Protein AF-A0AAE0VMJ5-F1 (afdb_monomer_lite)

Foldseek 3Di:
DDDDQAEAAALVVLLVVLVVCVVVVWFEEEEEDQDPDDVLSLQQLVVSVVPTDAYEYEHHLQPQLADPPDCSVVQDDDPVVRVVSCVVSVHNYYHYYDPCNQDPPPRDDWDDDDDCLCVDDPSVVRPRNLRSVLSSVVSVCNSNVGQEYEDECFPLSSLLSVVVSCVVVVRNYHYHYGYFDADPLRQTDDSLLVVADPVRNVVSSLQRVLQVVLLVCVLVPDFFQVVSQVVSVVSVVVDPDPFKDKPDWAKAFSNPRDGDPGGDDQQRMKTKTWMAGPVGRIGIGMDRSLLAPCVVVVNDAAAAEEAPPDDVSVCSSHDDDVRYDHDDLLAADDDPAADAEAEEAQDQQLDAPVSLLSNLNNRVNRHQKYKYFHAAPPLDDDNRDRHHFQVVNQVSNVVVQKHKAAQVLVVCVPPPVDDNRCSQTITMIGHHPDDDPDDGDPDPDRGDDRVVSVVVVVLVVLVVVVCVLVVVLVDDDDDQDQQQLVPDDPSNLPQLADPPQADDDPRGHDDSNLSSNLVSVLVVLVVCLVVVPFKDKDAASQKDFDASVVVSLVSPDGNVQCVLFQKEAQDADDDDPQLADDDFDWDDWDQGPSRWIKTFTPFDDDDGRMIMGGNVRSVLCNVPCPSHRDGPRVCLRPVVVSVGRYIYTPDRRMDGDDPPPPPLVVCLRVVVLVSLVVQCVDDLVSLLSSLQSLLRDALVPRDPVLVVQCPPPDPSNVVSNLNSLQSNLQPAADDDPVLVVLLVCLVVDPDLVSVLSSLLSLLSNLDPVSLVSLLPDDPPDVSSLVSSLVSLLSSLVVCPVDPVSVLVSLVSLLVCCVVPVLRQSSLVSLLSDLPLVSVVVVVVSLLVCLPLPGDQNSLLSLLSNLLSVLDPSSVVSLLSQLPHPDLSSVLSSLVSCVVNCPVVVCVLVLLVSLQVQLPDPDPSSVVSSLVSCVSCQQPPSSLVRRLVSLVVSLVPDPDLVSVVSSVVRNCRNPVPDPCVVVVVVVNVVSVVPDLFQDPDDPPQPDPVVLSVLCVVCVVLQWKWFQWPLGIWIKGWPCVQCVFQSSLQVVCQVSQQQAFWWQLDDDAQAKGKIQASVSPVPHFRPAWAAFRADQDFQAQQWKWFDAPFGRGGGGMIIGRNGTDRVCHRPTHGTIGTPDDNVSSNVGDRGIGRNGMGGD

pLDDT: mean 77.68, std 15.16, range [27.81, 98.56]

Radius of gyration: 38.04 Å; chains: 1; bounding box: 79×92×102 Å

Organism: NCBI:txid2493646

Sequence (1158 aa):
MNPFMKVISSPEDMLAWSKEVRSQGRRIGFIPTMGSIHNGHLSLIHVAKQHCDTVALSIFVNPIQFTENEDYTKYPSELSSDILKAELADVDVIFAPSLTDMYKADFQTEIQFFGKFNAFYEAKFRPGHFNGVVTVVIKLFNIVAPAIAVFGQKDAQQLWVIKKMVKDFNFDIRIISAPIIRDTDGLAMSSRNVFLSSKQRTHALLIYKILSCGIQIVTQGERNPTVIIEALQKIKDEVSDNDIYFDYIGIVEEETFSEPASILNPDATLLIIAARFKNDIRLIDNCFLSGRDFHHAGVRDVLGVDGSWIDRSLLRKYLREGEFYEVDLEKEIKMERKFDLVLSLEVAEHLDEQFASVFVKSLVSLGDVIVFSAAIPFQGGQNHINEQWITYWEEKFAAFGYEVHDVLRPLLWDNLKVFWWYKQNMIVVAKKGYEFKIEVTRNTIRNMVHPENYLSKRSVKRREYVLKHLGELGIAFEFFDAIDGRALSEEYVRNACSEDMSLGVLGRKLSLGEIGCALSHTHIYKKIVEEAIPVAVILEDDCEIVERDKFKDMMRMSSEDIHPFNLLLLYHNYFNRKGLSMHVKYFGKLRLSNGLEIAKPIEAFSRTVGYMITQAGVRLMLENVFPLRRTMDSYTAYSEMYGLTLGILSDALVVPNHRFESDIWKAIDQRDLDKTLSYLSKSDEMKAIALRGVGSIQPDSFPASILVHIGSKSEKVRKGVLFAISQCFLTKPLTGAIEDLLVKRLELELNVGVKIQLLHTLGVSASEKAMSKIASFSYGVPEIAVAQGMSLASAFMRNVSNEAMVLKCVELCYFLIDKKPDFYSPFYALSHVRDTKLIEPHIDTLVRFLDPKNPAEPRMYLASVFSNMLSPIGFNAIYQISQDREDRVATAAIQGIRPYSRVPQIKEPILKLIEHLLSSSSYHILKSALELMDLYSGDSLANIIIRPKLEKLIASSKSVDIRYEIAKRLLLLDPSSKPYQQSISELNLVRQVHPRQVKLDTAFLSDDFTTALYTKYKDKKYSVIETTKGKIEIELFFEETPYTVRNFIELAVQKYYDSTIFHRVVSNFVVQGGDPLGTGTGWPGYAIRSEFTPRPFLRGVLGMASSGKDTEGSQFFFMSASQPHLNGRYTPFARVVSGMEIIDKLEIGDKIITIKIK

InterPro domains:
  IPR002130 Cyclophilin-type peptidyl-prolyl cis-trans isomerase domain [PF00160] (1025-1149)
  IPR002130 Cyclophilin-type peptidyl-prolyl cis-trans isomerase domain [PR00153] (1036-1051)
  IPR002130 Cyclophilin-type peptidyl-prolyl cis-trans isomerase domain [PR00153] (1062-1074)
  IPR002130 Cyclophilin-type peptidyl-prolyl cis-trans isomerase domain [PR00153] (1100-1115)
  IPR002130 Cyclophilin-type peptidyl-prolyl cis-trans isomerase domain [PR00153] (1115-1127)
  IPR002130 Cyclophilin-type peptidyl-prolyl cis-trans isomerase domain [PR00153] (1128-1143)
  IPR002130 Cyclophilin-type peptidyl-prolyl cis-trans isomerase domain [PS50072] (1030-1147)
  IPR002654 Glycosyl transferase, family 25 [PF01755] (457-634)
  IPR002654 Glycosyl transferase, family 25 [cd06532] (457-545)
  IPR003721 Pantoate-beta-alanine ligase [MF_00158] (6-289)
  IPR003721 Pantoate-beta-alanine ligase [PF02569] (6-287)
  IPR003721 Pantoate-beta-alanine ligase [TIGR00018] (5-289)
  IPR003721 Pantoate-beta-alanine ligase [cd00560] (5-286)
  IPR004821 Cytidyltransferase-like domain [TIGR00125] (30-92)
  IPR014729 Rossmann-like alpha/beta/alpha sandwich fold [G3DSA:3.40.50.620] (3-182)
  IPR016024 Armadillo-type fold [SSF48371] (680-970)
  IPR020892 Cyclophilin-type peptidyl-prolyl cis-trans isomerase, conserved site [PS00170] (1057-1074)
  IPR029000 Cyclophilin-like domain superfamily [G3DSA:2.40.100.10] (1008-1157)
  IPR029000 Cyclophilin-like domain superfamily [SSF50891] (1013-1150)
  IPR029063 S-adenosyl-L-methionine-dependent methyltransferase superfamily [G3DSA:3.40.50.150] (286-410)

Structure (mmCIF, N/CA/C/O backbone):
data_AF-A0AAE0VMJ5-F1
#
_entry.id   AF-A0AAE0VMJ5-F1
#
loop_
_atom_site.group_PDB
_atom_site.id
_atom_site.type_symbol
_atom_site.label_atom_id
_atom_site.label_alt_id
_atom_site.label_comp_id
_atom_site.label_asym_id
_atom_site.label_entity_id
_atom_site.label_seq_id
_atom_site.pdbx_PDB_ins_code
_atom_site.Cartn_x
_atom_site.Cartn_y
_atom_site.Cartn_z
_atom_site.occupancy
_atom_site.B_iso_or_equiv
_atom_site.auth_seq_id
_atom_site.auth_comp_id
_atom_site.auth_asym_id
_atom_site.auth_atom_id
_atom_site.pdbx_PDB_model_num
ATOM 1 N N . MET A 1 1 ? -25.449 10.647 10.205 1.00 27.81 1 MET A N 1
ATOM 2 C CA . MET A 1 1 ? -24.185 11.239 10.694 1.00 27.81 1 MET A CA 1
ATOM 3 C C . MET A 1 1 ? -24.500 11.999 11.972 1.00 27.81 1 MET A C 1
ATOM 5 O O . MET A 1 1 ? -25.354 12.877 11.928 1.00 27.81 1 MET A O 1
ATOM 9 N N . ASN A 1 2 ? -23.920 11.582 13.101 1.00 28.41 2 ASN A N 1
ATOM 10 C CA . ASN A 1 2 ? -24.166 12.166 14.423 1.00 28.41 2 ASN A CA 1
ATOM 11 C C . ASN A 1 2 ? -23.264 13.411 14.589 1.00 28.41 2 ASN A C 1
ATOM 13 O O . ASN A 1 2 ? -22.051 13.253 14.487 1.00 28.41 2 ASN A O 1
ATOM 17 N N . PRO A 1 3 ? -23.787 14.640 14.761 1.00 34.47 3 PRO A N 1
ATOM 18 C CA . PRO A 1 3 ? -22.973 15.842 14.572 1.00 34.47 3 PRO A CA 1
ATOM 19 C C . PRO A 1 3 ? -21.990 16.203 15.695 1.00 34.47 3 PRO A C 1
ATOM 21 O O . PRO A 1 3 ? -21.292 17.192 15.522 1.00 34.47 3 PRO A O 1
ATOM 24 N N . PHE A 1 4 ? -21.907 15.489 16.825 1.00 56.59 4 PHE A N 1
ATOM 25 C CA . PHE A 1 4 ? -21.010 15.899 17.919 1.00 56.59 4 PHE A CA 1
ATOM 26 C C . PHE A 1 4 ? -20.517 14.710 18.762 1.00 56.59 4 PHE A C 1
ATOM 28 O O . PHE A 1 4 ? -21.132 14.383 19.779 1.00 56.59 4 PHE A O 1
ATOM 35 N N . MET A 1 5 ? -19.390 14.091 18.379 1.00 84.94 5 MET A N 1
ATOM 36 C CA . MET A 1 5 ? -18.603 13.281 19.320 1.00 84.94 5 MET A CA 1
ATOM 37 C C . MET A 1 5 ? -18.147 14.190 20.469 1.00 84.94 5 MET A C 1
ATOM 39 O O . MET A 1 5 ? -17.564 15.251 20.234 1.00 84.94 5 MET A O 1
ATOM 43 N N . LYS A 1 6 ? -18.426 13.803 21.716 1.00 89.31 6 LYS A N 1
ATOM 44 C CA . LYS A 1 6 ? -18.041 14.591 22.899 1.00 89.31 6 LYS A CA 1
ATOM 45 C C . LYS A 1 6 ? -16.678 14.138 23.418 1.00 89.31 6 LYS A C 1
ATOM 47 O O . LYS A 1 6 ? -16.420 12.944 23.497 1.00 89.31 6 LYS A O 1
ATOM 52 N N . VAL A 1 7 ? -15.832 15.077 23.834 1.00 93.12 7 VAL A N 1
ATOM 53 C CA . VAL A 1 7 ? -14.614 14.777 24.602 1.00 93.12 7 VAL A CA 1
ATOM 54 C C . VAL A 1 7 ? -14.833 15.270 26.025 1.00 93.12 7 VAL A C 1
ATOM 56 O O . VAL A 1 7 ? -15.090 16.453 26.235 1.00 93.12 7 VAL A O 1
ATOM 59 N N . ILE A 1 8 ? -14.780 14.355 26.988 1.00 95.75 8 ILE A N 1
ATOM 60 C CA . ILE A 1 8 ? -15.020 14.613 28.407 1.00 95.75 8 ILE A CA 1
ATOM 61 C C . ILE A 1 8 ? -13.748 14.278 29.182 1.00 95.75 8 ILE A C 1
ATOM 63 O O . ILE A 1 8 ? -13.188 13.197 29.011 1.00 95.75 8 ILE A O 1
ATOM 67 N N . SER A 1 9 ? -13.308 15.181 30.056 1.00 93.06 9 SER A N 1
ATOM 68 C CA . SER A 1 9 ? -12.120 14.968 30.897 1.00 93.06 9 SER A CA 1
ATOM 69 C C . SER A 1 9 ? -12.456 14.738 32.372 1.00 93.06 9 SER A C 1
ATOM 71 O O . SER A 1 9 ? -11.754 13.990 33.041 1.00 93.06 9 SER A O 1
ATOM 73 N N . SER A 1 10 ? -13.552 15.301 32.888 1.00 95.38 10 SER A N 1
ATOM 74 C CA . SER A 1 10 ? -13.951 15.110 34.290 1.00 95.38 10 SER A CA 1
ATOM 75 C C . SER A 1 10 ? -14.738 13.798 34.489 1.00 95.38 10 SER A C 1
ATOM 77 O O . SER A 1 10 ? -15.667 13.512 33.725 1.00 95.38 10 SER A O 1
ATOM 79 N N . PRO A 1 11 ? -14.419 12.998 35.527 1.00 96.19 11 PRO A N 1
ATOM 80 C CA . PRO A 1 11 ? -15.230 11.856 35.944 1.00 96.19 11 PRO A CA 1
ATOM 81 C C . PRO A 1 11 ? -16.688 12.218 36.245 1.00 96.19 11 PRO A C 1
ATOM 83 O O . PRO A 1 11 ? -17.587 11.435 35.941 1.00 96.19 11 PRO A O 1
ATOM 86 N N . GLU A 1 12 ? -16.935 13.388 36.835 1.00 96.38 12 GLU A N 1
ATOM 87 C CA . GLU A 1 12 ? -18.270 13.878 37.173 1.00 96.38 12 GLU A CA 1
ATOM 88 C C . GLU A 1 12 ? -19.113 14.123 35.914 1.00 96.38 12 GLU A C 1
ATOM 90 O O . GLU A 1 12 ? -20.253 13.655 35.837 1.00 96.38 12 GLU A O 1
ATOM 95 N N . ASP A 1 13 ? -18.534 14.771 34.900 1.00 96.50 13 ASP A N 1
ATOM 96 C CA . ASP A 1 13 ? -19.193 15.020 33.613 1.00 96.50 13 ASP A CA 1
ATOM 97 C C . ASP A 1 13 ? -19.457 13.718 32.847 1.00 96.50 13 ASP A C 1
ATOM 99 O O . ASP A 1 13 ? -20.518 13.542 32.242 1.00 96.50 13 ASP A O 1
ATOM 103 N N . MET A 1 14 ? -18.521 12.764 32.904 1.00 97.94 14 MET A N 1
ATOM 104 C CA . MET A 1 14 ? -18.683 11.466 32.246 1.00 97.94 14 MET A CA 1
ATOM 105 C C . MET A 1 14 ? -19.784 10.637 32.919 1.00 97.94 14 MET A C 1
ATOM 107 O O . MET A 1 14 ? -20.584 9.982 32.244 1.00 97.94 14 MET A O 1
ATOM 111 N N . LEU A 1 15 ? -19.880 10.714 34.249 1.00 96.62 15 LEU A N 1
ATOM 112 C CA . LEU A 1 15 ? -20.956 10.089 35.010 1.00 96.62 15 LEU A CA 1
ATOM 113 C C . LEU A 1 15 ? -22.313 10.733 34.696 1.00 96.62 15 LEU A C 1
ATOM 115 O O . LEU A 1 15 ? -23.310 10.019 34.559 1.00 96.62 15 LEU A O 1
ATOM 119 N N . ALA A 1 16 ? -22.369 12.063 34.574 1.00 96.88 16 ALA A N 1
ATOM 120 C CA . ALA A 1 16 ? -23.578 12.781 34.178 1.00 96.88 16 ALA A CA 1
ATOM 121 C C . ALA A 1 16 ? -24.039 12.354 32.776 1.00 96.88 16 ALA A C 1
ATOM 123 O O . ALA A 1 16 ? -25.200 11.977 32.603 1.00 96.88 16 ALA A O 1
ATOM 124 N N . TRP A 1 17 ? -23.113 12.298 31.815 1.00 97.12 17 TRP A N 1
ATOM 125 C CA . TRP A 1 17 ? -23.374 11.809 30.461 1.00 97.12 17 TRP A CA 1
ATOM 126 C C . TRP A 1 17 ? -23.880 10.358 30.456 1.00 97.12 17 TRP A C 1
ATOM 128 O O . TRP A 1 17 ? -24.890 10.050 29.827 1.00 97.12 17 TRP A O 1
ATOM 138 N N . SER A 1 18 ? -23.239 9.461 31.212 1.00 96.75 18 SER A N 1
ATOM 139 C CA . SER A 1 18 ? -23.655 8.055 31.313 1.00 96.75 18 SER A CA 1
ATOM 140 C C . SER A 1 18 ? -25.067 7.907 31.890 1.00 96.75 18 SER A C 1
ATOM 142 O O . SER A 1 18 ? -25.856 7.079 31.425 1.00 96.75 18 SER A O 1
ATOM 144 N N . LYS A 1 19 ? -25.409 8.697 32.915 1.00 97.12 19 LYS A N 1
ATOM 145 C CA . LYS A 1 19 ? -26.757 8.709 33.504 1.00 97.12 19 LYS A CA 1
ATOM 146 C C . LYS A 1 19 ? -27.800 9.215 32.511 1.00 97.12 19 LYS A C 1
ATOM 148 O O . LYS A 1 19 ? -28.876 8.630 32.440 1.00 97.12 19 LYS A O 1
ATOM 153 N N . GLU A 1 20 ? -27.478 10.252 31.742 1.00 96.25 20 GLU A N 1
ATOM 154 C CA . GLU A 1 20 ? -28.350 10.794 30.697 1.00 96.25 20 GLU A CA 1
ATOM 155 C C . GLU A 1 20 ? -28.615 9.769 29.585 1.00 96.25 20 GLU A C 1
ATOM 157 O O . GLU A 1 20 ? -29.762 9.522 29.227 1.00 96.25 20 GLU A O 1
ATOM 162 N N . VAL A 1 21 ? -27.577 9.111 29.064 1.00 95.62 21 VAL A N 1
ATOM 163 C CA . VAL A 1 21 ? -27.740 8.109 27.998 1.00 95.62 21 VAL A CA 1
ATOM 164 C C . VAL A 1 21 ? -28.561 6.912 28.483 1.00 95.62 21 VAL A C 1
ATOM 166 O O . VAL A 1 21 ? -29.450 6.435 27.775 1.00 95.62 21 VAL A O 1
ATOM 169 N N . ARG A 1 22 ? -28.315 6.441 29.710 1.00 94.94 22 ARG A N 1
ATOM 170 C CA . ARG A 1 22 ? -29.058 5.308 30.278 1.00 94.94 22 ARG A CA 1
ATOM 171 C C . ARG A 1 22 ? -30.496 5.657 30.645 1.00 94.94 22 ARG A C 1
ATOM 173 O O . ARG A 1 22 ? -31.362 4.800 30.495 1.00 94.94 22 ARG A O 1
ATOM 180 N N . SER A 1 23 ? -30.786 6.888 31.078 1.00 94.88 23 SER A N 1
ATOM 181 C CA . SER A 1 23 ? -32.170 7.309 31.353 1.00 94.88 23 SER A CA 1
ATOM 182 C C . SER A 1 23 ? -33.033 7.348 30.086 1.00 94.88 23 SER A C 1
ATOM 184 O O . SER A 1 23 ? -34.251 7.219 30.173 1.00 94.88 23 SER A O 1
ATOM 186 N N . GLN A 1 24 ? -32.405 7.429 28.908 1.00 94.94 24 GLN A N 1
ATOM 187 C CA . GLN A 1 24 ? -33.047 7.283 27.598 1.00 94.94 24 GLN A CA 1
ATOM 188 C C . GLN A 1 24 ? -33.232 5.813 27.164 1.00 94.94 24 GLN A C 1
ATOM 190 O O . GLN A 1 24 ? -33.677 5.558 26.048 1.00 94.94 24 GLN A O 1
ATOM 195 N N . GLY A 1 25 ? -32.862 4.836 28.000 1.00 92.81 25 GLY A N 1
ATOM 196 C CA . GLY A 1 25 ? -32.952 3.405 27.686 1.00 92.81 25 GLY A CA 1
ATOM 197 C C . GLY A 1 25 ? -31.891 2.892 26.704 1.00 92.81 25 GLY A C 1
ATOM 198 O O . GLY A 1 25 ? -31.987 1.753 26.251 1.00 92.81 25 GLY A O 1
ATOM 199 N N . ARG A 1 26 ? -30.878 3.703 26.366 1.00 94.88 26 ARG A N 1
ATOM 200 C CA . ARG A 1 26 ? -29.801 3.330 25.436 1.00 94.88 26 ARG A CA 1
ATOM 201 C C . ARG A 1 26 ? -28.698 2.550 26.150 1.00 94.88 26 ARG A C 1
ATOM 203 O O . ARG A 1 26 ? -28.308 2.879 27.272 1.00 94.88 26 ARG A O 1
ATOM 210 N N . ARG A 1 27 ? -28.145 1.541 25.476 1.00 95.38 27 ARG A N 1
ATOM 211 C CA . ARG A 1 27 ? -27.031 0.724 25.974 1.00 95.38 27 ARG A CA 1
ATOM 212 C C . ARG A 1 27 ? -25.693 1.316 25.555 1.00 95.38 27 ARG A C 1
ATOM 214 O O . ARG A 1 27 ? -25.457 1.559 24.373 1.00 95.38 27 ARG A O 1
ATOM 221 N N . ILE A 1 28 ? -24.805 1.480 26.532 1.00 98.06 28 ILE A N 1
ATOM 222 C CA . ILE A 1 28 ? -23.441 1.976 26.329 1.00 98.06 28 ILE A CA 1
ATOM 223 C C . ILE A 1 28 ? -22.493 0.787 26.138 1.00 98.06 28 ILE A C 1
ATOM 225 O O . ILE A 1 28 ? -22.404 -0.079 27.015 1.00 98.06 28 ILE A O 1
ATOM 229 N N . GLY A 1 29 ? -21.782 0.770 25.013 1.00 97.94 29 GLY A N 1
ATOM 230 C CA . GLY A 1 29 ? -20.638 -0.100 24.752 1.00 97.94 29 GLY A CA 1
ATOM 231 C C . GLY A 1 29 ? -19.346 0.639 25.072 1.00 97.94 29 GLY A C 1
ATOM 232 O O . GLY A 1 29 ? -19.160 1.764 24.616 1.00 97.94 29 GLY A O 1
ATOM 233 N N . PHE A 1 30 ? -18.465 0.041 25.869 1.00 98.56 30 PHE A N 1
ATOM 234 C CA . PHE A 1 30 ? -17.268 0.708 26.376 1.00 98.56 30 PHE A CA 1
ATOM 235 C C . PHE A 1 30 ? -15.974 0.010 25.961 1.00 98.56 30 PHE A C 1
ATOM 237 O O . PHE A 1 30 ? -15.843 -1.209 26.077 1.00 98.56 30 PHE A O 1
ATOM 244 N N . ILE A 1 31 ? -15.005 0.803 25.505 1.00 98.25 31 ILE A N 1
ATOM 245 C CA . ILE A 1 31 ? -13.662 0.349 25.154 1.00 98.25 31 ILE A CA 1
ATOM 246 C C . ILE A 1 31 ? -12.655 1.115 26.024 1.00 98.25 31 ILE A C 1
ATOM 248 O O . ILE A 1 31 ? -12.390 2.293 25.765 1.00 98.25 31 ILE A O 1
ATOM 252 N N . PRO A 1 32 ? -12.085 0.490 27.067 1.00 97.12 32 PRO A N 1
ATOM 253 C CA . PRO A 1 32 ? -11.022 1.113 27.839 1.00 97.12 32 PRO A CA 1
ATOM 254 C C . PRO A 1 32 ? -9.679 1.001 27.109 1.00 97.12 32 PRO A C 1
ATOM 256 O O . PRO A 1 32 ? -9.237 -0.100 26.782 1.00 97.12 32 PRO A O 1
ATOM 259 N N . THR A 1 33 ? -9.004 2.130 26.867 1.00 94.38 33 THR A N 1
ATOM 260 C CA . THR A 1 33 ? -7.676 2.157 26.226 1.00 94.38 33 THR A CA 1
ATOM 261 C C . THR A 1 33 ? -6.710 3.114 26.922 1.00 94.38 33 THR A C 1
ATOM 263 O O . THR A 1 33 ? -7.108 4.010 27.670 1.00 94.38 33 THR A O 1
ATOM 266 N N . MET A 1 34 ? -5.421 2.948 26.622 1.00 91.31 34 MET A N 1
ATOM 267 C CA . MET A 1 34 ? -4.365 3.896 26.993 1.00 91.31 34 MET A CA 1
ATOM 268 C C . MET A 1 34 ? -4.036 4.898 25.869 1.00 91.31 34 MET A C 1
ATOM 270 O O . MET A 1 34 ? -3.015 5.572 25.946 1.00 91.31 34 MET A O 1
ATOM 274 N N . GLY A 1 35 ? -4.853 4.986 24.813 1.00 88.44 35 GLY A N 1
ATOM 275 C CA . GLY A 1 35 ? -4.533 5.764 23.610 1.00 88.44 35 GLY A CA 1
ATOM 276 C C . GLY A 1 35 ? -3.552 5.062 22.667 1.00 88.44 35 GLY A C 1
ATOM 277 O O . GLY A 1 35 ? -3.362 3.844 22.743 1.00 88.44 35 GLY A O 1
ATOM 278 N N . SER A 1 36 ? -2.944 5.829 21.758 1.00 84.62 36 SER A N 1
ATOM 279 C CA . SER A 1 36 ? -2.197 5.320 20.599 1.00 84.62 36 SER A CA 1
ATOM 280 C C . SER A 1 36 ? -3.035 4.346 19.764 1.00 84.62 36 SER A C 1
ATOM 282 O O . SER A 1 36 ? -2.689 3.180 19.550 1.00 84.62 36 SER A O 1
ATOM 284 N N . ILE A 1 37 ? -4.189 4.836 19.311 1.00 84.62 37 ILE A N 1
ATOM 285 C CA . ILE A 1 37 ? -5.212 4.079 18.594 1.00 84.62 37 ILE A CA 1
ATOM 286 C C . ILE A 1 37 ? -4.644 3.538 17.271 1.00 84.62 37 ILE A C 1
ATOM 288 O O . ILE A 1 37 ? -4.014 4.251 16.485 1.00 84.62 37 ILE A O 1
ATOM 292 N N . HIS A 1 38 ? -4.893 2.254 17.018 1.00 79.50 38 HIS A N 1
ATOM 293 C CA . HIS A 1 38 ? -4.444 1.482 15.852 1.00 79.50 38 HIS A CA 1
ATOM 294 C C . HIS A 1 38 ? -5.553 0.502 15.434 1.00 79.50 38 HIS A C 1
ATOM 296 O O . HIS A 1 38 ? -6.559 0.394 16.136 1.00 79.50 38 HIS A O 1
ATOM 302 N N . ASN A 1 39 ? -5.388 -0.252 14.341 1.00 74.69 39 ASN A N 1
ATOM 303 C CA . ASN A 1 39 ? -6.461 -1.109 13.797 1.00 74.69 39 ASN A CA 1
ATOM 304 C C . ASN A 1 39 ? -6.988 -2.152 14.800 1.00 74.69 39 ASN A C 1
ATOM 306 O O . ASN A 1 39 ? -8.186 -2.425 14.823 1.00 74.69 39 ASN A O 1
ATOM 310 N N . GLY A 1 40 ? -6.134 -2.648 15.704 1.00 76.12 40 GLY A N 1
ATOM 311 C CA . GLY A 1 40 ? -6.574 -3.418 16.876 1.00 76.12 40 GLY A CA 1
ATOM 312 C C . GLY A 1 40 ? -7.674 -2.719 17.691 1.00 76.12 40 GLY A C 1
ATOM 313 O O . GLY A 1 40 ? -8.740 -3.291 17.888 1.00 76.12 40 GLY A O 1
ATOM 314 N N . HIS A 1 41 ? -7.475 -1.461 18.093 1.00 88.00 41 HIS A N 1
ATOM 315 C CA . HIS A 1 41 ? -8.473 -0.672 18.827 1.00 88.00 41 HIS A CA 1
ATOM 316 C C . HIS A 1 41 ? -9.725 -0.371 17.991 1.00 88.00 41 HIS A C 1
ATOM 318 O O . HIS A 1 41 ? -10.841 -0.471 18.498 1.00 88.00 41 HIS A O 1
ATOM 324 N N . LEU A 1 42 ? -9.554 -0.052 16.703 1.00 83.12 42 LEU A N 1
ATOM 325 C CA . LEU A 1 42 ? -10.676 0.202 15.792 1.00 83.12 42 LEU A CA 1
ATOM 326 C C . LEU A 1 42 ? -11.584 -1.028 15.646 1.00 83.12 42 LEU A C 1
ATOM 328 O O . LEU A 1 42 ? -12.806 -0.890 15.596 1.00 83.12 42 LEU A O 1
ATOM 332 N N . SER A 1 43 ? -11.008 -2.235 15.662 1.00 80.75 43 SER A N 1
ATOM 333 C CA . SER A 1 43 ? -11.790 -3.476 15.664 1.00 80.75 43 SER A CA 1
ATOM 334 C C . SER A 1 43 ? -12.662 -3.619 16.919 1.00 80.75 43 SER A C 1
ATOM 336 O O . SER A 1 43 ? -13.809 -4.051 16.814 1.00 80.75 43 SER A O 1
ATOM 338 N N . LEU A 1 44 ? -12.185 -3.170 18.091 1.00 90.19 44 LEU A N 1
ATOM 339 C CA . LEU A 1 44 ? -12.969 -3.187 19.335 1.00 90.19 44 LEU A CA 1
ATOM 340 C C . LEU A 1 44 ? -14.171 -2.242 19.243 1.00 90.19 44 LEU A C 1
ATOM 342 O O . LEU A 1 44 ? -15.270 -2.597 19.666 1.00 90.19 44 LEU A O 1
ATOM 346 N N . ILE A 1 45 ? -13.967 -1.055 18.660 1.00 87.69 45 ILE A N 1
ATOM 347 C CA . ILE A 1 45 ? -15.030 -0.068 18.426 1.00 87.69 45 ILE A CA 1
ATOM 348 C C . ILE A 1 45 ? -16.091 -0.651 17.486 1.00 87.69 45 ILE A C 1
ATOM 350 O O . ILE A 1 45 ? -17.285 -0.555 17.769 1.00 87.69 45 ILE A O 1
ATOM 354 N N . HIS A 1 46 ? -15.667 -1.311 16.404 1.00 79.50 46 HIS A N 1
ATOM 355 C CA . HIS A 1 46 ? -16.585 -1.971 15.477 1.00 79.50 46 HIS A CA 1
ATOM 356 C C . HIS A 1 46 ? -17.427 -3.050 16.171 1.00 79.50 46 HIS A C 1
ATOM 358 O O . HIS A 1 46 ? -18.648 -3.061 16.024 1.00 79.50 46 HIS A O 1
ATOM 364 N N . VAL A 1 47 ? -16.799 -3.908 16.982 1.00 80.06 47 VAL A N 1
ATOM 365 C CA . VAL A 1 47 ? -17.507 -4.927 17.774 1.00 80.06 47 VAL A CA 1
ATOM 366 C C . VAL A 1 47 ? -18.490 -4.279 18.755 1.00 80.06 47 VAL A C 1
ATOM 368 O O . VAL A 1 47 ? -19.635 -4.713 18.846 1.00 80.06 47 VAL A O 1
ATOM 371 N N . ALA A 1 48 ? -18.103 -3.206 19.452 1.00 88.75 48 ALA A N 1
ATOM 372 C CA . ALA A 1 48 ? -18.995 -2.514 20.385 1.00 88.75 48 ALA A CA 1
ATOM 373 C C . ALA A 1 48 ? -20.266 -1.981 19.697 1.00 88.75 48 ALA A C 1
ATOM 375 O O . ALA A 1 48 ? -21.366 -2.145 20.229 1.00 88.75 48 ALA A O 1
ATOM 376 N N . LYS A 1 49 ? -20.137 -1.414 18.490 1.00 85.00 49 LYS A N 1
ATOM 377 C CA . LYS A 1 49 ? -21.276 -0.910 17.702 1.00 85.00 49 LYS A CA 1
ATOM 378 C C . LYS A 1 49 ? -22.276 -1.989 17.297 1.00 85.00 49 LYS A C 1
ATOM 380 O O . LYS A 1 49 ? -23.455 -1.694 17.149 1.00 85.00 49 LYS A O 1
ATOM 385 N N . GLN A 1 50 ? -21.839 -3.236 17.127 1.00 83.38 50 GLN A N 1
ATOM 386 C CA . GLN A 1 50 ? -22.744 -4.340 16.786 1.00 83.38 50 GLN A CA 1
ATOM 387 C C . GLN A 1 50 ? -23.673 -4.723 17.949 1.00 83.38 50 GLN A C 1
ATOM 389 O O . GLN A 1 50 ? -24.684 -5.395 17.741 1.00 83.38 50 GLN A O 1
ATOM 394 N N . HIS A 1 51 ? -23.345 -4.313 19.178 1.00 85.94 51 HIS A N 1
ATOM 395 C CA . HIS A 1 51 ? -24.047 -4.756 20.379 1.00 85.94 51 HIS A CA 1
ATOM 396 C C . HIS A 1 51 ? -24.683 -3.629 21.207 1.00 85.94 51 HIS A C 1
ATOM 398 O O . HIS A 1 51 ? -25.471 -3.932 22.109 1.00 85.94 51 HIS A O 1
ATOM 404 N N . CYS A 1 52 ? -24.387 -2.361 20.907 1.00 89.69 52 CYS A N 1
ATOM 405 C CA . CYS A 1 52 ? -24.791 -1.200 21.703 1.00 89.69 52 CYS A CA 1
ATOM 406 C C . CYS A 1 52 ? -25.290 -0.031 20.847 1.00 89.69 52 CYS A C 1
ATOM 408 O O . CYS A 1 52 ? -24.969 0.074 19.669 1.00 89.69 52 CYS A O 1
ATOM 410 N N . ASP A 1 53 ? -26.049 0.867 21.477 1.00 90.44 53 ASP A N 1
ATOM 411 C CA . ASP A 1 53 ? -26.648 2.039 20.826 1.00 90.44 53 ASP A CA 1
ATOM 412 C C . ASP A 1 53 ? -25.720 3.258 20.846 1.00 90.44 53 ASP A C 1
ATOM 414 O O . ASP A 1 53 ? -25.895 4.184 20.055 1.00 90.44 53 ASP A O 1
ATOM 418 N N . THR A 1 54 ? -24.787 3.282 21.800 1.00 93.56 54 THR A N 1
ATOM 419 C CA . THR A 1 54 ? -23.832 4.369 22.027 1.00 93.56 54 THR A CA 1
ATOM 420 C C . THR A 1 54 ? -22.476 3.775 22.390 1.00 93.56 54 THR A C 1
ATOM 422 O O . THR A 1 54 ? -22.416 2.853 23.207 1.00 93.56 54 THR A O 1
ATOM 425 N N . VAL A 1 55 ? -21.388 4.312 21.843 1.00 96.75 55 VAL A N 1
ATOM 426 C CA . VAL A 1 55 ? -20.021 3.851 22.111 1.00 96.75 55 VAL A CA 1
ATOM 427 C C . VAL A 1 55 ? -19.214 4.898 22.876 1.00 96.75 55 VAL A C 1
ATOM 429 O O . VAL A 1 55 ? -19.078 6.042 22.444 1.00 96.75 55 VAL A O 1
ATOM 432 N N . ALA A 1 56 ? -18.639 4.476 24.001 1.00 97.69 56 ALA A N 1
ATOM 433 C CA . ALA A 1 56 ? -17.700 5.245 24.804 1.00 97.69 56 ALA A CA 1
ATOM 434 C C . ALA A 1 56 ? -16.284 4.654 24.696 1.00 97.69 56 ALA A C 1
ATOM 436 O O . ALA A 1 56 ? -16.090 3.445 24.831 1.00 97.69 56 ALA A O 1
ATOM 437 N N . LEU A 1 57 ? -15.285 5.510 24.502 1.00 97.81 57 LEU A N 1
ATOM 438 C CA . LEU A 1 57 ? -13.865 5.148 24.464 1.00 97.81 57 LEU A CA 1
ATOM 439 C C . LEU A 1 57 ? -13.137 5.890 25.587 1.00 97.81 57 LEU A C 1
ATOM 441 O O . LEU A 1 57 ? -13.271 7.107 25.668 1.00 97.81 57 LEU A O 1
ATOM 445 N N . SER A 1 58 ? -12.351 5.217 26.433 1.00 97.62 58 SER A N 1
ATOM 446 C CA . SER A 1 58 ? -11.437 5.938 27.336 1.00 97.62 58 SER A CA 1
ATOM 447 C C . SER A 1 58 ? -10.028 6.003 26.767 1.00 97.62 58 SER A C 1
ATOM 449 O O . SER A 1 58 ? -9.546 5.021 26.202 1.00 97.62 58 SER A O 1
ATOM 451 N N . ILE A 1 59 ? -9.356 7.134 26.973 1.00 94.88 59 ILE A N 1
ATOM 452 C CA . ILE A 1 59 ? -7.932 7.326 26.691 1.00 94.88 59 ILE A CA 1
ATOM 453 C C . ILE A 1 59 ? -7.275 7.777 27.991 1.00 94.88 59 ILE A C 1
ATOM 455 O O . ILE A 1 59 ? -7.383 8.936 28.382 1.00 94.88 59 ILE A O 1
ATOM 459 N N . PHE A 1 60 ? -6.626 6.844 28.687 1.00 93.56 60 PHE A N 1
ATOM 460 C CA . PHE A 1 60 ? -5.949 7.140 29.946 1.00 93.56 60 PHE A CA 1
ATOM 461 C C . PHE A 1 60 ? -4.727 6.239 30.135 1.00 93.56 60 PHE A C 1
ATOM 463 O O . PHE A 1 60 ? -4.859 5.026 30.311 1.00 93.56 60 PHE A O 1
ATOM 470 N N . VAL A 1 61 ? -3.530 6.831 30.115 1.00 91.00 61 VAL A N 1
ATOM 471 C CA . VAL A 1 61 ? -2.289 6.119 30.450 1.00 91.00 61 VAL A CA 1
ATOM 472 C C . VAL A 1 61 ? -2.211 5.995 31.968 1.00 91.00 61 VAL A C 1
ATOM 474 O O . VAL A 1 61 ? -1.831 6.927 32.670 1.00 91.00 61 VAL A O 1
ATOM 477 N N . ASN A 1 62 ? -2.624 4.842 32.480 1.00 91.56 62 ASN A N 1
ATOM 478 C CA . ASN A 1 62 ? -2.704 4.581 33.910 1.00 91.56 62 ASN A CA 1
ATOM 479 C C . ASN A 1 62 ? -1.303 4.339 34.510 1.00 91.56 62 ASN A C 1
ATOM 481 O O . ASN A 1 62 ? -0.725 3.312 34.185 1.00 91.56 62 ASN A O 1
ATOM 485 N N . PRO A 1 63 ? -0.739 5.185 35.392 1.00 87.56 63 PRO A N 1
ATOM 486 C CA . PRO A 1 63 ? 0.621 4.971 35.901 1.00 87.56 63 PRO A CA 1
ATOM 487 C C . PRO A 1 63 ? 0.745 3.774 36.851 1.00 87.56 63 PRO A C 1
ATOM 489 O O . PRO A 1 63 ? 1.763 3.096 36.832 1.00 87.56 63 PRO A O 1
ATOM 492 N N . ILE A 1 64 ? -0.286 3.462 37.647 1.00 87.94 64 ILE A N 1
ATOM 493 C CA . ILE A 1 64 ? -0.199 2.421 38.693 1.00 87.94 64 ILE A CA 1
ATOM 494 C C . ILE A 1 64 ? -0.142 0.985 38.146 1.00 87.94 64 ILE A C 1
ATOM 496 O O . ILE A 1 64 ? 0.057 0.046 38.907 1.00 87.94 64 ILE A O 1
ATOM 500 N N . GLN A 1 65 ? -0.334 0.792 36.838 1.00 85.62 65 GLN A N 1
ATOM 501 C CA . GLN A 1 65 ? -0.120 -0.502 36.178 1.00 85.62 65 GLN A CA 1
ATOM 502 C C . GLN A 1 65 ? 1.275 -0.629 35.547 1.00 85.62 65 GLN A C 1
ATOM 504 O O . GLN A 1 65 ? 1.540 -1.650 34.914 1.00 85.62 65 GLN A O 1
ATOM 509 N N . PHE A 1 66 ? 2.138 0.384 35.654 1.00 83.19 66 PHE A N 1
ATOM 510 C CA . PHE A 1 66 ? 3.532 0.306 35.218 1.00 83.19 66 PHE A CA 1
ATOM 511 C C . PHE A 1 66 ? 4.430 0.007 36.422 1.00 83.19 66 PHE A C 1
ATOM 513 O O . PHE A 1 66 ? 4.221 0.542 37.509 1.00 83.19 66 PHE A O 1
ATOM 520 N N . THR A 1 67 ? 5.429 -0.853 36.236 1.00 74.19 67 THR A N 1
ATOM 521 C CA . THR A 1 67 ? 6.480 -1.085 37.242 1.00 74.19 67 THR A CA 1
ATOM 522 C C . THR A 1 67 ? 7.586 -0.021 37.131 1.00 74.19 67 THR A C 1
ATOM 524 O O . THR A 1 67 ? 7.666 0.675 36.120 1.00 74.19 67 THR A O 1
ATOM 527 N N . GLU A 1 68 ? 8.458 0.122 38.142 1.00 61.09 68 GLU A N 1
ATOM 528 C CA . GLU A 1 68 ? 9.535 1.143 38.156 1.00 61.09 68 GLU A CA 1
ATOM 529 C C . GLU A 1 68 ? 10.482 1.072 36.939 1.00 61.09 68 GLU A C 1
ATOM 531 O O . GLU A 1 68 ? 11.062 2.083 36.551 1.00 61.09 68 GLU A O 1
ATOM 536 N N . ASN A 1 69 ? 10.597 -0.103 36.307 1.00 57.03 69 ASN A N 1
ATOM 537 C CA . ASN A 1 69 ? 11.459 -0.358 35.148 1.00 57.03 69 ASN A CA 1
ATOM 538 C C . ASN A 1 69 ? 10.710 -0.336 33.800 1.00 57.03 69 ASN A C 1
ATOM 540 O O . ASN A 1 69 ? 11.255 -0.787 32.795 1.00 57.03 69 ASN A O 1
ATOM 544 N N . GLU A 1 70 ? 9.457 0.125 33.756 1.00 64.06 70 GLU A N 1
ATOM 545 C CA . GLU A 1 70 ? 8.655 0.151 32.528 1.00 64.06 70 GLU A CA 1
ATOM 546 C C . GLU A 1 70 ? 8.571 1.531 31.861 1.00 64.06 70 GLU A C 1
ATOM 548 O O . GLU A 1 70 ? 8.754 2.585 32.467 1.00 64.06 70 GLU A O 1
ATOM 553 N N . ASP A 1 71 ? 8.222 1.509 30.575 1.00 65.00 71 ASP A N 1
ATOM 554 C CA . ASP A 1 71 ? 8.213 2.643 29.648 1.00 65.00 71 ASP A CA 1
ATOM 555 C C . ASP A 1 71 ? 7.095 3.686 29.883 1.00 65.00 71 ASP A C 1
ATOM 557 O O . ASP A 1 71 ? 6.568 4.243 28.920 1.00 65.00 71 ASP A O 1
ATOM 561 N N . TYR A 1 72 ? 6.708 3.995 31.127 1.00 71.88 72 TYR A N 1
ATOM 562 C CA . TYR A 1 72 ? 5.659 4.993 31.400 1.00 71.88 72 TYR A CA 1
ATOM 563 C C . TYR A 1 72 ? 5.970 6.351 30.746 1.00 71.88 72 TYR A C 1
ATOM 565 O O . TYR A 1 72 ? 5.128 6.922 30.057 1.00 71.88 72 TYR A O 1
ATOM 573 N N . THR A 1 73 ? 7.208 6.839 30.885 1.00 61.22 73 THR A N 1
ATOM 574 C CA . THR A 1 73 ? 7.654 8.128 30.320 1.00 61.22 73 THR A CA 1
ATOM 575 C C . THR A 1 73 ? 7.845 8.107 28.804 1.00 61.22 73 THR A C 1
ATOM 577 O O . THR A 1 73 ? 7.903 9.169 28.187 1.00 61.22 73 THR A O 1
ATOM 580 N N . LYS A 1 74 ? 7.943 6.918 28.199 1.00 64.38 74 LYS A N 1
ATOM 581 C CA . LYS A 1 74 ? 8.126 6.730 26.754 1.00 64.38 74 LYS A CA 1
ATOM 582 C C . LYS A 1 74 ? 6.840 6.299 26.048 1.00 64.38 74 LYS A C 1
ATOM 584 O O . LYS A 1 74 ? 6.866 6.137 24.831 1.00 64.38 74 LYS A O 1
ATOM 589 N N . TYR A 1 75 ? 5.735 6.084 26.771 1.00 66.81 75 TYR A N 1
ATOM 590 C CA . TYR A 1 75 ? 4.495 5.602 26.170 1.00 66.81 75 TYR A CA 1
ATOM 591 C C . TYR A 1 75 ? 3.997 6.612 25.120 1.00 66.81 75 TYR A C 1
ATOM 593 O O . TYR A 1 75 ? 3.921 7.807 25.415 1.00 66.81 75 TYR A O 1
ATOM 601 N N . PRO A 1 76 ? 3.671 6.177 23.891 1.00 60.59 76 PRO A N 1
ATOM 602 C CA . PRO A 1 76 ? 3.308 7.105 22.835 1.00 60.59 76 PRO A CA 1
ATOM 603 C C . PRO A 1 76 ? 1.951 7.734 23.170 1.00 60.59 76 PRO A C 1
ATOM 605 O O . PRO A 1 76 ? 0.965 7.032 23.407 1.00 60.59 76 PRO A O 1
ATOM 608 N N . SER A 1 77 ? 1.898 9.064 23.223 1.00 64.56 77 SER A N 1
ATOM 609 C CA . SER A 1 77 ? 0.677 9.800 23.552 1.00 64.56 77 SER A CA 1
ATOM 610 C C . SER A 1 77 ? 0.512 11.009 22.634 1.00 64.56 77 SER A C 1
ATOM 612 O O . SER A 1 77 ? 1.103 12.065 22.861 1.00 64.56 77 SER A O 1
ATOM 614 N N . GLU A 1 78 ? -0.323 10.867 21.607 1.00 73.62 78 GLU A N 1
ATOM 615 C CA . GLU A 1 78 ? -0.791 11.987 20.791 1.00 73.62 78 GLU A CA 1
ATOM 616 C C . GLU A 1 78 ? -2.324 12.000 20.786 1.00 73.62 78 GLU A C 1
ATOM 618 O O . GLU A 1 78 ? -2.977 11.495 19.873 1.00 73.62 78 GLU A O 1
ATOM 623 N N . LEU A 1 79 ? -2.906 12.601 21.829 1.00 78.06 79 LEU A N 1
ATOM 624 C CA . LEU A 1 79 ? -4.357 12.637 22.046 1.00 78.06 79 LEU A CA 1
ATOM 625 C C . LEU A 1 79 ? -5.124 13.190 20.830 1.00 78.06 79 LEU A C 1
ATOM 627 O O . LEU A 1 79 ? -6.214 12.716 20.527 1.00 78.06 79 LEU A O 1
ATOM 631 N N . SER A 1 80 ? -4.552 14.145 20.088 1.00 72.62 80 SER A N 1
ATOM 632 C CA . SER A 1 80 ? -5.175 14.672 18.867 1.00 72.62 80 SER A CA 1
ATOM 633 C C . SER A 1 80 ? -5.321 13.630 17.753 1.00 72.62 80 SER A C 1
ATOM 635 O O . SER A 1 80 ? -6.326 13.652 17.047 1.00 72.62 80 SER A O 1
ATOM 637 N N . SER A 1 81 ? -4.349 12.724 17.597 1.00 74.62 81 SER A N 1
ATOM 638 C CA . SER A 1 81 ? -4.412 11.628 16.619 1.00 74.62 81 SER A CA 1
ATOM 639 C C . SER A 1 81 ? -5.486 10.611 17.011 1.00 74.62 81 SER A C 1
ATOM 641 O O . SER A 1 81 ? -6.280 10.172 16.178 1.00 74.62 81 SER A O 1
ATOM 643 N N . ASP A 1 82 ? -5.562 10.288 18.301 1.00 82.50 82 ASP A N 1
ATOM 644 C CA . ASP A 1 82 ? -6.528 9.327 18.828 1.00 82.50 82 ASP A CA 1
ATOM 645 C C . ASP A 1 82 ? -7.972 9.832 18.727 1.00 82.50 82 ASP A C 1
ATOM 647 O O . ASP A 1 82 ? -8.851 9.073 18.320 1.00 82.50 82 ASP A O 1
ATOM 651 N N . ILE A 1 83 ? -8.210 11.117 19.028 1.00 81.94 83 ILE A N 1
ATOM 652 C CA . ILE A 1 83 ? -9.524 11.759 18.870 1.00 81.94 83 ILE A CA 1
ATOM 653 C C . ILE A 1 83 ? -10.000 11.653 17.420 1.00 81.94 83 ILE A C 1
ATOM 655 O O . ILE A 1 83 ? -11.130 11.237 17.186 1.00 81.94 83 ILE A O 1
ATOM 659 N N . LEU A 1 84 ? -9.134 11.954 16.447 1.00 72.75 84 LEU A N 1
ATOM 660 C CA . LEU A 1 84 ? -9.493 11.872 15.031 1.00 72.75 84 LEU A CA 1
ATOM 661 C C . LEU A 1 84 ? -9.858 10.439 14.616 1.00 72.75 84 LEU A C 1
ATOM 663 O O . LEU A 1 84 ? -10.863 10.220 13.942 1.00 72.75 84 LEU A O 1
ATOM 667 N N . LYS A 1 85 ? -9.064 9.448 15.036 1.00 73.50 85 LYS A N 1
ATOM 668 C CA . LYS A 1 85 ? -9.327 8.031 14.736 1.00 73.50 85 LYS A CA 1
ATOM 669 C C . LYS A 1 85 ? -10.634 7.544 15.362 1.00 73.50 85 LYS A C 1
ATOM 671 O O . LYS A 1 85 ? -11.365 6.789 14.727 1.00 73.50 85 LYS A O 1
ATOM 676 N N . ALA A 1 86 ? -10.933 7.978 16.583 1.00 79.50 86 ALA A N 1
ATOM 677 C CA . ALA A 1 86 ? -12.183 7.671 17.269 1.00 79.50 86 ALA A CA 1
ATOM 678 C C . ALA A 1 86 ? -13.394 8.347 16.600 1.00 79.50 86 ALA A C 1
ATOM 680 O O . ALA A 1 86 ? -14.425 7.701 16.424 1.00 79.50 86 ALA A O 1
ATOM 681 N N . GLU A 1 87 ? -13.252 9.597 16.150 1.00 76.62 87 GLU A N 1
ATOM 682 C CA . GLU A 1 87 ? -14.291 10.318 15.404 1.00 76.62 87 GLU A CA 1
ATOM 683 C C . GLU A 1 87 ? -14.614 9.614 14.081 1.00 76.62 87 GLU A C 1
ATOM 685 O O . GLU A 1 87 ? -15.774 9.338 13.780 1.00 76.62 87 GLU A O 1
ATOM 690 N N . LEU A 1 88 ? -13.579 9.235 13.322 1.00 65.00 88 LEU A N 1
ATOM 691 C CA . LEU A 1 88 ? -13.719 8.478 12.074 1.00 65.00 88 LEU A CA 1
ATOM 692 C C . LEU A 1 88 ? -14.336 7.090 12.280 1.00 65.00 88 LEU A C 1
ATOM 694 O O . LEU A 1 88 ? -14.914 6.531 11.349 1.00 65.00 88 LEU A O 1
ATOM 698 N N . ALA A 1 89 ? -14.217 6.537 13.484 1.00 72.62 89 ALA A N 1
ATOM 699 C CA . ALA A 1 89 ? -14.809 5.267 13.871 1.00 72.62 89 ALA A CA 1
ATOM 700 C C . ALA A 1 89 ? -16.206 5.425 14.497 1.00 72.62 89 ALA A C 1
ATOM 702 O O . ALA A 1 89 ? -16.663 4.489 15.146 1.00 72.62 89 ALA A O 1
ATOM 703 N N . ASP A 1 90 ? -16.884 6.569 14.316 1.00 81.44 90 ASP A N 1
ATOM 704 C CA . ASP A 1 90 ? -18.100 7.045 15.009 1.00 81.44 90 ASP A CA 1
ATOM 705 C C . ASP A 1 90 ? -18.195 6.612 16.483 1.00 81.44 90 ASP A C 1
ATOM 707 O O . ASP A 1 90 ? -19.141 5.939 16.898 1.00 81.44 90 ASP A O 1
ATOM 711 N N . VAL A 1 91 ? -17.187 6.962 17.277 1.00 89.38 91 VAL A N 1
ATOM 712 C CA . VAL A 1 91 ? -17.310 6.955 18.738 1.00 89.38 91 VAL A CA 1
ATOM 713 C C . VAL A 1 91 ? -18.219 8.117 19.156 1.00 89.38 91 VAL A C 1
ATOM 715 O O . VAL A 1 91 ? -18.084 9.225 18.644 1.00 89.38 91 VAL A O 1
ATOM 718 N N . ASP A 1 92 ? -19.147 7.894 20.089 1.00 93.06 92 ASP A N 1
ATOM 719 C CA . ASP A 1 92 ? -20.065 8.947 20.551 1.00 93.06 92 ASP A CA 1
ATOM 720 C C . ASP A 1 92 ? -19.434 9.828 21.639 1.00 93.06 92 ASP A C 1
ATOM 722 O O . ASP A 1 92 ? -19.700 11.032 21.713 1.00 93.06 92 ASP A O 1
ATOM 726 N N . VAL A 1 93 ? -18.592 9.240 22.495 1.00 96.06 93 VAL A N 1
ATOM 727 C CA . VAL A 1 93 ? -17.878 9.970 23.548 1.00 96.06 93 VAL A CA 1
ATOM 728 C C . VAL A 1 93 ? -16.479 9.417 23.804 1.00 96.06 93 VAL A C 1
ATOM 730 O O . VAL A 1 93 ? -16.270 8.206 23.909 1.00 96.06 93 VAL A O 1
ATOM 733 N N . ILE A 1 94 ? -15.523 10.326 23.966 1.00 97.00 94 ILE A N 1
ATOM 734 C CA . ILE A 1 94 ? -14.177 10.039 24.452 1.00 97.00 94 ILE A CA 1
ATOM 735 C C . ILE A 1 94 ? -14.074 10.523 25.893 1.00 97.00 94 ILE A C 1
ATOM 737 O O . ILE A 1 94 ? -14.287 11.703 26.169 1.00 97.00 94 ILE A O 1
ATOM 741 N N . PHE A 1 95 ? -13.696 9.627 26.799 1.00 97.75 95 PHE A N 1
ATOM 742 C CA . PHE A 1 95 ? -13.318 9.963 28.164 1.00 97.75 95 PHE A CA 1
ATOM 743 C C . PHE A 1 95 ? -11.788 10.039 28.276 1.00 97.75 95 PHE A C 1
ATOM 745 O O . PHE A 1 95 ? -11.110 9.011 28.294 1.00 97.75 95 PHE A O 1
ATOM 752 N N . ALA A 1 96 ? -11.245 11.255 28.329 1.00 95.94 96 ALA A N 1
ATOM 753 C CA . ALA A 1 96 ? -9.809 11.539 28.383 1.00 95.94 96 ALA A CA 1
ATOM 754 C C . ALA A 1 96 ? -9.456 12.344 29.653 1.00 95.94 96 ALA A C 1
ATOM 756 O O . ALA A 1 96 ? -9.240 13.560 29.571 1.00 95.94 96 ALA A O 1
ATOM 757 N N . PRO A 1 97 ? -9.458 11.700 30.836 1.00 94.81 97 PRO A N 1
ATOM 758 C CA . PRO A 1 97 ? -9.157 12.359 32.101 1.00 94.81 97 PRO A CA 1
ATOM 759 C C . PRO A 1 97 ? -7.655 12.586 32.308 1.00 94.81 97 PRO A C 1
ATOM 761 O O . PRO A 1 97 ? -6.819 11.828 31.809 1.00 94.81 97 PRO A O 1
ATOM 764 N N . SER A 1 98 ? -7.301 13.601 33.100 1.00 90.50 98 SER A N 1
ATOM 765 C CA . SER A 1 98 ? -5.932 13.768 33.591 1.00 90.50 98 SER A CA 1
ATOM 766 C C . SER A 1 98 ? -5.632 12.825 34.762 1.00 90.50 98 SER A C 1
ATOM 768 O O . SER A 1 98 ? -6.524 12.208 35.354 1.00 90.50 98 SER A O 1
ATOM 770 N N . LEU A 1 99 ? -4.352 12.730 35.138 1.00 89.88 99 LEU A N 1
ATOM 771 C CA . LEU A 1 99 ? -3.931 11.934 36.289 1.00 89.88 99 LEU A CA 1
ATOM 772 C C . LEU A 1 99 ? -4.624 12.378 37.583 1.00 89.88 99 LEU A C 1
ATOM 774 O O . LEU A 1 99 ? -5.114 11.537 38.331 1.00 89.88 99 LEU A O 1
ATOM 778 N N . THR A 1 100 ? -4.692 13.688 37.821 1.00 90.38 100 THR A N 1
ATOM 779 C CA . THR A 1 100 ? -5.305 14.279 39.018 1.00 90.38 100 THR A CA 1
ATOM 780 C C . THR A 1 100 ? -6.824 14.140 39.037 1.00 90.38 100 THR A C 1
ATOM 782 O O . THR A 1 100 ? -7.413 14.106 40.116 1.00 90.38 100 THR A O 1
ATOM 785 N N . ASP A 1 101 ? -7.455 14.009 37.866 1.00 91.06 101 ASP A N 1
ATOM 786 C CA . ASP A 1 101 ? -8.890 13.723 37.772 1.00 91.06 101 ASP A CA 1
ATOM 787 C C . ASP A 1 101 ? -9.185 12.271 38.187 1.00 91.06 101 ASP A C 1
ATOM 789 O O . ASP A 1 101 ? -10.169 11.984 38.876 1.00 91.06 101 ASP A O 1
ATOM 793 N N . MET A 1 102 ? -8.313 11.332 37.801 1.00 93.75 102 MET A N 1
ATOM 794 C CA . MET A 1 102 ? -8.475 9.914 38.134 1.00 93.75 102 MET A CA 1
ATOM 795 C C . MET A 1 102 ? -8.020 9.578 39.558 1.00 93.75 102 MET A C 1
ATOM 797 O O . MET A 1 102 ? -8.732 8.869 40.275 1.00 93.75 102 MET A O 1
ATOM 801 N N . TYR A 1 103 ? -6.878 10.095 39.999 1.00 92.38 103 TYR A N 1
ATOM 802 C CA . TYR A 1 103 ? -6.304 9.819 41.313 1.00 92.38 103 TYR A CA 1
ATOM 803 C C . TYR A 1 103 ? -6.044 11.133 42.048 1.00 92.38 103 TYR A C 1
ATOM 805 O O . TYR A 1 103 ? -5.076 11.844 41.775 1.00 92.38 103 TYR A O 1
ATOM 813 N N . LYS A 1 104 ? -6.930 11.457 42.995 1.00 89.12 104 LYS A N 1
ATOM 814 C CA . LYS A 1 104 ? -6.730 12.583 43.913 1.00 89.12 104 LYS A CA 1
ATOM 815 C C . LYS A 1 104 ? -5.535 12.300 44.829 1.00 89.12 104 LYS A C 1
ATOM 817 O O . LYS A 1 104 ? -5.181 11.144 45.048 1.00 89.12 104 LYS A O 1
ATOM 822 N N . ALA A 1 105 ? -4.927 13.354 45.374 1.00 83.44 105 ALA A N 1
ATOM 823 C CA . ALA A 1 105 ? -3.727 13.244 46.211 1.00 83.44 105 ALA A CA 1
ATOM 824 C C . ALA A 1 105 ? -3.916 12.355 47.460 1.00 83.44 105 ALA A C 1
ATOM 826 O O . ALA A 1 105 ? -2.945 11.834 47.996 1.00 83.44 105 ALA A O 1
ATOM 827 N N . ASP A 1 106 ? -5.158 12.171 47.907 1.00 89.38 106 ASP A N 1
ATOM 828 C CA . ASP A 1 106 ? -5.580 11.353 49.044 1.00 89.38 106 ASP A CA 1
ATOM 829 C C . ASP A 1 106 ? -6.171 9.986 48.637 1.00 89.38 106 ASP A C 1
ATOM 831 O O . ASP A 1 106 ? -6.825 9.328 49.445 1.00 89.38 106 ASP A O 1
ATOM 835 N N . PHE A 1 107 ? -5.970 9.531 47.394 1.00 89.69 107 PHE A N 1
ATOM 836 C CA . PHE A 1 107 ? -6.444 8.220 46.945 1.00 89.69 107 PHE A CA 1
ATOM 837 C C . PHE A 1 107 ? -5.727 7.080 47.698 1.00 89.69 107 PHE A C 1
ATOM 839 O O . PHE A 1 107 ? -4.518 6.910 47.572 1.00 89.69 107 PHE A O 1
ATOM 846 N N . GLN A 1 108 ? -6.482 6.288 48.473 1.00 88.69 108 GLN A N 1
ATOM 847 C CA . GLN A 1 108 ? -5.954 5.254 49.387 1.00 88.69 108 GLN A CA 1
ATOM 848 C C . GLN A 1 108 ? -6.473 3.829 49.112 1.00 88.69 108 GLN A C 1
ATOM 850 O O . GLN A 1 108 ? -6.204 2.913 49.884 1.00 88.69 108 GLN A O 1
ATOM 855 N N . THR A 1 109 ? -7.264 3.618 48.056 1.00 90.94 109 THR A N 1
ATOM 856 C CA . THR A 1 109 ? -7.882 2.311 47.777 1.00 90.94 109 THR A CA 1
ATOM 857 C C . THR A 1 109 ? -7.013 1.468 46.848 1.00 90.94 109 THR A C 1
ATOM 859 O O . THR A 1 109 ? -6.642 1.927 45.772 1.00 90.94 109 THR A O 1
ATOM 862 N N . GLU A 1 110 ? -6.762 0.213 47.219 1.00 84.25 110 GLU A N 1
ATOM 863 C CA . GLU A 1 110 ? -6.049 -0.762 46.390 1.00 84.25 110 GLU A CA 1
ATOM 864 C C . GLU A 1 110 ? -6.880 -2.044 46.231 1.00 84.25 110 GLU A C 1
ATOM 866 O O . GLU A 1 110 ? -7.535 -2.492 47.173 1.00 84.25 110 GLU A O 1
ATOM 871 N N . ILE A 1 111 ? -6.848 -2.640 45.036 1.00 89.25 111 ILE A N 1
ATOM 872 C CA . ILE A 1 111 ? -7.454 -3.941 44.741 1.00 89.25 111 ILE A CA 1
ATOM 873 C C . ILE A 1 111 ? -6.340 -4.924 44.389 1.00 89.25 111 ILE A C 1
ATOM 875 O O . ILE A 1 111 ? -5.524 -4.649 43.511 1.00 89.25 111 ILE A O 1
ATOM 879 N N . GLN A 1 112 ? -6.325 -6.080 45.052 1.00 85.31 112 GLN A N 1
ATOM 880 C CA . GLN A 1 112 ? -5.283 -7.092 44.886 1.00 85.31 112 GLN A CA 1
ATOM 881 C C . GLN A 1 112 ? -5.869 -8.461 44.540 1.00 85.31 112 GLN A C 1
ATOM 883 O O . GLN A 1 112 ? -6.911 -8.858 45.062 1.00 85.31 112 GLN A O 1
ATOM 888 N N . PHE A 1 113 ? -5.159 -9.206 43.690 1.00 81.94 113 PHE A N 1
ATOM 889 C CA . PHE A 1 113 ? -5.401 -10.633 43.471 1.00 81.94 113 PHE A CA 1
ATOM 890 C C . PHE A 1 113 ? -4.486 -11.462 44.378 1.00 81.94 113 PHE A C 1
ATOM 892 O O . PHE A 1 113 ? -3.277 -11.233 44.435 1.00 81.94 113 PHE A O 1
ATOM 899 N N . PHE A 1 114 ? -5.060 -12.447 45.073 1.00 76.69 114 PHE A N 1
ATOM 900 C CA . PHE A 1 114 ? -4.339 -13.311 46.011 1.00 76.69 114 PHE A CA 1
ATOM 901 C C . PHE A 1 114 ? -4.031 -14.696 45.426 1.00 76.69 114 PHE A C 1
ATOM 903 O O . PHE A 1 114 ? -4.627 -15.144 44.445 1.00 76.69 114 PHE A O 1
ATOM 910 N N . GLY A 1 115 ? -3.120 -15.415 46.085 1.00 73.56 115 GLY A N 1
ATOM 911 C CA . GLY A 1 115 ? -2.814 -16.813 45.789 1.00 73.56 115 GLY A CA 1
ATOM 912 C C . GLY A 1 115 ? -1.821 -17.003 44.642 1.00 73.56 115 GLY A C 1
ATOM 913 O O . GLY A 1 115 ? -0.972 -16.151 44.380 1.00 73.56 115 GLY A O 1
ATOM 914 N N . LYS A 1 116 ? -1.906 -18.157 43.965 1.00 73.44 116 LYS A N 1
ATOM 915 C CA . LYS A 1 116 ? -0.930 -18.561 42.938 1.00 73.44 116 LYS A CA 1
ATOM 916 C C . LYS A 1 116 ? -0.968 -17.700 41.668 1.00 73.44 116 LYS A C 1
ATOM 918 O O . LYS A 1 116 ? -0.033 -17.776 40.885 1.00 73.44 116 LYS A O 1
ATOM 923 N N . PHE A 1 117 ? -1.990 -16.863 41.476 1.00 81.81 117 PHE A N 1
ATOM 924 C CA . PHE A 1 117 ? -2.114 -15.977 40.314 1.00 81.81 117 PHE A CA 1
ATOM 925 C C . PHE A 1 117 ? -0.852 -15.127 40.075 1.00 81.81 117 PHE A C 1
ATOM 927 O O . PHE A 1 117 ? -0.337 -15.093 38.960 1.00 81.81 117 PHE A O 1
ATOM 934 N N . ASN A 1 118 ? -0.294 -14.530 41.136 1.00 80.62 118 ASN A N 1
ATOM 935 C CA . ASN A 1 118 ? 0.900 -13.677 41.047 1.00 80.62 118 ASN A CA 1
ATOM 936 C C . ASN A 1 118 ? 2.191 -14.450 40.712 1.00 80.62 118 ASN A C 1
ATOM 938 O O . ASN A 1 118 ? 3.221 -13.837 40.450 1.00 80.62 118 ASN A O 1
ATOM 942 N N . ALA A 1 119 ? 2.156 -15.786 40.719 1.00 81.06 119 ALA A N 1
ATOM 943 C CA . ALA A 1 119 ? 3.311 -16.629 40.425 1.00 81.06 119 ALA A CA 1
ATOM 944 C C . ALA A 1 119 ? 3.419 -17.033 38.942 1.00 81.06 119 ALA A C 1
ATOM 946 O O . ALA A 1 119 ? 4.409 -17.668 38.574 1.00 81.06 119 ALA A O 1
ATOM 947 N N . PHE A 1 120 ? 2.455 -16.662 38.087 1.00 85.88 120 PHE A N 1
ATOM 948 C CA . PHE A 1 120 ? 2.396 -17.121 36.694 1.00 85.88 120 PHE A CA 1
ATOM 949 C C . PHE A 1 120 ? 2.420 -15.979 35.665 1.00 85.88 120 PHE A C 1
ATOM 951 O O . PHE A 1 120 ? 1.761 -14.949 35.826 1.00 85.88 120 PHE A O 1
ATOM 958 N N . TYR A 1 121 ? 3.164 -16.209 34.577 1.00 93.00 121 TYR A N 1
ATOM 959 C CA . TYR A 1 121 ? 3.183 -15.412 33.340 1.00 93.00 121 TYR A CA 1
ATOM 960 C C . TYR A 1 121 ? 3.272 -13.893 33.569 1.00 93.00 121 TYR A C 1
ATOM 962 O O . TYR A 1 121 ? 4.162 -13.453 34.297 1.00 93.00 121 TYR A O 1
ATOM 970 N N . GLU A 1 122 ? 2.404 -13.069 32.970 1.00 92.69 122 GLU A N 1
ATOM 971 C CA . GLU A 1 122 ? 2.500 -11.604 33.074 1.00 92.69 122 GLU A CA 1
ATOM 972 C C . GLU A 1 122 ? 2.521 -11.117 34.524 1.00 92.69 122 GLU A C 1
ATOM 974 O O . GLU A 1 122 ? 3.277 -10.205 34.841 1.00 92.69 122 GLU A O 1
ATOM 979 N N . ALA A 1 123 ? 1.756 -11.751 35.418 1.00 90.19 123 ALA A N 1
ATOM 980 C CA . ALA A 1 123 ? 1.686 -11.347 36.821 1.00 90.19 123 ALA A CA 1
ATOM 981 C C . ALA A 1 123 ? 3.023 -11.559 37.553 1.00 90.19 123 ALA A C 1
ATOM 983 O O . ALA A 1 123 ? 3.400 -10.745 38.395 1.00 90.19 123 ALA A O 1
ATOM 984 N N . LYS A 1 124 ? 3.767 -12.611 37.185 1.00 90.94 124 LYS A N 1
ATOM 985 C CA . LYS A 1 124 ? 5.115 -12.888 37.702 1.00 90.94 124 LYS A CA 1
ATOM 986 C C . LYS A 1 124 ? 6.140 -11.880 37.184 1.00 90.94 124 LYS A C 1
ATOM 988 O O . LYS A 1 124 ? 6.988 -11.422 37.945 1.00 90.94 124 LYS A O 1
ATOM 993 N N . PHE A 1 125 ? 6.092 -11.568 35.888 1.00 89.38 125 PHE A N 1
ATOM 994 C CA . PHE A 1 125 ? 7.075 -10.691 35.238 1.00 89.38 125 PHE A CA 1
ATOM 995 C C . PHE A 1 125 ? 6.796 -9.200 35.452 1.00 89.38 125 PHE A C 1
ATOM 997 O O . PHE A 1 125 ? 7.703 -8.388 35.275 1.00 89.38 125 PHE A O 1
ATOM 1004 N N . ARG A 1 126 ? 5.568 -8.837 35.841 1.00 89.12 126 ARG A N 1
ATOM 1005 C CA . ARG A 1 126 ? 5.148 -7.458 36.118 1.00 89.12 126 ARG A CA 1
ATOM 1006 C C . ARG A 1 126 ? 4.389 -7.393 37.456 1.00 89.12 126 ARG A C 1
ATOM 1008 O O . ARG A 1 126 ? 3.163 -7.242 37.461 1.00 89.12 126 ARG A O 1
ATOM 1015 N N . PRO A 1 127 ? 5.085 -7.533 38.604 1.00 88.31 127 PRO A N 1
ATOM 1016 C CA . PRO A 1 127 ? 4.446 -7.516 39.918 1.00 88.31 127 PRO A CA 1
ATOM 1017 C C . PRO A 1 127 ? 3.635 -6.234 40.133 1.00 88.31 127 PRO A C 1
ATOM 1019 O O . PRO A 1 127 ? 4.111 -5.138 39.853 1.00 88.31 127 PRO A O 1
ATOM 1022 N N . GLY A 1 128 ? 2.393 -6.365 40.601 1.00 87.25 128 GLY A N 1
ATOM 1023 C CA . GLY A 1 128 ? 1.487 -5.229 40.811 1.00 87.25 128 GLY A CA 1
ATOM 1024 C C . GLY A 1 128 ? 0.790 -4.698 39.548 1.00 87.25 128 GLY A C 1
ATOM 1025 O O . GLY A 1 128 ? -0.197 -3.976 39.680 1.00 87.25 128 GLY A O 1
ATOM 1026 N N . HIS A 1 129 ? 1.193 -5.110 38.335 1.00 91.00 129 HIS A N 1
ATOM 1027 C CA . HIS A 1 129 ? 0.573 -4.660 37.079 1.00 91.00 129 HIS A CA 1
ATOM 1028 C C . HIS A 1 129 ? -0.948 -4.848 37.080 1.00 91.00 129 HIS A C 1
ATOM 1030 O O . HIS A 1 129 ? -1.700 -3.903 36.831 1.00 91.00 129 HIS A O 1
ATOM 1036 N N . PHE A 1 130 ? -1.412 -6.059 37.405 1.00 92.75 130 PHE A N 1
ATOM 1037 C CA . PHE A 1 130 ? -2.840 -6.364 37.399 1.00 92.75 130 PHE A CA 1
ATOM 1038 C C . PHE A 1 130 ? -3.613 -5.670 38.520 1.00 92.75 130 PHE A C 1
ATOM 1040 O O . PHE A 1 130 ? -4.772 -5.346 38.284 1.00 92.75 130 PHE A O 1
ATOM 1047 N N . ASN A 1 131 ? -2.993 -5.358 39.668 1.00 91.56 131 ASN A N 1
ATOM 1048 C CA . ASN A 1 131 ? -3.618 -4.533 40.713 1.00 91.56 131 ASN A CA 1
ATOM 1049 C C . ASN A 1 131 ? -3.949 -3.144 40.151 1.00 91.56 131 ASN A C 1
ATOM 1051 O O . ASN A 1 131 ? -5.070 -2.652 40.296 1.00 91.56 131 ASN A O 1
ATOM 1055 N N . GLY A 1 132 ? -2.997 -2.547 39.425 1.00 91.94 132 GLY A N 1
ATOM 1056 C CA . GLY A 1 132 ? -3.195 -1.281 38.728 1.00 91.94 132 GLY A CA 1
ATOM 1057 C C . GLY A 1 132 ? -4.281 -1.350 37.652 1.00 91.94 132 GLY A C 1
ATOM 1058 O O . GLY A 1 132 ? -5.117 -0.446 37.574 1.00 91.94 132 GLY A O 1
ATOM 1059 N N . VAL A 1 133 ? -4.307 -2.429 36.859 1.00 94.38 133 VAL A N 1
ATOM 1060 C CA . VAL A 1 133 ? -5.325 -2.652 35.816 1.00 94.38 133 VAL A CA 1
ATOM 1061 C C . VAL A 1 133 ? -6.725 -2.771 36.417 1.00 94.38 133 VAL A C 1
ATOM 1063 O O . VAL A 1 133 ? -7.638 -2.070 35.985 1.00 94.38 133 VAL A O 1
ATOM 1066 N N . VAL A 1 134 ? -6.932 -3.623 37.422 1.00 94.56 134 VAL A N 1
ATOM 1067 C CA . VAL A 1 134 ? -8.279 -3.801 37.990 1.00 94.56 134 VAL A CA 1
ATOM 1068 C C . VAL A 1 134 ? -8.740 -2.570 38.756 1.00 94.56 134 VAL A C 1
ATOM 1070 O O . VAL A 1 134 ? -9.906 -2.202 38.649 1.00 94.56 134 VAL A O 1
ATOM 1073 N N . THR A 1 135 ? -7.831 -1.865 39.435 1.00 94.38 135 THR A N 1
ATOM 1074 C CA . THR A 1 135 ? -8.149 -0.600 40.113 1.00 94.38 135 THR A CA 1
ATOM 1075 C C . THR A 1 135 ? -8.674 0.439 39.119 1.00 94.38 135 THR A C 1
ATOM 1077 O O . THR A 1 135 ? -9.745 1.015 39.335 1.00 94.38 135 THR A O 1
ATOM 1080 N N . VAL A 1 136 ? -7.977 0.647 37.993 1.00 95.69 136 VAL A N 1
ATOM 1081 C CA . VAL A 1 136 ? -8.424 1.625 36.991 1.00 95.69 136 VAL A CA 1
ATOM 1082 C C . VAL A 1 136 ? -9.691 1.172 36.270 1.00 95.69 136 VAL A C 1
ATOM 1084 O O . VAL A 1 136 ? -10.590 1.985 36.065 1.00 95.69 136 VAL A O 1
ATOM 1087 N N . VAL A 1 137 ? -9.813 -0.114 35.924 1.00 97.06 137 VAL A N 1
ATOM 1088 C CA . VAL A 1 137 ? -10.982 -0.625 35.193 1.00 97.06 137 VAL A CA 1
ATOM 1089 C C . VAL A 1 137 ? -12.237 -0.591 36.062 1.00 97.06 137 VAL A C 1
ATOM 1091 O O . VAL A 1 137 ? -13.275 -0.158 35.572 1.00 97.06 137 VAL A O 1
ATOM 1094 N N . ILE A 1 138 ? -12.158 -0.932 37.354 1.00 96.50 138 ILE A N 1
ATOM 1095 C CA . ILE A 1 138 ? -13.277 -0.771 38.302 1.00 96.50 138 ILE A CA 1
ATOM 1096 C C . ILE A 1 138 ? -13.717 0.690 38.360 1.00 96.50 138 ILE A C 1
ATOM 1098 O O . ILE A 1 138 ? -14.910 0.994 38.298 1.00 96.50 138 ILE A O 1
ATOM 1102 N N . LYS A 1 139 ? -12.759 1.616 38.456 1.00 95.75 139 LYS A N 1
ATOM 1103 C CA . LYS A 1 139 ? -13.064 3.045 38.496 1.00 95.75 139 LYS A CA 1
ATOM 1104 C C . LYS A 1 139 ? -13.736 3.505 37.194 1.00 95.75 139 LYS A C 1
ATOM 1106 O O . LYS A 1 139 ? -14.759 4.184 37.252 1.00 95.75 139 LYS A O 1
ATOM 1111 N N . LEU A 1 140 ? -13.229 3.083 36.035 1.00 97.88 140 LEU A N 1
ATOM 1112 C CA . LEU A 1 140 ? -13.831 3.370 34.728 1.00 97.88 140 LEU A CA 1
ATOM 1113 C C . LEU A 1 140 ? -15.232 2.760 34.586 1.00 97.88 140 LEU A C 1
ATOM 1115 O O . LEU A 1 140 ? -16.138 3.442 34.119 1.00 97.88 140 LEU A O 1
ATOM 1119 N N . PHE A 1 141 ? -15.447 1.520 35.028 1.00 98.31 141 PHE A N 1
ATOM 1120 C CA . PHE A 1 141 ? -16.762 0.874 35.012 1.00 98.31 141 PHE A CA 1
ATOM 1121 C C . PHE A 1 141 ? -17.768 1.602 35.897 1.00 98.31 141 PHE A C 1
ATOM 1123 O O . PHE A 1 141 ? -18.909 1.770 35.486 1.00 98.31 141 PHE A O 1
ATOM 1130 N N . ASN A 1 142 ? -17.357 2.114 37.056 1.00 97.12 142 ASN A N 1
ATOM 1131 C CA . ASN A 1 142 ? -18.239 2.915 37.905 1.00 97.12 142 ASN A CA 1
ATOM 1132 C C . ASN A 1 142 ? -18.558 4.299 37.309 1.00 97.12 142 ASN A C 1
ATOM 1134 O O . ASN A 1 142 ? -19.670 4.795 37.487 1.00 97.12 142 ASN A O 1
ATOM 1138 N N . ILE A 1 143 ? -17.614 4.919 36.591 1.00 97.81 143 ILE A N 1
ATOM 1139 C CA . ILE A 1 143 ? -17.807 6.229 35.943 1.00 97.81 143 ILE A CA 1
ATOM 1140 C C . ILE A 1 143 ? -18.690 6.103 34.693 1.00 97.81 143 ILE A C 1
ATOM 1142 O O . ILE A 1 143 ? -19.671 6.828 34.539 1.00 97.81 143 ILE A O 1
ATOM 1146 N N . VAL A 1 144 ? -18.344 5.182 33.793 1.00 97.88 144 VAL A N 1
ATOM 1147 C CA . VAL A 1 144 ? -19.004 5.016 32.489 1.00 97.88 144 VAL A CA 1
ATOM 1148 C C . VAL A 1 144 ? -20.280 4.187 32.609 1.00 97.88 144 VAL A C 1
ATOM 1150 O O . VAL A 1 144 ? -21.229 4.417 31.862 1.00 97.88 144 VAL A O 1
ATOM 1153 N N . ALA A 1 145 ? -20.319 3.247 33.556 1.00 96.44 145 ALA A N 1
ATOM 1154 C CA . ALA A 1 145 ? -21.410 2.307 33.803 1.00 96.44 145 ALA A CA 1
ATOM 1155 C C . ALA A 1 145 ? -21.985 1.671 32.520 1.00 96.44 145 ALA A C 1
ATOM 1157 O O . ALA A 1 145 ? -23.163 1.869 32.196 1.00 96.44 145 ALA A O 1
ATOM 1158 N N . PRO A 1 146 ? -21.143 0.951 31.756 1.00 97.88 146 PRO A N 1
ATOM 1159 C CA . PRO A 1 146 ? -21.533 0.381 30.475 1.00 97.88 146 PRO A CA 1
ATOM 1160 C C . PRO A 1 146 ? -22.392 -0.875 30.629 1.00 97.88 146 PRO A C 1
ATOM 1162 O O . PRO A 1 146 ? -22.275 -1.587 31.615 1.00 97.88 146 PRO A O 1
ATOM 1165 N N . ALA A 1 147 ? -23.196 -1.197 29.614 1.00 97.12 147 ALA A N 1
ATOM 1166 C CA . ALA A 1 147 ? -23.866 -2.501 29.534 1.00 97.12 147 ALA A CA 1
ATOM 1167 C C . ALA A 1 147 ? -22.914 -3.585 28.998 1.00 97.12 147 ALA A C 1
ATOM 1169 O O . ALA A 1 147 ? -23.024 -4.768 29.325 1.00 97.12 147 ALA A O 1
ATOM 1170 N N . ILE A 1 148 ? -21.980 -3.174 28.136 1.00 97.50 148 ILE A N 1
ATOM 1171 C CA . ILE A 1 148 ? -21.018 -4.051 27.474 1.00 97.50 148 ILE A CA 1
ATOM 1172 C C . ILE A 1 148 ? -19.647 -3.390 27.509 1.00 97.50 148 ILE A C 1
ATOM 1174 O O . ILE A 1 148 ? -19.531 -2.201 27.221 1.00 97.50 148 ILE A O 1
ATOM 1178 N N . ALA A 1 149 ? -18.604 -4.164 27.796 1.00 98.25 149 ALA A N 1
ATOM 1179 C CA . ALA A 1 149 ? -17.227 -3.716 27.632 1.00 98.25 149 ALA A CA 1
ATOM 1180 C C . ALA A 1 149 ? -16.452 -4.673 26.719 1.00 98.25 149 ALA A C 1
ATOM 1182 O O . ALA A 1 149 ? -16.555 -5.895 26.854 1.00 98.25 149 ALA A O 1
ATOM 1183 N N . VAL A 1 150 ? -15.694 -4.117 25.774 1.00 97.06 150 VAL A N 1
ATOM 1184 C CA . VAL A 1 150 ? -14.969 -4.887 24.755 1.00 97.06 150 VAL A CA 1
ATOM 1185 C C . VAL A 1 150 ? -13.473 -4.843 25.040 1.00 97.06 150 VAL A C 1
ATOM 1187 O O . VAL A 1 150 ? -12.893 -3.768 25.181 1.00 97.06 150 VAL A O 1
ATOM 1190 N N . PHE A 1 151 ? -12.846 -6.016 25.100 1.00 97.12 151 PHE A N 1
ATOM 1191 C CA . PHE A 1 151 ? -11.413 -6.179 25.343 1.00 97.12 151 PHE A CA 1
ATOM 1192 C C . PHE A 1 151 ? -10.802 -7.104 24.286 1.00 97.12 151 PHE A C 1
ATOM 1194 O O . PHE A 1 151 ? -11.417 -8.093 23.880 1.00 97.12 151 PHE A O 1
ATOM 1201 N N . GLY A 1 152 ? -9.582 -6.796 23.846 1.00 93.44 152 GLY A N 1
ATOM 1202 C CA . GLY A 1 152 ? -8.857 -7.623 22.881 1.00 93.44 152 GLY A CA 1
ATOM 1203 C C . GLY A 1 152 ? -8.309 -8.911 23.502 1.00 93.44 152 GLY A C 1
ATOM 1204 O O . GLY A 1 152 ? -7.816 -8.904 24.626 1.00 93.44 152 GLY A O 1
ATOM 1205 N N . GLN A 1 153 ? -8.338 -10.010 22.744 1.00 93.56 153 GLN A N 1
ATOM 1206 C CA . GLN A 1 153 ? -7.763 -11.306 23.135 1.00 93.56 153 GLN A CA 1
ATOM 1207 C C . GLN A 1 153 ? -6.231 -11.294 23.232 1.00 93.56 153 GLN A C 1
ATOM 1209 O O . GLN A 1 153 ? -5.650 -12.177 23.856 1.00 93.56 153 GLN A O 1
ATOM 1214 N N . LYS A 1 154 ? -5.562 -10.291 22.648 1.00 94.00 154 LYS A N 1
ATOM 1215 C CA . LYS A 1 154 ? -4.096 -10.173 22.661 1.00 94.00 154 LYS A CA 1
ATOM 1216 C C . LYS A 1 154 ? -3.537 -10.184 24.087 1.00 94.00 154 LYS A C 1
ATOM 1218 O O . LYS A 1 154 ? -2.542 -10.849 24.357 1.00 94.00 154 LYS A O 1
ATOM 1223 N N . ASP A 1 155 ? -4.193 -9.482 25.002 1.00 94.31 155 ASP A N 1
ATOM 1224 C CA . ASP A 1 155 ? -3.833 -9.444 26.417 1.00 94.31 155 ASP A CA 1
ATOM 1225 C C . ASP A 1 155 ? -4.628 -10.530 27.173 1.00 94.31 155 ASP A C 1
ATOM 1227 O O . ASP A 1 155 ? -5.476 -10.234 28.014 1.00 94.31 155 ASP A O 1
ATOM 1231 N N . ALA A 1 156 ? -4.387 -11.808 26.844 1.00 94.31 156 ALA A N 1
ATOM 1232 C CA . ALA A 1 156 ? -5.205 -12.943 27.299 1.00 94.31 156 ALA A CA 1
ATOM 1233 C C . ALA A 1 156 ? -5.351 -13.029 28.830 1.00 94.31 156 ALA A C 1
ATOM 1235 O O . ALA A 1 156 ? -6.466 -13.180 29.335 1.00 94.31 156 ALA A O 1
ATOM 1236 N N . GLN A 1 157 ? -4.254 -12.859 29.582 1.00 94.88 157 GLN A N 1
ATOM 1237 C CA . GLN A 1 157 ? -4.302 -12.871 31.050 1.00 94.88 157 GLN A CA 1
ATOM 1238 C C . GLN A 1 157 ? -5.096 -11.680 31.600 1.00 94.88 157 GLN A C 1
ATOM 1240 O O . GLN A 1 157 ? -5.858 -11.841 32.549 1.00 94.88 157 GLN A O 1
ATOM 1245 N N . GLN A 1 158 ? -4.990 -10.499 30.977 1.00 95.19 158 GLN A N 1
ATOM 1246 C CA . GLN A 1 158 ? -5.801 -9.337 31.346 1.00 95.19 158 GLN A CA 1
ATOM 1247 C C . GLN A 1 158 ? -7.287 -9.617 31.122 1.00 95.19 158 GLN A C 1
ATOM 1249 O O . GLN A 1 158 ? -8.099 -9.363 32.005 1.00 95.19 158 GLN A O 1
ATOM 1254 N N . LEU A 1 159 ? -7.651 -10.162 29.961 1.00 95.56 159 LEU A N 1
ATOM 1255 C CA . LEU A 1 159 ? -9.033 -10.508 29.645 1.00 95.56 159 LEU A CA 1
ATOM 1256 C C . LEU A 1 159 ? -9.613 -11.502 30.663 1.00 95.56 159 LEU A C 1
ATOM 1258 O O . LEU A 1 159 ? -10.746 -11.319 31.112 1.00 95.56 159 LEU A O 1
ATOM 1262 N N . TRP A 1 160 ? -8.836 -12.512 31.060 1.00 94.94 160 TRP A N 1
ATOM 1263 C CA . TRP A 1 160 ? -9.225 -13.445 32.116 1.00 94.94 160 TRP A CA 1
ATOM 1264 C C . TRP A 1 160 ? -9.429 -12.736 33.463 1.00 94.94 160 TRP A C 1
ATOM 1266 O O . TRP A 1 160 ? -10.486 -12.887 34.078 1.00 94.94 160 TRP A O 1
ATOM 1276 N N . VAL A 1 161 ? -8.477 -11.890 33.880 1.00 94.50 161 VAL A N 1
ATOM 1277 C CA . VAL A 1 161 ? -8.568 -11.093 35.118 1.00 94.50 161 VAL A CA 1
ATOM 1278 C C . VAL A 1 161 ? -9.817 -10.216 35.122 1.00 94.50 161 VAL A C 1
ATOM 1280 O O . VAL A 1 161 ? -10.536 -10.186 36.118 1.00 94.50 161 VAL A O 1
ATOM 1283 N N . ILE A 1 162 ? -10.124 -9.536 34.014 1.00 96.19 162 ILE A N 1
ATOM 1284 C CA . ILE A 1 162 ? -11.313 -8.685 33.903 1.00 96.19 162 ILE A CA 1
ATOM 1285 C C . ILE A 1 162 ? -12.598 -9.515 33.970 1.00 96.19 162 ILE A C 1
ATOM 1287 O O . ILE A 1 162 ? -13.512 -9.139 34.702 1.00 96.19 162 ILE A O 1
ATOM 1291 N N . LYS A 1 163 ? -12.679 -10.658 33.274 1.00 95.38 163 LYS A N 1
ATOM 1292 C CA . LYS A 1 163 ? -13.835 -11.570 33.374 1.00 95.38 163 LYS A CA 1
ATOM 1293 C C . LYS A 1 163 ? -14.035 -12.057 34.815 1.00 95.38 163 LYS A C 1
ATOM 1295 O O . LYS A 1 163 ? -15.160 -12.052 35.314 1.00 95.38 163 LYS A O 1
ATOM 1300 N N . LYS A 1 164 ? -12.947 -12.435 35.495 1.00 93.75 164 LYS A N 1
ATOM 1301 C CA . LYS A 1 164 ? -12.963 -12.884 36.892 1.00 93.75 164 LYS A CA 1
ATOM 1302 C C . LYS A 1 164 ? -13.400 -11.766 37.840 1.00 93.75 164 LYS A C 1
ATOM 1304 O O . LYS A 1 164 ? -14.301 -11.979 38.641 1.00 93.75 164 LYS A O 1
ATOM 1309 N N . MET A 1 165 ? -12.843 -10.568 37.687 1.00 95.25 165 MET A N 1
ATOM 1310 C CA . MET A 1 165 ? -13.207 -9.374 38.453 1.00 95.25 165 MET A CA 1
ATOM 1311 C C . MET A 1 165 ? -14.682 -8.991 38.257 1.00 95.25 165 MET A C 1
ATOM 1313 O O . MET A 1 165 ? -15.372 -8.731 39.236 1.00 95.25 165 MET A O 1
ATOM 1317 N N . VAL A 1 166 ? -15.196 -8.992 37.021 1.00 96.88 166 VAL A N 1
ATOM 1318 C CA . VAL A 1 166 ? -16.620 -8.721 36.741 1.00 96.88 166 VAL A CA 1
ATOM 1319 C C . VAL A 1 166 ? -17.524 -9.702 37.481 1.00 96.88 166 VAL A C 1
ATOM 1321 O O . VAL A 1 166 ? -18.500 -9.283 38.101 1.00 96.88 166 VAL A O 1
ATOM 1324 N N . LYS A 1 167 ? -17.165 -10.990 37.471 1.00 95.25 167 LYS A N 1
ATOM 1325 C CA . LYS A 1 167 ? -17.889 -12.034 38.200 1.00 95.25 167 LYS A CA 1
ATOM 1326 C C . LYS A 1 167 ? -17.812 -11.836 39.717 1.00 95.25 167 LYS A C 1
ATOM 1328 O O . LYS A 1 167 ? -18.843 -11.868 40.376 1.00 95.25 167 LYS A O 1
ATOM 1333 N N . ASP A 1 168 ? -16.619 -11.616 40.264 1.00 94.69 168 ASP A N 1
ATOM 1334 C CA . ASP A 1 168 ? -16.395 -11.549 41.714 1.00 94.69 168 ASP A CA 1
ATOM 1335 C C . ASP A 1 168 ? -17.035 -10.305 42.352 1.00 94.69 168 ASP A C 1
ATOM 1337 O O . ASP A 1 168 ? -17.564 -10.379 43.460 1.00 94.69 168 ASP A O 1
ATOM 1341 N N . PHE A 1 169 ? -17.051 -9.176 41.636 1.00 95.62 169 PHE A N 1
ATOM 1342 C CA . PHE A 1 169 ? -17.707 -7.941 42.078 1.00 95.62 169 PHE A CA 1
ATOM 1343 C C . PHE A 1 169 ? -19.182 -7.843 41.662 1.00 95.62 169 PHE A C 1
ATOM 1345 O O . PHE A 1 169 ? -19.829 -6.844 41.971 1.00 95.62 169 PHE A O 1
ATOM 1352 N N . ASN A 1 170 ? -19.733 -8.874 41.009 1.00 96.75 170 ASN A N 1
ATOM 1353 C CA . ASN A 1 170 ? -21.116 -8.914 40.519 1.00 96.75 170 ASN A CA 1
ATOM 1354 C C . ASN A 1 170 ? -21.478 -7.703 39.638 1.00 96.75 170 ASN A C 1
ATOM 1356 O O . ASN A 1 170 ? -22.564 -7.135 39.755 1.00 96.75 170 ASN A O 1
ATOM 1360 N N . PHE A 1 171 ? -20.560 -7.286 38.764 1.00 97.00 171 PHE A N 1
ATOM 1361 C CA . PHE A 1 171 ? -20.838 -6.225 37.802 1.00 97.00 171 PHE A CA 1
ATOM 1362 C C . PHE A 1 171 ? -21.876 -6.699 36.779 1.00 97.00 171 PHE A C 1
ATOM 1364 O O . PHE A 1 171 ? -21.685 -7.723 36.124 1.00 97.00 171 PHE A O 1
ATOM 1371 N N . ASP A 1 172 ? -22.927 -5.905 36.577 1.00 95.62 172 ASP A N 1
ATOM 1372 C CA . ASP A 1 172 ? -23.904 -6.101 35.499 1.00 95.62 172 ASP A CA 1
ATOM 1373 C C . ASP A 1 172 ? -23.349 -5.586 34.157 1.00 95.62 172 ASP A C 1
ATOM 1375 O O . ASP A 1 172 ? -23.843 -4.631 33.561 1.00 95.62 172 ASP A O 1
ATOM 1379 N N . ILE A 1 173 ? -22.220 -6.162 33.733 1.00 97.62 173 ILE A N 1
ATOM 1380 C CA . ILE A 1 173 ? -21.486 -5.769 32.527 1.00 97.62 173 ILE A CA 1
ATOM 1381 C C . ILE A 1 173 ? -21.126 -7.029 31.749 1.00 97.62 173 ILE A C 1
ATOM 1383 O O . ILE A 1 173 ? -20.409 -7.903 32.240 1.00 97.62 173 ILE A O 1
ATOM 1387 N N . ARG A 1 174 ? -21.555 -7.113 30.488 1.00 97.19 174 ARG A N 1
ATOM 1388 C CA . ARG A 1 174 ? -21.145 -8.207 29.602 1.00 97.19 174 ARG A CA 1
ATOM 1389 C C . ARG A 1 174 ? -19.781 -7.908 28.980 1.00 97.19 174 ARG A C 1
ATOM 1391 O O . ARG A 1 174 ? -19.634 -6.950 28.224 1.00 97.19 174 ARG A O 1
ATOM 1398 N N . ILE A 1 175 ? -18.798 -8.769 29.233 1.00 97.62 175 ILE A N 1
ATOM 1399 C CA . ILE A 1 175 ? -17.481 -8.686 28.588 1.00 97.62 175 ILE A CA 1
ATOM 1400 C C . ILE A 1 175 ? -17.513 -9.380 27.225 1.00 97.62 175 ILE A C 1
ATOM 1402 O O . ILE A 1 175 ? -17.854 -10.561 27.136 1.00 97.62 175 ILE A O 1
ATOM 1406 N N . ILE A 1 176 ? -17.131 -8.661 26.168 1.00 93.31 176 ILE A N 1
ATOM 1407 C CA . ILE A 1 176 ? -16.942 -9.217 24.823 1.00 93.31 176 ILE A CA 1
ATOM 1408 C C . ILE A 1 176 ? -15.450 -9.301 24.516 1.00 93.31 176 ILE A C 1
ATOM 1410 O O . ILE A 1 176 ? -14.715 -8.319 24.620 1.00 93.31 176 ILE A O 1
ATOM 1414 N N . SER A 1 177 ? -15.014 -10.500 24.139 1.00 90.81 177 SER A N 1
ATOM 1415 C CA . SER A 1 177 ? -13.651 -10.785 23.700 1.00 90.81 177 SER A CA 1
ATOM 1416 C C . SER A 1 177 ? -13.547 -10.560 22.195 1.00 90.81 177 SER A C 1
ATOM 1418 O O . SER A 1 177 ? -14.281 -11.189 21.438 1.00 90.81 177 SER A O 1
ATOM 1420 N N . ALA A 1 178 ? -12.655 -9.672 21.766 1.00 86.12 178 ALA A N 1
ATOM 1421 C CA . ALA A 1 178 ? -12.427 -9.388 20.352 1.00 86.12 178 ALA A CA 1
ATOM 1422 C C . ALA A 1 178 ? -11.142 -10.070 19.839 1.00 86.12 178 ALA A C 1
ATOM 1424 O O . ALA A 1 178 ? -10.147 -10.083 20.575 1.00 86.12 178 ALA A O 1
ATOM 1425 N N . PRO A 1 179 ? -11.129 -10.599 18.600 1.00 82.81 179 PRO A N 1
ATOM 1426 C CA . PRO A 1 179 ? -9.966 -11.273 18.024 1.00 82.81 179 PRO A CA 1
ATOM 1427 C C . PRO A 1 179 ? -8.691 -10.425 17.981 1.00 82.81 179 PRO A C 1
ATOM 1429 O O . PRO A 1 179 ? -8.730 -9.195 17.923 1.00 82.81 179 PRO A O 1
ATOM 1432 N N . ILE A 1 180 ? -7.540 -11.099 17.963 1.00 86.62 180 ILE A N 1
ATOM 1433 C CA . ILE A 1 180 ? -6.236 -10.454 17.770 1.00 86.62 180 ILE A CA 1
ATOM 1434 C C . ILE A 1 180 ? -6.132 -9.957 16.326 1.00 86.62 180 ILE A C 1
ATOM 1436 O O . ILE A 1 180 ? -6.174 -10.750 15.387 1.00 86.62 180 ILE A O 1
ATOM 1440 N N . ILE A 1 181 ? -5.931 -8.651 16.151 1.00 85.62 181 ILE A N 1
ATOM 1441 C CA . ILE A 1 181 ? -5.576 -8.077 14.851 1.00 85.62 181 ILE A CA 1
ATOM 1442 C C . ILE A 1 181 ? -4.060 -8.159 14.672 1.00 85.62 181 ILE A C 1
ATOM 1444 O O . ILE A 1 181 ? -3.294 -7.768 15.558 1.00 85.62 181 ILE A O 1
ATOM 1448 N N . ARG A 1 182 ? -3.635 -8.679 13.521 1.00 83.62 182 ARG A N 1
ATOM 1449 C CA . ARG A 1 182 ? -2.233 -8.903 13.157 1.00 83.62 182 ARG A CA 1
ATOM 1450 C C . ARG A 1 182 ? -1.855 -8.053 11.946 1.00 83.62 182 ARG A C 1
ATOM 1452 O O . ARG A 1 182 ? -2.706 -7.800 11.090 1.00 83.62 182 ARG A O 1
ATOM 1459 N N . ASP A 1 183 ? -0.591 -7.653 11.876 1.00 72.12 183 ASP A N 1
ATOM 1460 C CA . ASP A 1 183 ? 0.024 -7.118 10.659 1.00 72.12 183 ASP A CA 1
ATOM 1461 C C . ASP A 1 183 ? 0.042 -8.192 9.550 1.00 72.12 183 ASP A C 1
ATOM 1463 O O . ASP A 1 183 ? -0.243 -9.373 9.784 1.00 72.12 183 ASP A O 1
ATOM 1467 N N . THR A 1 184 ? 0.351 -7.796 8.313 1.00 61.47 184 THR A N 1
ATOM 1468 C CA . THR A 1 184 ? 0.366 -8.694 7.140 1.00 61.47 184 THR A CA 1
ATOM 1469 C C . THR A 1 184 ? 1.343 -9.864 7.273 1.00 61.47 184 THR A C 1
ATOM 1471 O O . THR A 1 184 ? 1.108 -10.915 6.683 1.00 61.47 184 THR A O 1
ATOM 1474 N N . ASP A 1 185 ? 2.381 -9.709 8.089 1.00 69.19 185 ASP A N 1
ATOM 1475 C CA . ASP A 1 185 ? 3.400 -10.715 8.401 1.00 69.19 185 ASP A CA 1
ATOM 1476 C C . ASP A 1 185 ? 3.078 -11.578 9.638 1.00 69.19 185 ASP A C 1
ATOM 1478 O O . ASP A 1 185 ? 3.867 -12.439 10.024 1.00 69.19 185 ASP A O 1
ATOM 1482 N N . GLY A 1 186 ? 1.909 -11.375 10.252 1.00 75.88 186 GLY A N 1
ATOM 1483 C CA . GLY A 1 186 ? 1.418 -12.171 11.375 1.00 75.88 186 GLY A CA 1
ATOM 1484 C C . GLY A 1 186 ? 1.763 -11.627 12.761 1.00 75.88 186 GLY A C 1
ATOM 1485 O O . GLY A 1 186 ? 1.207 -12.127 13.744 1.00 75.88 186 GLY A O 1
ATOM 1486 N N . LEU A 1 187 ? 2.592 -10.581 12.889 1.00 86.25 187 LEU A N 1
ATOM 1487 C CA . LEU A 1 187 ? 2.860 -9.982 14.201 1.00 86.25 187 LEU A CA 1
ATOM 1488 C C . LEU A 1 187 ? 1.580 -9.367 14.785 1.00 86.25 187 LEU A C 1
ATOM 1490 O O . LEU A 1 187 ? 0.876 -8.618 14.110 1.00 86.25 187 LEU A O 1
ATOM 1494 N N . ALA A 1 188 ? 1.275 -9.646 16.054 1.00 87.25 188 ALA A N 1
ATOM 1495 C CA . ALA A 1 188 ? 0.150 -9.008 16.731 1.00 87.25 188 ALA A CA 1
ATOM 1496 C C . ALA A 1 188 ? 0.339 -7.481 16.820 1.00 87.25 188 ALA A C 1
ATOM 1498 O O . ALA A 1 188 ? 1.392 -6.985 17.236 1.00 87.25 188 ALA A O 1
ATOM 1499 N N . MET A 1 189 ? -0.698 -6.718 16.465 1.00 82.81 189 MET A N 1
ATOM 1500 C CA . MET A 1 189 ? -0.642 -5.258 16.529 1.00 82.81 189 MET A CA 1
ATOM 1501 C C . MET A 1 189 ? -0.528 -4.768 17.976 1.00 82.81 189 MET A C 1
ATOM 1503 O O . MET A 1 189 ? -1.239 -5.224 18.875 1.00 82.81 189 MET A O 1
ATOM 1507 N N . SER A 1 190 ? 0.361 -3.804 18.197 1.00 84.50 190 SER A N 1
ATOM 1508 C CA . SER A 1 190 ? 0.617 -3.198 19.502 1.00 84.50 190 SER A CA 1
ATOM 1509 C C . SER A 1 190 ? 1.139 -1.780 19.317 1.00 84.50 190 SER A C 1
ATOM 1511 O O . SER A 1 190 ? 1.982 -1.547 18.451 1.00 84.50 190 SER A O 1
ATOM 1513 N N . SER A 1 191 ? 0.732 -0.851 20.184 1.00 79.25 191 SER A N 1
ATOM 1514 C CA . SER A 1 191 ? 1.333 0.489 20.261 1.00 79.25 191 SER A CA 1
ATOM 1515 C C . SER A 1 191 ? 2.852 0.430 20.466 1.00 79.25 191 SER A C 1
ATOM 1517 O O . SER A 1 191 ? 3.572 1.276 19.949 1.00 79.25 191 SER A O 1
ATOM 1519 N N . ARG A 1 192 ? 3.361 -0.612 21.143 1.00 81.88 192 ARG A N 1
ATOM 1520 C CA . ARG A 1 192 ? 4.802 -0.825 21.368 1.00 81.88 192 ARG A CA 1
ATOM 1521 C C . ARG A 1 192 ? 5.584 -1.215 20.110 1.00 81.88 192 ARG A C 1
ATOM 1523 O O . ARG A 1 192 ? 6.804 -1.076 20.113 1.00 81.88 192 ARG A O 1
ATOM 1530 N N . ASN A 1 193 ? 4.920 -1.660 19.037 1.00 85.38 193 ASN A N 1
ATOM 1531 C CA . ASN A 1 193 ? 5.607 -2.056 17.800 1.00 85.38 193 ASN A CA 1
ATOM 1532 C C . ASN A 1 193 ? 6.351 -0.872 17.159 1.00 85.38 193 ASN A C 1
ATOM 1534 O O . ASN A 1 193 ? 7.344 -1.089 16.474 1.00 85.38 193 ASN A O 1
ATOM 1538 N N . VAL A 1 194 ? 5.920 0.369 17.430 1.00 81.75 194 VAL A N 1
ATOM 1539 C CA . VAL A 1 194 ? 6.560 1.599 16.927 1.00 81.75 194 VAL A CA 1
ATOM 1540 C C . VAL A 1 194 ? 7.995 1.787 17.430 1.00 81.75 194 VAL A C 1
ATOM 1542 O O . VAL A 1 194 ? 8.781 2.482 16.795 1.00 81.75 194 VAL A O 1
ATOM 1545 N N . PHE A 1 195 ? 8.350 1.172 18.562 1.00 81.06 195 PHE A N 1
ATOM 1546 C CA . PHE A 1 195 ? 9.685 1.294 19.148 1.00 81.06 195 PHE A CA 1
ATOM 1547 C C . PHE A 1 195 ? 10.683 0.282 18.583 1.00 81.06 195 PHE A C 1
ATOM 1549 O O . PHE A 1 195 ? 11.884 0.416 18.817 1.00 81.06 195 PHE A O 1
ATOM 1556 N N . LEU A 1 196 ? 10.205 -0.736 17.860 1.00 84.69 196 LEU A N 1
ATOM 1557 C CA . LEU A 1 196 ? 11.065 -1.763 17.290 1.00 84.69 196 LEU A CA 1
ATOM 1558 C C . LEU A 1 196 ? 11.907 -1.155 16.169 1.00 84.69 196 LEU A C 1
ATOM 1560 O O . LEU A 1 196 ? 11.385 -0.545 15.236 1.00 84.69 196 LEU A O 1
ATOM 1564 N N . SER A 1 197 ? 13.219 -1.381 16.219 1.00 84.25 197 SER A N 1
ATOM 1565 C CA . SER A 1 197 ? 14.055 -1.160 15.040 1.00 84.25 197 SER A CA 1
ATOM 1566 C C . SER A 1 197 ? 13.660 -2.133 13.924 1.00 84.25 197 SER A C 1
ATOM 1568 O O . SER A 1 197 ? 13.043 -3.169 14.174 1.00 84.25 197 SER A O 1
ATOM 1570 N N . SER A 1 198 ? 14.074 -1.856 12.688 1.00 81.50 198 SER A N 1
ATOM 1571 C CA . SER A 1 198 ? 13.842 -2.762 11.553 1.00 81.50 198 SER A CA 1
ATOM 1572 C C . SER A 1 198 ? 14.276 -4.207 11.850 1.00 81.50 198 SER A C 1
ATOM 1574 O O . SER A 1 198 ? 13.527 -5.138 11.577 1.00 81.50 198 SER A O 1
ATOM 1576 N N . LYS A 1 199 ? 15.445 -4.389 12.485 1.00 83.25 199 LYS A N 1
ATOM 1577 C CA . LYS A 1 199 ? 15.979 -5.704 12.879 1.00 83.25 199 LYS A CA 1
ATOM 1578 C C . LYS A 1 199 ? 15.140 -6.364 13.977 1.00 83.25 199 LYS A C 1
ATOM 1580 O O . LYS A 1 199 ? 14.842 -7.553 13.916 1.00 83.25 199 LYS A O 1
ATOM 1585 N N . GLN A 1 200 ? 14.717 -5.591 14.974 1.00 87.75 200 GLN A N 1
ATOM 1586 C CA . GLN A 1 200 ? 13.871 -6.103 16.052 1.00 87.75 200 GLN A CA 1
ATOM 1587 C C . GLN A 1 200 ? 12.476 -6.487 15.545 1.00 87.75 200 GLN A C 1
ATOM 1589 O O . GLN A 1 200 ? 11.928 -7.500 15.968 1.00 87.75 200 GLN A O 1
ATOM 1594 N N . ARG A 1 201 ? 11.913 -5.727 14.598 1.00 87.31 201 ARG A N 1
ATOM 1595 C CA . ARG A 1 201 ? 10.600 -6.002 13.997 1.00 87.31 201 ARG A CA 1
ATOM 1596 C C . ARG A 1 201 ? 10.569 -7.333 13.246 1.00 87.31 201 ARG A C 1
ATOM 1598 O O . ARG A 1 201 ? 9.556 -8.026 13.297 1.00 87.31 201 ARG A O 1
ATOM 1605 N N . THR A 1 202 ? 11.674 -7.683 12.602 1.00 84.38 202 THR A N 1
ATOM 1606 C CA . THR A 1 202 ? 11.925 -8.993 11.995 1.00 84.38 202 THR A CA 1
ATOM 1607 C C . THR A 1 202 ? 12.006 -10.094 13.036 1.00 84.38 202 THR A C 1
ATOM 1609 O O . THR A 1 202 ? 11.280 -11.080 12.965 1.00 84.38 202 THR A O 1
ATOM 1612 N N . HIS A 1 203 ? 12.858 -9.921 14.046 1.00 86.81 203 HIS A N 1
ATOM 1613 C CA . HIS A 1 203 ? 13.026 -10.919 15.102 1.00 86.81 203 HIS A CA 1
ATOM 1614 C C . HIS A 1 203 ? 11.725 -11.142 15.890 1.00 86.81 203 HIS A C 1
ATOM 1616 O O . HIS A 1 203 ? 11.467 -12.253 16.349 1.00 86.81 203 HIS A O 1
ATOM 1622 N N . ALA A 1 204 ? 10.859 -10.128 15.988 1.00 90.19 204 ALA A N 1
ATOM 1623 C CA . ALA A 1 204 ? 9.532 -10.252 16.581 1.00 90.19 204 ALA A CA 1
ATOM 1624 C C . ALA A 1 204 ? 8.640 -11.276 15.849 1.00 90.19 204 ALA A C 1
ATOM 1626 O O . ALA A 1 204 ? 7.762 -11.861 16.478 1.00 90.19 204 ALA A O 1
ATOM 1627 N N . LEU A 1 205 ? 8.882 -11.568 14.563 1.00 89.88 205 LEU A N 1
ATOM 1628 C CA . LEU A 1 205 ? 8.141 -12.594 13.812 1.00 89.88 205 LEU A CA 1
ATOM 1629 C C . LEU A 1 205 ? 8.389 -14.013 14.322 1.00 89.88 205 LEU A C 1
ATOM 1631 O O . LEU A 1 205 ? 7.551 -14.894 14.119 1.00 89.88 205 LEU A O 1
ATOM 1635 N N . LEU A 1 206 ? 9.487 -14.236 15.050 1.00 89.69 206 LEU A N 1
ATOM 1636 C CA . LEU A 1 206 ? 9.744 -15.509 15.715 1.00 89.69 206 LEU A CA 1
ATOM 1637 C C . LEU A 1 206 ? 8.622 -15.867 16.699 1.00 89.69 206 LEU A C 1
ATOM 1639 O O . LEU A 1 206 ? 8.285 -17.040 16.836 1.00 89.69 206 LEU A O 1
ATOM 1643 N N . ILE A 1 207 ? 7.991 -14.863 17.316 1.00 92.12 207 ILE A N 1
ATOM 1644 C CA . ILE A 1 207 ? 6.834 -15.043 18.198 1.00 92.12 207 ILE A CA 1
ATOM 1645 C C . ILE A 1 207 ? 5.695 -15.734 17.431 1.00 92.12 207 ILE A C 1
ATOM 1647 O O . ILE A 1 207 ? 5.204 -16.780 17.852 1.00 92.12 207 ILE A O 1
ATOM 1651 N N . TYR A 1 208 ? 5.323 -15.197 16.266 1.00 90.00 208 TYR A N 1
ATOM 1652 C CA . TYR A 1 208 ? 4.256 -15.756 15.434 1.00 90.00 208 TYR A CA 1
ATOM 1653 C C . TYR A 1 208 ? 4.626 -17.122 14.832 1.00 90.00 208 TYR A C 1
ATOM 1655 O O . TYR A 1 208 ? 3.775 -18.012 14.741 1.00 90.00 208 TYR A O 1
ATOM 1663 N N . LYS A 1 209 ? 5.902 -17.327 14.477 1.00 88.19 209 LYS A N 1
ATOM 1664 C CA . LYS A 1 209 ? 6.419 -18.628 14.024 1.00 88.19 209 LYS A CA 1
ATOM 1665 C C . LYS A 1 209 ? 6.238 -19.702 15.100 1.00 88.19 209 LYS A C 1
ATOM 1667 O O . LYS A 1 209 ? 5.717 -20.771 14.799 1.00 88.19 209 LYS A O 1
ATOM 1672 N N . ILE A 1 210 ? 6.608 -19.409 16.349 1.00 91.38 210 ILE A N 1
ATOM 1673 C CA . ILE A 1 210 ? 6.441 -20.333 17.482 1.00 91.38 210 ILE A CA 1
ATOM 1674 C C . ILE A 1 210 ? 4.959 -20.672 17.689 1.00 91.38 210 ILE A C 1
ATOM 1676 O O . ILE A 1 210 ? 4.618 -21.848 17.811 1.00 91.38 210 ILE A O 1
ATOM 1680 N N . LEU A 1 211 ? 4.070 -19.673 17.659 1.00 91.62 211 LEU A N 1
ATOM 1681 C CA . LEU A 1 211 ? 2.625 -19.904 17.768 1.00 91.62 211 LEU A CA 1
ATOM 1682 C C . LEU A 1 211 ? 2.101 -20.829 16.658 1.00 91.62 211 LEU A C 1
ATOM 1684 O O . LEU A 1 211 ? 1.385 -21.794 16.928 1.00 91.62 211 LEU A O 1
ATOM 1688 N N . SER A 1 212 ? 2.513 -20.572 15.416 1.00 86.75 212 SER A N 1
ATOM 1689 C CA . SER A 1 212 ? 2.111 -21.361 14.247 1.00 86.75 212 SER A CA 1
ATOM 1690 C C . SER A 1 212 ? 2.594 -22.811 14.335 1.00 86.75 212 SER A C 1
ATOM 1692 O O . SER A 1 212 ? 1.824 -23.731 14.059 1.00 86.75 212 SER A O 1
ATOM 1694 N N . CYS A 1 213 ? 3.834 -23.032 14.781 1.00 87.25 213 CYS A N 1
ATOM 1695 C CA . CYS A 1 213 ? 4.354 -24.375 15.032 1.00 87.25 213 CYS A CA 1
ATOM 1696 C C . CYS A 1 213 ? 3.571 -25.093 16.139 1.00 87.25 213 CYS A C 1
ATOM 1698 O O . CYS A 1 213 ? 3.308 -26.286 16.019 1.00 87.25 213 CYS A O 1
ATOM 1700 N N . GLY A 1 214 ? 3.140 -24.383 17.186 1.00 89.69 214 GLY A N 1
ATOM 1701 C CA . GLY A 1 214 ? 2.317 -24.962 18.252 1.00 89.69 214 GLY A CA 1
ATOM 1702 C C . GLY A 1 214 ? 0.988 -25.504 17.726 1.00 89.69 214 GLY A C 1
ATOM 1703 O O . GLY A 1 214 ? 0.619 -26.640 18.024 1.00 89.69 214 GLY A O 1
ATOM 1704 N N . ILE A 1 215 ? 0.317 -24.733 16.864 1.00 85.06 215 ILE A N 1
ATOM 1705 C CA . ILE A 1 215 ? -0.901 -25.174 16.168 1.00 85.06 215 ILE A CA 1
ATOM 1706 C C . ILE A 1 215 ? -0.605 -26.400 15.292 1.00 85.06 215 ILE A C 1
ATOM 1708 O O . ILE A 1 215 ? -1.375 -27.359 15.293 1.00 85.06 215 ILE A O 1
ATOM 1712 N N . GLN A 1 216 ? 0.506 -26.411 14.552 1.00 80.25 216 GLN A N 1
ATOM 1713 C CA . GLN A 1 216 ? 0.879 -27.545 13.695 1.00 80.25 216 GLN A CA 1
ATOM 1714 C C . GLN A 1 216 ? 1.106 -28.834 14.492 1.00 80.25 216 GLN A C 1
ATOM 1716 O O . GLN A 1 216 ? 0.532 -29.866 14.160 1.00 80.25 216 GLN A O 1
ATOM 1721 N N . ILE A 1 217 ? 1.880 -28.769 15.574 1.00 85.94 217 ILE A N 1
ATOM 1722 C CA . ILE A 1 217 ? 2.172 -29.927 16.429 1.00 85.94 217 ILE A CA 1
ATOM 1723 C C . ILE A 1 217 ? 0.870 -30.520 16.993 1.00 85.94 217 ILE A C 1
ATOM 1725 O O . ILE A 1 217 ? 0.650 -31.732 16.945 1.00 85.94 217 ILE A O 1
ATOM 1729 N N . VAL A 1 218 ? -0.043 -29.666 17.465 1.00 85.12 218 VAL A N 1
ATOM 1730 C CA . VAL A 1 218 ? -1.335 -30.120 17.996 1.00 85.12 218 VAL A CA 1
ATOM 1731 C C . VAL A 1 218 ? -2.247 -30.645 16.888 1.00 85.12 218 VAL A C 1
ATOM 1733 O O . VAL A 1 218 ? -2.872 -31.694 17.041 1.00 85.12 218 VAL A O 1
ATOM 1736 N N . THR A 1 219 ? -2.316 -29.994 15.731 1.00 74.00 219 THR A N 1
ATOM 1737 C CA . THR A 1 219 ? -3.129 -30.502 14.610 1.00 74.00 219 THR A CA 1
ATOM 1738 C C . THR A 1 219 ? -2.619 -31.847 14.076 1.00 74.00 219 THR A C 1
ATOM 1740 O O . THR A 1 219 ? -3.432 -32.667 13.653 1.00 74.00 219 THR A O 1
ATOM 1743 N N . GLN A 1 220 ? -1.321 -32.143 14.214 1.00 78.62 220 GLN A N 1
ATOM 1744 C CA . GLN A 1 220 ? -0.712 -33.446 13.900 1.00 78.62 220 GLN A CA 1
ATOM 1745 C C . GLN A 1 220 ? -0.988 -34.549 14.938 1.00 78.62 220 GLN A C 1
ATOM 1747 O O . GLN A 1 220 ? -0.678 -35.712 14.692 1.00 78.62 220 GLN A O 1
ATOM 1752 N N . GLY A 1 221 ? -1.621 -34.220 16.066 1.00 80.12 221 GLY A N 1
ATOM 1753 C CA . GLY A 1 221 ? -2.120 -35.204 17.030 1.00 80.12 221 GLY A CA 1
ATOM 1754 C C . GLY A 1 221 ? -1.429 -35.197 18.389 1.00 80.12 221 GLY A C 1
ATOM 1755 O O . GLY A 1 221 ? -1.914 -35.875 19.292 1.00 80.12 221 GLY A O 1
ATOM 1756 N N . GLU A 1 222 ? -0.373 -34.407 18.585 1.00 90.50 222 GLU A N 1
ATOM 1757 C CA . GLU A 1 222 ? 0.252 -34.279 19.903 1.00 90.50 222 GLU A CA 1
ATOM 1758 C C . GLU A 1 222 ? -0.693 -33.555 20.879 1.00 90.50 222 GLU A C 1
ATOM 1760 O O . GLU A 1 222 ? -1.391 -32.598 20.525 1.00 90.50 222 GLU A O 1
ATOM 1765 N N . ARG A 1 223 ? -0.771 -34.046 22.115 1.00 89.50 223 ARG A N 1
ATOM 1766 C CA . ARG A 1 223 ? -1.664 -33.527 23.167 1.00 89.50 223 ARG A CA 1
ATOM 1767 C C . ARG A 1 223 ? -0.962 -33.357 24.511 1.00 89.50 223 ARG A C 1
ATOM 1769 O O . ARG A 1 223 ? -1.578 -32.870 25.457 1.00 89.50 223 ARG A O 1
ATOM 1776 N N . ASN A 1 224 ? 0.296 -33.763 24.630 1.00 91.88 224 ASN A N 1
ATOM 1777 C CA . ASN A 1 224 ? 1.075 -33.586 25.838 1.00 91.88 224 ASN A CA 1
ATOM 1778 C C . ASN A 1 224 ? 1.678 -32.167 25.863 1.00 91.88 224 ASN A C 1
ATOM 1780 O O . ASN A 1 224 ? 2.551 -31.863 25.045 1.00 91.88 224 ASN A O 1
ATOM 1784 N N . PRO A 1 225 ? 1.255 -31.290 26.796 1.00 92.50 225 PRO A N 1
ATOM 1785 C CA . PRO A 1 225 ? 1.735 -29.911 26.851 1.00 92.50 225 PRO A CA 1
ATOM 1786 C C . PRO A 1 225 ? 3.251 -29.821 27.069 1.00 92.50 225 PRO A C 1
ATOM 1788 O O . PRO A 1 225 ? 3.882 -28.927 26.513 1.00 92.50 225 PRO A O 1
ATOM 1791 N N . THR A 1 226 ? 3.855 -30.757 27.811 1.00 91.31 226 THR A N 1
ATOM 1792 C CA . THR A 1 226 ? 5.307 -30.792 28.043 1.00 91.31 226 THR A CA 1
ATOM 1793 C C . THR A 1 226 ? 6.066 -31.021 26.741 1.00 91.31 226 THR A C 1
ATOM 1795 O O . THR A 1 226 ? 6.974 -30.258 26.425 1.00 91.31 226 THR A O 1
ATOM 1798 N N . VAL A 1 227 ? 5.642 -32.005 25.943 1.00 91.88 227 VAL A N 1
ATOM 1799 C CA . VAL A 1 227 ? 6.271 -32.325 24.648 1.00 91.88 227 VAL A CA 1
ATOM 1800 C C . VAL A 1 227 ? 6.155 -31.147 23.680 1.00 91.88 227 VAL A C 1
ATOM 1802 O O . VAL A 1 227 ? 7.117 -30.800 22.994 1.00 91.88 227 VAL A O 1
ATOM 1805 N N . ILE A 1 228 ? 4.992 -30.490 23.655 1.00 93.56 228 ILE A N 1
ATOM 1806 C CA . ILE A 1 228 ? 4.755 -29.321 22.802 1.00 93.56 228 ILE A CA 1
ATOM 1807 C C . ILE A 1 228 ? 5.681 -28.175 23.212 1.00 93.56 228 ILE A C 1
ATOM 1809 O O . ILE A 1 228 ? 6.372 -27.619 22.362 1.00 93.56 228 ILE A O 1
ATOM 1813 N N . ILE A 1 229 ? 5.742 -27.839 24.503 1.00 92.88 229 ILE A N 1
ATOM 1814 C CA . ILE A 1 229 ? 6.611 -26.768 25.002 1.00 92.88 229 ILE A CA 1
ATOM 1815 C C . ILE A 1 229 ? 8.088 -27.062 24.714 1.00 92.88 229 ILE A C 1
ATOM 1817 O O . ILE A 1 229 ? 8.785 -26.171 24.235 1.00 92.88 229 ILE A O 1
ATOM 1821 N N . GLU A 1 230 ? 8.561 -28.292 24.932 1.00 91.75 230 GLU A N 1
ATOM 1822 C CA . GLU A 1 230 ? 9.942 -28.687 24.620 1.00 91.75 230 GLU A CA 1
ATOM 1823 C C . GLU A 1 230 ? 10.268 -28.528 23.127 1.00 91.75 230 GLU A C 1
ATOM 1825 O O . GLU A 1 230 ? 11.341 -28.039 22.769 1.00 91.75 230 GLU A O 1
ATOM 1830 N N . ALA A 1 231 ? 9.342 -28.896 22.237 1.00 91.31 231 ALA A N 1
ATOM 1831 C CA . ALA A 1 231 ? 9.513 -28.711 20.797 1.00 91.31 231 ALA A CA 1
ATOM 1832 C C . ALA A 1 231 ? 9.575 -27.224 20.411 1.00 91.31 231 ALA A C 1
ATOM 1834 O O . ALA A 1 231 ? 10.430 -26.824 19.620 1.00 91.31 231 ALA A O 1
ATOM 1835 N N . LEU A 1 232 ? 8.716 -26.390 21.001 1.00 92.31 232 LEU A N 1
ATOM 1836 C CA . LEU A 1 232 ? 8.697 -24.948 20.751 1.00 92.31 232 LEU A CA 1
ATOM 1837 C C . LEU A 1 232 ? 9.934 -24.233 21.308 1.00 92.31 232 LEU A C 1
ATOM 1839 O O . LEU A 1 232 ? 10.415 -23.278 20.700 1.00 92.31 232 LEU A O 1
ATOM 1843 N N . GLN A 1 233 ? 10.478 -24.706 22.431 1.00 87.88 233 GLN A N 1
ATOM 1844 C CA . GLN A 1 233 ? 11.719 -24.181 23.002 1.00 87.88 233 GLN A CA 1
ATOM 1845 C C . GLN A 1 233 ? 12.923 -24.425 22.085 1.00 87.88 233 GLN A C 1
ATOM 1847 O O . GLN A 1 233 ? 13.751 -23.533 21.948 1.00 87.88 233 GLN A O 1
ATOM 1852 N N . LYS A 1 234 ? 12.985 -25.552 21.365 1.00 86.50 234 LYS A N 1
ATOM 1853 C CA . LYS A 1 234 ? 14.066 -25.798 20.390 1.00 86.50 234 LYS A CA 1
ATOM 1854 C C . LYS A 1 234 ? 14.085 -24.773 19.254 1.00 86.50 234 LYS A C 1
ATOM 1856 O O . LYS A 1 234 ? 15.156 -24.365 18.826 1.00 86.50 234 LYS A O 1
ATOM 1861 N N . ILE A 1 235 ? 12.917 -24.296 18.815 1.00 82.94 235 ILE A N 1
ATOM 1862 C CA . ILE A 1 235 ? 12.804 -23.270 17.759 1.00 82.94 235 ILE A CA 1
ATOM 1863 C C . ILE A 1 235 ? 13.431 -21.944 18.209 1.00 82.94 235 ILE A C 1
ATOM 1865 O O . ILE A 1 235 ? 13.989 -21.209 17.394 1.00 82.94 235 ILE A O 1
ATOM 1869 N N . LYS A 1 236 ? 13.354 -21.627 19.507 1.00 74.88 236 LYS A N 1
ATOM 1870 C CA . LYS A 1 236 ? 14.024 -20.452 20.077 1.00 74.88 236 LYS A CA 1
ATOM 1871 C C . LYS A 1 236 ? 15.550 -20.576 19.969 1.00 74.88 236 LYS A C 1
ATOM 1873 O O . LYS A 1 236 ? 16.201 -19.568 19.709 1.00 74.88 236 LYS A O 1
ATOM 1878 N N . ASP A 1 237 ? 16.098 -21.776 20.141 1.00 72.62 237 ASP A N 1
ATOM 1879 C CA . ASP A 1 237 ? 17.547 -22.017 20.155 1.00 72.62 237 ASP A CA 1
ATOM 1880 C C . ASP A 1 237 ? 18.178 -22.033 18.746 1.00 72.62 237 ASP A C 1
ATOM 1882 O O . ASP A 1 237 ? 19.391 -21.886 18.608 1.00 72.62 237 ASP A O 1
ATOM 1886 N N . GLU A 1 238 ? 17.370 -22.157 17.685 1.00 66.00 238 GLU A N 1
ATOM 1887 C CA . GLU A 1 238 ? 17.825 -22.101 16.284 1.00 66.00 238 GLU A CA 1
ATOM 1888 C C . GLU A 1 238 ? 18.270 -20.697 15.835 1.00 66.00 238 GLU A C 1
ATOM 1890 O O . GLU A 1 238 ? 18.938 -20.554 14.808 1.00 66.00 238 GLU A O 1
ATOM 1895 N N . VAL A 1 239 ? 17.915 -19.644 16.579 1.00 61.78 239 VAL A N 1
ATOM 1896 C CA . VAL A 1 239 ? 18.268 -18.261 16.233 1.00 61.78 239 VAL A CA 1
ATOM 1897 C C . VAL A 1 239 ? 19.552 -17.860 16.957 1.00 61.78 239 VAL A C 1
ATOM 1899 O O . VAL A 1 239 ? 19.557 -17.566 18.147 1.00 61.78 239 VAL A O 1
ATOM 1902 N N . SER A 1 240 ? 20.659 -17.819 16.211 1.00 48.44 240 SER A N 1
ATOM 1903 C CA . SER A 1 240 ? 22.014 -17.551 16.719 1.00 48.44 240 SER A CA 1
ATOM 1904 C C . SER A 1 240 ? 22.275 -16.103 17.169 1.00 48.44 240 SER A C 1
ATOM 1906 O O . SER A 1 240 ? 23.347 -15.813 17.698 1.00 48.44 240 SER A O 1
ATOM 1908 N N . ASP A 1 241 ? 21.341 -15.176 16.932 1.00 56.19 241 ASP A N 1
ATOM 1909 C CA . ASP A 1 241 ? 21.510 -13.748 17.219 1.00 56.19 241 ASP A CA 1
ATOM 1910 C C . ASP A 1 241 ? 20.720 -13.343 18.482 1.00 56.19 241 ASP A C 1
ATOM 1912 O O . ASP A 1 241 ? 19.492 -13.262 18.481 1.00 56.19 241 ASP A O 1
ATOM 1916 N N . ASN A 1 242 ? 21.448 -13.108 19.581 1.00 63.44 242 ASN A N 1
ATOM 1917 C CA . ASN A 1 242 ? 20.961 -12.887 20.954 1.00 63.44 242 ASN A CA 1
ATOM 1918 C C . ASN A 1 242 ? 20.216 -11.546 21.167 1.00 63.44 242 ASN A C 1
ATOM 1920 O O . ASN A 1 242 ? 20.533 -10.825 22.112 1.00 63.44 242 ASN A O 1
ATOM 1924 N N . ASP A 1 243 ? 19.298 -11.131 20.294 1.00 79.50 243 ASP A N 1
ATOM 1925 C CA . ASP A 1 243 ? 18.619 -9.824 20.413 1.00 79.50 243 ASP A CA 1
ATOM 1926 C C . ASP A 1 243 ? 17.195 -9.898 20.991 1.00 79.50 243 ASP A C 1
ATOM 1928 O O . ASP A 1 243 ? 16.656 -8.875 21.416 1.00 79.50 243 ASP A O 1
ATOM 1932 N N . ILE A 1 244 ? 16.608 -11.099 21.050 1.00 87.38 244 ILE A N 1
ATOM 1933 C CA . ILE A 1 244 ? 15.281 -11.377 21.613 1.00 87.38 244 ILE A CA 1
ATOM 1934 C C . ILE A 1 244 ? 15.371 -12.442 22.716 1.00 87.38 244 ILE A C 1
ATOM 1936 O O . ILE A 1 244 ? 15.962 -13.504 22.538 1.00 87.38 244 ILE A O 1
ATOM 1940 N N . TYR A 1 245 ? 14.755 -12.165 23.861 1.00 88.31 245 TYR A N 1
ATOM 1941 C CA . TYR A 1 245 ? 14.714 -13.039 25.029 1.00 88.31 245 TYR A CA 1
ATOM 1942 C C . TYR A 1 245 ? 13.266 -13.394 25.345 1.00 88.31 245 TYR A C 1
ATOM 1944 O O . TYR A 1 245 ? 12.444 -12.515 25.575 1.00 88.31 245 TYR A O 1
ATOM 1952 N N . PHE A 1 246 ? 12.935 -14.681 25.366 1.00 90.44 246 PHE A N 1
ATOM 1953 C CA . PHE A 1 246 ? 11.592 -15.128 25.733 1.00 90.44 246 PHE A CA 1
ATOM 1954 C C . PHE A 1 246 ? 11.467 -15.214 27.252 1.00 90.44 246 PHE A C 1
ATOM 1956 O O . PHE A 1 246 ? 12.134 -16.049 27.865 1.00 90.44 246 PHE A O 1
ATOM 1963 N N . ASP A 1 247 ? 10.604 -14.373 27.826 1.00 91.94 247 ASP A N 1
ATOM 1964 C CA . ASP A 1 247 ? 10.263 -14.399 29.252 1.00 91.94 247 ASP A CA 1
ATOM 1965 C C . ASP A 1 247 ? 9.476 -15.679 29.571 1.00 91.94 247 ASP A C 1
ATOM 1967 O O . ASP A 1 247 ? 9.737 -16.345 30.572 1.00 91.94 247 ASP A O 1
ATOM 1971 N N . TYR A 1 248 ? 8.543 -16.064 28.693 1.00 93.25 248 TYR A N 1
ATOM 1972 C CA . TYR A 1 248 ? 7.861 -17.353 28.768 1.00 93.25 248 TYR A CA 1
ATOM 1973 C C . TYR A 1 248 ? 7.296 -17.801 27.414 1.00 93.25 248 TYR A C 1
ATOM 1975 O O . TYR A 1 248 ? 6.949 -16.985 26.560 1.00 93.25 248 TYR A O 1
ATOM 1983 N N . ILE A 1 249 ? 7.155 -19.119 27.277 1.00 94.56 249 ILE A N 1
ATOM 1984 C CA . ILE A 1 249 ? 6.283 -19.815 26.325 1.00 94.56 249 ILE A CA 1
ATOM 1985 C C . ILE A 1 249 ? 5.482 -20.787 27.194 1.00 94.56 249 ILE A C 1
ATOM 1987 O O . ILE A 1 249 ? 6.087 -21.583 27.912 1.00 94.56 249 ILE A O 1
ATOM 1991 N N . GLY A 1 250 ? 4.156 -20.679 27.206 1.00 93.94 250 GLY A N 1
ATOM 1992 C CA . GLY A 1 250 ? 3.302 -21.439 28.121 1.00 93.94 250 GLY A CA 1
ATOM 1993 C C . GLY A 1 250 ? 2.009 -21.893 27.464 1.00 93.94 250 GLY A C 1
ATOM 1994 O O . GLY A 1 250 ? 1.559 -21.287 26.497 1.00 93.94 250 GLY A O 1
ATOM 1995 N N . ILE A 1 251 ? 1.406 -22.952 27.996 1.00 95.00 251 ILE A N 1
ATOM 1996 C CA . ILE A 1 251 ? 0.075 -23.413 27.595 1.00 95.00 251 ILE A CA 1
ATOM 1997 C C . ILE A 1 251 ? -0.835 -23.272 28.807 1.00 95.00 251 ILE A C 1
ATOM 1999 O O . ILE A 1 251 ? -0.491 -23.741 29.889 1.00 95.00 251 ILE A O 1
ATOM 2003 N N . VAL A 1 252 ? -1.992 -22.645 28.618 1.00 93.19 252 VAL A N 1
ATOM 2004 C CA . VAL A 1 252 ? -2.986 -22.434 29.675 1.00 93.19 252 VAL A CA 1
ATOM 2005 C C . VAL A 1 252 ? -4.372 -22.837 29.207 1.00 93.19 252 VAL A C 1
ATOM 2007 O O . VAL A 1 252 ? -4.705 -22.715 28.030 1.00 93.19 252 VAL A O 1
ATOM 2010 N N . GLU A 1 253 ? -5.202 -23.294 30.131 1.00 91.19 253 GLU A N 1
ATOM 2011 C CA . GLU A 1 253 ? -6.639 -23.438 29.912 1.00 91.19 253 GLU A CA 1
ATOM 2012 C C . GLU A 1 253 ? -7.311 -22.057 29.864 1.00 91.19 253 GLU A C 1
ATOM 2014 O O . GLU A 1 253 ? -7.045 -21.200 30.706 1.00 91.19 253 GLU A O 1
ATOM 2019 N N . GLU A 1 254 ? -8.195 -21.821 28.892 1.00 88.12 254 GLU A N 1
ATOM 2020 C CA . GLU A 1 254 ? -8.815 -20.504 28.672 1.00 88.12 254 GLU A CA 1
ATOM 2021 C C . GLU A 1 254 ? -9.661 -20.044 29.876 1.00 88.12 254 GLU A C 1
ATOM 2023 O O . GLU A 1 254 ? -9.620 -18.876 30.268 1.00 88.12 254 GLU A O 1
ATOM 2028 N N . GLU A 1 255 ? -10.436 -20.956 30.469 1.00 86.44 255 GLU A N 1
ATOM 2029 C CA . GLU A 1 255 ? -11.409 -20.623 31.516 1.00 86.44 255 GLU A CA 1
ATOM 2030 C C . GLU A 1 255 ? -10.751 -20.366 32.879 1.00 86.44 255 GLU A C 1
ATOM 2032 O O . GLU A 1 255 ? -11.157 -19.470 33.624 1.00 86.44 255 GLU A O 1
ATOM 2037 N N . THR A 1 256 ? -9.721 -21.139 33.214 1.00 87.50 256 THR A N 1
ATOM 2038 C CA . THR A 1 256 ? -9.061 -21.132 34.528 1.00 87.50 256 THR A CA 1
ATOM 2039 C C . THR A 1 256 ? -7.744 -20.359 34.524 1.00 87.50 256 THR A C 1
ATOM 2041 O O . THR A 1 256 ? -7.281 -19.950 35.589 1.00 87.50 256 THR A O 1
ATOM 2044 N N . PHE A 1 257 ? -7.151 -20.144 33.345 1.00 90.31 257 PHE A N 1
ATOM 2045 C CA . PHE A 1 257 ? -5.798 -19.620 33.151 1.00 90.31 257 PHE A CA 1
ATOM 2046 C C . PHE A 1 257 ? -4.715 -20.421 33.898 1.00 90.31 257 PHE A C 1
ATOM 2048 O O . PHE A 1 257 ? -3.657 -19.888 34.238 1.00 90.31 257 PHE A O 1
ATOM 2055 N N . SER A 1 258 ? -4.975 -21.704 34.176 1.00 89.06 258 SER A N 1
ATOM 2056 C CA . SER A 1 258 ? -4.009 -22.635 34.765 1.00 89.06 258 SER A CA 1
ATOM 2057 C C . SER A 1 258 ? -3.328 -23.492 33.704 1.00 89.06 258 SER A C 1
ATOM 2059 O O . SER A 1 258 ? -3.893 -23.751 32.643 1.00 89.06 258 SER A O 1
ATOM 2061 N N . GLU A 1 259 ? -2.122 -23.966 34.010 1.00 89.69 259 GLU A N 1
ATOM 2062 C CA . GLU A 1 259 ? -1.433 -24.964 33.189 1.00 89.69 259 GLU A CA 1
ATOM 2063 C C . GLU A 1 259 ? -2.251 -26.271 33.134 1.00 89.69 259 GLU A C 1
ATOM 2065 O O . GLU A 1 259 ? -2.727 -26.718 34.186 1.00 89.69 259 GLU A O 1
ATOM 2070 N N . PRO A 1 260 ? -2.430 -26.896 31.952 1.00 86.38 260 PRO A N 1
ATOM 2071 C CA . PRO A 1 260 ? -3.168 -28.148 31.834 1.00 86.38 260 PRO A CA 1
ATOM 2072 C C . PRO A 1 260 ? -2.511 -29.253 32.665 1.00 86.38 260 PRO A C 1
ATOM 2074 O O . PRO A 1 260 ? -1.314 -29.509 32.545 1.00 86.38 260 PRO A O 1
ATOM 2077 N N . ALA A 1 261 ? -3.302 -29.952 33.480 1.00 74.31 261 ALA A N 1
ATOM 2078 C CA . ALA A 1 261 ? -2.781 -30.987 34.376 1.00 74.31 261 ALA A CA 1
ATOM 2079 C C . ALA A 1 261 ? -2.324 -32.271 33.650 1.00 74.31 261 ALA A C 1
ATOM 2081 O O . ALA A 1 261 ? -1.606 -33.081 34.234 1.00 74.31 261 ALA A O 1
ATOM 2082 N N . SER A 1 262 ? -2.778 -32.500 32.411 1.00 81.56 262 SER A N 1
ATOM 2083 C CA . SER A 1 262 ? -2.450 -33.696 31.622 1.00 81.56 262 SER A CA 1
ATOM 2084 C C . SER A 1 262 ? -2.638 -33.449 30.113 1.00 81.56 262 SER A C 1
ATOM 2086 O O . SER A 1 262 ? -2.159 -32.446 29.592 1.00 81.56 262 SER A O 1
ATOM 2088 N N . ILE A 1 263 ? -3.323 -34.357 29.409 1.00 85.62 263 ILE A N 1
ATOM 2089 C CA . ILE A 1 263 ? -3.671 -34.256 27.989 1.00 85.62 263 ILE A CA 1
ATOM 2090 C C . ILE A 1 263 ? -4.480 -32.975 27.779 1.00 85.62 263 ILE A C 1
ATOM 2092 O O . ILE A 1 263 ? -5.567 -32.823 28.339 1.00 85.62 263 ILE A O 1
ATOM 2096 N N . LEU A 1 264 ? -3.949 -32.053 26.977 1.00 87.12 264 LEU A N 1
ATOM 2097 C CA . LEU A 1 264 ? -4.626 -30.791 26.714 1.00 87.12 264 LEU A CA 1
ATOM 2098 C C . LEU A 1 264 ? -5.851 -31.006 25.820 1.00 87.12 264 LEU A C 1
ATOM 2100 O O . LEU A 1 264 ? -5.828 -31.819 24.893 1.00 87.12 264 LEU A O 1
ATOM 2104 N N . ASN A 1 265 ? -6.908 -30.234 26.074 1.00 84.75 265 ASN A N 1
ATOM 2105 C CA . ASN A 1 265 ? -8.014 -30.060 25.139 1.00 84.75 265 ASN A CA 1
ATOM 2106 C C . ASN A 1 265 ? -7.690 -28.875 24.210 1.00 84.75 265 ASN A C 1
ATOM 2108 O O . ASN A 1 265 ? -7.727 -27.735 24.682 1.00 84.75 265 ASN A O 1
ATOM 2112 N N . PRO A 1 266 ? -7.406 -29.090 22.909 1.00 80.00 266 PRO A N 1
ATOM 2113 C CA . PRO A 1 266 ? -7.004 -28.012 22.003 1.00 80.00 266 PRO A CA 1
ATOM 2114 C C . PRO A 1 266 ? -8.022 -26.871 21.892 1.00 80.00 266 PRO A C 1
ATOM 2116 O O . PRO A 1 266 ? -7.636 -25.741 21.608 1.00 80.00 266 PRO A O 1
ATOM 2119 N N . ASP A 1 267 ? -9.310 -27.157 22.111 1.00 75.56 267 ASP A N 1
ATOM 2120 C CA . ASP A 1 267 ? -10.398 -26.173 21.989 1.00 75.56 267 ASP A CA 1
ATOM 2121 C C . ASP A 1 267 ? -10.532 -25.247 23.188 1.00 75.56 267 ASP A C 1
ATOM 2123 O O . ASP A 1 267 ? -11.146 -24.192 23.082 1.00 75.56 267 ASP A O 1
ATOM 2127 N N . ALA A 1 268 ? -9.987 -25.657 24.328 1.00 83.81 268 ALA A N 1
ATOM 2128 C CA . ALA A 1 268 ? -10.081 -24.928 25.583 1.00 83.81 268 ALA A CA 1
ATOM 2129 C C . ALA A 1 268 ? -8.701 -24.481 26.078 1.00 83.81 268 ALA A C 1
ATOM 2131 O O . ALA A 1 268 ? -8.552 -24.140 27.250 1.00 83.81 268 ALA A O 1
ATOM 2132 N N . THR A 1 269 ? -7.679 -24.516 25.215 1.00 90.38 269 THR A N 1
ATOM 2133 C CA . THR A 1 269 ? -6.301 -24.184 25.586 1.00 90.38 269 THR A CA 1
ATOM 2134 C C . THR A 1 269 ? -5.669 -23.166 24.649 1.00 90.38 269 THR A C 1
ATOM 2136 O O . THR A 1 269 ? -5.822 -23.202 23.425 1.00 90.38 269 THR A O 1
ATOM 2139 N N . LEU A 1 270 ? -4.936 -22.245 25.267 1.00 92.94 270 LEU A N 1
ATOM 2140 C CA . LEU A 1 270 ? -4.187 -21.178 24.631 1.00 92.94 270 LEU A CA 1
ATOM 2141 C C . LEU A 1 270 ? -2.694 -21.464 24.756 1.00 92.94 270 LEU A C 1
ATOM 2143 O O . LEU A 1 270 ? -2.206 -21.775 25.841 1.00 92.94 270 LEU A O 1
ATOM 2147 N N . LEU A 1 271 ? -1.964 -21.278 23.663 1.00 94.81 271 LEU A N 1
ATOM 2148 C CA . LEU A 1 271 ? -0.523 -21.076 23.686 1.00 94.81 271 LEU A CA 1
ATOM 2149 C C . LEU A 1 271 ? -0.260 -19.579 23.869 1.00 94.81 271 LEU A C 1
ATOM 2151 O O . LEU A 1 271 ? -0.739 -18.765 23.080 1.00 94.81 271 LEU A O 1
ATOM 2155 N N . ILE A 1 272 ? 0.486 -19.222 24.910 1.00 95.94 272 ILE A N 1
ATOM 2156 C CA . ILE A 1 272 ? 0.820 -17.845 25.280 1.00 95.94 272 ILE A CA 1
ATOM 2157 C C . ILE A 1 272 ? 2.332 -17.635 25.241 1.00 95.94 272 ILE A C 1
ATOM 2159 O O . ILE A 1 272 ? 3.113 -18.527 25.580 1.00 95.94 272 ILE A O 1
ATOM 2163 N N . ILE A 1 273 ? 2.756 -16.441 24.838 1.00 95.62 273 ILE A N 1
ATOM 2164 C CA . ILE A 1 273 ? 4.172 -16.125 24.674 1.00 95.62 273 ILE A CA 1
ATOM 2165 C C . ILE A 1 273 ? 4.459 -14.665 25.014 1.00 95.62 273 ILE A C 1
ATOM 2167 O O . ILE A 1 273 ? 3.698 -13.766 24.654 1.00 95.62 273 ILE A O 1
ATOM 2171 N N . ALA A 1 274 ? 5.587 -14.430 25.683 1.00 95.25 274 ALA A N 1
ATOM 2172 C CA . ALA A 1 274 ? 6.137 -13.098 25.887 1.00 95.25 274 ALA A CA 1
ATOM 2173 C C . ALA A 1 274 ? 7.629 -13.074 25.578 1.00 95.25 274 ALA A C 1
ATOM 2175 O O . ALA A 1 274 ? 8.382 -13.953 26.005 1.00 95.25 274 ALA A O 1
ATOM 2176 N N . ALA A 1 275 ? 8.054 -12.030 24.874 1.00 92.38 275 ALA A N 1
ATOM 2177 C CA . ALA A 1 275 ? 9.438 -11.827 24.486 1.00 92.38 275 ALA A CA 1
ATOM 2178 C C . ALA A 1 275 ? 9.867 -10.373 24.687 1.00 92.38 275 ALA A C 1
ATOM 2180 O O . ALA A 1 275 ? 9.073 -9.447 24.531 1.00 92.38 275 ALA A O 1
ATOM 2181 N N . ARG A 1 276 ? 11.136 -10.173 25.027 1.00 91.06 276 ARG A N 1
ATOM 2182 C CA . ARG A 1 276 ? 11.753 -8.886 25.326 1.00 91.06 276 ARG A CA 1
ATOM 2183 C C . ARG A 1 276 ? 13.006 -8.685 24.486 1.00 91.06 276 ARG A C 1
ATOM 2185 O O . ARG A 1 276 ? 13.815 -9.598 24.349 1.00 91.06 276 ARG A O 1
ATOM 2192 N N . PHE A 1 277 ? 13.186 -7.483 23.963 1.00 89.44 277 PHE A N 1
ATOM 2193 C CA . PHE A 1 277 ? 14.407 -7.069 23.280 1.00 89.44 277 PHE A CA 1
ATOM 2194 C C . PHE A 1 277 ? 15.414 -6.435 24.246 1.00 89.44 277 PHE A C 1
ATOM 2196 O O . PHE A 1 277 ? 15.052 -6.003 25.337 1.00 89.44 277 PHE A O 1
ATOM 2203 N N . LYS A 1 278 ? 16.685 -6.321 23.838 1.00 82.75 278 LYS A N 1
ATOM 2204 C CA . LYS A 1 278 ? 17.751 -5.705 24.662 1.00 82.75 278 LYS A CA 1
ATOM 2205 C C . LYS A 1 278 ? 17.469 -4.278 25.138 1.00 82.75 278 LYS A C 1
ATOM 2207 O O . LYS A 1 278 ? 18.029 -3.860 26.140 1.00 82.75 278 LYS A O 1
ATOM 2212 N N . ASN A 1 279 ? 16.647 -3.528 24.412 1.00 79.38 279 ASN A N 1
ATOM 2213 C CA . ASN A 1 279 ? 16.226 -2.169 24.764 1.00 79.38 279 ASN A CA 1
ATOM 2214 C C . ASN A 1 279 ? 14.930 -2.139 25.596 1.00 79.38 279 ASN A C 1
ATOM 2216 O O . ASN A 1 279 ? 14.220 -1.138 25.567 1.00 79.38 279 ASN A O 1
ATOM 2220 N N . ASP A 1 280 ? 14.614 -3.242 26.278 1.00 81.50 280 ASP A N 1
ATOM 2221 C CA . ASP A 1 280 ? 13.457 -3.441 27.158 1.00 81.50 280 ASP A CA 1
ATOM 2222 C C . ASP A 1 280 ? 12.071 -3.391 26.495 1.00 81.50 280 ASP A C 1
ATOM 2224 O O . ASP A 1 280 ? 11.053 -3.544 27.173 1.00 81.50 280 ASP A O 1
ATOM 2228 N N . ILE A 1 281 ? 11.996 -3.314 25.161 1.00 87.56 281 ILE A N 1
ATOM 2229 C CA . ILE A 1 281 ? 10.719 -3.462 24.455 1.00 87.56 281 ILE A CA 1
ATOM 2230 C C . ILE A 1 281 ? 10.209 -4.885 24.661 1.00 87.56 281 ILE A C 1
ATOM 2232 O O . ILE A 1 281 ? 10.835 -5.853 24.227 1.00 87.56 281 ILE A O 1
ATOM 2236 N N . ARG A 1 282 ? 9.040 -5.007 25.291 1.00 90.62 282 ARG A N 1
ATOM 2237 C CA . ARG A 1 282 ? 8.407 -6.288 25.600 1.00 90.62 282 ARG A CA 1
ATOM 2238 C C . ARG A 1 282 ? 7.117 -6.481 24.809 1.00 90.62 282 ARG A C 1
ATOM 2240 O O . ARG A 1 282 ? 6.209 -5.648 24.858 1.00 90.62 282 ARG A O 1
ATOM 2247 N N . LEU A 1 283 ? 7.040 -7.594 24.089 1.00 93.75 283 LEU A N 1
ATOM 2248 C CA . LEU A 1 283 ? 5.909 -8.011 23.268 1.00 93.75 283 LEU A CA 1
ATOM 2249 C C . LEU A 1 283 ? 5.254 -9.255 23.869 1.00 93.75 283 LEU A C 1
ATOM 2251 O O . LEU A 1 283 ? 5.922 -10.085 24.485 1.00 93.75 283 LEU A O 1
ATOM 2255 N N . ILE A 1 284 ? 3.947 -9.378 23.659 1.00 96.12 284 ILE A N 1
ATOM 2256 C CA . ILE A 1 284 ? 3.157 -10.547 24.045 1.00 96.12 284 ILE A CA 1
ATOM 2257 C C . ILE A 1 284 ? 2.269 -10.962 22.878 1.00 96.12 284 ILE A C 1
ATOM 2259 O O . ILE A 1 284 ? 1.837 -10.107 22.096 1.00 96.12 284 ILE A O 1
ATOM 2263 N N . ASP A 1 285 ? 1.974 -12.251 22.797 1.00 96.31 285 ASP A N 1
ATOM 2264 C CA . ASP A 1 285 ? 1.062 -12.818 21.810 1.00 96.31 285 ASP A CA 1
ATOM 2265 C C . ASP A 1 285 ? 0.444 -14.124 22.340 1.00 96.31 285 ASP A C 1
ATOM 2267 O O . ASP A 1 285 ? 0.912 -14.690 23.333 1.00 96.31 285 ASP A O 1
ATOM 2271 N N . ASN A 1 286 ? -0.634 -14.587 21.711 1.00 95.19 286 ASN A N 1
ATOM 2272 C CA . ASN A 1 286 ? -1.263 -15.867 22.020 1.00 95.19 286 ASN A CA 1
ATOM 2273 C C . ASN A 1 286 ? -2.120 -16.409 20.862 1.00 95.19 286 ASN A C 1
ATOM 2275 O O . ASN A 1 286 ? -2.493 -15.673 19.944 1.00 95.19 286 ASN A O 1
ATOM 2279 N N . CYS A 1 287 ? -2.441 -17.703 20.904 1.00 90.94 287 CYS A N 1
ATOM 2280 C CA . CYS A 1 287 ? -3.417 -18.331 20.013 1.00 90.94 287 CYS A CA 1
ATOM 2281 C C . CYS A 1 287 ? -4.060 -19.573 20.644 1.00 90.94 287 CYS A C 1
ATOM 2283 O O . CYS A 1 287 ? -3.467 -20.221 21.505 1.00 90.94 287 CYS A O 1
ATOM 2285 N N . PHE A 1 288 ? -5.245 -19.954 20.166 1.00 86.31 288 PHE A N 1
ATOM 2286 C CA . PHE A 1 288 ? -5.819 -21.270 20.458 1.00 86.31 288 PHE A CA 1
ATOM 2287 C C . PHE A 1 288 ? -5.041 -22.374 19.742 1.00 86.31 288 PHE A C 1
ATOM 2289 O O . PHE A 1 288 ? -4.625 -22.203 18.595 1.00 86.31 288 PHE A O 1
ATOM 2296 N N . LEU A 1 289 ? -4.881 -23.521 20.402 1.00 82.81 289 LEU A N 1
ATOM 2297 C CA . LEU A 1 289 ? -4.148 -24.664 19.848 1.00 82.81 289 LEU A CA 1
ATOM 2298 C C . LEU A 1 289 ? -4.971 -25.504 18.852 1.00 82.81 289 LEU A C 1
ATOM 2300 O O . LEU A 1 289 ? -4.394 -26.272 18.086 1.00 82.81 289 LEU A O 1
ATOM 2304 N N . SER A 1 290 ? -6.301 -25.358 18.821 1.00 72.00 290 SER A N 1
ATOM 2305 C CA . SER A 1 290 ? -7.190 -26.110 17.919 1.00 72.00 290 SER A CA 1
ATOM 2306 C C . SER A 1 290 ? -7.110 -25.700 16.444 1.00 72.00 290 SER A C 1
ATOM 2308 O O . SER A 1 290 ? -7.435 -26.509 15.577 1.00 72.00 290 SER A O 1
ATOM 2310 N N . GLY A 1 291 ? -6.720 -24.455 16.140 1.00 59.03 291 GLY A N 1
ATOM 2311 C CA . GLY A 1 291 ? -6.683 -23.925 14.771 1.00 59.03 291 GLY A CA 1
ATOM 2312 C C . GLY A 1 291 ? -8.045 -23.828 14.051 1.00 59.03 291 GLY A C 1
ATOM 2313 O O . GLY A 1 291 ? -8.049 -23.724 12.825 1.00 59.03 291 GLY A O 1
ATOM 2314 N N . ARG A 1 292 ? -9.182 -23.882 14.772 1.00 65.12 292 ARG A N 1
ATOM 2315 C CA . ARG A 1 292 ? -10.545 -23.961 14.195 1.00 65.12 292 ARG A CA 1
ATOM 2316 C C . ARG A 1 292 ? -11.214 -22.599 13.990 1.00 65.12 292 ARG A C 1
ATOM 2318 O O . ARG A 1 292 ? -11.960 -22.121 14.844 1.00 65.12 292 ARG A O 1
ATOM 2325 N N . ASP A 1 293 ? -11.014 -21.999 12.822 1.00 63.88 293 ASP A N 1
ATOM 2326 C CA . ASP A 1 293 ? -11.474 -20.632 12.531 1.00 63.88 293 ASP A CA 1
ATOM 2327 C C . ASP A 1 293 ? -13.012 -20.449 12.572 1.00 63.88 293 ASP A C 1
ATOM 2329 O O . ASP A 1 293 ? -13.486 -19.421 13.057 1.00 63.88 293 ASP A O 1
ATOM 2333 N N . PHE A 1 294 ? -13.819 -21.441 12.155 1.00 64.19 294 PHE A N 1
ATOM 2334 C CA . PHE A 1 294 ? -15.293 -21.328 12.151 1.00 64.19 294 PHE A CA 1
ATOM 2335 C C . PHE A 1 294 ? -15.907 -21.261 13.556 1.00 64.19 294 PHE A C 1
ATOM 2337 O O . PHE A 1 294 ? -16.754 -20.408 13.827 1.00 64.19 294 PHE A O 1
ATOM 2344 N N . HIS A 1 295 ? -15.468 -22.124 14.475 1.00 63.75 295 HIS A N 1
ATOM 2345 C CA . HIS A 1 295 ? -15.963 -22.096 15.853 1.00 63.75 295 HIS A CA 1
ATOM 2346 C C . HIS A 1 295 ? -15.495 -20.841 16.598 1.00 63.75 295 HIS A C 1
ATOM 2348 O O . HIS A 1 295 ? -16.274 -20.262 17.355 1.00 63.75 295 HIS A O 1
ATOM 2354 N N . HIS A 1 296 ? -14.271 -20.367 16.335 1.00 58.62 296 HIS A N 1
ATOM 2355 C CA . HIS A 1 296 ? -13.783 -19.095 16.877 1.00 58.62 296 HIS A CA 1
ATOM 2356 C C . HIS A 1 296 ? -14.553 -17.885 16.328 1.00 58.62 296 HIS A C 1
ATOM 2358 O O . HIS A 1 296 ? -14.758 -16.913 17.052 1.00 58.62 296 HIS A O 1
ATOM 2364 N N . ALA A 1 297 ? -15.048 -17.960 15.089 1.00 56.16 297 ALA A N 1
ATOM 2365 C CA . ALA A 1 297 ? -15.972 -16.979 14.520 1.00 56.16 297 ALA A CA 1
ATOM 2366 C C . ALA A 1 297 ? -17.408 -17.085 15.085 1.00 56.16 297 ALA A C 1
ATOM 2368 O O . ALA A 1 297 ? -18.288 -16.321 14.689 1.00 56.16 297 ALA A O 1
ATOM 2369 N N . GLY A 1 298 ? -17.658 -18.007 16.022 1.00 59.75 298 GLY A N 1
ATOM 2370 C CA . GLY A 1 298 ? -18.939 -18.178 16.705 1.00 59.75 298 GLY A CA 1
ATOM 2371 C C . GLY A 1 298 ? -19.904 -19.155 16.031 1.00 59.75 298 GLY A C 1
ATOM 2372 O O . GLY A 1 298 ? -21.042 -19.274 16.493 1.00 59.75 298 GLY A O 1
ATOM 2373 N N . VAL A 1 299 ? -19.482 -19.874 14.981 1.00 73.69 299 VAL A N 1
ATOM 2374 C CA . VAL A 1 299 ? -20.308 -20.897 14.322 1.00 73.69 299 VAL A CA 1
ATOM 2375 C C . VAL A 1 299 ? -20.392 -22.132 15.218 1.00 73.69 299 VAL A C 1
ATOM 2377 O O . VAL A 1 299 ? -19.381 -22.732 15.584 1.00 73.69 299 VAL A O 1
ATOM 2380 N N . ARG A 1 300 ? -21.611 -22.501 15.620 1.00 72.88 300 ARG A N 1
ATOM 2381 C CA . ARG A 1 300 ? -21.847 -23.574 16.605 1.00 72.88 300 ARG A CA 1
ATOM 2382 C C . ARG A 1 300 ? -22.168 -24.930 15.987 1.00 72.88 300 ARG A C 1
ATOM 2384 O O . ARG A 1 300 ? -21.995 -25.929 16.671 1.00 72.88 300 ARG A O 1
ATOM 2391 N N . ASP A 1 301 ? -22.636 -24.942 14.745 1.00 82.38 301 ASP A N 1
ATOM 2392 C CA . ASP A 1 301 ? -23.086 -26.131 14.023 1.00 82.38 301 ASP A CA 1
ATOM 2393 C C . ASP A 1 301 ? -22.452 -26.118 12.626 1.00 82.38 301 ASP A C 1
ATOM 2395 O O . ASP A 1 301 ? -22.706 -25.205 11.839 1.00 82.38 301 ASP A O 1
ATOM 2399 N N . VAL A 1 302 ? -21.568 -27.080 12.362 1.00 88.06 302 VAL A N 1
ATOM 2400 C CA . VAL A 1 302 ? -20.829 -27.226 11.102 1.00 88.06 302 VAL A CA 1
ATOM 2401 C C . VAL A 1 302 ? -20.898 -28.693 10.687 1.00 88.06 302 VAL A C 1
ATOM 2403 O O . VAL A 1 302 ? -20.755 -29.581 11.521 1.00 88.06 302 VAL A O 1
ATOM 2406 N N . LEU A 1 303 ? -21.113 -28.952 9.397 1.00 89.88 303 LEU A N 1
ATOM 2407 C CA . LEU A 1 303 ? -21.080 -30.297 8.830 1.00 89.88 303 LEU A CA 1
ATOM 2408 C C . LEU A 1 303 ? -20.305 -30.268 7.512 1.00 89.88 303 LEU A C 1
ATOM 2410 O O . LEU A 1 303 ? -20.694 -29.560 6.585 1.00 89.88 303 LEU A O 1
ATOM 2414 N N . GLY A 1 304 ? -19.223 -31.039 7.426 1.00 90.31 304 GLY A N 1
ATOM 2415 C CA . GLY A 1 304 ? -18.543 -31.305 6.161 1.00 90.31 304 GLY A CA 1
ATOM 2416 C C . GLY A 1 304 ? -19.282 -32.365 5.356 1.00 90.31 304 GLY A C 1
ATOM 2417 O O . GLY A 1 304 ? -19.803 -33.321 5.927 1.00 90.31 304 GLY A O 1
ATOM 2418 N N . VAL A 1 305 ? -19.321 -32.206 4.037 1.00 90.69 305 VAL A N 1
ATOM 2419 C CA . VAL A 1 305 ? -19.978 -33.145 3.124 1.00 90.69 305 VAL A CA 1
ATOM 2420 C C . VAL A 1 305 ? -19.075 -33.355 1.920 1.00 90.69 305 VAL A C 1
ATOM 2422 O O . VAL A 1 305 ? -18.830 -32.405 1.185 1.00 90.69 305 VAL A O 1
ATOM 2425 N N . ASP A 1 306 ? -18.572 -34.572 1.736 1.00 90.62 306 ASP A N 1
ATOM 2426 C CA . ASP A 1 306 ? -17.743 -34.938 0.582 1.00 90.62 306 ASP A CA 1
ATOM 2427 C C . ASP A 1 306 ? -17.689 -36.466 0.420 1.00 90.62 306 ASP A C 1
ATOM 2429 O O . ASP A 1 306 ? -18.280 -37.205 1.210 1.00 90.62 306 ASP A O 1
ATOM 2433 N N . GLY A 1 307 ? -16.985 -36.958 -0.592 1.00 87.19 307 GLY A N 1
ATOM 2434 C CA . GLY A 1 307 ? -16.818 -38.383 -0.825 1.00 87.19 307 GLY A CA 1
ATOM 2435 C C . GLY A 1 307 ? -15.770 -39.070 0.046 1.00 87.19 307 GLY A C 1
ATOM 2436 O O . GLY A 1 307 ? -14.974 -38.458 0.760 1.00 87.19 307 GLY A O 1
ATOM 2437 N N . SER A 1 308 ? -15.744 -40.399 -0.057 1.00 82.00 308 SER A N 1
ATOM 2438 C CA . SER A 1 308 ? -14.905 -41.291 0.755 1.00 82.00 308 SER A CA 1
ATOM 2439 C C . SER A 1 308 ? -13.397 -41.152 0.504 1.00 82.00 308 SER A C 1
ATOM 2441 O O . SER A 1 308 ? -12.591 -41.721 1.238 1.00 82.00 308 SER A O 1
ATOM 2443 N N . TRP A 1 309 ? -13.008 -40.459 -0.567 1.00 79.25 309 TRP A N 1
ATOM 2444 C CA . TRP A 1 309 ? -11.620 -40.311 -1.012 1.00 79.25 309 TRP A CA 1
ATOM 2445 C C . TRP A 1 309 ? -10.851 -39.213 -0.267 1.00 79.25 309 TRP A C 1
ATOM 2447 O O . TRP A 1 309 ? -9.628 -39.154 -0.391 1.00 79.25 309 TRP A O 1
ATOM 2457 N N . ILE A 1 310 ? -11.530 -38.341 0.488 1.00 78.31 310 ILE A N 1
ATOM 2458 C CA . ILE A 1 310 ? -10.859 -37.281 1.246 1.00 78.31 310 ILE A CA 1
ATOM 2459 C C . ILE A 1 310 ? -10.155 -37.850 2.479 1.00 78.31 310 ILE A C 1
ATOM 2461 O O . ILE A 1 310 ? -10.746 -38.558 3.299 1.00 78.31 310 ILE A O 1
ATOM 2465 N N . ASP A 1 311 ? -8.889 -37.464 2.658 1.00 75.06 311 ASP A N 1
ATOM 2466 C CA . ASP A 1 311 ? -8.151 -37.738 3.887 1.00 75.06 311 ASP A CA 1
ATOM 2467 C C . ASP A 1 311 ? -8.760 -36.954 5.061 1.00 75.06 311 ASP A C 1
ATOM 2469 O O . ASP A 1 311 ? -8.575 -35.743 5.220 1.00 75.06 311 ASP A O 1
ATOM 2473 N N . ARG A 1 312 ? -9.472 -37.681 5.927 1.00 73.75 312 ARG A N 1
ATOM 2474 C CA . ARG A 1 312 ? -10.145 -37.133 7.111 1.00 73.75 312 ARG A CA 1
ATOM 2475 C C . ARG A 1 312 ? -9.186 -36.457 8.092 1.00 73.75 312 ARG A C 1
ATOM 2477 O O . ARG A 1 312 ? -9.638 -35.655 8.906 1.00 73.75 312 ARG A O 1
ATOM 2484 N N . SER A 1 313 ? -7.885 -36.753 8.050 1.00 66.75 313 SER A N 1
ATOM 2485 C CA . SER A 1 313 ? -6.899 -36.096 8.911 1.00 66.75 313 SER A CA 1
ATOM 2486 C C . SER A 1 313 ? -6.746 -34.606 8.583 1.00 66.75 313 SER A C 1
ATOM 2488 O O . SER A 1 313 ? -6.626 -33.793 9.501 1.00 66.75 313 SER A O 1
ATOM 2490 N N . LEU A 1 314 ? -6.869 -34.232 7.303 1.00 64.75 314 LEU A N 1
ATOM 2491 C CA . LEU A 1 314 ? -6.771 -32.849 6.825 1.00 64.75 314 LEU A CA 1
ATOM 2492 C C . LEU A 1 314 ? -7.961 -31.993 7.276 1.00 64.75 314 LEU A C 1
ATOM 2494 O O . LEU A 1 314 ? -7.830 -30.787 7.486 1.00 64.75 314 LEU A O 1
ATOM 2498 N N . LEU A 1 315 ? -9.120 -32.623 7.483 1.00 69.88 315 LEU A N 1
ATOM 2499 C CA . LEU A 1 315 ? -10.350 -31.949 7.896 1.00 69.88 315 LEU A CA 1
ATOM 2500 C C . LEU A 1 315 ? -10.414 -31.657 9.402 1.00 69.88 315 LEU A C 1
ATOM 2502 O O . LEU A 1 315 ? -11.211 -30.822 9.823 1.00 69.88 315 LEU A O 1
ATOM 2506 N N . ARG A 1 316 ? -9.547 -32.271 10.221 1.00 66.38 316 ARG A N 1
ATOM 2507 C CA . ARG A 1 316 ? -9.535 -32.098 11.692 1.00 66.38 316 ARG A CA 1
ATOM 2508 C C . ARG A 1 316 ? -9.235 -30.669 12.149 1.00 66.38 316 ARG A C 1
ATOM 2510 O O . ARG A 1 316 ? -9.521 -30.320 13.292 1.00 66.38 316 ARG A O 1
ATOM 2517 N N . LYS A 1 317 ? -8.666 -29.839 11.269 1.00 59.72 317 LYS A N 1
ATOM 2518 C CA . LYS A 1 317 ? -8.467 -28.401 11.504 1.00 59.72 317 LYS A CA 1
ATOM 2519 C C . LYS A 1 317 ? -9.780 -27.603 11.433 1.00 59.72 317 LYS A C 1
ATOM 2521 O O . LYS A 1 317 ? -9.846 -26.501 11.964 1.00 59.72 317 LYS A O 1
ATOM 2526 N N . TYR A 1 318 ? -10.822 -28.145 10.803 1.00 67.75 318 TYR A N 1
ATOM 2527 C CA . TYR A 1 318 ? -12.068 -27.426 10.519 1.00 67.75 318 TYR A CA 1
ATOM 2528 C C . TYR A 1 318 ? -13.315 -28.089 11.118 1.00 67.75 318 TYR A C 1
ATOM 2530 O O . TYR A 1 318 ? -14.250 -27.371 11.458 1.00 67.75 318 TYR A O 1
ATOM 2538 N N . LEU A 1 319 ? -13.318 -29.419 11.271 1.00 73.69 319 LEU A N 1
ATOM 2539 C CA . LEU A 1 319 ? -14.475 -30.224 11.683 1.00 73.69 319 LEU A CA 1
ATOM 2540 C C . LEU A 1 319 ? -14.149 -31.104 12.898 1.00 73.69 319 LEU A C 1
ATOM 2542 O O . LEU A 1 319 ? -13.033 -31.618 13.025 1.00 73.69 319 LEU A O 1
ATOM 2546 N N . ARG A 1 320 ? -15.134 -31.313 13.779 1.00 73.19 320 ARG A N 1
ATOM 2547 C CA . ARG A 1 320 ? -15.064 -32.280 14.886 1.00 73.19 320 ARG A CA 1
ATOM 2548 C C . ARG A 1 320 ? -15.298 -33.704 14.395 1.00 73.19 320 ARG A C 1
ATOM 2550 O O . ARG A 1 320 ? -15.809 -33.960 13.306 1.00 73.19 320 ARG A O 1
ATOM 2557 N N . GLU A 1 321 ? -14.956 -34.660 15.249 1.00 70.75 321 GLU A N 1
ATOM 2558 C CA . GLU A 1 321 ? -15.321 -36.054 15.031 1.00 70.75 321 GLU A CA 1
ATOM 2559 C C . GLU A 1 321 ? -16.854 -36.199 15.005 1.00 70.75 321 GLU A C 1
ATOM 2561 O O . GLU A 1 321 ? -17.542 -35.749 15.919 1.00 70.75 321 GLU A O 1
ATOM 2566 N N . GLY A 1 322 ? -17.387 -36.773 13.922 1.00 76.62 322 GLY A N 1
ATOM 2567 C CA . GLY A 1 322 ? -18.831 -36.858 13.664 1.00 76.62 322 GLY A CA 1
ATOM 2568 C C . GLY A 1 322 ? -19.426 -35.690 12.864 1.00 76.62 322 GLY A C 1
ATOM 2569 O O . GLY A 1 322 ? -20.549 -35.815 12.388 1.00 76.62 322 GLY A O 1
ATOM 2570 N N . GLU A 1 323 ? -18.683 -34.603 12.628 1.00 85.38 323 GLU A N 1
ATOM 2571 C CA . GLU A 1 323 ? -19.108 -33.464 11.790 1.00 85.38 323 GLU A CA 1
ATOM 2572 C C . GLU A 1 323 ? -18.727 -33.654 10.309 1.00 85.38 323 GLU A C 1
ATOM 2574 O O . GLU A 1 323 ? -18.412 -32.697 9.604 1.00 85.38 323 GLU A O 1
ATOM 2579 N N . PHE A 1 324 ? -18.763 -34.892 9.811 1.00 88.75 324 PHE A N 1
ATOM 2580 C CA . PHE A 1 324 ? -18.524 -35.204 8.403 1.00 88.75 324 PHE A CA 1
ATOM 2581 C C . PHE A 1 324 ? -19.524 -36.246 7.901 1.00 88.75 324 PHE A C 1
ATOM 2583 O O . PHE A 1 324 ? -19.701 -37.296 8.522 1.00 88.75 324 PHE A O 1
ATOM 2590 N N . TYR A 1 325 ? -20.155 -35.958 6.769 1.00 89.56 325 TYR A N 1
ATOM 2591 C CA . TYR A 1 325 ? -21.122 -36.817 6.109 1.00 89.56 325 TYR A CA 1
ATOM 2592 C C . TYR A 1 325 ? -20.585 -37.255 4.748 1.00 89.56 325 TYR A C 1
ATOM 2594 O O . TYR A 1 325 ? -20.437 -36.449 3.831 1.00 89.56 325 TYR A O 1
ATOM 2602 N N . GLU A 1 326 ? -20.285 -38.545 4.637 1.00 90.88 326 GLU A N 1
ATOM 2603 C CA . GLU A 1 326 ? -19.736 -39.137 3.422 1.00 90.88 326 GLU A CA 1
ATOM 2604 C C . GLU A 1 326 ? -20.845 -39.395 2.395 1.00 90.88 326 GLU A C 1
ATOM 2606 O O . GLU A 1 326 ? -21.828 -40.077 2.696 1.00 90.88 326 GLU A O 1
ATOM 2611 N N . VAL A 1 327 ? -20.702 -38.855 1.183 1.00 92.69 327 VAL A N 1
ATOM 2612 C CA . VAL A 1 327 ? -21.707 -38.989 0.121 1.00 92.69 327 VAL A CA 1
ATOM 2613 C C . VAL A 1 327 ? -21.076 -38.994 -1.270 1.00 92.69 327 VAL A C 1
ATOM 2615 O O . VAL A 1 327 ? -20.025 -38.410 -1.506 1.00 92.69 327 VAL A O 1
ATOM 2618 N N . ASP A 1 328 ? -21.746 -39.650 -2.213 1.00 91.81 328 ASP A N 1
ATOM 2619 C CA . ASP A 1 328 ? -21.435 -39.566 -3.638 1.00 91.81 328 ASP A CA 1
ATOM 2620 C C . ASP A 1 328 ? -22.027 -38.274 -4.224 1.00 91.81 328 ASP A C 1
ATOM 2622 O O . ASP A 1 328 ? -23.250 -38.146 -4.335 1.00 91.81 328 ASP A O 1
ATOM 2626 N N . LEU A 1 329 ? -21.163 -37.317 -4.575 1.00 92.50 329 LEU A N 1
ATOM 2627 C CA . LEU A 1 329 ? -21.555 -35.992 -5.072 1.00 92.50 329 LEU A CA 1
ATOM 2628 C C . LEU A 1 329 ? -22.204 -36.027 -6.469 1.00 92.50 329 LEU A C 1
ATOM 2630 O O . LEU A 1 329 ? -22.847 -35.051 -6.860 1.00 92.50 329 LEU A O 1
ATOM 2634 N N . GLU A 1 330 ? -22.091 -37.139 -7.206 1.00 93.56 330 GLU A N 1
ATOM 2635 C CA . GLU A 1 330 ? -22.801 -37.348 -8.479 1.00 93.56 330 GLU A CA 1
ATOM 2636 C C . GLU A 1 330 ? -24.285 -37.706 -8.267 1.00 93.56 330 GLU A C 1
ATOM 2638 O O . GLU A 1 330 ? -25.085 -37.710 -9.209 1.00 93.56 330 GLU A O 1
ATOM 2643 N N . LYS A 1 331 ? -24.682 -37.990 -7.019 1.00 92.94 331 LYS A N 1
ATOM 2644 C CA . LYS A 1 331 ? -26.059 -38.292 -6.614 1.00 92.94 331 LYS A CA 1
ATOM 2645 C C . LYS A 1 331 ? -26.660 -37.149 -5.798 1.00 92.94 331 LYS A C 1
ATOM 2647 O O . LYS A 1 331 ? -25.971 -36.329 -5.204 1.00 92.94 331 LYS A O 1
ATOM 2652 N N . GLU A 1 332 ? -27.990 -37.110 -5.750 1.00 91.12 332 GLU A N 1
ATOM 2653 C CA . GLU A 1 332 ? -28.710 -36.117 -4.950 1.00 91.12 332 GLU A CA 1
ATOM 2654 C C . GLU A 1 332 ? -28.428 -36.306 -3.450 1.00 91.12 332 GLU A C 1
ATOM 2656 O O . GLU A 1 332 ? -28.753 -37.353 -2.879 1.00 91.12 332 GLU A O 1
ATOM 2661 N N . ILE A 1 333 ? -27.873 -35.278 -2.804 1.00 92.81 333 ILE A N 1
ATOM 2662 C CA . ILE A 1 333 ? -27.605 -35.267 -1.363 1.00 92.81 333 ILE A CA 1
ATOM 2663 C C . ILE A 1 333 ? -28.919 -34.994 -0.632 1.00 92.81 333 ILE A C 1
ATOM 2665 O O . ILE A 1 333 ? -29.521 -33.934 -0.785 1.00 92.81 333 ILE A O 1
ATOM 2669 N N . LYS A 1 334 ? -29.368 -35.954 0.180 1.00 86.38 334 LYS A N 1
ATOM 2670 C CA . LYS A 1 334 ? -30.592 -35.834 0.981 1.00 86.38 334 LYS A CA 1
ATOM 2671 C C . LYS A 1 334 ? -30.248 -35.722 2.457 1.00 86.38 334 LYS A C 1
ATOM 2673 O O . LYS A 1 334 ? -29.593 -36.604 3.003 1.00 86.38 334 LYS A O 1
ATOM 2678 N N . MET A 1 335 ? -30.739 -34.664 3.095 1.00 89.12 335 MET A N 1
ATOM 2679 C CA . MET A 1 335 ? -30.633 -34.449 4.537 1.00 89.12 335 MET A CA 1
ATOM 2680 C C . MET A 1 335 ? -31.998 -34.080 5.117 1.00 89.12 335 MET A C 1
ATOM 2682 O O . MET A 1 335 ? -32.817 -33.451 4.452 1.00 89.12 335 MET A O 1
ATOM 2686 N N . GLU A 1 336 ? -32.239 -34.457 6.372 1.00 86.69 336 GLU A N 1
ATOM 2687 C CA . GLU A 1 336 ? -33.495 -34.159 7.081 1.00 86.69 336 GLU A CA 1
ATOM 2688 C C . GLU A 1 336 ? -33.597 -32.698 7.548 1.00 86.69 336 GLU A C 1
ATOM 2690 O O . GLU A 1 336 ? -34.633 -32.268 8.052 1.00 86.69 336 GLU A O 1
ATOM 2695 N N . ARG A 1 337 ? -32.521 -31.921 7.385 1.00 88.00 337 ARG A N 1
ATOM 2696 C CA . ARG A 1 337 ? -32.413 -30.537 7.848 1.00 88.00 337 ARG A CA 1
ATOM 2697 C C . ARG A 1 337 ? -31.760 -29.639 6.801 1.00 88.00 337 ARG A C 1
ATOM 2699 O O . ARG A 1 337 ? -31.043 -30.118 5.926 1.00 88.00 337 ARG A O 1
ATOM 2706 N N . LYS A 1 338 ? -31.975 -28.332 6.954 1.00 92.44 338 LYS A N 1
ATOM 2707 C CA . LYS A 1 338 ? -31.307 -27.268 6.195 1.00 92.44 338 LYS A CA 1
ATOM 2708 C C . LYS A 1 338 ? -30.297 -26.517 7.061 1.00 92.44 338 LYS A C 1
ATOM 2710 O O . LYS A 1 338 ? -30.400 -26.529 8.285 1.00 92.44 338 LYS A O 1
ATOM 2715 N N . PHE A 1 339 ? -29.368 -25.844 6.400 1.00 93.50 339 PHE A N 1
ATOM 2716 C CA . PHE A 1 339 ? -28.336 -24.992 6.973 1.00 93.50 339 PHE A CA 1
ATOM 2717 C C . PHE A 1 339 ? -28.595 -23.527 6.613 1.00 93.50 339 PHE A C 1
ATOM 2719 O O . PHE A 1 339 ? -29.118 -23.223 5.538 1.00 93.50 339 PHE A O 1
ATOM 2726 N N . ASP A 1 340 ? -28.185 -22.619 7.501 1.00 90.38 340 ASP A N 1
ATOM 2727 C CA . ASP A 1 340 ? -28.274 -21.171 7.270 1.00 90.38 340 ASP A CA 1
ATOM 2728 C C . ASP A 1 340 ? -27.340 -20.699 6.139 1.00 90.38 340 ASP A C 1
ATOM 2730 O O . ASP A 1 340 ? -27.604 -19.689 5.487 1.00 90.38 340 ASP A O 1
ATOM 2734 N N . LEU A 1 341 ? -26.248 -21.436 5.902 1.00 91.69 341 LEU A N 1
ATOM 2735 C CA . LEU A 1 341 ? -25.254 -21.167 4.867 1.00 91.69 341 LEU A CA 1
ATOM 2736 C C . LEU A 1 341 ? -24.676 -22.480 4.329 1.00 91.69 341 LEU A C 1
ATOM 2738 O O . LEU A 1 341 ? -24.247 -23.333 5.104 1.00 91.69 341 LEU A O 1
ATOM 2742 N N . VAL A 1 342 ? -24.615 -22.610 3.006 1.00 95.56 342 VAL A N 1
ATOM 2743 C CA . VAL A 1 342 ? -23.968 -23.732 2.310 1.00 95.56 342 VAL A CA 1
ATOM 2744 C C . VAL A 1 342 ? -22.706 -23.228 1.613 1.00 95.56 342 VAL A C 1
ATOM 2746 O O . VAL A 1 342 ? -22.735 -22.181 0.970 1.00 95.56 342 VAL A O 1
ATOM 2749 N N . LEU A 1 343 ? -21.595 -23.959 1.719 1.00 94.69 343 LEU A N 1
ATOM 2750 C CA . LEU A 1 343 ? -20.328 -23.623 1.061 1.00 94.69 343 LEU A CA 1
ATOM 2751 C C . LEU A 1 343 ? -19.953 -24.729 0.068 1.00 94.69 343 LEU A C 1
ATOM 2753 O O . LEU A 1 343 ? -19.887 -25.894 0.446 1.00 94.69 343 LEU A O 1
ATOM 2757 N N . SER A 1 344 ? -19.684 -24.365 -1.184 1.00 95.38 344 SER A N 1
ATOM 2758 C CA . SER A 1 344 ? -19.142 -25.258 -2.214 1.00 95.38 344 SER A CA 1
ATOM 2759 C C . SER A 1 344 ? -18.058 -24.508 -2.981 1.00 95.38 344 SER A C 1
ATOM 2761 O O . SER A 1 344 ? -18.356 -23.608 -3.764 1.00 95.38 344 SER A O 1
ATOM 2763 N N . LEU A 1 345 ? -16.792 -24.813 -2.694 1.00 93.00 345 LEU A N 1
ATOM 2764 C CA . LEU A 1 345 ? -15.648 -24.043 -3.181 1.00 93.00 345 LEU A CA 1
ATOM 2765 C C . LEU A 1 345 ? -14.693 -24.937 -3.978 1.00 93.00 345 LEU A C 1
ATOM 2767 O O . LEU A 1 345 ? -14.074 -25.812 -3.384 1.00 93.00 345 LEU A O 1
ATOM 2771 N N . GLU A 1 346 ? -14.575 -24.688 -5.285 1.00 90.62 346 GLU A N 1
ATOM 2772 C CA . GLU A 1 346 ? -13.737 -25.448 -6.230 1.00 90.62 346 GLU A CA 1
ATOM 2773 C C . GLU A 1 346 ? -14.037 -26.965 -6.190 1.00 90.62 346 GLU A C 1
ATOM 2775 O O . GLU A 1 346 ? -13.147 -27.804 -6.072 1.00 90.62 346 GLU A O 1
ATOM 2780 N N . VAL A 1 347 ? -15.330 -27.316 -6.207 1.00 91.81 347 VAL A N 1
ATOM 2781 C CA . VAL A 1 347 ? -15.809 -28.714 -6.205 1.00 91.81 347 VAL A CA 1
ATOM 2782 C C . VAL A 1 347 ? -16.376 -29.118 -7.568 1.00 91.81 347 VAL A C 1
ATOM 2784 O O . VAL A 1 347 ? -16.142 -30.225 -8.050 1.00 91.81 347 VAL A O 1
ATOM 2787 N N . ALA A 1 348 ? -17.162 -28.240 -8.193 1.00 93.81 348 ALA A N 1
ATOM 2788 C CA . ALA A 1 348 ? -18.010 -28.599 -9.326 1.00 93.81 348 ALA A CA 1
ATOM 2789 C C . ALA A 1 348 ? -17.231 -28.842 -10.635 1.00 93.81 348 ALA A C 1
ATOM 2791 O O . ALA A 1 348 ? -17.716 -29.553 -11.514 1.00 93.81 348 ALA A O 1
ATOM 2792 N N . GLU A 1 349 ? -16.024 -28.291 -10.757 1.00 94.00 349 GLU A N 1
ATOM 2793 C CA . GLU A 1 349 ? -15.093 -28.490 -11.873 1.00 94.00 349 GLU A CA 1
ATOM 2794 C C . GLU A 1 349 ? -14.512 -29.907 -11.945 1.00 94.00 349 GLU A C 1
ATOM 2796 O O . GLU A 1 349 ? -13.998 -30.306 -12.994 1.00 94.00 349 GLU A O 1
ATOM 2801 N N . HIS A 1 350 ? -14.592 -30.665 -10.849 1.00 92.56 350 HIS A N 1
ATOM 2802 C CA . HIS A 1 350 ? -14.131 -32.049 -10.764 1.00 92.56 350 HIS A CA 1
ATOM 2803 C C . HIS A 1 350 ? -15.224 -33.067 -11.106 1.00 92.56 350 HIS A C 1
ATOM 2805 O O . HIS A 1 350 ? -14.921 -34.246 -11.276 1.00 92.56 350 HIS A O 1
ATOM 2811 N N . LEU A 1 351 ? -16.482 -32.629 -11.200 1.00 92.81 351 LEU A N 1
ATOM 2812 C CA . LEU A 1 351 ? -17.615 -33.468 -11.581 1.00 92.81 351 LEU A CA 1
ATOM 2813 C C . LEU A 1 351 ? -17.847 -33.364 -13.085 1.00 92.81 351 LEU A C 1
ATOM 2815 O O . LEU A 1 351 ? -17.752 -32.274 -13.646 1.00 92.81 351 LEU A O 1
ATOM 2819 N N . ASP A 1 352 ? -18.197 -34.475 -13.734 1.00 94.31 352 ASP A N 1
ATOM 2820 C CA . ASP A 1 352 ? -18.576 -34.453 -15.148 1.00 94.31 352 ASP A CA 1
ATOM 2821 C C . ASP A 1 352 ? -19.763 -33.496 -15.367 1.00 94.31 352 ASP A C 1
ATOM 2823 O O . ASP A 1 352 ? -20.676 -33.406 -14.536 1.00 94.31 352 ASP A O 1
ATOM 2827 N N . GLU A 1 353 ? -19.759 -32.776 -16.492 1.00 93.88 353 GLU A N 1
ATOM 2828 C CA . GLU A 1 353 ? -20.781 -31.783 -16.835 1.00 93.88 353 GLU A CA 1
ATOM 2829 C C . GLU A 1 353 ? -22.209 -32.351 -16.722 1.00 93.88 353 GLU A C 1
ATOM 2831 O O . GLU A 1 353 ? -23.125 -31.638 -16.294 1.00 93.88 353 GLU A O 1
ATOM 2836 N N . GLN A 1 354 ? -22.403 -33.646 -17.012 1.00 95.50 354 GLN A N 1
ATOM 2837 C CA . GLN A 1 354 ? -23.707 -34.312 -16.914 1.00 95.50 354 GLN A CA 1
ATOM 2838 C C . GLN A 1 354 ? -24.302 -34.306 -15.492 1.00 95.50 354 GLN A C 1
ATOM 2840 O O . GLN A 1 354 ? -25.526 -34.344 -15.334 1.00 95.50 354 GLN A O 1
ATOM 2845 N N . PHE A 1 355 ? -23.465 -34.220 -14.453 1.00 96.19 355 PHE A N 1
ATOM 2846 C CA . PHE A 1 355 ? -23.894 -34.219 -13.052 1.00 96.19 355 PHE A CA 1
ATOM 2847 C C . PHE A 1 355 ? -24.119 -32.813 -12.483 1.00 96.19 355 PHE A C 1
ATOM 2849 O O . PHE A 1 355 ? -24.686 -32.681 -11.397 1.00 96.19 355 PHE A O 1
ATOM 2856 N N . ALA A 1 356 ? -23.777 -31.750 -13.222 1.00 95.38 356 ALA A N 1
ATOM 2857 C CA . ALA A 1 356 ? -23.886 -30.364 -12.757 1.00 95.38 356 ALA A CA 1
ATOM 2858 C C . ALA A 1 356 ? -25.289 -30.014 -12.223 1.00 95.38 356 ALA A C 1
ATOM 2860 O O . ALA A 1 356 ? -25.427 -29.396 -11.167 1.00 95.38 356 ALA A O 1
ATOM 2861 N N . SER A 1 357 ? -26.350 -30.445 -12.914 1.00 95.19 357 SER A N 1
ATOM 2862 C CA . SER A 1 357 ? -27.733 -30.200 -12.482 1.00 95.19 357 SER A CA 1
ATOM 2863 C C . SER A 1 357 ? -28.113 -30.960 -11.207 1.00 95.19 357 SER A C 1
ATOM 2865 O O . SER A 1 357 ? -28.858 -30.425 -10.386 1.00 95.19 357 SER A O 1
ATOM 2867 N N . VAL A 1 358 ? -27.615 -32.187 -11.024 1.00 96.25 358 VAL A N 1
ATOM 2868 C CA . VAL A 1 358 ? -27.868 -32.999 -9.820 1.00 96.25 358 VAL A CA 1
ATOM 2869 C C . VAL A 1 358 ? -27.131 -32.409 -8.618 1.00 96.25 358 VAL A C 1
ATOM 2871 O O . VAL A 1 358 ? -27.700 -32.296 -7.529 1.00 96.25 358 VAL A O 1
ATOM 2874 N N . PHE A 1 359 ? -25.897 -31.954 -8.827 1.00 96.75 359 PHE A N 1
ATOM 2875 C CA . PHE A 1 359 ? -25.103 -31.303 -7.795 1.00 96.75 359 PHE A CA 1
ATOM 2876 C C . PHE A 1 359 ? -25.726 -29.973 -7.350 1.00 96.75 359 PHE A C 1
ATOM 2878 O O . PHE A 1 359 ? -25.964 -29.766 -6.161 1.00 96.75 359 PHE A O 1
ATOM 2885 N N . VAL A 1 360 ? -26.120 -29.110 -8.295 1.00 96.81 360 VAL A N 1
ATOM 2886 C CA . VAL A 1 360 ? -26.826 -27.854 -7.982 1.00 96.81 360 VAL A CA 1
ATOM 2887 C C . VAL A 1 360 ? -28.128 -28.117 -7.223 1.00 96.81 360 VAL A C 1
ATOM 2889 O O . VAL A 1 360 ? -28.390 -27.445 -6.225 1.00 96.81 360 VAL A O 1
ATOM 2892 N N . LYS A 1 361 ? -28.911 -29.128 -7.631 1.00 95.94 361 LYS A N 1
ATOM 2893 C CA . LYS A 1 361 ? -30.125 -29.552 -6.912 1.00 95.94 361 LYS A CA 1
ATOM 2894 C C . LYS A 1 361 ? -29.825 -29.932 -5.456 1.00 95.94 361 LYS A C 1
ATOM 2896 O O . LYS A 1 361 ? -30.594 -29.588 -4.559 1.00 95.94 361 LYS A O 1
ATOM 2901 N N . SER A 1 362 ? -28.701 -30.603 -5.220 1.00 95.88 362 SER A N 1
ATOM 2902 C CA . SER A 1 362 ? -28.247 -30.962 -3.876 1.00 95.88 362 SER A CA 1
ATOM 2903 C C . SER A 1 362 ? -27.954 -29.716 -3.040 1.00 95.88 362 SER A C 1
ATOM 2905 O O . SER A 1 362 ? -28.518 -29.574 -1.958 1.00 95.88 362 SER A O 1
ATOM 2907 N N . LEU A 1 363 ? -27.173 -28.764 -3.561 1.00 96.75 363 LEU A N 1
ATOM 2908 C CA . LEU A 1 363 ? -26.816 -27.536 -2.836 1.00 96.75 363 LEU A CA 1
ATOM 2909 C C . LEU A 1 363 ? -28.046 -26.711 -2.429 1.00 96.75 363 LEU A C 1
ATOM 2911 O O . LEU A 1 363 ? -28.160 -26.301 -1.274 1.00 96.75 363 LEU A O 1
ATOM 2915 N N . VAL A 1 364 ? -29.004 -26.516 -3.342 1.00 95.38 364 VAL A N 1
ATOM 2916 C CA . VAL A 1 364 ? -30.235 -25.753 -3.048 1.00 95.38 364 VAL A CA 1
ATOM 2917 C C . VAL A 1 364 ? -31.180 -26.484 -2.088 1.00 95.38 364 VAL A C 1
ATOM 2919 O O . VAL A 1 364 ? -31.992 -25.854 -1.410 1.00 95.38 364 VAL A O 1
ATOM 2922 N N . SER A 1 365 ? -31.083 -27.813 -1.986 1.00 94.12 365 SER A N 1
ATOM 2923 C CA . SER A 1 365 ? -31.839 -28.573 -0.985 1.00 94.12 365 SER A CA 1
ATOM 2924 C C . SER A 1 365 ? -31.305 -28.355 0.436 1.00 94.12 365 SER A C 1
ATOM 2926 O O . SER A 1 365 ? -32.085 -28.410 1.388 1.00 94.12 365 SER A O 1
ATOM 2928 N N . LEU A 1 366 ? -30.011 -28.039 0.571 1.00 95.25 366 LEU A N 1
ATOM 2929 C CA . LEU A 1 366 ? -29.318 -27.891 1.850 1.00 95.25 366 LEU A CA 1
ATOM 2930 C C . LEU A 1 366 ? -29.467 -26.497 2.468 1.00 95.25 366 LEU A C 1
ATOM 2932 O O . LEU A 1 366 ? -29.363 -26.384 3.685 1.00 95.25 366 LEU A O 1
ATOM 2936 N N . GLY A 1 367 ? -29.748 -25.446 1.694 1.00 94.50 367 GLY A N 1
ATOM 2937 C CA . GLY A 1 367 ? -29.897 -24.096 2.244 1.00 94.50 367 GLY A CA 1
ATOM 2938 C C . GLY A 1 367 ? -30.401 -23.056 1.248 1.00 94.50 367 GLY A C 1
ATOM 2939 O O . GLY A 1 367 ? -30.432 -23.269 0.035 1.00 94.50 367 GLY A O 1
ATOM 2940 N N . ASP A 1 368 ? -30.824 -21.910 1.778 1.00 94.31 368 ASP A N 1
ATOM 2941 C CA . ASP A 1 368 ? -31.383 -20.807 0.983 1.00 94.31 368 ASP A CA 1
ATOM 2942 C C . ASP A 1 368 ? -30.304 -19.789 0.547 1.00 94.31 368 ASP A C 1
ATOM 2944 O O . ASP A 1 368 ? -30.558 -18.978 -0.346 1.00 94.31 368 ASP A O 1
ATOM 2948 N N . VAL A 1 369 ? -29.092 -19.873 1.118 1.00 94.88 369 VAL A N 1
ATOM 2949 C CA . VAL A 1 369 ? -27.905 -19.079 0.755 1.00 94.88 369 VAL A CA 1
ATOM 2950 C C . VAL A 1 369 ? -26.701 -20.001 0.576 1.00 94.88 369 VAL A C 1
ATOM 2952 O O . VAL A 1 369 ? -26.390 -20.817 1.445 1.00 94.88 369 VAL A O 1
ATOM 2955 N N . ILE A 1 370 ? -26.014 -19.854 -0.553 1.00 96.44 370 ILE A N 1
ATOM 2956 C CA . ILE A 1 370 ? -24.916 -20.708 -0.997 1.00 96.44 370 ILE A CA 1
ATOM 2957 C C . ILE A 1 370 ? -23.741 -19.813 -1.400 1.00 96.44 370 ILE A C 1
ATOM 2959 O O . ILE A 1 370 ? -23.916 -18.864 -2.159 1.00 96.44 370 ILE A O 1
ATOM 2963 N N . VAL A 1 371 ? -22.533 -20.111 -0.931 1.00 95.50 371 VAL A N 1
ATOM 2964 C CA . VAL A 1 371 ? -21.296 -19.575 -1.517 1.00 95.50 371 VAL A CA 1
ATOM 2965 C C . VAL A 1 371 ? -20.753 -20.626 -2.468 1.00 95.50 371 VAL A C 1
ATOM 2967 O O . VAL A 1 371 ? -20.506 -21.759 -2.055 1.00 95.50 371 VAL A O 1
ATOM 2970 N N . PHE A 1 372 ? -20.595 -20.252 -3.733 1.00 96.56 372 PHE A N 1
ATOM 2971 C CA . PHE A 1 372 ? -20.232 -21.158 -4.813 1.00 96.56 372 PHE A CA 1
ATOM 2972 C C . PHE A 1 372 ? -18.957 -20.683 -5.519 1.00 96.56 372 PHE A C 1
ATOM 2974 O O . PHE A 1 372 ? -18.805 -19.491 -5.776 1.00 96.56 372 PHE A O 1
ATOM 2981 N N . SER A 1 373 ? -18.054 -21.603 -5.852 1.00 95.38 373 SER A N 1
ATOM 2982 C CA . SER A 1 373 ? -16.851 -21.356 -6.659 1.00 95.38 373 SER A CA 1
ATOM 2983 C C . SER A 1 373 ? -16.577 -22.572 -7.539 1.00 95.38 373 SER A C 1
ATOM 2985 O O . SER A 1 373 ? -16.652 -23.694 -7.039 1.00 95.38 373 SER A O 1
ATOM 2987 N N . ALA A 1 374 ? -16.259 -22.349 -8.813 1.00 94.75 374 ALA A N 1
ATOM 2988 C CA . ALA A 1 374 ? -15.804 -23.381 -9.743 1.00 94.75 374 ALA A CA 1
ATOM 2989 C C . ALA A 1 374 ? -14.919 -22.766 -10.835 1.00 94.75 374 ALA A C 1
ATOM 2991 O O . ALA A 1 374 ? -15.180 -21.640 -11.278 1.00 94.75 374 ALA A O 1
ATOM 2992 N N . ALA A 1 375 ? -13.908 -23.509 -11.286 1.00 93.25 375 ALA A N 1
ATOM 2993 C CA . ALA A 1 375 ? -12.969 -23.075 -12.317 1.00 93.25 375 ALA A CA 1
ATOM 2994 C C . ALA A 1 375 ? -13.629 -22.632 -13.642 1.00 93.25 375 ALA A C 1
ATOM 2996 O O . ALA A 1 375 ? -14.504 -23.307 -14.191 1.00 93.25 375 ALA A O 1
ATOM 2997 N N . ILE A 1 376 ? -13.143 -21.515 -14.200 1.00 93.56 376 ILE A N 1
ATOM 2998 C CA . ILE A 1 376 ? -13.524 -21.031 -15.540 1.00 93.56 376 ILE A CA 1
ATOM 2999 C C . ILE A 1 376 ? -12.712 -21.715 -16.656 1.00 93.56 376 ILE A C 1
ATOM 3001 O O . ILE A 1 376 ? -11.615 -22.211 -16.387 1.00 93.56 376 ILE A O 1
ATOM 3005 N N . PRO A 1 377 ? -13.166 -21.679 -17.927 1.00 90.44 377 PRO A N 1
ATOM 3006 C CA . PRO A 1 377 ? -12.439 -22.299 -19.031 1.00 90.44 377 PRO A CA 1
ATOM 3007 C C . PRO A 1 377 ? -10.990 -21.819 -19.148 1.00 90.44 377 PRO A C 1
ATOM 3009 O O . PRO A 1 377 ? -10.710 -20.616 -19.137 1.00 90.44 377 PRO A O 1
ATOM 3012 N N . PHE A 1 378 ? -10.081 -22.775 -19.337 1.00 80.06 378 PHE A N 1
ATOM 3013 C CA . PHE A 1 378 ? -8.635 -22.589 -19.469 1.00 80.06 378 PHE A CA 1
ATOM 3014 C C . PHE A 1 378 ? -7.916 -22.144 -18.190 1.00 80.06 378 PHE A C 1
ATOM 3016 O O . PHE A 1 378 ? -6.721 -21.833 -18.260 1.00 80.06 378 PHE A O 1
ATOM 3023 N N . GLN A 1 379 ? -8.583 -22.129 -17.031 1.00 83.56 379 GLN A N 1
ATOM 3024 C CA . GLN A 1 379 ? -7.931 -21.901 -15.739 1.00 83.56 379 GLN A CA 1
ATOM 3025 C C . GLN A 1 379 ? -6.841 -22.959 -15.513 1.00 83.56 379 GLN A C 1
ATOM 3027 O O . GLN A 1 379 ? -5.673 -22.613 -15.292 1.00 83.56 379 GLN A O 1
ATOM 3032 N N . GLY A 1 380 ? -7.174 -24.227 -15.748 1.00 78.31 380 GLY A N 1
ATOM 3033 C CA . GLY A 1 380 ? -6.343 -25.378 -15.430 1.00 78.31 380 GLY A CA 1
ATOM 3034 C C . GLY A 1 380 ? -6.359 -25.700 -13.936 1.00 78.31 380 GLY A C 1
ATOM 3035 O O . GLY A 1 380 ? -6.761 -24.888 -13.106 1.00 78.31 380 GLY A O 1
ATOM 3036 N N . GLY A 1 381 ? -5.875 -26.892 -13.602 1.00 79.19 381 GLY A N 1
ATOM 3037 C CA . GLY A 1 381 ? -5.803 -27.418 -12.242 1.00 79.19 381 GLY A CA 1
ATOM 3038 C C . GLY A 1 381 ? -5.757 -28.942 -12.265 1.00 79.19 381 GLY A C 1
ATOM 3039 O O . GLY A 1 381 ? -5.803 -29.561 -13.332 1.00 79.19 381 GLY A O 1
ATOM 3040 N N . GLN A 1 382 ? -5.598 -29.562 -11.100 1.00 75.88 382 GLN A N 1
ATOM 3041 C CA . GLN A 1 382 ? -5.506 -31.016 -11.014 1.00 75.88 382 GLN A CA 1
ATOM 3042 C C . GLN A 1 382 ? -6.901 -31.626 -11.173 1.00 75.88 382 GLN A C 1
ATOM 3044 O O . GLN A 1 382 ? -7.787 -31.329 -10.387 1.00 75.88 382 GLN A O 1
ATOM 3049 N N . ASN A 1 383 ? -7.091 -32.500 -12.164 1.00 83.56 383 ASN A N 1
ATOM 3050 C CA . ASN A 1 383 ? -8.365 -33.190 -12.416 1.00 83.56 383 ASN A CA 1
ATOM 3051 C C . ASN A 1 383 ? -9.562 -32.249 -12.660 1.00 83.56 383 ASN A C 1
ATOM 3053 O O . ASN A 1 383 ? -10.684 -32.567 -12.271 1.00 83.56 383 ASN A O 1
ATOM 3057 N N . HIS A 1 384 ? -9.340 -31.089 -13.278 1.00 90.56 384 HIS A N 1
ATOM 3058 C CA . HIS A 1 384 ? -10.442 -30.261 -13.769 1.00 90.56 384 HIS A CA 1
ATOM 3059 C C . HIS A 1 384 ? -10.993 -30.885 -15.053 1.00 90.56 384 HIS A C 1
ATOM 3061 O O . HIS A 1 384 ? -10.251 -31.061 -16.021 1.00 90.56 384 HIS A O 1
ATOM 3067 N N . ILE A 1 385 ? -12.279 -31.223 -15.060 1.00 92.75 385 ILE A N 1
ATOM 3068 C CA . ILE A 1 385 ? -12.963 -31.834 -16.210 1.00 92.75 385 ILE A CA 1
ATOM 3069 C C . ILE A 1 385 ? -14.180 -31.028 -16.679 1.00 92.75 385 ILE A C 1
ATOM 3071 O O . ILE A 1 385 ? -14.622 -31.207 -17.809 1.00 92.75 385 ILE A O 1
ATOM 3075 N N . ASN A 1 386 ? -14.680 -30.106 -15.855 1.00 92.62 386 ASN A N 1
ATOM 3076 C CA . ASN A 1 386 ? -15.868 -29.300 -16.130 1.00 92.62 386 ASN A CA 1
ATOM 3077 C C . ASN A 1 386 ? -15.621 -27.813 -15.819 1.00 92.62 386 ASN A C 1
ATOM 3079 O O . ASN A 1 386 ? -16.273 -27.203 -14.970 1.00 92.62 386 ASN A O 1
ATOM 3083 N N . GLU A 1 387 ? -14.635 -27.227 -16.499 1.00 94.25 387 GLU A N 1
ATOM 3084 C CA . GLU A 1 387 ? -14.348 -25.793 -16.405 1.00 94.25 387 GLU A CA 1
ATOM 3085 C C . GLU A 1 387 ? -15.398 -24.989 -17.180 1.00 94.25 387 GLU A C 1
ATOM 3087 O O . GLU A 1 387 ? -15.454 -25.049 -18.409 1.00 94.25 387 GLU A O 1
ATOM 3092 N N . GLN A 1 388 ? -16.225 -24.218 -16.475 1.00 95.44 388 GLN A N 1
ATOM 3093 C CA . GLN A 1 388 ? -17.389 -23.548 -17.057 1.00 95.44 388 GLN A CA 1
ATOM 3094 C C . GLN A 1 388 ? -17.486 -22.093 -16.617 1.00 95.44 388 GLN A C 1
ATOM 3096 O O . GLN A 1 388 ? -17.099 -21.708 -15.515 1.00 95.44 388 GLN A O 1
ATOM 3101 N N . TRP A 1 389 ? -18.030 -21.255 -17.497 1.00 94.38 389 TRP A N 1
ATOM 3102 C CA . TRP A 1 389 ? -18.281 -19.852 -17.181 1.00 94.38 389 TRP A CA 1
ATOM 3103 C C . TRP A 1 389 ? -19.324 -19.701 -16.069 1.00 94.38 389 TRP A C 1
ATOM 3105 O O . TRP A 1 389 ? -20.246 -20.500 -15.952 1.00 94.38 389 TRP A O 1
ATOM 3115 N N . ILE A 1 390 ? -19.260 -18.614 -15.299 1.00 91.75 390 ILE A N 1
ATOM 3116 C CA . ILE A 1 390 ? -20.238 -18.352 -14.230 1.00 91.75 390 ILE A CA 1
ATOM 3117 C C . ILE A 1 390 ? -21.672 -18.280 -14.764 1.00 91.75 390 ILE A C 1
ATOM 3119 O O . ILE A 1 390 ? -22.590 -18.737 -14.089 1.00 91.75 390 ILE A O 1
ATOM 3123 N N . THR A 1 391 ? -21.877 -17.784 -15.988 1.00 93.25 391 THR A N 1
ATOM 3124 C CA . THR A 1 391 ? -23.210 -17.774 -16.615 1.00 93.25 391 THR A CA 1
ATOM 3125 C C . THR A 1 391 ? -23.799 -19.176 -16.795 1.00 93.25 391 THR A C 1
ATOM 3127 O O . THR A 1 391 ? -25.009 -19.333 -16.686 1.00 93.25 391 THR A O 1
ATOM 3130 N N . TYR A 1 392 ? -22.971 -20.203 -17.016 1.00 96.06 392 TYR A N 1
ATOM 3131 C CA . TYR A 1 392 ? -23.438 -21.591 -17.086 1.00 96.06 392 TYR A CA 1
ATOM 3132 C C . TYR A 1 392 ? -24.013 -22.044 -15.737 1.00 96.06 392 TYR A C 1
ATOM 3134 O O . TYR A 1 392 ? -25.117 -22.583 -15.672 1.00 96.06 392 TYR A O 1
ATOM 3142 N N . TRP A 1 393 ? -23.304 -21.768 -14.641 1.00 95.25 393 TRP A N 1
ATOM 3143 C CA . TRP A 1 393 ? -23.769 -22.098 -13.293 1.00 95.25 393 TRP A CA 1
ATOM 3144 C C . TRP A 1 393 ? -25.006 -21.282 -12.893 1.00 95.25 393 TRP A C 1
ATOM 3146 O O . TRP A 1 393 ? -25.935 -21.833 -12.304 1.00 95.25 393 TRP A O 1
ATOM 3156 N N . GLU A 1 394 ? -25.065 -20.001 -13.272 1.00 94.06 394 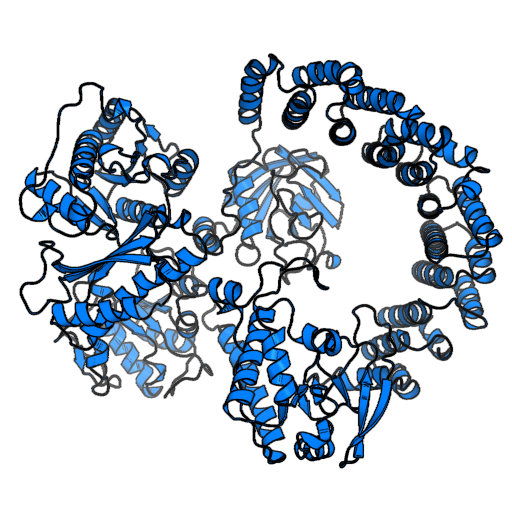GLU A N 1
ATOM 3157 C CA . GLU A 1 394 ? -26.230 -19.125 -13.074 1.00 94.06 394 GLU A CA 1
ATOM 3158 C C . GLU A 1 394 ? -27.504 -19.728 -13.683 1.00 94.06 394 GLU A C 1
ATOM 3160 O O . GLU A 1 394 ? -28.533 -19.781 -13.010 1.00 94.06 394 GLU A O 1
ATOM 3165 N N . GLU A 1 395 ? -27.433 -20.272 -14.902 1.00 95.38 395 GLU A N 1
ATOM 3166 C CA . GLU A 1 395 ? -28.564 -20.957 -15.542 1.00 95.38 395 GLU A CA 1
ATOM 3167 C C . GLU A 1 395 ? -29.018 -22.201 -14.763 1.00 95.38 395 GLU A C 1
ATOM 3169 O O . GLU A 1 395 ? -30.222 -22.424 -14.593 1.00 95.38 395 GLU A O 1
ATOM 3174 N N . LYS A 1 396 ? -28.079 -23.003 -14.241 1.00 96.94 396 LYS A N 1
ATOM 3175 C CA . LYS A 1 396 ? -28.415 -24.193 -13.439 1.00 96.94 396 LYS A CA 1
ATOM 3176 C C . LYS A 1 396 ? -29.111 -23.818 -12.133 1.00 96.94 396 LYS A C 1
ATOM 3178 O O . LYS A 1 396 ? -30.099 -24.454 -11.776 1.00 96.94 396 LYS A O 1
ATOM 3183 N N . PHE A 1 397 ? -28.632 -22.789 -11.435 1.00 97.31 397 PHE A N 1
ATOM 3184 C CA . PHE A 1 397 ? -29.256 -22.307 -10.199 1.00 97.31 397 PHE A CA 1
ATOM 3185 C C . PHE A 1 397 ? -30.619 -21.646 -10.453 1.00 97.31 397 PHE A C 1
ATOM 3187 O O . PHE A 1 397 ? -31.571 -21.881 -9.701 1.00 97.31 397 PHE A O 1
ATOM 3194 N N . ALA A 1 398 ? -30.755 -20.891 -11.547 1.00 95.19 398 ALA A N 1
ATOM 3195 C CA . ALA A 1 398 ? -32.011 -20.252 -11.935 1.00 95.19 398 ALA A CA 1
ATOM 3196 C C . ALA A 1 398 ? -33.143 -21.266 -12.167 1.00 95.19 398 ALA A C 1
ATOM 3198 O O . ALA A 1 398 ? -34.291 -20.993 -11.807 1.00 95.19 398 ALA A O 1
ATOM 3199 N N . ALA A 1 399 ? -32.826 -22.463 -12.677 1.00 96.25 399 ALA A N 1
ATOM 3200 C CA . ALA A 1 399 ? -33.792 -23.550 -12.858 1.00 96.25 399 ALA A CA 1
ATOM 3201 C C . ALA A 1 399 ? -34.463 -24.011 -11.546 1.00 96.25 399 ALA A C 1
ATOM 3203 O O . ALA A 1 399 ? -35.561 -24.565 -11.582 1.00 96.25 399 ALA A O 1
ATOM 3204 N N . PHE A 1 400 ? -33.844 -23.742 -10.390 1.00 96.50 400 PHE A N 1
ATOM 3205 C CA . PHE A 1 400 ? -34.377 -24.060 -9.062 1.00 96.50 400 PHE A CA 1
ATOM 3206 C C . PHE A 1 400 ? -34.840 -22.822 -8.276 1.00 96.50 400 PHE A C 1
ATOM 3208 O O . PHE A 1 400 ? -35.115 -22.913 -7.081 1.00 96.50 400 PHE A O 1
ATOM 3215 N N . GLY A 1 401 ? -34.961 -21.662 -8.933 1.00 96.06 401 GLY A N 1
ATOM 3216 C CA . GLY A 1 401 ? -35.452 -20.431 -8.310 1.00 96.06 401 GLY A CA 1
ATOM 3217 C C . GLY A 1 401 ? -34.421 -19.710 -7.438 1.00 96.06 401 GLY A C 1
ATOM 3218 O O . GLY A 1 401 ? -34.809 -19.053 -6.472 1.00 96.06 401 GLY A O 1
ATOM 3219 N N . TYR A 1 402 ? -33.132 -19.829 -7.762 1.00 96.62 402 TYR A N 1
ATOM 3220 C CA . TYR A 1 402 ? -32.040 -19.102 -7.112 1.00 96.62 402 TYR A CA 1
ATOM 3221 C C . TYR A 1 402 ? -31.434 -18.065 -8.067 1.00 96.62 402 TYR A C 1
ATOM 3223 O O . TYR A 1 402 ? -31.477 -18.226 -9.285 1.00 96.62 402 TYR A O 1
ATOM 3231 N N . GLU A 1 403 ? -30.876 -16.993 -7.515 1.00 92.56 403 GLU A N 1
ATOM 3232 C CA . GLU A 1 403 ? -30.242 -15.895 -8.243 1.00 92.56 403 GLU A CA 1
ATOM 3233 C C . GLU A 1 403 ? -28.776 -15.751 -7.814 1.00 92.56 403 GLU A C 1
ATOM 3235 O O . GLU A 1 403 ? -28.426 -15.938 -6.646 1.00 92.56 403 GLU A O 1
ATOM 3240 N N . VAL A 1 404 ? -27.907 -15.430 -8.778 1.00 89.50 404 VAL A N 1
ATOM 3241 C CA . VAL A 1 404 ? -26.480 -15.191 -8.535 1.00 89.50 404 VAL A CA 1
ATOM 3242 C C . VAL A 1 404 ? -26.247 -13.732 -8.146 1.00 89.50 404 VAL A C 1
ATOM 3244 O O . VAL A 1 404 ? -26.659 -12.791 -8.831 1.00 89.50 404 VAL A O 1
ATOM 3247 N N . HIS A 1 405 ? -25.506 -13.551 -7.061 1.00 87.12 405 HIS A N 1
ATOM 3248 C CA . HIS A 1 405 ? -25.105 -12.285 -6.475 1.00 87.12 405 HIS A CA 1
ATOM 3249 C C . HIS A 1 405 ? -23.577 -12.204 -6.416 1.00 87.12 405 HIS A C 1
ATOM 3251 O O . HIS A 1 405 ? -22.908 -12.892 -5.641 1.00 87.12 405 HIS A O 1
ATOM 3257 N N . ASP A 1 406 ? -23.011 -11.318 -7.228 1.00 83.44 406 ASP A N 1
ATOM 3258 C CA . ASP A 1 406 ? -21.568 -11.102 -7.307 1.00 83.44 406 ASP A CA 1
ATOM 3259 C C . ASP A 1 406 ? -21.083 -10.116 -6.235 1.00 83.44 406 ASP A C 1
ATOM 3261 O O . ASP A 1 406 ? -20.662 -8.998 -6.523 1.00 83.44 406 ASP A O 1
ATOM 3265 N N . VAL A 1 407 ? -21.235 -10.515 -4.971 1.00 78.81 407 VAL A N 1
ATOM 3266 C CA . VAL A 1 407 ? -20.910 -9.679 -3.801 1.00 78.81 407 VAL A CA 1
ATOM 3267 C C . VAL A 1 407 ? -19.534 -9.972 -3.220 1.00 78.81 407 VAL A C 1
ATOM 3269 O O . VAL A 1 407 ? -18.985 -9.124 -2.526 1.00 78.81 407 VAL A O 1
ATOM 3272 N N . LEU A 1 408 ? -18.970 -11.154 -3.491 1.00 82.38 408 LEU A N 1
ATOM 3273 C CA . LEU A 1 408 ? -17.686 -11.574 -2.926 1.00 82.38 408 LEU A CA 1
ATOM 3274 C C . LEU A 1 408 ? -16.510 -11.153 -3.800 1.00 82.38 408 LEU A C 1
ATOM 3276 O O . LEU A 1 408 ? -15.584 -10.544 -3.275 1.00 82.38 408 LEU A O 1
ATOM 3280 N N . ARG A 1 409 ? -16.540 -11.388 -5.119 1.00 84.62 409 ARG A N 1
ATOM 3281 C CA . ARG A 1 409 ? -15.405 -11.033 -5.992 1.00 84.62 409 ARG A CA 1
ATOM 3282 C C . ARG A 1 409 ? -14.994 -9.568 -5.870 1.00 84.62 409 ARG A C 1
ATOM 3284 O O . ARG A 1 409 ? -13.804 -9.349 -5.684 1.00 84.62 409 ARG A O 1
ATOM 3291 N N . PRO A 1 410 ? -15.905 -8.573 -5.828 1.00 75.00 410 PRO A N 1
ATOM 3292 C CA . PRO A 1 410 ? -15.511 -7.179 -5.602 1.00 75.00 410 PRO A CA 1
ATOM 3293 C C . PRO A 1 410 ? -14.813 -6.927 -4.255 1.00 75.00 410 PRO A C 1
ATOM 3295 O O . PRO A 1 410 ? -13.988 -6.027 -4.157 1.00 75.00 410 PRO A O 1
ATOM 3298 N N . LEU A 1 411 ? -15.122 -7.709 -3.215 1.00 72.62 411 LEU A N 1
ATOM 3299 C CA . LEU A 1 411 ? -14.479 -7.610 -1.897 1.00 72.62 411 LEU A CA 1
ATOM 3300 C C . LEU A 1 411 ? -13.127 -8.334 -1.849 1.00 72.62 411 LEU A C 1
ATOM 3302 O O . LEU A 1 411 ? -12.267 -7.991 -1.038 1.00 72.62 411 LEU A O 1
ATOM 3306 N N . LEU A 1 412 ? -12.953 -9.364 -2.681 1.00 75.88 412 LEU A N 1
ATOM 3307 C CA . LEU A 1 412 ? -11.778 -10.232 -2.681 1.00 75.88 412 LEU A CA 1
ATOM 3308 C C . LEU A 1 412 ? -10.752 -9.867 -3.765 1.00 75.88 412 LEU A C 1
ATOM 3310 O O . LEU A 1 412 ? -9.591 -10.239 -3.613 1.00 75.88 412 LEU A O 1
ATOM 3314 N N . TRP A 1 413 ? -11.140 -9.145 -4.825 1.00 76.88 413 TRP A N 1
ATOM 3315 C CA . TRP A 1 413 ? -10.332 -8.932 -6.039 1.00 76.88 413 TRP A CA 1
ATOM 3316 C C . TRP A 1 413 ? -8.933 -8.371 -5.759 1.00 76.88 413 TRP A C 1
ATOM 3318 O O . TRP A 1 413 ? -7.941 -8.876 -6.279 1.00 76.88 413 TRP A O 1
ATOM 3328 N N . ASP A 1 414 ? -8.831 -7.409 -4.845 1.00 57.00 414 ASP A N 1
ATOM 3329 C CA . ASP A 1 414 ? -7.552 -6.787 -4.479 1.00 57.00 414 ASP A CA 1
ATOM 3330 C C . ASP A 1 414 ? -6.963 -7.349 -3.173 1.00 57.00 414 ASP A C 1
ATOM 3332 O O . ASP A 1 414 ? -5.932 -6.892 -2.679 1.00 57.00 414 ASP A O 1
ATOM 3336 N N . ASN A 1 415 ? -7.587 -8.379 -2.590 1.00 55.72 415 ASN A N 1
ATOM 3337 C CA . ASN A 1 415 ? -7.133 -8.965 -1.335 1.00 55.72 415 ASN A CA 1
ATOM 3338 C C . ASN A 1 415 ? -5.948 -9.914 -1.564 1.00 55.72 415 ASN A C 1
ATOM 3340 O O . ASN A 1 415 ? -6.118 -11.075 -1.932 1.00 55.72 415 ASN A O 1
ATOM 3344 N N . LEU A 1 416 ? -4.727 -9.447 -1.301 1.00 51.22 416 LEU A N 1
ATOM 3345 C CA . LEU A 1 416 ? -3.495 -10.230 -1.483 1.00 51.22 416 LEU A CA 1
ATOM 3346 C C . LEU A 1 416 ? -3.431 -11.526 -0.650 1.00 51.22 416 LEU A C 1
ATOM 3348 O O . LEU A 1 416 ? -2.643 -12.406 -0.977 1.00 51.22 416 LEU A O 1
ATOM 3352 N N . LYS A 1 417 ? -4.267 -11.679 0.388 1.00 51.91 417 LYS A N 1
ATOM 3353 C CA . LYS A 1 417 ? -4.334 -12.905 1.207 1.00 51.91 417 LYS A CA 1
ATOM 3354 C C . LYS A 1 417 ? -5.152 -14.026 0.560 1.00 51.91 417 LYS A C 1
ATOM 3356 O O . LYS A 1 417 ? -5.137 -15.147 1.058 1.00 51.91 417 LYS A O 1
ATOM 3361 N N . VAL A 1 418 ? -5.889 -13.730 -0.509 1.00 64.25 418 VAL A N 1
ATOM 3362 C CA . VAL A 1 418 ? -6.751 -14.690 -1.206 1.00 64.25 418 VAL A CA 1
ATOM 3363 C C . VAL A 1 418 ? -6.108 -15.065 -2.533 1.00 64.25 418 VAL A C 1
ATOM 3365 O O . VAL A 1 418 ? -5.699 -14.196 -3.306 1.00 64.25 418 VAL A O 1
ATOM 3368 N N . PHE A 1 419 ? -6.011 -16.363 -2.812 1.00 71.50 419 PHE A N 1
ATOM 3369 C CA . PHE A 1 419 ? -5.482 -16.830 -4.089 1.00 71.50 419 PHE A CA 1
ATOM 3370 C C . PHE A 1 419 ? -6.345 -16.350 -5.255 1.00 71.50 419 PHE A C 1
ATOM 3372 O O . PHE A 1 419 ? -7.570 -16.270 -5.146 1.00 71.50 419 PHE A O 1
ATOM 3379 N N . TRP A 1 420 ? -5.708 -16.037 -6.384 1.00 78.25 420 TRP A N 1
ATOM 3380 C CA . TRP A 1 420 ? -6.386 -15.385 -7.503 1.00 78.25 420 TRP A CA 1
ATOM 3381 C C . TRP A 1 420 ? -7.544 -16.198 -8.088 1.00 78.25 420 TRP A C 1
ATOM 3383 O O . TRP A 1 420 ? -8.510 -15.600 -8.554 1.00 78.25 420 TRP A O 1
ATOM 3393 N N . TRP A 1 421 ? -7.496 -17.531 -8.026 1.00 84.62 421 TRP A N 1
ATOM 3394 C CA . TRP A 1 421 ? -8.590 -18.382 -8.504 1.00 84.62 421 TRP A CA 1
ATOM 3395 C C . TRP A 1 421 ? -9.855 -18.216 -7.650 1.00 84.62 421 TRP A C 1
ATOM 3397 O O . TRP A 1 421 ? -10.940 -18.037 -8.193 1.00 84.62 421 TRP A O 1
ATOM 3407 N N . TYR A 1 422 ? -9.730 -18.097 -6.325 1.00 87.06 422 TYR A N 1
ATOM 3408 C CA . TYR A 1 422 ? -10.873 -17.784 -5.459 1.00 87.06 422 TYR A CA 1
ATOM 3409 C C . TYR A 1 422 ? -11.432 -16.377 -5.709 1.00 87.06 422 TYR A C 1
ATOM 3411 O O . TYR A 1 422 ? -12.646 -16.189 -5.707 1.00 87.06 422 TYR A O 1
ATOM 3419 N N . LYS A 1 423 ? -10.571 -15.388 -5.986 1.00 87.81 423 LYS A N 1
ATOM 3420 C CA . LYS A 1 423 ? -11.012 -14.034 -6.382 1.00 87.81 423 LYS A CA 1
ATOM 3421 C C . LYS A 1 423 ? -11.820 -14.054 -7.680 1.00 87.81 423 LYS A C 1
ATOM 3423 O O . LYS A 1 423 ? -12.777 -13.303 -7.832 1.00 87.81 423 LYS A O 1
ATOM 3428 N N . GLN A 1 424 ? -11.406 -14.916 -8.604 1.00 89.62 424 GLN A N 1
ATOM 3429 C CA . GLN A 1 424 ? -11.963 -15.089 -9.938 1.00 89.62 424 GLN A CA 1
ATOM 3430 C C . GLN A 1 424 ? -13.324 -15.812 -9.922 1.00 89.62 424 GLN A C 1
ATOM 3432 O O . GLN A 1 424 ? -14.247 -15.384 -10.626 1.00 89.62 424 GLN A O 1
ATOM 3437 N N . ASN A 1 425 ? -13.457 -16.861 -9.109 1.00 92.12 425 ASN A N 1
ATOM 3438 C CA . ASN A 1 425 ? -14.551 -17.832 -9.209 1.00 92.12 425 ASN A CA 1
ATOM 3439 C C . ASN A 1 425 ? -15.663 -17.663 -8.158 1.00 92.12 425 ASN A C 1
ATOM 3441 O O . ASN A 1 425 ? -16.793 -18.081 -8.406 1.00 92.12 425 ASN A O 1
ATOM 3445 N N . MET A 1 426 ? -15.384 -17.045 -7.004 1.00 92.19 426 MET A N 1
ATOM 3446 C CA . MET A 1 426 ? -16.276 -17.116 -5.839 1.00 92.19 426 MET A CA 1
ATOM 3447 C C . MET A 1 426 ? -17.466 -16.148 -5.899 1.00 92.19 426 MET A C 1
ATOM 3449 O O . MET A 1 426 ? -17.301 -14.933 -5.854 1.00 92.19 426 MET A O 1
ATOM 3453 N N . ILE A 1 427 ? -18.684 -16.683 -5.893 1.00 90.88 427 ILE A N 1
ATOM 3454 C CA . ILE A 1 427 ? -19.953 -15.944 -5.953 1.00 90.88 427 ILE A CA 1
ATOM 3455 C C . ILE A 1 427 ? -20.902 -16.360 -4.821 1.00 90.88 427 ILE A C 1
ATOM 3457 O O . ILE A 1 427 ? -20.734 -17.409 -4.200 1.00 90.88 427 ILE A O 1
ATOM 3461 N N . VAL A 1 428 ? -21.927 -15.545 -4.556 1.00 92.50 428 VAL A N 1
ATOM 3462 C CA . VAL A 1 428 ? -23.047 -15.924 -3.679 1.00 92.50 428 VAL A CA 1
ATOM 3463 C C . VAL A 1 428 ? -24.248 -16.262 -4.541 1.00 92.50 428 VAL A C 1
ATOM 3465 O O . VAL A 1 428 ? -24.546 -15.564 -5.503 1.00 92.50 428 VAL A O 1
ATOM 3468 N N . VAL A 1 429 ? -24.963 -17.314 -4.182 1.00 93.94 429 VAL A N 1
ATOM 3469 C CA . VAL A 1 429 ? -26.199 -17.737 -4.821 1.00 93.94 429 VAL A CA 1
ATOM 3470 C C . VAL A 1 429 ? -27.266 -17.841 -3.747 1.00 93.94 429 VAL A C 1
ATOM 3472 O O . VAL A 1 429 ? -27.052 -18.481 -2.722 1.00 93.94 429 VAL A O 1
ATOM 3475 N N . ALA A 1 430 ? -28.407 -17.194 -3.942 1.00 94.56 430 ALA A N 1
ATOM 3476 C CA . ALA A 1 430 ? -29.467 -17.191 -2.941 1.00 94.56 430 ALA A CA 1
ATOM 3477 C C . ALA A 1 430 ? -30.833 -17.389 -3.572 1.00 94.56 430 ALA A C 1
ATOM 3479 O O . ALA A 1 430 ? -31.046 -17.105 -4.749 1.00 94.56 430 ALA A O 1
ATOM 3480 N N . LYS A 1 431 ? -31.774 -17.893 -2.778 1.00 95.06 431 LYS A N 1
ATOM 3481 C CA . LYS A 1 431 ? -33.155 -18.077 -3.210 1.00 95.06 431 LYS A CA 1
ATOM 3482 C C . LYS A 1 431 ? -33.733 -16.748 -3.695 1.00 95.06 431 LYS A C 1
ATOM 3484 O O . LYS A 1 431 ? -33.551 -15.709 -3.062 1.00 95.06 431 LYS A O 1
ATOM 3489 N N . LYS A 1 432 ? -34.454 -16.770 -4.813 1.00 91.69 432 LYS A N 1
ATOM 3490 C CA . LYS A 1 432 ? -35.039 -15.567 -5.408 1.00 91.69 432 LYS A CA 1
ATOM 3491 C C . LYS A 1 432 ? -35.887 -14.800 -4.388 1.00 91.69 432 LYS A C 1
ATOM 3493 O O . LYS A 1 432 ? -36.797 -15.365 -3.782 1.00 91.69 432 LYS A O 1
ATOM 3498 N N . GLY A 1 433 ? -35.594 -13.509 -4.231 1.00 84.62 433 GLY A N 1
ATOM 3499 C CA . GLY A 1 433 ? -36.241 -12.637 -3.245 1.00 84.62 433 GLY A CA 1
ATOM 3500 C C . GLY A 1 433 ? -35.603 -12.643 -1.851 1.00 84.62 433 GLY A C 1
ATOM 3501 O O . GLY A 1 433 ? -36.163 -12.033 -0.946 1.00 84.62 433 GLY A O 1
ATOM 3502 N N . TYR A 1 434 ? -34.455 -13.301 -1.658 1.00 85.62 434 TYR A N 1
ATOM 3503 C CA . TYR A 1 434 ? -33.708 -13.234 -0.403 1.00 85.62 434 TYR A CA 1
ATOM 3504 C C . TYR A 1 434 ? -33.166 -11.816 -0.156 1.00 85.62 434 TYR A C 1
ATOM 3506 O O . TYR A 1 434 ? -32.443 -11.254 -0.981 1.00 85.62 434 TYR A O 1
ATOM 3514 N N . GLU A 1 435 ? -33.514 -11.229 0.990 1.00 79.00 435 GLU A N 1
ATOM 3515 C CA . GLU A 1 435 ? -33.069 -9.888 1.370 1.00 79.00 435 GLU A CA 1
ATOM 3516 C C . GLU A 1 435 ? -31.732 -9.945 2.113 1.00 79.00 435 GLU A C 1
ATOM 3518 O O . GLU A 1 435 ? -31.640 -10.359 3.271 1.00 79.00 435 GLU A O 1
ATOM 3523 N N . PHE A 1 436 ? -30.673 -9.477 1.456 1.00 72.94 436 PHE A N 1
ATOM 3524 C CA . PHE A 1 436 ? -29.387 -9.277 2.111 1.00 72.94 436 PHE A CA 1
ATOM 3525 C C . PHE A 1 436 ? -29.409 -7.995 2.948 1.00 72.94 436 PHE A C 1
ATOM 3527 O O . PHE A 1 436 ? -29.755 -6.924 2.460 1.00 72.94 436 PHE A O 1
ATOM 3534 N N . LYS A 1 437 ? -28.928 -8.077 4.194 1.00 68.38 437 LYS A N 1
ATOM 3535 C CA . LYS A 1 437 ? -28.639 -6.900 5.042 1.00 68.38 437 LYS A CA 1
ATOM 3536 C C . LYS A 1 437 ? -27.341 -6.174 4.651 1.00 68.38 437 LYS A C 1
ATOM 3538 O O . LYS A 1 437 ? -26.838 -5.356 5.415 1.00 68.38 437 LYS A O 1
ATOM 3543 N N . ILE A 1 438 ? -26.773 -6.519 3.500 1.00 57.62 438 ILE A N 1
ATOM 3544 C CA . ILE A 1 438 ? -25.506 -6.007 2.983 1.00 57.62 438 ILE A CA 1
ATOM 3545 C C . ILE A 1 438 ? -25.820 -5.355 1.640 1.00 57.62 438 ILE A C 1
ATOM 3547 O O . ILE A 1 438 ? -26.600 -5.897 0.858 1.00 57.62 438 ILE A O 1
ATOM 3551 N N . GLU A 1 439 ? -25.240 -4.188 1.381 1.00 51.75 439 GLU A N 1
ATOM 3552 C CA . GLU A 1 439 ? -25.457 -3.449 0.142 1.00 51.75 439 GLU A CA 1
ATOM 3553 C C . GLU A 1 439 ? -24.868 -4.232 -1.044 1.00 51.75 439 GLU A C 1
ATOM 3555 O O . GLU A 1 439 ? -23.652 -4.348 -1.206 1.00 51.75 439 GLU A O 1
ATOM 3560 N N . VAL A 1 440 ? -25.748 -4.847 -1.839 1.00 53.47 440 VAL A N 1
ATOM 3561 C CA . VAL A 1 440 ? -25.381 -5.666 -2.998 1.00 53.47 440 VAL A CA 1
ATOM 3562 C C . VAL A 1 440 ? -25.114 -4.744 -4.184 1.00 53.47 440 VAL A C 1
ATOM 3564 O O . VAL A 1 440 ? -26.044 -4.291 -4.856 1.00 53.47 440 VAL A O 1
ATOM 3567 N N . THR A 1 441 ? -23.843 -4.489 -4.489 1.00 48.12 441 THR A N 1
ATOM 3568 C CA . THR A 1 441 ? -23.454 -3.904 -5.774 1.00 48.12 441 THR A CA 1
ATOM 3569 C C . THR A 1 441 ? -23.796 -4.896 -6.883 1.00 48.12 441 THR A C 1
ATOM 3571 O O . THR A 1 441 ? -23.195 -5.960 -7.014 1.00 48.12 441 THR A O 1
ATOM 3574 N N . ARG A 1 442 ? -24.793 -4.568 -7.711 1.00 48.06 442 ARG A N 1
ATOM 3575 C CA . ARG A 1 442 ? -25.110 -5.341 -8.919 1.00 48.06 442 ARG A CA 1
ATOM 3576 C C . ARG A 1 442 ? -24.053 -5.065 -9.990 1.00 48.06 442 ARG A C 1
ATOM 3578 O O . ARG A 1 442 ? -24.317 -4.337 -10.942 1.00 48.06 442 ARG A O 1
ATOM 3585 N N . ASN A 1 443 ? -22.855 -5.628 -9.841 1.00 48.69 443 ASN A N 1
ATOM 3586 C CA . ASN A 1 443 ? -21.898 -5.663 -10.943 1.00 48.69 443 ASN A CA 1
ATOM 3587 C C . ASN A 1 443 ? -22.452 -6.554 -12.067 1.00 48.69 443 ASN A C 1
ATOM 3589 O O . ASN A 1 443 ? -22.952 -7.657 -11.830 1.00 48.69 443 ASN A O 1
ATOM 3593 N N . THR A 1 444 ? -22.420 -6.035 -13.295 1.00 54.50 444 THR A N 1
ATOM 3594 C CA . THR A 1 444 ? -23.083 -6.609 -14.480 1.00 54.50 444 THR A CA 1
ATOM 3595 C C . THR A 1 444 ? -22.204 -7.567 -15.286 1.00 54.50 444 THR A C 1
ATOM 3597 O O . THR A 1 444 ? -22.697 -8.196 -16.218 1.00 54.50 444 THR A O 1
ATOM 3600 N N . ILE A 1 445 ? -20.912 -7.698 -14.967 1.00 67.94 445 ILE A N 1
ATOM 3601 C CA . ILE A 1 445 ? -19.981 -8.539 -15.733 1.00 67.94 445 ILE A CA 1
ATOM 3602 C C . ILE A 1 445 ? -19.867 -9.908 -15.058 1.00 67.94 445 ILE A C 1
ATOM 3604 O O . ILE A 1 445 ? -19.168 -10.066 -14.064 1.00 67.94 445 ILE A O 1
ATOM 3608 N N . ARG A 1 446 ? -20.574 -10.911 -15.591 1.00 76.31 446 ARG A N 1
ATOM 3609 C CA . ARG A 1 446 ? -20.569 -12.283 -15.049 1.00 76.31 446 ARG A CA 1
ATOM 3610 C C . ARG A 1 446 ? -19.280 -13.034 -15.385 1.00 76.31 446 ARG A C 1
ATOM 3612 O O . ARG A 1 446 ? -18.627 -13.567 -14.489 1.00 76.31 446 ARG A O 1
ATOM 3619 N N . ASN A 1 447 ? -18.883 -12.992 -16.655 1.00 86.50 447 ASN A N 1
ATOM 3620 C CA . ASN A 1 447 ? -17.727 -13.711 -17.186 1.00 86.50 447 ASN A CA 1
ATOM 3621 C C . ASN A 1 447 ? -16.532 -12.763 -17.321 1.00 86.50 447 ASN A C 1
ATOM 3623 O O . ASN A 1 447 ? -16.555 -11.834 -18.126 1.00 86.50 447 ASN A O 1
ATOM 3627 N N . MET A 1 448 ? -15.497 -12.996 -16.522 1.00 82.50 448 MET A N 1
ATOM 3628 C CA . MET A 1 448 ? -14.269 -12.198 -16.477 1.00 82.50 448 MET A CA 1
ATOM 3629 C C . MET A 1 448 ? -13.055 -13.120 -16.358 1.00 82.50 448 MET A C 1
ATOM 3631 O O . MET A 1 448 ? -13.219 -14.279 -15.995 1.00 82.50 448 MET A O 1
ATOM 3635 N N . VAL A 1 449 ? -11.857 -12.626 -16.678 1.00 81.00 449 VAL A N 1
ATOM 3636 C CA . VAL A 1 449 ? -10.596 -13.368 -16.516 1.00 81.00 449 VAL A CA 1
ATOM 3637 C C . VAL A 1 449 ? -9.630 -12.524 -15.697 1.00 81.00 449 VAL A C 1
ATOM 3639 O O . VAL A 1 449 ? -9.316 -11.394 -16.073 1.00 81.00 449 VAL A O 1
ATOM 3642 N N . HIS A 1 450 ? -9.139 -13.088 -14.599 1.00 83.62 450 HIS A N 1
ATOM 3643 C CA . HIS A 1 450 ? -8.213 -12.419 -13.703 1.00 83.62 450 HIS A CA 1
ATOM 3644 C C . HIS A 1 450 ? -6.880 -12.130 -14.422 1.00 83.62 450 HIS A C 1
ATOM 3646 O O . HIS A 1 450 ? -6.360 -13.011 -15.119 1.00 83.62 450 HIS A O 1
ATOM 3652 N N . PRO A 1 451 ? -6.278 -10.936 -14.247 1.00 71.00 451 PRO A N 1
ATOM 3653 C CA . PRO A 1 451 ? -5.026 -10.568 -14.911 1.00 71.00 451 PRO A CA 1
ATOM 3654 C C . PRO A 1 451 ? -3.879 -11.563 -14.688 1.00 71.00 451 PRO A C 1
ATOM 3656 O O . PRO A 1 451 ? -3.115 -11.833 -15.611 1.00 71.00 451 PRO A O 1
ATOM 3659 N N . GLU A 1 452 ? -3.776 -12.155 -13.495 1.00 65.25 452 GLU A N 1
ATOM 3660 C CA . GLU A 1 452 ? -2.760 -13.180 -13.198 1.00 65.25 452 GLU A CA 1
ATOM 3661 C C . GLU A 1 452 ? -2.936 -14.456 -14.037 1.00 65.25 452 GLU A C 1
ATOM 3663 O O . GLU A 1 452 ? -1.946 -14.998 -14.530 1.00 65.25 452 GLU A O 1
ATOM 3668 N N . ASN A 1 453 ? -4.177 -14.894 -14.288 1.00 71.25 453 ASN A N 1
ATOM 3669 C CA . ASN A 1 453 ? -4.445 -16.018 -15.190 1.00 71.25 453 ASN A CA 1
ATOM 3670 C C . ASN A 1 453 ? -4.032 -15.670 -16.626 1.00 71.25 453 ASN A C 1
ATOM 3672 O O . ASN A 1 453 ? -3.364 -16.440 -17.308 1.00 71.25 453 ASN A O 1
ATOM 3676 N N . TYR A 1 454 ? -4.368 -14.461 -17.082 1.00 62.16 454 TYR A N 1
ATOM 3677 C CA . TYR A 1 454 ? -3.997 -14.001 -18.419 1.00 62.16 454 TYR A CA 1
ATOM 3678 C C . TYR A 1 454 ? -2.470 -13.935 -18.618 1.00 62.16 454 TYR A C 1
ATOM 3680 O O . TYR A 1 454 ? -1.949 -14.347 -19.659 1.00 62.16 454 TYR A O 1
ATOM 3688 N N . LEU A 1 455 ? -1.738 -13.437 -17.617 1.00 51.66 455 LEU A N 1
ATOM 3689 C CA . LEU A 1 455 ? -0.283 -13.302 -17.669 1.00 51.66 455 LEU A CA 1
ATOM 3690 C C . LEU A 1 455 ? 0.437 -14.653 -17.579 1.00 51.66 455 LEU A C 1
ATOM 3692 O O . LEU A 1 455 ? 1.378 -14.878 -18.342 1.00 51.66 455 LEU A O 1
ATOM 3696 N N . SER A 1 456 ? -0.019 -15.569 -16.720 1.00 53.94 456 SER A N 1
ATOM 3697 C CA . SER A 1 456 ? 0.611 -16.886 -16.553 1.00 53.94 456 SER A CA 1
ATOM 3698 C C . SER A 1 456 ? 0.603 -17.702 -17.855 1.00 53.94 456 SER A C 1
ATOM 3700 O O . SER A 1 456 ? 1.626 -18.270 -18.244 1.00 53.94 456 SER A O 1
ATOM 3702 N N . LYS A 1 457 ? -0.498 -17.672 -18.619 1.00 56.19 457 LYS A N 1
ATOM 3703 C CA . LYS A 1 457 ? -0.612 -18.383 -19.909 1.00 56.19 457 LYS A CA 1
ATOM 3704 C C . LYS A 1 457 ? 0.295 -17.805 -21.003 1.00 56.19 457 LYS A C 1
ATOM 3706 O O . LYS A 1 457 ? 0.649 -18.516 -21.946 1.00 56.19 457 LYS A O 1
ATOM 3711 N N . ARG A 1 458 ? 0.712 -16.537 -20.895 1.00 47.66 458 ARG A N 1
ATOM 3712 C CA . ARG A 1 458 ? 1.674 -15.917 -21.824 1.00 47.66 458 ARG A CA 1
ATOM 3713 C C . ARG A 1 458 ? 3.097 -16.445 -21.611 1.00 47.66 458 ARG A C 1
ATOM 3715 O O . ARG A 1 458 ? 3.813 -16.630 -22.594 1.00 47.66 458 ARG A O 1
ATOM 3722 N N . SER A 1 459 ? 3.481 -16.728 -20.366 1.00 49.44 459 SER A N 1
ATOM 3723 C CA . SER A 1 459 ? 4.799 -17.276 -20.011 1.00 49.44 459 SER A CA 1
ATOM 3724 C C . SER A 1 459 ? 4.960 -18.751 -20.408 1.00 49.44 459 SER A C 1
ATOM 3726 O O . SER A 1 459 ? 6.031 -19.150 -20.862 1.00 49.44 459 SER A O 1
ATOM 3728 N N . VAL A 1 460 ? 3.889 -19.553 -20.338 1.00 53.28 460 VAL A N 1
ATOM 3729 C CA . VAL A 1 460 ? 3.906 -20.980 -20.737 1.00 53.28 460 VAL A CA 1
ATOM 3730 C C . VAL A 1 460 ? 4.287 -21.158 -22.214 1.00 53.28 460 VAL A C 1
ATOM 3732 O O . VAL A 1 460 ? 5.192 -21.928 -22.527 1.00 53.28 460 VAL A O 1
ATOM 3735 N N . LYS A 1 461 ? 3.706 -20.359 -23.120 1.00 55.59 461 LYS A N 1
ATOM 3736 C CA . LYS A 1 461 ? 4.023 -20.411 -24.563 1.00 55.59 461 LYS A CA 1
ATOM 3737 C C . LYS A 1 461 ? 5.488 -20.076 -24.887 1.00 55.59 461 LYS A C 1
ATOM 3739 O O . LYS A 1 461 ? 6.010 -20.524 -25.904 1.00 55.59 461 LYS A O 1
ATOM 3744 N N . ARG A 1 462 ? 6.158 -19.277 -24.045 1.00 60.72 462 ARG A N 1
ATOM 3745 C CA . ARG A 1 462 ? 7.584 -18.934 -24.201 1.00 60.72 462 ARG A CA 1
ATOM 3746 C C . ARG A 1 462 ? 8.494 -20.077 -23.760 1.00 60.72 462 ARG A C 1
ATOM 3748 O O . ARG A 1 462 ? 9.432 -20.412 -24.477 1.00 60.72 462 ARG A O 1
ATOM 3755 N N . ARG A 1 463 ? 8.177 -20.734 -22.638 1.00 64.69 463 ARG A N 1
ATOM 3756 C CA . ARG A 1 463 ? 8.909 -21.930 -22.180 1.00 64.69 463 ARG A CA 1
ATOM 3757 C C . ARG A 1 463 ? 8.828 -23.067 -23.191 1.00 64.69 463 ARG A C 1
ATOM 3759 O O . ARG A 1 463 ? 9.849 -23.673 -23.486 1.00 64.69 463 ARG A O 1
ATOM 3766 N N . GLU A 1 464 ? 7.657 -23.306 -23.780 1.00 66.19 464 GLU A N 1
ATOM 3767 C CA . GLU A 1 464 ? 7.483 -24.294 -24.858 1.00 66.19 464 GLU A CA 1
ATOM 3768 C C . GLU A 1 464 ? 8.365 -23.993 -26.080 1.00 66.19 464 GLU A C 1
ATOM 3770 O O . GLU A 1 464 ? 8.956 -24.902 -26.668 1.00 66.19 464 GLU A O 1
ATOM 3775 N N . TYR A 1 465 ? 8.506 -22.714 -26.444 1.00 66.25 465 TYR A N 1
ATOM 3776 C CA . TYR A 1 465 ? 9.410 -22.290 -27.511 1.00 66.25 465 TYR A CA 1
ATOM 3777 C C . TYR A 1 465 ? 10.873 -22.615 -27.173 1.00 66.25 465 TYR A C 1
ATOM 3779 O O . TYR A 1 465 ? 11.548 -23.253 -27.982 1.00 66.25 465 TYR A O 1
ATOM 3787 N N . VAL A 1 466 ? 11.348 -22.249 -25.978 1.00 64.25 466 VAL A N 1
ATOM 3788 C CA . VAL A 1 466 ? 12.725 -22.527 -25.530 1.00 64.25 466 VAL A CA 1
ATOM 3789 C C . VAL A 1 466 ? 12.989 -24.034 -25.422 1.00 64.25 466 VAL A C 1
ATOM 3791 O O . VAL A 1 466 ? 13.999 -24.503 -25.943 1.00 64.25 466 VAL A O 1
ATOM 3794 N N . LEU A 1 467 ? 12.055 -24.803 -24.846 1.00 68.44 467 LEU A N 1
ATOM 3795 C CA . LEU A 1 467 ? 12.104 -26.270 -24.749 1.00 68.44 467 LEU A CA 1
ATOM 3796 C C . LEU A 1 467 ? 12.319 -26.922 -26.114 1.00 68.44 467 LEU A C 1
ATOM 3798 O O . LEU A 1 467 ? 13.200 -27.765 -26.274 1.00 68.44 467 LEU A O 1
ATOM 3802 N N . LYS A 1 468 ? 11.538 -26.500 -27.113 1.00 71.12 468 LYS A N 1
ATOM 3803 C CA . LYS A 1 468 ? 11.668 -27.004 -28.479 1.00 71.12 468 LYS A CA 1
ATOM 3804 C C . LYS A 1 468 ? 13.046 -26.686 -29.066 1.00 71.12 468 LYS A C 1
ATOM 3806 O O . LYS A 1 468 ? 13.695 -27.565 -29.620 1.00 71.12 468 LYS A O 1
ATOM 3811 N N . HIS A 1 469 ? 13.502 -25.442 -28.938 1.00 69.62 469 HIS A N 1
ATOM 3812 C CA . HIS A 1 469 ? 14.696 -24.963 -29.639 1.00 69.62 469 HIS A CA 1
ATOM 3813 C C . HIS A 1 469 ? 16.008 -25.416 -28.985 1.00 69.62 469 HIS A C 1
ATOM 3815 O O . HIS A 1 469 ? 16.944 -25.755 -29.702 1.00 69.62 469 HIS A O 1
ATOM 3821 N N . LEU A 1 470 ? 16.085 -25.465 -27.651 1.00 73.94 470 LEU A N 1
ATOM 3822 C CA . LEU A 1 470 ? 17.245 -26.017 -26.940 1.00 73.94 470 LEU A CA 1
ATOM 3823 C C . LEU A 1 470 ? 17.264 -27.549 -26.984 1.00 73.94 470 LEU A C 1
ATOM 3825 O O . LEU A 1 470 ? 18.331 -28.140 -27.155 1.00 73.94 470 LEU A O 1
ATOM 3829 N N . GLY A 1 471 ? 16.092 -28.191 -26.910 1.00 74.06 471 GLY A N 1
ATOM 3830 C CA . GLY A 1 471 ? 15.958 -29.642 -27.050 1.00 74.06 471 GLY A CA 1
ATOM 3831 C C . GLY A 1 471 ? 16.448 -30.151 -28.408 1.00 74.06 471 GLY A C 1
ATOM 3832 O O . GLY A 1 471 ? 17.204 -31.117 -28.462 1.00 74.06 471 GLY A O 1
ATOM 3833 N N . GLU A 1 472 ? 16.116 -29.451 -29.501 1.00 75.19 472 GLU A N 1
ATOM 3834 C CA . GLU A 1 472 ? 16.618 -29.747 -30.856 1.00 75.19 472 GLU A CA 1
ATOM 3835 C C . GLU A 1 472 ? 18.158 -29.674 -30.965 1.00 75.19 472 GLU A C 1
ATOM 3837 O O . GLU A 1 472 ? 18.751 -30.333 -31.820 1.00 75.19 472 GLU A O 1
ATOM 3842 N N . LEU A 1 473 ? 18.827 -28.900 -30.101 1.00 74.00 473 LEU A N 1
ATOM 3843 C CA . LEU A 1 473 ? 20.288 -28.758 -30.101 1.00 74.00 473 LEU A CA 1
ATOM 3844 C C . LEU A 1 473 ? 21.009 -29.840 -29.280 1.00 74.00 473 LEU A C 1
ATOM 3846 O O . LEU A 1 473 ? 22.228 -29.982 -29.426 1.00 74.00 473 LEU A O 1
ATOM 3850 N N . GLY A 1 474 ? 20.280 -30.620 -28.471 1.00 75.69 474 GLY A N 1
ATOM 3851 C CA . GLY A 1 474 ? 20.833 -31.673 -27.613 1.00 75.69 474 GLY A CA 1
ATOM 3852 C C . GLY A 1 474 ? 21.654 -31.143 -26.433 1.00 75.69 474 GLY A C 1
ATOM 3853 O O . GLY A 1 474 ? 22.574 -31.815 -25.974 1.00 75.69 474 GLY A O 1
ATOM 3854 N N . ILE A 1 475 ? 21.368 -29.921 -25.983 1.00 76.00 475 ILE A N 1
ATOM 3855 C CA . ILE A 1 475 ? 22.066 -29.250 -24.881 1.00 76.00 475 ILE A CA 1
ATOM 3856 C C . ILE A 1 475 ? 21.305 -29.536 -23.581 1.00 76.00 475 ILE A C 1
ATOM 3858 O O . ILE A 1 475 ? 20.080 -29.449 -23.562 1.00 76.00 475 ILE A O 1
ATOM 3862 N N . ALA A 1 476 ? 22.010 -29.864 -22.497 1.00 79.56 476 ALA A N 1
ATOM 3863 C CA . ALA A 1 476 ? 21.398 -29.962 -21.173 1.00 79.56 476 ALA A CA 1
ATOM 3864 C C . ALA A 1 476 ? 21.076 -28.557 -20.641 1.00 79.56 476 ALA A C 1
ATOM 3866 O O . ALA A 1 476 ? 21.933 -27.674 -20.664 1.00 79.56 476 ALA A O 1
ATOM 3867 N N . PHE A 1 477 ? 19.848 -28.345 -20.175 1.00 83.38 477 PHE A N 1
ATOM 3868 C CA . PHE A 1 477 ? 19.396 -27.064 -19.634 1.00 83.38 477 PHE A CA 1
ATOM 3869 C C . PHE A 1 477 ? 18.433 -27.276 -18.466 1.00 83.38 477 PHE A C 1
ATOM 3871 O O . PHE A 1 477 ? 17.812 -28.329 -18.333 1.00 83.38 477 PHE A O 1
ATOM 3878 N N . GLU A 1 478 ? 18.283 -26.237 -17.651 1.00 84.62 478 GLU A N 1
ATOM 3879 C CA . GLU A 1 478 ? 17.372 -26.189 -16.512 1.00 84.62 478 GLU A CA 1
ATOM 3880 C C . GLU A 1 478 ? 16.666 -24.830 -16.507 1.00 84.62 478 GLU A C 1
ATOM 3882 O O . GLU A 1 478 ? 17.268 -23.808 -16.848 1.00 84.62 478 GLU A O 1
ATOM 3887 N N . PHE A 1 479 ? 15.378 -24.815 -16.160 1.00 81.69 479 PHE A N 1
ATOM 3888 C CA . PHE A 1 479 ? 14.632 -23.570 -16.000 1.00 81.69 479 PHE A CA 1
ATOM 3889 C C . PHE A 1 479 ? 14.687 -23.117 -14.551 1.00 81.69 479 PHE A C 1
ATOM 3891 O O . PHE A 1 479 ? 14.372 -23.884 -13.647 1.00 81.69 479 PHE A O 1
ATOM 3898 N N . PHE A 1 480 ? 14.993 -21.839 -14.360 1.00 79.00 480 PHE A N 1
ATOM 3899 C CA . PHE A 1 480 ? 14.880 -21.182 -13.069 1.00 79.00 480 PHE A CA 1
ATOM 3900 C C . PHE A 1 480 ? 13.690 -20.236 -13.095 1.00 79.00 480 PHE A C 1
ATOM 3902 O O . PHE A 1 480 ? 13.560 -19.402 -13.996 1.00 79.00 480 PHE A O 1
ATOM 3909 N N . ASP A 1 481 ? 12.807 -20.376 -12.112 1.00 76.38 481 ASP A N 1
ATOM 3910 C CA . ASP A 1 481 ? 11.716 -19.433 -11.930 1.00 76.38 481 ASP A CA 1
ATOM 3911 C C . ASP A 1 481 ? 12.281 -18.089 -11.458 1.00 76.38 481 ASP A C 1
ATOM 3913 O O . ASP A 1 481 ? 13.081 -18.017 -10.523 1.00 76.38 481 ASP A O 1
ATOM 3917 N N . ALA A 1 482 ? 11.870 -17.012 -12.127 1.00 74.19 482 ALA A N 1
ATOM 3918 C CA . ALA A 1 482 ? 12.247 -15.671 -11.715 1.00 74.19 482 ALA A CA 1
ATOM 3919 C C . ALA A 1 482 ? 11.629 -15.361 -10.345 1.00 74.19 482 ALA A C 1
ATOM 3921 O O . ALA A 1 482 ? 10.434 -15.562 -10.121 1.00 74.19 482 ALA A O 1
ATOM 3922 N N . ILE A 1 483 ? 12.442 -14.824 -9.443 1.00 78.00 483 ILE A N 1
ATOM 3923 C CA . ILE A 1 483 ? 11.996 -14.329 -8.146 1.00 78.00 483 ILE A CA 1
ATOM 3924 C C . ILE A 1 483 ? 11.172 -13.060 -8.385 1.00 78.00 483 ILE A C 1
ATOM 3926 O O . ILE A 1 483 ? 11.706 -12.038 -8.831 1.00 78.00 483 ILE A O 1
ATOM 3930 N N . ASP A 1 484 ? 9.871 -13.107 -8.077 1.00 71.81 484 ASP A N 1
ATOM 3931 C CA . ASP A 1 484 ? 9.025 -11.915 -8.133 1.00 71.81 484 ASP A CA 1
ATOM 3932 C C . ASP A 1 484 ? 9.439 -10.957 -7.019 1.00 71.81 484 ASP A C 1
ATOM 3934 O O . ASP A 1 484 ? 9.157 -11.164 -5.840 1.00 71.81 484 ASP A O 1
ATOM 3938 N N . GLY A 1 485 ? 10.087 -9.867 -7.417 1.00 64.88 485 GLY A N 1
ATOM 3939 C CA . GLY A 1 485 ? 10.500 -8.810 -6.512 1.00 64.88 485 GLY A CA 1
ATOM 3940 C C . GLY A 1 485 ? 9.374 -8.249 -5.642 1.00 64.88 485 GLY A C 1
ATOM 3941 O O . GLY A 1 485 ? 9.638 -7.789 -4.536 1.00 64.88 485 GLY A O 1
ATOM 3942 N N . ARG A 1 486 ? 8.122 -8.291 -6.118 1.00 59.25 486 ARG A N 1
ATOM 3943 C CA . ARG A 1 486 ? 6.936 -7.817 -5.383 1.00 59.25 486 ARG A CA 1
ATOM 3944 C C . ARG A 1 486 ? 6.490 -8.784 -4.287 1.00 59.25 486 ARG A C 1
ATOM 3946 O O . ARG A 1 486 ? 5.779 -8.367 -3.384 1.00 59.25 486 ARG A O 1
ATOM 3953 N N . ALA A 1 487 ? 6.901 -10.048 -4.373 1.00 61.53 487 ALA A N 1
ATOM 3954 C CA . ALA A 1 487 ? 6.645 -11.063 -3.357 1.00 61.53 487 ALA A CA 1
ATOM 3955 C C . ALA A 1 487 ? 7.736 -11.094 -2.268 1.00 61.53 487 ALA A C 1
ATOM 3957 O O . ALA A 1 487 ? 7.615 -11.839 -1.296 1.00 61.53 487 ALA A O 1
ATOM 3958 N N . LEU A 1 488 ? 8.805 -10.302 -2.417 1.00 61.09 488 LEU A N 1
ATOM 3959 C CA . LEU A 1 488 ? 9.867 -10.195 -1.421 1.00 61.09 488 LEU A CA 1
ATOM 3960 C C . LEU A 1 488 ? 9.418 -9.323 -0.248 1.00 61.09 488 LEU A C 1
ATOM 3962 O O . LEU A 1 488 ? 8.900 -8.224 -0.441 1.00 61.09 488 LEU A O 1
ATOM 3966 N N . SER A 1 489 ? 9.679 -9.783 0.976 1.00 64.62 489 SER A N 1
ATOM 3967 C CA . SER A 1 489 ? 9.455 -8.960 2.163 1.00 64.62 489 SER A CA 1
ATOM 3968 C C . SER A 1 489 ? 10.401 -7.753 2.170 1.00 64.62 489 SER A C 1
ATOM 3970 O O . SER A 1 489 ? 11.544 -7.828 1.711 1.00 64.62 489 SER A O 1
ATOM 3972 N N . GLU A 1 490 ? 9.959 -6.630 2.741 1.00 60.66 490 GLU A N 1
ATOM 3973 C CA . GLU A 1 490 ? 10.796 -5.426 2.876 1.00 60.66 490 GLU A CA 1
ATOM 3974 C C . GLU A 1 490 ? 12.093 -5.682 3.655 1.00 60.66 490 GLU A C 1
ATOM 3976 O O . GLU A 1 490 ? 13.093 -4.985 3.489 1.00 60.66 490 GLU A O 1
ATOM 3981 N N . GLU A 1 491 ? 12.072 -6.663 4.549 1.00 64.62 491 GLU A N 1
ATOM 3982 C CA . GLU A 1 491 ? 13.239 -7.133 5.280 1.00 64.62 491 GLU A CA 1
ATOM 3983 C C . GLU A 1 491 ? 14.219 -7.862 4.364 1.00 64.62 491 GLU A C 1
ATOM 3985 O O . GLU A 1 491 ? 15.404 -7.538 4.362 1.00 64.62 491 GLU A O 1
ATOM 3990 N N . TYR A 1 492 ? 13.737 -8.808 3.556 1.00 68.38 492 TYR A N 1
ATOM 3991 C CA . TYR A 1 492 ? 14.584 -9.519 2.607 1.00 68.38 492 TYR A CA 1
ATOM 3992 C C . TYR A 1 492 ? 15.225 -8.536 1.625 1.00 68.38 492 TYR A C 1
ATOM 3994 O O . TYR A 1 492 ? 16.416 -8.624 1.344 1.00 68.38 492 TYR A O 1
ATOM 4002 N N . VAL A 1 493 ? 14.462 -7.537 1.172 1.00 69.31 493 VAL A N 1
ATOM 4003 C CA . VAL A 1 493 ? 14.959 -6.440 0.333 1.00 69.31 493 VAL A CA 1
ATOM 4004 C C . VAL A 1 493 ? 16.024 -5.608 1.051 1.00 69.31 493 VAL A C 1
ATOM 4006 O O . VAL A 1 493 ? 17.060 -5.318 0.454 1.00 69.31 493 VAL A O 1
ATOM 4009 N N . ARG A 1 494 ? 15.813 -5.249 2.324 1.00 69.12 494 ARG A N 1
ATOM 4010 C CA . ARG A 1 494 ? 16.803 -4.523 3.140 1.00 69.12 494 ARG A CA 1
ATOM 4011 C C . ARG A 1 494 ? 18.074 -5.331 3.394 1.00 69.12 494 ARG A C 1
ATOM 4013 O O . ARG A 1 494 ? 19.147 -4.754 3.358 1.00 69.12 494 ARG A O 1
ATOM 4020 N N . ASN A 1 495 ? 17.972 -6.639 3.602 1.00 70.38 495 ASN A N 1
ATOM 4021 C CA . ASN A 1 495 ? 19.129 -7.515 3.806 1.00 70.38 495 ASN A CA 1
ATOM 4022 C C . ASN A 1 495 ? 19.875 -7.788 2.495 1.00 70.38 495 ASN A C 1
ATOM 4024 O O . ASN A 1 495 ? 21.097 -7.929 2.479 1.00 70.38 495 ASN A O 1
ATOM 4028 N N . ALA A 1 496 ? 19.141 -7.851 1.385 1.00 69.38 496 ALA A N 1
ATOM 4029 C CA . ALA A 1 496 ? 19.708 -8.049 0.065 1.00 69.38 496 ALA A CA 1
ATOM 4030 C C . ALA A 1 496 ? 20.365 -6.782 -0.502 1.00 69.38 496 ALA A C 1
ATOM 4032 O O . ALA A 1 496 ? 21.157 -6.927 -1.425 1.00 69.38 496 ALA A O 1
ATOM 4033 N N . CYS A 1 497 ? 20.082 -5.575 0.016 1.00 69.94 497 CYS A N 1
ATOM 4034 C CA . CYS A 1 497 ? 20.568 -4.287 -0.512 1.00 69.94 497 CYS A CA 1
ATOM 4035 C C . CYS A 1 497 ? 21.379 -3.480 0.523 1.00 69.94 497 CYS A C 1
ATOM 4037 O O . CYS A 1 497 ? 21.077 -3.502 1.706 1.00 69.94 497 CYS A O 1
ATOM 4039 N N . SER A 1 498 ? 22.386 -2.704 0.103 1.00 63.81 498 SER A N 1
ATOM 4040 C CA . SER A 1 498 ? 23.177 -1.865 1.033 1.00 63.81 498 SER A CA 1
ATOM 4041 C C . SER A 1 498 ? 22.498 -0.527 1.388 1.00 63.81 498 SER A C 1
ATOM 4043 O O . SER A 1 498 ? 21.853 0.062 0.523 1.00 63.81 498 SER A O 1
ATOM 4045 N N . GLU A 1 499 ? 22.733 0.022 2.592 1.00 55.38 499 GLU A N 1
ATOM 4046 C CA . GLU A 1 499 ? 22.179 1.319 3.056 1.00 55.38 499 GLU A CA 1
ATOM 4047 C C . GLU A 1 499 ? 22.610 2.546 2.212 1.00 55.38 499 GLU A C 1
ATOM 4049 O O . GLU A 1 499 ? 21.833 3.492 2.073 1.00 55.38 499 GLU A O 1
ATOM 4054 N N . ASP A 1 500 ? 23.777 2.504 1.551 1.00 51.34 500 ASP A N 1
ATOM 4055 C CA . ASP A 1 500 ? 24.329 3.558 0.666 1.00 51.34 500 ASP A CA 1
ATOM 4056 C C . ASP A 1 500 ? 23.652 3.641 -0.727 1.00 51.34 500 ASP A C 1
ATOM 4058 O O . ASP A 1 500 ? 24.275 3.871 -1.769 1.00 51.34 500 ASP A O 1
ATOM 4062 N N . MET A 1 501 ? 22.333 3.463 -0.780 1.00 50.34 501 MET A N 1
ATOM 4063 C CA . MET A 1 501 ? 21.524 3.502 -2.007 1.00 50.34 501 MET A CA 1
ATOM 4064 C C . MET A 1 501 ? 21.218 4.935 -2.484 1.00 50.34 501 MET A C 1
ATOM 4066 O O . MET A 1 501 ? 20.064 5.289 -2.744 1.00 50.34 501 MET A O 1
ATOM 4070 N N . SER A 1 502 ? 22.239 5.786 -2.605 1.00 40.75 502 SER A N 1
ATOM 4071 C CA . SER A 1 502 ? 22.044 7.174 -3.055 1.00 40.75 502 SER A CA 1
ATOM 4072 C C . SER A 1 502 ? 23.134 7.770 -3.951 1.00 40.75 502 SER A C 1
ATOM 4074 O O . SER A 1 502 ? 22.917 8.861 -4.474 1.00 40.75 502 SER A O 1
ATOM 4076 N N . LEU A 1 503 ? 24.258 7.094 -4.227 1.00 39.62 503 LEU A N 1
ATOM 4077 C CA . LEU A 1 503 ? 25.372 7.732 -4.958 1.00 39.62 503 LEU A CA 1
ATOM 4078 C C . LEU A 1 503 ? 26.046 6.850 -6.029 1.00 39.62 503 LEU A C 1
ATOM 4080 O O . LEU A 1 503 ? 27.268 6.793 -6.137 1.00 39.62 503 LEU A O 1
ATOM 4084 N N . GLY A 1 504 ? 25.263 6.190 -6.889 1.00 40.22 504 GLY A N 1
ATOM 4085 C CA . GLY A 1 504 ? 25.801 5.523 -8.082 1.00 40.22 504 GLY A CA 1
ATOM 4086 C C . GLY A 1 504 ? 24.868 5.587 -9.292 1.00 40.22 504 GLY A C 1
ATOM 4087 O O . GLY A 1 504 ? 23.726 5.162 -9.180 1.00 40.22 504 GLY A O 1
ATOM 4088 N N . VAL A 1 505 ? 25.389 6.099 -10.421 1.00 41.41 505 VAL A N 1
ATOM 4089 C CA . VAL A 1 505 ? 24.943 6.082 -11.847 1.00 41.41 505 VAL A CA 1
ATOM 4090 C C . VAL A 1 505 ? 23.456 6.345 -12.173 1.00 41.41 505 VAL A C 1
ATOM 4092 O O . VAL A 1 505 ? 23.176 7.120 -13.081 1.00 41.41 505 VAL A O 1
ATOM 4095 N N . LEU A 1 506 ? 22.497 5.737 -11.469 1.00 44.78 506 LEU A N 1
ATOM 4096 C CA . LEU A 1 506 ? 21.052 5.875 -11.696 1.00 44.78 506 LEU A CA 1
ATOM 4097 C C . LEU A 1 506 ? 20.386 6.971 -10.848 1.00 44.78 506 LEU A C 1
ATOM 4099 O O . LEU A 1 506 ? 19.276 7.385 -11.174 1.00 44.78 506 LEU A O 1
ATOM 4103 N N . GLY A 1 507 ? 21.024 7.425 -9.761 1.00 52.31 507 GLY A N 1
ATOM 4104 C CA . GLY A 1 507 ? 20.515 8.514 -8.909 1.00 52.31 507 GLY A CA 1
ATOM 4105 C C . GLY A 1 507 ? 19.180 8.225 -8.202 1.00 52.31 507 GLY A C 1
ATOM 4106 O O . GLY A 1 507 ? 18.515 9.158 -7.760 1.00 52.31 507 GLY A O 1
ATOM 4107 N N . ARG A 1 508 ? 18.766 6.951 -8.117 1.00 64.56 508 ARG A N 1
ATOM 4108 C CA . ARG A 1 508 ? 17.538 6.484 -7.449 1.00 64.56 508 ARG A CA 1
ATOM 4109 C C . ARG A 1 508 ? 17.744 5.117 -6.791 1.00 64.56 508 ARG A C 1
ATOM 4111 O O . ARG A 1 508 ? 18.636 4.375 -7.197 1.00 64.56 508 ARG A O 1
ATOM 4118 N N . LYS A 1 509 ? 16.866 4.756 -5.849 1.00 63.50 509 LYS A N 1
ATOM 4119 C CA . LYS A 1 509 ? 16.794 3.399 -5.276 1.00 63.50 509 LYS A CA 1
ATOM 4120 C C . LYS A 1 509 ? 16.433 2.357 -6.348 1.00 63.50 509 LYS A C 1
ATOM 4122 O O . LYS A 1 509 ? 15.697 2.666 -7.296 1.00 63.50 509 LYS A O 1
ATOM 4127 N N . LEU A 1 510 ? 16.934 1.131 -6.177 1.00 63.88 510 LEU A N 1
ATOM 4128 C CA . LEU A 1 510 ? 16.510 -0.029 -6.966 1.00 63.88 510 LEU A CA 1
ATOM 4129 C C . LEU A 1 510 ? 15.030 -0.335 -6.706 1.00 63.88 510 LEU A C 1
ATOM 4131 O O . LEU A 1 510 ? 14.548 -0.231 -5.580 1.00 63.88 510 LEU A O 1
ATOM 4135 N N . SER A 1 511 ? 14.311 -0.689 -7.764 1.00 73.06 511 SER A N 1
ATOM 4136 C CA . SER A 1 511 ? 12.934 -1.170 -7.694 1.00 73.06 511 SER A CA 1
ATOM 4137 C C . SER A 1 511 ? 12.890 -2.633 -7.260 1.00 73.06 511 SER A C 1
ATOM 4139 O O . SER A 1 511 ? 13.845 -3.381 -7.469 1.00 73.06 511 SER A O 1
ATOM 4141 N N . LEU A 1 512 ? 11.751 -3.065 -6.716 1.00 69.00 512 LEU A N 1
ATOM 4142 C CA . LEU A 1 512 ? 11.534 -4.456 -6.317 1.00 69.00 512 LEU A CA 1
ATOM 4143 C C . LEU A 1 512 ? 11.806 -5.439 -7.464 1.00 69.00 512 LEU A C 1
ATOM 4145 O O . LEU A 1 512 ? 12.485 -6.436 -7.258 1.00 69.00 512 LEU A O 1
ATOM 4149 N N . GLY A 1 513 ? 11.378 -5.127 -8.690 1.00 68.50 513 GLY A N 1
ATOM 4150 C CA . GLY A 1 513 ? 11.674 -5.956 -9.864 1.00 68.50 513 GLY A CA 1
ATOM 4151 C C . GLY A 1 513 ? 13.171 -6.057 -10.190 1.00 68.50 513 GLY A C 1
ATOM 4152 O O . GLY A 1 513 ? 13.648 -7.136 -10.525 1.00 68.50 513 GLY A O 1
ATOM 4153 N N . GLU A 1 514 ? 13.933 -4.966 -10.042 1.00 71.38 514 GLU A N 1
ATOM 4154 C CA . GLU A 1 514 ? 15.396 -4.977 -10.226 1.00 71.38 514 GLU A CA 1
ATOM 4155 C C . GLU A 1 514 ? 16.093 -5.835 -9.158 1.00 71.38 514 GLU A C 1
ATOM 4157 O O . GLU A 1 514 ? 17.050 -6.545 -9.464 1.00 71.38 514 GLU A O 1
ATOM 4162 N N . ILE A 1 515 ? 15.580 -5.808 -7.925 1.00 79.19 515 ILE A N 1
ATOM 4163 C CA . ILE A 1 515 ? 16.061 -6.631 -6.810 1.00 79.19 515 ILE A CA 1
ATOM 4164 C C . ILE A 1 515 ? 15.734 -8.112 -7.052 1.00 79.19 515 ILE A C 1
ATOM 4166 O O . ILE A 1 515 ? 16.628 -8.951 -6.977 1.00 79.19 515 ILE A O 1
ATOM 4170 N N . GLY A 1 516 ? 14.490 -8.437 -7.421 1.00 79.94 516 GLY A N 1
ATOM 4171 C CA . GLY A 1 516 ? 14.067 -9.801 -7.765 1.00 79.94 516 GLY A CA 1
ATOM 4172 C C . GLY A 1 516 ? 14.863 -10.394 -8.932 1.00 79.94 516 GLY A C 1
ATOM 4173 O O . GLY A 1 516 ? 15.334 -11.530 -8.852 1.00 79.94 516 GLY A O 1
ATOM 4174 N N . CYS A 1 517 ? 15.128 -9.604 -9.977 1.00 78.62 517 CYS A N 1
ATOM 4175 C CA . CYS A 1 517 ? 15.997 -10.007 -11.085 1.00 78.62 517 CYS A CA 1
ATOM 4176 C C . CYS A 1 517 ? 17.425 -10.331 -10.610 1.00 78.62 517 CYS A C 1
ATOM 4178 O O . CYS A 1 517 ? 17.975 -11.379 -10.958 1.00 78.62 517 CYS A O 1
ATOM 4180 N N . ALA A 1 518 ? 18.022 -9.480 -9.772 1.00 79.94 518 ALA A N 1
ATOM 4181 C CA . ALA A 1 518 ? 19.372 -9.714 -9.267 1.00 79.94 518 ALA A CA 1
ATOM 4182 C C . ALA A 1 518 ? 19.456 -10.959 -8.362 1.00 79.94 518 ALA A C 1
ATOM 4184 O O . ALA A 1 518 ? 20.400 -11.746 -8.453 1.00 79.94 518 ALA A O 1
ATOM 4185 N N . LEU A 1 519 ? 18.434 -11.195 -7.540 1.00 82.81 519 LEU A N 1
ATOM 4186 C CA . LEU A 1 519 ? 18.333 -12.385 -6.694 1.00 82.81 519 LEU A CA 1
ATOM 4187 C C . LEU A 1 519 ? 18.133 -13.670 -7.507 1.00 82.81 519 LEU A C 1
ATOM 4189 O O . LEU A 1 519 ? 18.708 -14.700 -7.164 1.00 82.81 519 LEU A O 1
ATOM 4193 N N . SER A 1 520 ? 17.384 -13.606 -8.611 1.00 85.19 520 SER A N 1
ATOM 4194 C CA . SER A 1 520 ? 17.182 -14.752 -9.514 1.00 85.19 520 SER A CA 1
ATOM 4195 C C . SER A 1 520 ? 18.518 -15.248 -10.074 1.00 85.19 520 SER A C 1
ATOM 4197 O O . SER A 1 520 ? 18.851 -16.426 -9.982 1.00 85.19 520 SER A O 1
ATOM 4199 N N . HIS A 1 521 ? 19.352 -14.322 -10.548 1.00 85.62 521 HIS A N 1
ATOM 4200 C CA . HIS A 1 521 ? 20.715 -14.609 -11.001 1.00 85.62 521 HIS A CA 1
ATOM 4201 C C . HIS A 1 521 ? 21.613 -15.170 -9.896 1.00 85.62 521 HIS A C 1
ATOM 4203 O O . HIS A 1 521 ? 22.434 -16.046 -10.138 1.00 85.62 521 HIS A O 1
ATOM 4209 N N . THR A 1 522 ? 21.428 -14.710 -8.664 1.00 85.94 522 THR A N 1
ATOM 4210 C CA . THR A 1 522 ? 22.197 -15.178 -7.500 1.00 85.94 522 THR A CA 1
ATOM 4211 C C . THR A 1 522 ? 21.921 -16.634 -7.189 1.00 85.94 522 THR A C 1
ATOM 4213 O O . THR A 1 522 ? 22.832 -17.376 -6.831 1.00 85.94 522 THR A O 1
ATOM 4216 N N . HIS A 1 523 ? 20.663 -17.047 -7.325 1.00 86.00 523 HIS A N 1
ATOM 4217 C CA . HIS A 1 523 ? 20.274 -18.436 -7.154 1.00 86.00 523 HIS A CA 1
ATOM 4218 C C . HIS A 1 523 ? 20.945 -19.328 -8.210 1.00 86.00 523 HIS A C 1
ATOM 4220 O O . HIS A 1 523 ? 21.564 -20.331 -7.858 1.00 86.00 523 HIS A O 1
ATOM 4226 N N . ILE A 1 524 ? 20.941 -18.890 -9.474 1.00 89.56 524 ILE A N 1
ATOM 4227 C CA . ILE A 1 524 ? 21.641 -19.567 -10.578 1.00 89.56 524 ILE A CA 1
ATOM 4228 C C . ILE A 1 524 ? 23.150 -19.668 -10.286 1.00 89.56 524 ILE A C 1
ATOM 4230 O O . ILE A 1 524 ? 23.749 -20.734 -10.403 1.00 89.56 524 ILE A O 1
ATOM 4234 N N . TYR A 1 525 ? 23.768 -18.570 -9.848 1.00 90.94 525 TYR A N 1
ATOM 4235 C CA . TYR A 1 525 ? 25.191 -18.500 -9.513 1.00 90.94 525 TYR A CA 1
ATOM 4236 C C . TYR A 1 525 ? 25.593 -19.430 -8.365 1.00 90.94 525 TYR A C 1
ATOM 4238 O O . TYR A 1 525 ? 26.609 -20.116 -8.466 1.00 90.94 525 TYR A O 1
ATOM 4246 N N . LYS A 1 526 ? 24.805 -19.488 -7.285 1.00 88.44 526 LYS A N 1
ATOM 4247 C CA . LYS A 1 526 ? 25.070 -20.396 -6.157 1.00 88.44 526 LYS A CA 1
ATOM 4248 C C . LYS A 1 526 ? 25.081 -21.850 -6.611 1.00 88.44 526 LYS A C 1
ATOM 4250 O O . LYS A 1 526 ? 26.038 -22.558 -6.318 1.00 88.44 526 LYS A O 1
ATOM 4255 N N . LYS A 1 527 ? 24.099 -22.247 -7.421 1.00 89.81 527 LYS A N 1
ATOM 4256 C CA . LYS A 1 527 ? 24.031 -23.601 -7.970 1.00 89.81 527 LYS A CA 1
ATOM 4257 C C . LYS A 1 527 ? 25.221 -23.938 -8.874 1.00 89.81 527 LYS A C 1
ATOM 4259 O O . LYS A 1 527 ? 25.803 -25.005 -8.726 1.00 89.81 527 LYS A O 1
ATOM 4264 N N . ILE A 1 528 ? 25.657 -23.015 -9.739 1.00 90.50 528 ILE A N 1
ATOM 4265 C CA . ILE A 1 528 ? 26.871 -23.200 -10.563 1.00 90.50 528 ILE A CA 1
ATOM 4266 C C . ILE A 1 528 ? 28.107 -23.489 -9.692 1.00 90.50 528 ILE A C 1
ATOM 4268 O O . ILE A 1 528 ? 28.949 -24.317 -10.047 1.00 90.50 528 ILE A O 1
ATOM 4272 N N . VAL A 1 529 ? 28.227 -22.823 -8.540 1.00 89.31 529 VAL A N 1
ATOM 4273 C CA . VAL A 1 529 ? 29.325 -23.065 -7.594 1.00 89.31 529 VAL A CA 1
ATOM 4274 C C . VAL A 1 529 ? 29.163 -24.407 -6.876 1.00 89.31 529 VAL A C 1
ATOM 4276 O O . VAL A 1 529 ? 30.132 -25.162 -6.819 1.00 89.31 529 VAL A O 1
ATOM 4279 N N . GLU A 1 530 ? 27.968 -24.703 -6.362 1.00 90.38 530 GLU A N 1
ATOM 4280 C CA . GLU A 1 530 ? 27.645 -25.924 -5.608 1.00 90.38 530 GLU A CA 1
ATOM 4281 C C . GLU A 1 530 ? 27.814 -27.198 -6.446 1.00 90.38 530 GLU A C 1
ATOM 4283 O O . GLU A 1 530 ? 28.405 -28.169 -5.981 1.00 90.38 530 GLU A O 1
ATOM 4288 N N . GLU A 1 531 ? 27.367 -27.179 -7.702 1.00 90.25 531 GLU A N 1
ATOM 4289 C CA . GLU A 1 531 ? 27.453 -28.319 -8.627 1.00 90.25 531 GLU A CA 1
ATOM 4290 C C . GLU A 1 531 ? 28.791 -28.394 -9.377 1.00 90.25 531 GLU A C 1
ATOM 4292 O O . GLU A 1 531 ? 28.976 -29.233 -10.256 1.00 90.25 531 GLU A O 1
ATOM 4297 N N . ALA A 1 532 ? 29.742 -27.523 -9.035 1.00 88.88 532 ALA A N 1
ATOM 4298 C CA . ALA A 1 532 ? 31.053 -27.457 -9.668 1.00 88.88 532 ALA A CA 1
ATOM 4299 C C . ALA A 1 532 ? 31.010 -27.290 -11.204 1.00 88.88 532 ALA A C 1
ATOM 4301 O O . ALA A 1 532 ? 31.873 -27.809 -11.914 1.00 88.88 532 ALA A O 1
ATOM 4302 N N . ILE A 1 533 ? 30.028 -26.544 -11.725 1.00 88.69 533 ILE A N 1
ATOM 4303 C CA . ILE A 1 533 ? 29.868 -26.317 -13.166 1.00 88.69 533 ILE A CA 1
ATOM 4304 C C . ILE A 1 533 ? 30.986 -25.371 -13.651 1.00 88.69 533 ILE A C 1
ATOM 4306 O O . ILE A 1 533 ? 31.055 -24.225 -13.196 1.00 88.69 533 ILE A O 1
ATOM 4310 N N . PRO A 1 534 ? 31.867 -25.801 -14.578 1.00 86.06 534 PRO A N 1
ATOM 4311 C CA . PRO A 1 534 ? 33.046 -25.022 -14.967 1.00 86.06 534 PRO A CA 1
ATOM 4312 C C . PRO A 1 534 ? 32.699 -23.774 -15.794 1.00 86.06 534 PRO A C 1
ATOM 4314 O O . PRO A 1 534 ? 33.328 -22.724 -15.628 1.00 86.06 534 PRO A O 1
ATOM 4317 N N . VAL A 1 535 ? 31.691 -23.877 -16.665 1.00 88.50 535 VAL A N 1
ATOM 4318 C CA . VAL A 1 535 ? 31.181 -22.805 -17.534 1.00 88.50 535 VAL A CA 1
ATOM 4319 C C . VAL A 1 535 ? 29.671 -22.960 -17.671 1.00 88.50 535 VAL A C 1
ATOM 4321 O O . VAL A 1 535 ? 29.192 -24.067 -17.907 1.00 88.50 535 VAL A O 1
ATOM 4324 N N . ALA A 1 536 ? 28.927 -21.862 -17.555 1.00 89.69 536 ALA A N 1
ATOM 4325 C CA . ALA A 1 536 ? 27.477 -21.849 -17.721 1.00 89.69 536 ALA A CA 1
ATOM 4326 C C . ALA A 1 536 ? 27.035 -20.773 -18.718 1.00 89.69 536 ALA A C 1
ATOM 4328 O O . ALA A 1 536 ? 27.645 -19.706 -18.802 1.00 89.69 536 ALA A O 1
ATOM 4329 N N . VAL A 1 537 ? 25.947 -21.043 -19.441 1.00 89.50 537 VAL A N 1
ATOM 4330 C CA . VAL A 1 537 ? 25.243 -20.059 -20.275 1.00 89.50 537 VAL A CA 1
ATOM 4331 C C . VAL A 1 537 ? 23.904 -19.733 -19.641 1.00 89.50 537 VAL A C 1
ATOM 4333 O O . VAL A 1 537 ? 23.138 -20.630 -19.303 1.00 89.50 537 VAL A O 1
ATOM 4336 N N . ILE A 1 538 ? 23.633 -18.440 -19.491 1.00 89.56 538 ILE A N 1
ATOM 4337 C CA . ILE A 1 538 ? 22.425 -17.904 -18.872 1.00 89.56 538 ILE A CA 1
ATOM 4338 C C . ILE A 1 538 ? 21.668 -17.118 -19.942 1.00 89.56 538 ILE A C 1
ATOM 4340 O O . ILE A 1 538 ? 22.247 -16.248 -20.595 1.00 89.56 538 ILE A O 1
ATOM 4344 N N . LEU A 1 539 ? 20.390 -17.454 -20.134 1.00 84.62 539 LEU A N 1
ATOM 4345 C CA . LEU A 1 539 ? 19.491 -16.863 -21.130 1.00 84.62 539 LEU A CA 1
ATOM 4346 C C . LEU A 1 539 ? 18.196 -16.390 -20.458 1.00 84.62 539 LEU A C 1
ATOM 4348 O O . LEU A 1 539 ? 17.658 -17.100 -19.607 1.00 84.62 539 LEU A O 1
ATOM 4352 N N . GLU A 1 540 ? 17.674 -15.235 -20.871 1.00 80.19 540 GLU A N 1
ATOM 4353 C CA . GLU A 1 540 ? 16.344 -14.759 -20.460 1.00 80.19 540 GLU A CA 1
ATOM 4354 C C . GLU A 1 540 ? 15.205 -15.456 -21.242 1.00 80.19 540 GLU A C 1
ATOM 4356 O O . GLU A 1 540 ? 15.411 -16.013 -22.325 1.00 80.19 540 GLU A O 1
ATOM 4361 N N . ASP A 1 541 ? 13.980 -15.442 -20.696 1.00 70.38 541 ASP A N 1
ATOM 4362 C CA . ASP A 1 541 ? 12.821 -16.195 -21.217 1.00 70.38 541 ASP A CA 1
ATOM 4363 C C . ASP A 1 541 ? 12.241 -15.641 -22.533 1.00 70.38 541 ASP A C 1
ATOM 4365 O O . ASP A 1 541 ? 11.398 -16.283 -23.168 1.00 70.38 541 ASP A O 1
ATOM 4369 N N . ASP A 1 542 ? 12.678 -14.456 -22.955 1.00 66.12 542 ASP A N 1
ATOM 4370 C CA . ASP A 1 542 ? 12.262 -13.774 -24.179 1.00 66.12 542 ASP A CA 1
ATOM 4371 C C . ASP A 1 542 ? 13.345 -13.748 -25.278 1.00 66.12 542 ASP A C 1
ATOM 4373 O O . ASP A 1 542 ? 13.207 -13.027 -26.275 1.00 66.12 542 ASP A O 1
ATOM 4377 N N . CYS A 1 543 ? 14.376 -14.588 -25.148 1.00 71.56 543 CYS A N 1
ATOM 4378 C CA . CYS A 1 543 ? 15.439 -14.744 -26.138 1.00 71.56 543 CYS A CA 1
ATOM 4379 C C . CYS A 1 543 ? 15.091 -15.691 -27.297 1.00 71.56 543 CYS A C 1
ATOM 4381 O O . CYS A 1 543 ? 14.489 -16.752 -27.124 1.00 71.56 543 CYS A O 1
ATOM 4383 N N . GLU A 1 544 ? 15.572 -15.352 -28.494 1.00 72.44 544 GLU A N 1
ATOM 4384 C CA . GLU A 1 544 ? 15.654 -16.242 -29.653 1.00 72.44 544 GLU A CA 1
ATOM 4385 C C . GLU A 1 544 ? 17.120 -16.527 -30.011 1.00 72.44 544 GLU A C 1
ATOM 4387 O O . GLU A 1 544 ? 17.950 -15.620 -30.041 1.00 72.44 544 GLU A O 1
ATOM 4392 N N . ILE A 1 545 ? 17.438 -17.787 -30.324 1.00 77.81 545 ILE A N 1
ATOM 4393 C CA . ILE A 1 545 ? 18.763 -18.206 -30.808 1.00 77.81 545 ILE A CA 1
ATOM 4394 C C . ILE A 1 545 ? 18.800 -18.020 -32.326 1.00 77.81 545 ILE A C 1
ATOM 4396 O O . ILE A 1 545 ? 18.026 -18.661 -33.042 1.00 77.81 545 ILE A O 1
ATOM 4400 N N . VAL A 1 546 ? 19.691 -17.156 -32.815 1.00 73.38 546 VAL A N 1
ATOM 4401 C CA . VAL A 1 546 ? 19.757 -16.787 -34.242 1.00 73.38 546 VAL A CA 1
ATOM 4402 C C . VAL A 1 546 ? 20.760 -17.622 -35.032 1.00 73.38 546 VAL A C 1
ATOM 4404 O O . VAL A 1 546 ? 20.447 -18.061 -36.133 1.00 73.38 546 VAL A O 1
ATOM 4407 N N . GLU A 1 547 ? 21.925 -17.909 -34.454 1.00 79.56 547 GLU A N 1
ATOM 4408 C CA . GLU A 1 547 ? 23.030 -18.621 -35.111 1.00 79.56 547 GLU A CA 1
ATOM 4409 C C . GLU A 1 547 ? 23.246 -19.978 -34.430 1.00 79.56 547 GLU A C 1
ATOM 4411 O O . GLU A 1 547 ? 24.191 -20.178 -33.665 1.00 79.56 547 GLU A O 1
ATOM 4416 N N . ARG A 1 548 ? 22.311 -20.910 -34.662 1.00 78.25 548 ARG A N 1
ATOM 4417 C CA . ARG A 1 548 ? 22.206 -22.191 -33.934 1.00 78.25 548 ARG A CA 1
ATOM 4418 C C . ARG A 1 548 ? 23.497 -23.017 -33.937 1.00 78.25 548 ARG A C 1
ATOM 4420 O O . ARG A 1 548 ? 23.869 -23.548 -32.892 1.00 78.25 548 ARG A O 1
ATOM 4427 N N . ASP A 1 549 ? 24.181 -23.105 -35.075 1.00 81.56 549 ASP A N 1
ATOM 4428 C CA . ASP A 1 549 ? 25.403 -23.910 -35.204 1.00 81.56 549 ASP A CA 1
ATOM 4429 C C . ASP A 1 549 ? 26.576 -23.283 -34.440 1.00 81.56 549 ASP A C 1
ATOM 4431 O O . ASP A 1 549 ? 27.233 -23.961 -33.652 1.00 81.56 549 ASP A O 1
ATOM 4435 N N . LYS A 1 550 ? 26.766 -21.961 -34.555 1.00 81.56 550 LYS A N 1
ATOM 4436 C CA . LYS A 1 550 ? 27.776 -21.227 -33.774 1.00 81.56 550 LYS A CA 1
ATOM 4437 C C . LYS A 1 550 ? 27.486 -21.280 -32.273 1.00 81.56 550 LYS A C 1
ATOM 4439 O O . LYS A 1 550 ? 28.405 -21.439 -31.475 1.00 81.56 550 LYS A O 1
ATOM 4444 N N . PHE A 1 551 ? 26.213 -21.182 -31.880 1.00 84.31 551 PHE A N 1
ATOM 4445 C CA . PHE A 1 551 ? 25.791 -21.341 -30.488 1.00 84.31 551 PHE A CA 1
ATOM 4446 C C . PHE A 1 551 ? 26.124 -22.744 -29.966 1.00 84.31 551 PHE A C 1
ATOM 4448 O O . PHE A 1 551 ? 26.654 -22.884 -28.867 1.00 84.31 551 PHE A O 1
ATOM 4455 N N . LYS A 1 552 ? 25.906 -23.787 -30.774 1.00 83.06 552 LYS A N 1
ATOM 4456 C CA . LYS A 1 552 ? 26.270 -25.168 -30.430 1.00 83.06 552 LYS A CA 1
ATOM 4457 C C . LYS A 1 552 ? 27.782 -25.365 -30.294 1.00 83.06 552 LYS A C 1
ATOM 4459 O O . LYS A 1 552 ? 28.218 -26.045 -29.368 1.00 83.06 552 LYS A O 1
ATOM 4464 N N . ASP A 1 553 ? 28.578 -24.768 -31.175 1.00 81.44 553 ASP A N 1
ATOM 4465 C CA . ASP A 1 553 ? 30.042 -24.843 -31.112 1.00 81.44 553 ASP A CA 1
ATOM 4466 C C . ASP A 1 553 ? 30.627 -24.060 -29.936 1.00 81.44 553 ASP A C 1
ATOM 4468 O O . ASP A 1 553 ? 31.637 -24.461 -29.358 1.00 81.44 553 ASP A O 1
ATOM 4472 N N . MET A 1 554 ? 29.972 -22.976 -29.530 1.00 84.44 554 MET A N 1
ATOM 4473 C CA . MET A 1 554 ? 30.308 -22.240 -28.316 1.00 84.44 554 MET A CA 1
ATOM 4474 C C . MET A 1 554 ? 30.017 -23.063 -27.051 1.00 84.44 554 MET A C 1
ATOM 4476 O O . MET A 1 554 ? 30.837 -23.104 -26.142 1.00 84.44 554 MET A O 1
ATOM 4480 N N . MET A 1 555 ? 28.888 -23.777 -26.998 1.00 79.94 555 MET A N 1
ATOM 4481 C CA . MET A 1 555 ? 28.520 -24.619 -25.846 1.00 79.94 555 MET A CA 1
ATOM 4482 C C . MET A 1 555 ? 29.470 -25.801 -25.599 1.00 79.94 555 MET A C 1
ATOM 4484 O O . MET A 1 555 ? 29.397 -26.436 -24.551 1.00 79.94 555 MET A O 1
ATOM 4488 N N . ARG A 1 556 ? 30.353 -26.112 -26.554 1.00 79.00 556 ARG A N 1
ATOM 4489 C CA . ARG A 1 556 ? 31.379 -27.161 -26.441 1.00 79.00 556 ARG A CA 1
ATOM 4490 C C . ARG A 1 556 ? 32.709 -26.655 -25.880 1.00 79.00 556 ARG A C 1
ATOM 4492 O O . ARG A 1 556 ? 33.629 -27.452 -25.718 1.00 79.00 556 ARG A O 1
ATOM 4499 N N . MET A 1 557 ? 32.827 -25.354 -25.627 1.00 76.44 557 MET A N 1
ATOM 4500 C CA . MET A 1 557 ? 34.048 -24.750 -25.108 1.00 76.44 557 MET A CA 1
ATOM 4501 C C . MET A 1 557 ? 34.295 -25.134 -23.648 1.00 76.44 557 MET A C 1
ATOM 4503 O O . MET A 1 557 ? 33.372 -25.179 -22.834 1.00 76.44 557 MET A O 1
ATOM 4507 N N . SER A 1 558 ? 35.559 -25.371 -23.310 1.00 75.81 558 SER A N 1
ATOM 4508 C CA . SER A 1 558 ? 35.995 -25.584 -21.932 1.00 75.81 558 SER A CA 1
ATOM 4509 C C . SER A 1 558 ? 36.224 -24.253 -21.205 1.00 75.81 558 SER A C 1
ATOM 4511 O O . SER A 1 558 ? 36.318 -23.188 -21.820 1.00 75.81 558 SER A O 1
ATOM 4513 N N . SER A 1 559 ? 36.381 -24.301 -19.879 1.00 71.62 559 SER A N 1
ATOM 4514 C CA . SER A 1 559 ? 36.789 -23.129 -19.092 1.00 71.62 559 SER A CA 1
ATOM 4515 C C . SER A 1 559 ? 38.162 -22.584 -19.496 1.00 71.62 559 SER A C 1
ATOM 4517 O O . SER A 1 559 ? 38.419 -21.400 -19.299 1.00 71.62 559 SER A O 1
ATOM 4519 N N . GLU A 1 560 ? 39.038 -23.422 -20.060 1.00 73.75 560 GLU A N 1
ATOM 4520 C CA . GLU A 1 560 ? 40.362 -23.014 -20.539 1.00 73.75 560 GLU A CA 1
ATOM 4521 C C . GLU A 1 560 ? 40.266 -22.171 -21.816 1.00 73.75 560 GLU A C 1
ATOM 4523 O O . GLU A 1 560 ? 40.965 -21.167 -21.945 1.00 73.75 560 GLU A O 1
ATOM 4528 N N . ASP A 1 561 ? 39.338 -22.513 -22.718 1.00 74.44 561 ASP A N 1
ATOM 4529 C CA . ASP A 1 561 ? 39.113 -21.771 -23.965 1.00 74.44 561 ASP A CA 1
ATOM 4530 C C . ASP A 1 561 ? 38.639 -20.332 -23.701 1.00 74.44 561 ASP A C 1
ATOM 4532 O O . ASP A 1 561 ? 38.955 -19.417 -24.462 1.00 74.44 561 ASP A O 1
ATOM 4536 N N . ILE A 1 562 ? 37.903 -20.116 -22.606 1.00 73.75 562 ILE A N 1
ATOM 4537 C CA . ILE A 1 562 ? 37.429 -18.792 -22.182 1.00 73.75 562 ILE A CA 1
ATOM 4538 C C . ILE A 1 562 ? 38.275 -18.162 -21.075 1.00 73.75 562 ILE A C 1
ATOM 4540 O O . ILE A 1 562 ? 38.018 -17.026 -20.712 1.00 73.75 562 ILE A O 1
ATOM 4544 N N . HIS A 1 563 ? 39.326 -18.824 -20.583 1.00 67.44 563 HIS A N 1
ATOM 4545 C CA . HIS A 1 563 ? 40.135 -18.397 -19.432 1.00 67.44 563 HIS A CA 1
ATOM 4546 C C . HIS A 1 563 ? 40.600 -16.919 -19.410 1.00 67.44 563 HIS A C 1
ATOM 4548 O O . HIS A 1 563 ? 40.697 -16.357 -18.316 1.00 67.44 563 HIS A O 1
ATOM 4554 N N . PRO A 1 564 ? 40.888 -16.225 -20.535 1.00 71.81 564 PRO A N 1
ATOM 4555 C CA . PRO A 1 564 ? 41.199 -14.791 -20.473 1.00 71.81 564 PRO A CA 1
ATOM 4556 C C . PRO A 1 564 ? 39.994 -13.902 -20.109 1.00 71.81 564 PRO A C 1
ATOM 4558 O O . PRO A 1 564 ? 40.188 -12.772 -19.657 1.00 71.81 564 PRO A O 1
ATOM 4561 N N . PHE A 1 565 ? 38.768 -14.404 -20.258 1.00 81.62 565 PHE A N 1
ATOM 4562 C CA . PHE A 1 565 ? 37.510 -13.710 -20.002 1.00 81.62 565 PHE A CA 1
ATOM 4563 C C . PHE A 1 565 ? 36.615 -14.532 -19.072 1.00 81.62 565 PHE A C 1
ATOM 4565 O O . PHE A 1 565 ? 36.054 -15.558 -19.444 1.00 81.62 565 PHE A O 1
ATOM 4572 N N . ASN A 1 566 ? 36.436 -14.069 -17.840 1.00 87.38 566 ASN A N 1
ATOM 4573 C CA . ASN A 1 566 ? 35.587 -14.767 -16.883 1.00 87.38 566 ASN A CA 1
ATOM 4574 C C . ASN A 1 566 ? 34.079 -14.532 -17.117 1.00 87.38 566 ASN A C 1
ATOM 4576 O O . ASN A 1 566 ? 33.282 -15.309 -16.583 1.00 87.38 566 ASN A O 1
ATOM 4580 N N . LEU A 1 567 ? 33.714 -13.551 -17.956 1.00 87.12 567 LEU A N 1
ATOM 4581 C CA . LEU A 1 567 ? 32.361 -13.239 -18.430 1.00 87.12 567 LEU A CA 1
ATOM 4582 C C . LEU A 1 567 ? 32.378 -12.930 -19.942 1.00 87.12 567 LEU A C 1
ATOM 4584 O O . LEU A 1 567 ? 33.168 -12.103 -20.394 1.00 87.12 567 LEU A O 1
ATOM 4588 N N . LEU A 1 568 ? 31.485 -13.545 -20.721 1.00 86.31 568 LEU A N 1
ATOM 4589 C CA . LEU A 1 568 ? 31.382 -13.396 -22.178 1.00 86.31 568 LEU A CA 1
ATOM 4590 C C . LEU A 1 568 ? 29.934 -13.097 -22.604 1.00 86.31 568 LEU A C 1
ATOM 4592 O O . LEU A 1 568 ? 29.033 -13.885 -22.335 1.00 86.31 568 LEU A O 1
ATOM 4596 N N . LEU A 1 569 ? 29.686 -11.985 -23.299 1.00 85.06 569 LEU A N 1
ATOM 4597 C CA . LEU A 1 569 ? 28.328 -11.619 -23.745 1.00 85.06 569 LEU A CA 1
ATOM 4598 C C . LEU A 1 569 ? 27.950 -12.307 -25.065 1.00 85.06 569 LEU A C 1
ATOM 4600 O O . LEU A 1 569 ? 28.730 -12.282 -26.018 1.00 85.06 569 LEU A O 1
ATOM 4604 N N . LEU A 1 570 ? 26.735 -12.874 -25.131 1.00 82.25 570 LEU A N 1
ATOM 4605 C CA . LEU A 1 570 ? 26.209 -13.574 -26.320 1.00 82.25 570 LEU A CA 1
ATOM 4606 C C . LEU A 1 570 ? 25.362 -12.675 -27.223 1.00 82.25 570 LEU A C 1
ATOM 4608 O O . LEU A 1 570 ? 25.145 -12.977 -28.398 1.00 82.25 570 LEU A O 1
ATOM 4612 N N . TYR A 1 571 ? 24.881 -11.573 -26.660 1.00 74.25 571 TYR A N 1
ATOM 4613 C CA . TYR A 1 571 ? 24.204 -10.495 -27.356 1.00 74.25 571 TYR A CA 1
ATOM 4614 C C . TYR A 1 571 ? 24.596 -9.168 -26.732 1.00 74.25 571 TYR A C 1
ATOM 4616 O O . TYR A 1 571 ? 24.682 -9.046 -25.510 1.00 74.25 571 TYR A O 1
ATOM 4624 N N . HIS A 1 572 ? 24.781 -8.166 -27.581 1.00 58.47 572 HIS A N 1
ATOM 4625 C CA . HIS A 1 572 ? 24.971 -6.790 -27.163 1.00 58.47 572 HIS A CA 1
ATOM 4626 C C . HIS A 1 572 ? 24.306 -5.887 -28.206 1.00 58.47 572 HIS A C 1
ATOM 4628 O O . HIS A 1 572 ? 24.707 -5.896 -29.368 1.00 58.47 572 HIS A O 1
ATOM 4634 N N . ASN A 1 573 ? 23.301 -5.096 -27.816 1.00 48.31 573 ASN A N 1
ATOM 4635 C CA . ASN A 1 573 ? 22.687 -4.096 -28.698 1.00 48.31 573 ASN A CA 1
ATOM 4636 C C . ASN A 1 573 ? 22.681 -2.723 -28.021 1.00 48.31 573 ASN A C 1
ATOM 4638 O O . ASN A 1 573 ? 22.396 -2.611 -26.833 1.00 48.31 573 ASN A O 1
ATOM 4642 N N . TYR A 1 574 ? 23.035 -1.684 -28.776 1.00 44.28 574 TYR A N 1
ATOM 4643 C CA . TYR A 1 574 ? 23.246 -0.328 -28.278 1.00 44.28 574 TYR A CA 1
ATOM 4644 C C . TYR A 1 574 ? 22.059 0.561 -28.672 1.00 44.28 574 TYR A C 1
ATOM 4646 O O . TYR A 1 574 ? 22.059 1.184 -29.730 1.00 44.28 574 TYR A O 1
ATOM 4654 N N . PHE A 1 575 ? 21.061 0.692 -27.794 1.00 35.44 575 PHE A N 1
ATOM 4655 C CA . PHE A 1 575 ? 20.035 1.735 -27.918 1.00 35.44 575 PHE A CA 1
ATOM 4656 C C . PHE A 1 575 ? 20.163 2.732 -26.769 1.00 35.44 575 PHE A C 1
ATOM 4658 O O . PHE A 1 575 ? 19.686 2.506 -25.658 1.00 35.44 575 PHE A O 1
ATOM 4665 N N . ASN A 1 576 ? 20.763 3.891 -27.037 1.00 32.62 576 ASN A N 1
ATOM 4666 C CA . ASN A 1 576 ? 20.611 5.033 -26.141 1.00 32.62 576 ASN A CA 1
ATOM 4667 C C . ASN A 1 576 ? 19.248 5.701 -26.407 1.00 32.62 576 ASN A C 1
ATOM 4669 O O . ASN A 1 576 ? 18.844 5.830 -27.565 1.00 32.62 576 ASN A O 1
ATOM 4673 N N . ARG A 1 577 ? 18.585 6.240 -25.369 1.00 32.91 577 ARG A N 1
ATOM 4674 C CA . ARG A 1 577 ? 17.341 7.055 -25.428 1.00 32.91 577 ARG A CA 1
ATOM 4675 C C . ARG A 1 577 ? 17.443 8.320 -26.319 1.00 32.91 577 ARG A C 1
ATOM 4677 O O . ARG A 1 577 ? 16.535 9.147 -26.313 1.00 32.91 577 ARG A O 1
ATOM 4684 N N . LYS A 1 578 ? 18.542 8.489 -27.065 1.00 31.47 578 LYS A N 1
ATOM 4685 C CA . LYS A 1 578 ? 18.855 9.602 -27.975 1.00 31.47 578 LYS A CA 1
ATOM 4686 C C . LYS A 1 578 ? 19.455 9.191 -29.339 1.00 31.47 578 LYS A C 1
ATOM 4688 O O . LYS A 1 578 ? 19.900 10.072 -30.056 1.00 31.47 578 LYS A O 1
ATOM 4693 N N . GLY A 1 579 ? 19.501 7.909 -29.718 1.00 33.72 579 GLY A N 1
ATOM 4694 C CA . GLY A 1 579 ? 19.824 7.501 -31.104 1.00 33.72 579 GLY A CA 1
ATOM 4695 C C . GLY A 1 579 ? 21.236 7.808 -31.650 1.00 33.72 579 GLY A C 1
ATOM 4696 O O . GLY A 1 579 ? 21.451 7.669 -32.848 1.00 33.72 579 GLY A O 1
ATOM 4697 N N . LEU A 1 580 ? 22.208 8.201 -30.819 1.00 30.31 580 LEU A N 1
ATOM 4698 C CA . LEU A 1 580 ? 23.612 8.374 -31.226 1.00 30.31 580 LEU A CA 1
ATOM 4699 C C . LEU A 1 580 ? 24.416 7.104 -30.911 1.00 30.31 580 LEU A C 1
ATOM 4701 O O . LEU A 1 580 ? 24.491 6.694 -29.751 1.00 30.31 580 LEU A O 1
ATOM 4705 N N . SER A 1 581 ? 25.039 6.502 -31.929 1.00 32.41 581 SER A N 1
ATOM 4706 C CA . SER A 1 581 ? 25.976 5.388 -31.754 1.00 32.41 581 SER A CA 1
ATOM 4707 C C . SER A 1 581 ? 27.266 5.884 -31.092 1.00 32.41 581 SER A C 1
ATOM 4709 O O . SER A 1 581 ? 28.015 6.648 -31.706 1.00 32.41 581 SER A O 1
ATOM 4711 N N . MET A 1 582 ? 27.564 5.441 -29.874 1.00 35.47 582 MET A N 1
ATOM 4712 C CA . MET A 1 582 ? 28.938 5.474 -29.371 1.00 35.47 582 MET A CA 1
ATOM 4713 C C . MET A 1 582 ? 29.702 4.290 -29.971 1.00 35.47 582 MET A C 1
ATOM 4715 O O . MET A 1 582 ? 29.202 3.169 -29.990 1.00 35.47 582 MET A O 1
ATOM 4719 N N . HIS A 1 583 ? 30.901 4.539 -30.495 1.00 38.59 583 HIS A N 1
ATOM 4720 C CA . HIS A 1 583 ? 31.793 3.481 -30.959 1.00 38.59 583 HIS A CA 1
ATOM 4721 C C . HIS A 1 583 ? 32.334 2.714 -29.746 1.00 38.59 583 HIS A C 1
ATOM 4723 O O . HIS A 1 583 ? 33.227 3.220 -29.068 1.00 38.59 583 HIS A O 1
ATOM 4729 N N . VAL A 1 584 ? 31.843 1.495 -29.496 1.00 47.56 584 VAL A N 1
ATOM 4730 C CA . VAL A 1 584 ? 32.556 0.546 -28.628 1.00 47.56 584 VAL A CA 1
ATOM 4731 C C . VAL A 1 584 ? 33.870 0.232 -29.333 1.00 47.56 584 VAL A C 1
ATOM 4733 O O . VAL A 1 584 ? 33.890 -0.366 -30.409 1.00 47.56 584 VAL A O 1
ATOM 4736 N N . LYS A 1 585 ? 34.982 0.722 -28.787 1.00 47.62 585 LYS A N 1
ATOM 4737 C CA . LYS A 1 585 ? 36.303 0.402 -29.323 1.00 47.62 585 LYS A CA 1
ATOM 4738 C C . LYS A 1 585 ? 36.702 -0.968 -28.780 1.00 47.62 585 LYS A C 1
ATOM 4740 O O . LYS A 1 585 ? 36.699 -1.183 -27.572 1.00 47.62 585 LYS A O 1
ATOM 4745 N N . TYR A 1 586 ? 37.023 -1.884 -29.681 1.00 57.50 586 TYR A N 1
ATOM 4746 C CA . TYR A 1 586 ? 37.570 -3.194 -29.349 1.00 57.50 586 TYR A CA 1
ATOM 4747 C C . TYR A 1 586 ? 39.092 -3.104 -29.307 1.00 57.50 586 TYR A C 1
ATOM 4749 O O . TYR A 1 586 ? 39.697 -2.574 -30.243 1.00 57.50 586 TYR A O 1
ATOM 4757 N N . PHE A 1 587 ? 39.717 -3.618 -28.251 1.00 55.38 587 PHE A N 1
ATOM 4758 C CA . PHE A 1 587 ? 41.172 -3.700 -28.162 1.00 55.38 587 PHE A CA 1
ATOM 4759 C C . PHE A 1 587 ? 41.622 -5.149 -28.028 1.00 55.38 587 PHE A C 1
ATOM 4761 O O . PHE A 1 587 ? 41.254 -5.830 -27.079 1.00 55.38 587 PHE A O 1
ATOM 4768 N N . GLY A 1 588 ? 42.446 -5.609 -28.970 1.00 59.78 588 GLY A N 1
ATOM 4769 C CA . GLY A 1 588 ? 42.873 -7.003 -29.024 1.00 59.78 588 GLY A CA 1
ATOM 4770 C C . GLY A 1 588 ? 41.734 -7.940 -29.435 1.00 59.78 588 GLY A C 1
ATOM 4771 O O . GLY A 1 588 ? 40.601 -7.838 -28.966 1.00 59.78 588 GLY A O 1
ATOM 4772 N N . LYS A 1 589 ? 42.042 -8.859 -30.346 1.00 68.62 589 LYS A N 1
ATOM 4773 C CA . LYS A 1 589 ? 41.149 -9.953 -30.717 1.00 68.62 589 LYS A CA 1
ATOM 4774 C C . LYS A 1 589 ? 41.818 -11.256 -30.333 1.00 68.62 589 LYS A C 1
ATOM 4776 O O . LYS A 1 589 ? 42.972 -11.479 -30.696 1.00 68.62 589 LYS A O 1
ATOM 4781 N N . LEU A 1 590 ? 41.088 -12.100 -29.623 1.00 71.44 590 LEU A N 1
ATOM 4782 C CA . LEU A 1 590 ? 41.468 -13.479 -29.389 1.00 71.44 590 LEU A CA 1
ATOM 4783 C C . LEU A 1 590 ? 40.588 -14.358 -30.267 1.00 71.44 590 LEU A C 1
ATOM 4785 O O . LEU A 1 590 ? 39.362 -14.266 -30.216 1.00 71.44 590 LEU A O 1
ATOM 4789 N N . ARG A 1 591 ? 41.218 -15.204 -31.079 1.00 78.25 591 ARG A N 1
ATOM 4790 C CA . ARG A 1 591 ? 40.504 -16.224 -31.839 1.00 78.25 591 ARG A CA 1
ATOM 4791 C C . ARG A 1 591 ? 40.449 -17.497 -31.012 1.00 78.25 591 ARG A C 1
ATOM 4793 O O . ARG A 1 591 ? 41.486 -17.988 -30.573 1.00 78.25 591 ARG A O 1
ATOM 4800 N N . LEU A 1 592 ? 39.244 -18.000 -30.807 1.00 72.31 592 LEU A N 1
ATOM 4801 C CA . LEU A 1 592 ? 38.995 -19.239 -30.089 1.00 72.31 592 LEU A CA 1
ATOM 4802 C C . LEU A 1 592 ? 39.227 -20.459 -30.981 1.00 72.31 592 LEU A C 1
ATOM 4804 O O . LEU A 1 592 ? 39.235 -20.362 -32.212 1.00 72.31 592 LEU A O 1
ATOM 4808 N N . SER A 1 593 ? 39.365 -21.622 -30.346 1.00 67.62 593 SER A N 1
ATOM 4809 C CA . SER A 1 593 ? 39.574 -22.928 -30.985 1.00 67.62 593 SER A CA 1
ATOM 4810 C C . SER A 1 593 ? 38.471 -23.305 -31.989 1.00 67.62 593 SER A C 1
ATOM 4812 O O . SER A 1 593 ? 38.746 -23.966 -32.988 1.00 67.62 593 SER A O 1
ATOM 4814 N N . ASN A 1 594 ? 37.246 -22.813 -31.789 1.00 68.88 594 ASN A N 1
ATOM 4815 C CA . ASN A 1 594 ? 36.085 -23.016 -32.665 1.00 68.88 594 ASN A CA 1
ATOM 4816 C C . ASN A 1 594 ? 35.886 -21.912 -33.725 1.00 68.88 594 ASN A C 1
ATOM 4818 O O . ASN A 1 594 ? 34.877 -21.891 -34.424 1.00 68.88 594 ASN A O 1
ATOM 4822 N N . GLY A 1 595 ? 36.834 -20.981 -33.859 1.00 74.19 595 GLY A N 1
ATOM 4823 C CA . GLY A 1 595 ? 36.791 -19.929 -34.874 1.00 74.19 595 GLY A CA 1
ATOM 4824 C C . GLY A 1 595 ? 35.985 -18.683 -34.500 1.00 74.19 595 GLY A C 1
ATOM 4825 O O . GLY A 1 595 ? 35.957 -17.757 -35.310 1.00 74.19 595 GLY A O 1
ATOM 4826 N N . LEU A 1 596 ? 35.399 -18.618 -33.299 1.00 78.94 596 LEU A N 1
ATOM 4827 C CA . LEU A 1 596 ? 34.801 -17.392 -32.766 1.00 78.94 596 LEU A CA 1
ATOM 4828 C C . LEU A 1 596 ? 35.884 -16.347 -32.454 1.00 78.94 596 LEU A C 1
ATOM 4830 O O . LEU A 1 596 ? 36.970 -16.678 -31.972 1.00 78.94 596 LEU A O 1
ATOM 4834 N N . GLU A 1 597 ? 35.585 -15.074 -32.714 1.00 79.12 597 GLU A N 1
ATOM 4835 C CA . GLU A 1 597 ? 36.445 -13.952 -32.335 1.00 79.12 597 GLU A CA 1
ATOM 4836 C C . GLU A 1 597 ? 35.878 -13.258 -31.094 1.00 79.12 597 GLU A C 1
ATOM 4838 O O . GLU A 1 597 ? 34.752 -12.755 -31.109 1.00 79.12 597 GLU A O 1
ATOM 4843 N N . ILE A 1 598 ? 36.680 -13.209 -30.029 1.00 76.62 598 ILE A N 1
ATOM 4844 C CA . ILE A 1 598 ? 36.383 -12.433 -28.825 1.00 76.62 598 ILE A CA 1
ATOM 4845 C C . ILE A 1 598 ? 37.218 -11.163 -28.840 1.00 76.62 598 ILE A C 1
ATOM 4847 O O . ILE A 1 598 ? 38.425 -11.191 -29.092 1.00 76.62 598 ILE A O 1
ATOM 4851 N N . ALA A 1 599 ? 36.580 -10.048 -28.510 1.00 74.50 599 ALA A N 1
ATOM 4852 C CA . ALA A 1 599 ? 37.250 -8.777 -28.318 1.00 74.50 599 ALA A CA 1
ATOM 4853 C C . ALA A 1 599 ? 37.121 -8.266 -26.878 1.00 74.50 599 ALA A C 1
ATOM 4855 O O . ALA A 1 599 ? 36.100 -8.486 -26.221 1.00 74.50 599 ALA A O 1
ATOM 4856 N N . LYS A 1 600 ? 38.140 -7.526 -26.413 1.00 70.00 600 LYS A N 1
ATOM 4857 C CA . LYS A 1 600 ? 38.061 -6.775 -25.154 1.00 70.00 600 LYS A CA 1
ATOM 4858 C C . LYS A 1 600 ? 37.376 -5.417 -25.401 1.00 70.00 600 LYS A C 1
ATOM 4860 O O . LYS A 1 600 ? 37.833 -4.675 -26.279 1.00 70.00 600 LYS A O 1
ATOM 4865 N N . PRO A 1 601 ? 36.304 -5.068 -24.672 1.00 64.25 601 PRO A N 1
ATOM 4866 C CA . PRO A 1 601 ? 35.636 -3.774 -24.815 1.00 64.25 601 PRO A CA 1
ATOM 4867 C C . PRO A 1 601 ? 36.396 -2.642 -24.101 1.00 64.25 601 PRO A C 1
ATOM 4869 O O . PRO A 1 601 ? 37.060 -2.881 -23.097 1.00 64.25 601 PRO A O 1
ATOM 4872 N N . ILE A 1 602 ? 36.283 -1.406 -24.611 1.00 54.78 602 ILE A N 1
ATOM 4873 C CA . ILE A 1 602 ? 36.836 -0.181 -23.986 1.00 54.78 602 ILE A CA 1
ATOM 4874 C C . ILE A 1 602 ? 35.780 0.593 -23.168 1.00 54.78 602 ILE A C 1
ATOM 4876 O O . ILE A 1 602 ? 36.122 1.197 -22.160 1.00 54.78 602 ILE A O 1
ATOM 4880 N N . GLU A 1 603 ? 34.503 0.556 -23.559 1.00 49.09 603 GLU A N 1
ATOM 4881 C CA . GLU A 1 603 ? 33.365 1.132 -22.818 1.00 49.09 603 GLU A CA 1
ATOM 4882 C C . GLU A 1 603 ? 32.119 0.277 -23.112 1.00 49.09 603 GLU A C 1
ATOM 4884 O O . GLU A 1 603 ? 31.789 0.084 -24.283 1.00 49.09 603 GLU A O 1
ATOM 4889 N N . ALA A 1 604 ? 31.434 -0.253 -22.092 1.00 50.22 604 ALA A N 1
ATOM 4890 C CA . ALA A 1 604 ? 30.263 -1.121 -22.269 1.00 50.22 604 ALA A CA 1
ATOM 4891 C C . ALA A 1 604 ? 29.011 -0.522 -21.606 1.00 50.22 604 ALA A C 1
ATOM 4893 O O . ALA A 1 604 ? 29.020 -0.259 -20.407 1.00 50.22 604 ALA A O 1
ATOM 4894 N N . PHE A 1 605 ? 27.916 -0.358 -22.364 1.00 48.34 605 PHE A N 1
ATOM 4895 C CA . PHE A 1 605 ? 26.571 -0.181 -21.803 1.00 48.34 605 PHE A CA 1
ATOM 4896 C C . PHE A 1 605 ? 25.457 -0.798 -22.663 1.00 48.34 605 PHE A C 1
ATOM 4898 O O . PHE A 1 605 ? 25.372 -0.577 -23.871 1.00 48.34 605 PHE A O 1
ATOM 4905 N N . SER A 1 606 ? 24.507 -1.382 -21.924 1.00 52.19 606 SER A N 1
ATOM 4906 C CA . SER A 1 606 ? 23.099 -1.705 -22.210 1.00 52.19 606 SER A CA 1
ATOM 4907 C C . SER A 1 606 ? 22.732 -3.160 -22.554 1.00 52.19 606 SER A C 1
ATOM 4909 O O . SER A 1 606 ? 23.280 -3.766 -23.464 1.00 52.19 606 SER A O 1
ATOM 4911 N N . ARG A 1 607 ? 21.758 -3.643 -21.755 1.00 51.66 607 ARG A N 1
ATOM 4912 C CA . ARG A 1 607 ? 20.935 -4.868 -21.788 1.00 51.66 607 ARG A CA 1
ATOM 4913 C C . ARG A 1 607 ? 21.607 -6.144 -22.287 1.00 51.66 607 ARG A C 1
ATOM 4915 O O . ARG A 1 607 ? 21.735 -6.371 -23.488 1.00 51.66 607 ARG A O 1
ATOM 4922 N N . THR A 1 608 ? 21.885 -7.029 -21.339 1.00 57.50 608 THR A N 1
ATOM 4923 C CA . THR A 1 608 ? 22.305 -8.395 -21.623 1.00 57.50 608 THR A CA 1
ATOM 4924 C C . THR A 1 608 ? 21.086 -9.302 -21.571 1.00 57.50 608 THR A C 1
ATOM 4926 O O . THR A 1 608 ? 20.502 -9.467 -20.512 1.00 57.50 608 THR A O 1
ATOM 4929 N N . VAL A 1 609 ? 20.718 -9.907 -22.698 1.00 68.94 609 VAL A N 1
ATOM 4930 C CA . VAL A 1 609 ? 19.632 -10.911 -22.737 1.00 68.94 609 VAL A CA 1
ATOM 4931 C C . VAL A 1 609 ? 20.181 -12.348 -22.694 1.00 68.94 609 VAL A C 1
ATOM 4933 O O . VAL A 1 609 ? 19.463 -13.301 -22.411 1.00 68.94 609 VAL A O 1
ATOM 4936 N N . GLY A 1 610 ? 21.494 -12.515 -22.901 1.00 82.44 610 GLY A N 1
ATOM 4937 C CA . GLY A 1 610 ? 22.192 -13.777 -22.669 1.00 82.44 610 GLY A CA 1
ATOM 4938 C C . GLY A 1 610 ? 23.713 -13.624 -22.593 1.00 82.44 610 GLY A C 1
ATOM 4939 O O . GLY A 1 610 ? 24.307 -12.810 -23.307 1.00 82.44 610 GLY A O 1
ATOM 4940 N N . TYR A 1 611 ? 24.350 -14.406 -21.721 1.00 87.06 611 TYR A N 1
ATOM 4941 C CA . TYR A 1 611 ? 25.800 -14.397 -21.491 1.00 87.06 611 TYR A CA 1
ATOM 4942 C C . TYR A 1 611 ? 26.320 -15.771 -21.043 1.00 87.06 611 TYR A C 1
ATOM 4944 O O . TYR A 1 611 ? 25.575 -16.609 -20.538 1.00 87.06 611 TYR A O 1
ATOM 4952 N N . MET A 1 612 ? 27.618 -15.991 -21.231 1.00 88.88 612 MET A N 1
ATOM 4953 C CA . MET A 1 612 ? 28.381 -17.134 -20.742 1.00 88.88 612 MET A CA 1
ATOM 4954 C C . MET A 1 612 ? 29.308 -16.683 -19.608 1.00 88.88 612 MET A C 1
ATOM 4956 O O . MET A 1 612 ? 29.905 -15.611 -19.684 1.00 88.88 612 MET A O 1
ATOM 4960 N N . ILE A 1 613 ? 29.445 -17.482 -18.553 1.00 89.44 613 ILE A N 1
ATOM 4961 C CA . ILE A 1 613 ? 30.252 -17.135 -17.378 1.00 89.44 613 ILE A CA 1
ATOM 4962 C C . ILE A 1 613 ? 31.020 -18.357 -16.857 1.00 89.44 613 ILE A C 1
ATOM 4964 O O . ILE A 1 613 ? 30.485 -19.465 -16.793 1.00 89.44 613 ILE A O 1
ATOM 4968 N N . THR A 1 614 ? 32.292 -18.160 -16.501 1.00 90.81 614 THR A N 1
ATOM 4969 C CA . THR A 1 614 ? 33.118 -19.191 -15.840 1.00 90.81 614 THR A CA 1
ATOM 4970 C C . THR A 1 614 ? 32.744 -19.326 -14.369 1.00 90.81 614 THR A C 1
ATOM 4972 O O . THR A 1 614 ? 32.298 -18.361 -13.749 1.00 90.81 614 THR A O 1
ATOM 4975 N N . GLN A 1 615 ? 33.048 -20.468 -13.752 1.00 88.38 615 GLN A N 1
ATOM 4976 C CA . GLN A 1 615 ? 32.902 -20.625 -12.303 1.00 88.38 615 GLN A CA 1
ATOM 4977 C C . GLN A 1 615 ? 33.686 -19.562 -11.502 1.00 88.38 615 GLN A C 1
ATOM 4979 O O . GLN A 1 615 ? 33.209 -19.070 -10.479 1.00 88.38 615 GLN A O 1
ATOM 4984 N N . ALA A 1 616 ? 34.871 -19.161 -11.979 1.00 87.25 616 ALA A N 1
ATOM 4985 C CA . ALA A 1 616 ? 35.660 -18.087 -11.374 1.00 87.25 616 ALA A CA 1
ATOM 4986 C C . ALA A 1 616 ? 34.952 -16.721 -11.474 1.00 87.25 616 ALA A C 1
ATOM 4988 O O . ALA A 1 616 ? 34.900 -15.978 -10.496 1.00 87.25 616 ALA A O 1
ATOM 4989 N N . GLY A 1 617 ? 34.350 -16.416 -12.627 1.00 88.81 617 GLY A N 1
ATOM 4990 C CA . GLY A 1 617 ? 33.533 -15.217 -12.826 1.00 88.81 617 GLY A CA 1
ATOM 4991 C C . GLY A 1 617 ? 32.283 -15.206 -11.950 1.00 88.81 617 GLY A C 1
ATOM 4992 O O . GLY A 1 617 ? 31.944 -14.174 -11.383 1.00 88.81 617 GLY A O 1
ATOM 4993 N N . VAL A 1 618 ? 31.640 -16.361 -11.762 1.00 89.88 618 VAL A N 1
ATOM 4994 C CA . VAL A 1 618 ? 30.493 -16.507 -10.855 1.00 89.88 618 VAL A CA 1
ATOM 4995 C C . VAL A 1 618 ? 30.877 -16.191 -9.409 1.00 89.88 618 VAL A C 1
ATOM 4997 O O . VAL A 1 618 ? 30.144 -15.468 -8.736 1.00 89.88 618 VAL A O 1
ATOM 5000 N N . ARG A 1 619 ? 32.033 -16.672 -8.930 1.00 88.44 619 ARG A N 1
ATOM 5001 C CA . ARG A 1 619 ? 32.529 -16.341 -7.581 1.00 88.44 619 ARG A CA 1
ATOM 5002 C C . ARG A 1 619 ? 32.757 -14.837 -7.421 1.00 88.44 619 ARG A C 1
ATOM 5004 O O . ARG A 1 619 ? 32.254 -14.255 -6.466 1.00 88.44 619 ARG A O 1
ATOM 5011 N N . LEU A 1 620 ? 33.396 -14.198 -8.403 1.00 86.44 620 LEU A N 1
ATOM 5012 C CA . LEU A 1 620 ? 33.590 -12.744 -8.415 1.00 86.44 620 LEU A CA 1
ATOM 5013 C C . LEU A 1 620 ? 32.260 -11.975 -8.456 1.00 86.44 620 LEU A C 1
ATOM 5015 O O . LEU A 1 620 ? 32.117 -10.963 -7.772 1.00 86.44 620 LEU A O 1
ATOM 5019 N N . MET A 1 621 ? 31.269 -12.444 -9.219 1.00 86.38 621 MET A N 1
ATOM 5020 C CA . MET A 1 621 ? 29.929 -11.849 -9.232 1.00 86.38 621 MET A CA 1
ATOM 5021 C C . MET A 1 621 ? 29.255 -11.982 -7.863 1.00 86.38 621 MET A C 1
ATOM 5023 O O . MET A 1 621 ? 28.755 -10.993 -7.343 1.00 86.38 621 MET A O 1
ATOM 5027 N N . LEU A 1 622 ? 29.281 -13.157 -7.230 1.00 85.94 622 LEU A N 1
ATOM 5028 C CA . LEU A 1 622 ? 28.694 -13.352 -5.898 1.00 85.94 622 LEU A CA 1
ATOM 5029 C C . LEU A 1 622 ? 29.348 -12.459 -4.828 1.00 85.94 622 LEU A C 1
ATOM 5031 O O . LEU A 1 622 ? 28.636 -11.915 -3.986 1.00 85.94 622 LEU A O 1
ATOM 5035 N N . GLU A 1 623 ? 30.667 -12.266 -4.896 1.00 84.31 623 GLU A N 1
ATOM 5036 C CA . GLU A 1 623 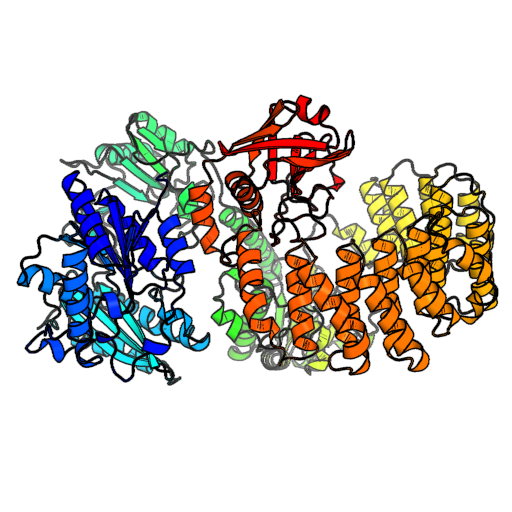? 31.424 -11.400 -3.979 1.00 84.31 623 GLU A CA 1
ATOM 5037 C C . GLU A 1 623 ? 31.137 -9.902 -4.181 1.00 84.31 623 GLU A C 1
ATOM 5039 O O . GLU A 1 623 ? 31.071 -9.152 -3.209 1.00 84.31 623 GLU A O 1
ATOM 5044 N N . ASN A 1 624 ? 30.951 -9.446 -5.427 1.00 76.88 624 ASN A N 1
ATOM 5045 C CA . ASN A 1 624 ? 30.769 -8.021 -5.741 1.00 76.88 624 ASN A CA 1
ATOM 5046 C C . ASN A 1 624 ? 29.300 -7.568 -5.787 1.00 76.88 624 ASN A C 1
ATOM 5048 O O . ASN A 1 624 ? 29.010 -6.378 -5.618 1.00 76.88 624 ASN A O 1
ATOM 5052 N N . VAL A 1 625 ? 28.369 -8.487 -6.052 1.00 74.06 625 VAL A N 1
ATOM 5053 C CA . VAL A 1 625 ? 26.941 -8.180 -6.211 1.00 74.06 625 VAL A CA 1
ATOM 5054 C C . VAL A 1 625 ? 26.235 -8.080 -4.857 1.00 74.06 625 VAL A C 1
ATOM 5056 O O . VAL A 1 625 ? 25.280 -7.314 -4.760 1.00 74.06 625 VAL A O 1
ATOM 5059 N N . PHE A 1 626 ? 26.704 -8.766 -3.804 1.00 70.31 626 PHE A N 1
ATOM 5060 C CA . PHE A 1 626 ? 26.044 -8.772 -2.491 1.00 70.31 626 PHE A CA 1
ATOM 5061 C C . PHE A 1 626 ? 26.837 -8.056 -1.391 1.00 70.31 626 PHE A C 1
ATOM 5063 O O . PHE A 1 626 ? 28.011 -8.361 -1.193 1.00 70.31 626 PHE A O 1
ATOM 5070 N N . PRO A 1 627 ? 26.200 -7.157 -0.613 1.00 75.69 627 PRO A N 1
ATOM 5071 C CA . PRO A 1 627 ? 24.817 -6.672 -0.747 1.00 75.69 627 PRO A CA 1
ATOM 5072 C C . PRO A 1 627 ? 24.602 -5.824 -2.016 1.00 75.69 627 PRO A C 1
ATOM 5074 O O . PRO A 1 627 ? 25.494 -5.080 -2.428 1.00 75.69 627 PRO A O 1
ATOM 5077 N N . LEU A 1 628 ? 23.403 -5.912 -2.606 1.00 75.38 628 LEU A N 1
ATOM 5078 C CA . LEU A 1 628 ? 23.017 -5.241 -3.851 1.00 75.38 628 LEU A CA 1
ATOM 5079 C C . LEU A 1 628 ? 23.175 -3.731 -3.727 1.00 75.38 628 LEU A C 1
ATOM 5081 O O . LEU A 1 628 ? 22.558 -3.082 -2.877 1.00 75.38 628 LEU A O 1
ATOM 5085 N N . ARG A 1 629 ? 23.982 -3.164 -4.625 1.00 71.75 629 ARG A N 1
ATOM 5086 C CA . ARG A 1 629 ? 24.179 -1.710 -4.743 1.00 71.75 629 ARG A CA 1
ATOM 5087 C C . ARG A 1 629 ? 23.641 -1.151 -6.056 1.00 71.75 629 ARG A C 1
ATOM 5089 O O . ARG A 1 629 ? 23.434 0.056 -6.170 1.00 71.75 629 ARG A O 1
ATOM 5096 N N . ARG A 1 630 ? 23.479 -2.007 -7.073 1.00 72.31 630 ARG A N 1
ATOM 5097 C CA . ARG A 1 630 ? 23.101 -1.652 -8.453 1.00 72.31 630 ARG A CA 1
ATOM 5098 C C . ARG A 1 630 ? 22.291 -2.776 -9.109 1.00 72.31 630 ARG A C 1
ATOM 5100 O O . ARG A 1 630 ? 22.145 -3.852 -8.538 1.00 72.31 630 ARG A O 1
ATOM 5107 N N . THR A 1 631 ? 21.761 -2.528 -10.308 1.00 72.00 631 THR A N 1
ATOM 5108 C CA . THR A 1 631 ? 21.103 -3.571 -11.113 1.00 72.00 631 THR A CA 1
ATOM 5109 C C . THR A 1 631 ? 22.122 -4.611 -11.580 1.00 72.00 631 THR A C 1
ATOM 5111 O O . THR A 1 631 ? 23.292 -4.273 -11.757 1.00 72.00 631 THR A O 1
ATOM 5114 N N . MET A 1 632 ? 21.684 -5.846 -11.849 1.00 74.00 632 MET A N 1
ATOM 5115 C CA . MET A 1 632 ? 22.557 -6.908 -12.377 1.00 74.00 632 MET A CA 1
ATOM 5116 C C . MET A 1 632 ? 23.299 -6.467 -13.657 1.00 74.00 632 MET A C 1
ATOM 5118 O O . MET A 1 632 ? 24.521 -6.574 -13.728 1.00 74.00 632 MET A O 1
ATOM 5122 N N . ASP A 1 633 ? 22.592 -5.822 -14.593 1.00 68.69 633 ASP A N 1
ATOM 5123 C CA . ASP A 1 633 ? 23.163 -5.225 -15.816 1.00 68.69 633 ASP A CA 1
ATOM 5124 C C . ASP A 1 633 ? 24.302 -4.220 -15.560 1.00 68.69 633 ASP A C 1
ATOM 5126 O O . ASP A 1 633 ? 25.176 -4.007 -16.403 1.00 68.69 633 ASP A O 1
ATOM 5130 N N . SER A 1 634 ? 24.293 -3.548 -14.404 1.00 69.56 634 SER A N 1
ATOM 5131 C CA . SER A 1 634 ? 25.342 -2.586 -14.060 1.00 69.56 634 SER A CA 1
ATOM 5132 C C . SER A 1 634 ? 26.662 -3.288 -13.741 1.00 69.56 634 SER A C 1
ATOM 5134 O O . SER A 1 634 ? 27.723 -2.754 -14.049 1.00 69.56 634 SER A O 1
ATOM 5136 N N . TYR A 1 635 ? 26.622 -4.479 -13.144 1.00 70.81 635 TYR A N 1
ATOM 5137 C CA . TYR A 1 635 ? 27.833 -5.232 -12.813 1.00 70.81 635 TYR A CA 1
ATOM 5138 C C . TYR A 1 635 ? 28.516 -5.780 -14.068 1.00 70.81 635 TYR A C 1
ATOM 5140 O O . TYR A 1 635 ? 29.742 -5.763 -14.153 1.00 70.81 635 TYR A O 1
ATOM 5148 N N . THR A 1 636 ? 27.735 -6.149 -15.087 1.00 67.00 636 THR A N 1
ATOM 5149 C CA . THR A 1 636 ? 28.274 -6.527 -16.399 1.00 67.00 636 THR A CA 1
ATOM 5150 C C . THR A 1 636 ? 28.829 -5.323 -17.168 1.00 67.00 636 THR A C 1
ATOM 5152 O O . THR A 1 636 ? 29.823 -5.460 -17.872 1.00 67.00 636 THR A O 1
ATOM 5155 N N . ALA A 1 637 ? 28.238 -4.130 -17.015 1.00 62.22 637 ALA A N 1
ATOM 5156 C CA . ALA A 1 637 ? 28.688 -2.903 -17.688 1.00 62.22 637 ALA A CA 1
ATOM 5157 C C . ALA A 1 637 ? 29.987 -2.308 -17.107 1.00 62.22 637 ALA A C 1
ATOM 5159 O O . ALA A 1 637 ? 30.783 -1.720 -17.835 1.00 62.22 637 ALA A O 1
ATOM 5160 N N . TYR A 1 638 ? 30.222 -2.472 -15.802 1.00 66.06 638 TYR A N 1
ATOM 5161 C CA . TYR A 1 638 ? 31.421 -1.987 -15.105 1.00 66.06 638 TYR A CA 1
ATOM 5162 C C . TYR A 1 638 ? 32.333 -3.138 -14.658 1.00 66.06 638 TYR A C 1
ATOM 5164 O O . TYR A 1 638 ? 32.935 -3.074 -13.587 1.00 66.06 638 TYR A O 1
ATOM 5172 N N . SER A 1 639 ? 32.433 -4.194 -15.465 1.00 69.62 639 SER A N 1
ATOM 5173 C CA . SER A 1 639 ? 33.122 -5.443 -15.118 1.00 69.62 639 SER A CA 1
ATOM 5174 C C . SER A 1 639 ? 34.557 -5.231 -14.603 1.00 69.62 639 SER A C 1
ATOM 5176 O O . SER A 1 639 ? 34.939 -5.827 -13.598 1.00 69.62 639 SER A O 1
ATOM 5178 N N . GLU A 1 640 ? 35.330 -4.322 -15.216 1.00 69.44 640 GLU A N 1
ATOM 5179 C CA . GLU A 1 640 ? 36.715 -4.027 -14.809 1.00 69.44 640 GLU A CA 1
ATOM 5180 C C . GLU A 1 640 ? 36.813 -3.467 -13.379 1.00 69.44 640 GLU A C 1
ATOM 5182 O O . GLU A 1 640 ? 37.756 -3.794 -12.662 1.00 69.44 640 GLU A O 1
ATOM 5187 N N . MET A 1 641 ? 35.820 -2.687 -12.925 1.00 72.75 641 MET A N 1
ATOM 5188 C CA . MET A 1 641 ? 35.767 -2.159 -11.551 1.00 72.75 641 MET A CA 1
ATOM 5189 C C . MET A 1 641 ? 35.642 -3.280 -10.510 1.00 72.75 641 MET A C 1
ATOM 5191 O O . MET A 1 641 ? 36.063 -3.111 -9.369 1.00 72.75 641 MET A O 1
ATOM 5195 N N . TYR A 1 642 ? 35.071 -4.415 -10.912 1.00 72.50 642 TYR A N 1
ATOM 5196 C CA . TYR A 1 642 ? 34.773 -5.561 -10.057 1.00 72.50 642 TYR A CA 1
ATOM 5197 C C . TYR A 1 642 ? 35.727 -6.743 -10.297 1.00 72.50 642 TYR A C 1
ATOM 5199 O O . TYR A 1 642 ? 35.470 -7.854 -9.841 1.00 72.50 642 TYR A O 1
ATOM 5207 N N . GLY A 1 643 ? 36.828 -6.531 -11.030 1.00 77.25 643 GLY A N 1
ATOM 5208 C CA . GLY A 1 643 ? 37.806 -7.584 -11.333 1.00 77.25 643 GLY A CA 1
ATOM 5209 C C . GLY A 1 643 ? 37.321 -8.633 -12.343 1.00 77.25 643 GLY A C 1
ATOM 5210 O O . GLY A 1 643 ? 37.975 -9.659 -12.532 1.00 77.25 643 GLY A O 1
ATOM 5211 N N . LEU A 1 644 ? 36.192 -8.392 -13.015 1.00 80.56 644 LEU A N 1
ATOM 5212 C CA . LEU A 1 644 ? 35.672 -9.257 -14.070 1.00 80.56 644 LEU A CA 1
ATOM 5213 C C . LEU A 1 644 ? 36.324 -8.908 -15.412 1.00 80.56 644 LEU A C 1
ATOM 5215 O O . LEU A 1 644 ? 36.261 -7.768 -15.887 1.00 80.56 644 LEU A O 1
ATOM 5219 N N . THR A 1 645 ? 36.927 -9.908 -16.049 1.00 82.44 645 THR A N 1
ATOM 5220 C CA . THR A 1 645 ? 37.455 -9.801 -17.405 1.00 82.44 645 THR A CA 1
ATOM 5221 C C . THR A 1 645 ? 36.338 -10.103 -18.397 1.00 82.44 645 THR A C 1
ATOM 5223 O O . THR A 1 645 ? 35.923 -11.244 -18.585 1.00 82.44 645 THR A O 1
ATOM 5226 N N . LEU A 1 646 ? 35.831 -9.045 -19.027 1.00 82.12 646 LEU A N 1
ATOM 5227 C CA . LEU A 1 646 ? 34.716 -9.111 -19.966 1.00 82.12 646 LEU A CA 1
ATOM 5228 C C . LEU A 1 646 ? 35.203 -9.322 -21.399 1.00 82.12 646 LEU A C 1
ATOM 5230 O O . LEU A 1 646 ? 36.020 -8.550 -21.905 1.00 82.12 646 LEU A O 1
ATOM 5234 N N . GLY A 1 647 ? 34.657 -10.342 -22.053 1.00 80.69 647 GLY A N 1
ATOM 5235 C CA . GLY A 1 647 ? 34.761 -10.568 -23.488 1.00 80.69 647 GLY A CA 1
ATOM 5236 C C . GLY A 1 647 ? 33.427 -10.307 -24.183 1.00 80.69 647 GLY A C 1
ATOM 5237 O O . GLY A 1 647 ? 32.355 -10.498 -23.605 1.00 80.69 647 GLY A O 1
ATOM 5238 N N . ILE A 1 648 ? 33.479 -9.891 -25.445 1.00 79.25 648 ILE A N 1
ATOM 5239 C CA . ILE A 1 648 ? 32.295 -9.755 -26.302 1.00 79.25 648 ILE A CA 1
ATOM 5240 C C . ILE A 1 648 ? 32.546 -10.516 -27.604 1.00 79.25 648 ILE A C 1
ATOM 5242 O O . ILE A 1 648 ? 33.618 -10.375 -28.201 1.00 79.25 648 ILE A O 1
ATOM 5246 N N . LEU A 1 649 ? 31.568 -11.321 -28.031 1.00 77.25 649 LEU A N 1
ATOM 5247 C CA . LEU A 1 649 ? 31.597 -11.989 -29.332 1.00 77.25 649 LEU A CA 1
ATOM 5248 C C . LEU A 1 649 ? 31.379 -10.981 -30.464 1.00 77.25 649 LEU A C 1
ATOM 5250 O O . LEU A 1 649 ? 30.550 -10.079 -30.359 1.00 77.25 649 LEU A O 1
ATOM 5254 N N . SER A 1 650 ? 32.109 -11.154 -31.566 1.00 68.56 650 SER A N 1
ATOM 5255 C CA . SER A 1 650 ? 31.958 -10.306 -32.755 1.00 68.56 650 SER A CA 1
ATOM 5256 C C . SER A 1 650 ? 30.572 -10.402 -33.404 1.00 68.56 650 SER A C 1
ATOM 5258 O O . SER A 1 650 ? 30.104 -9.414 -33.966 1.00 68.56 650 SER A O 1
ATOM 5260 N N . ASP A 1 651 ? 29.927 -11.568 -33.305 1.00 69.44 651 ASP A N 1
ATOM 5261 C CA . ASP A 1 651 ? 28.590 -11.845 -33.831 1.00 69.44 651 ASP A CA 1
ATOM 5262 C C . ASP A 1 651 ? 27.611 -12.127 -32.680 1.00 69.44 651 ASP A C 1
ATOM 5264 O O . ASP A 1 651 ? 27.946 -12.837 -31.730 1.00 69.44 651 ASP A O 1
ATOM 5268 N N . ALA A 1 652 ? 26.378 -11.623 -32.790 1.00 71.50 652 ALA A N 1
ATOM 5269 C CA . ALA A 1 652 ? 25.307 -11.946 -31.851 1.00 71.50 652 ALA A CA 1
ATOM 5270 C C . ALA A 1 652 ? 24.792 -13.377 -32.074 1.00 71.50 652 ALA A C 1
ATOM 5272 O O . ALA A 1 652 ? 24.387 -13.727 -33.182 1.00 71.50 652 ALA A O 1
ATOM 5273 N N . LEU A 1 653 ? 24.754 -14.184 -31.011 1.00 77.62 653 LEU A N 1
ATOM 5274 C CA . LEU A 1 653 ? 24.234 -15.557 -31.055 1.00 77.62 653 LEU A CA 1
ATOM 5275 C C . LEU A 1 653 ? 22.778 -15.665 -30.571 1.00 77.62 653 LEU A C 1
ATOM 5277 O O . LEU A 1 653 ? 22.078 -16.613 -30.938 1.00 77.62 653 LEU A O 1
ATOM 5281 N N . VAL A 1 654 ? 22.302 -14.682 -29.799 1.00 74.31 654 VAL A N 1
ATOM 5282 C CA . VAL A 1 654 ? 20.914 -14.579 -29.304 1.00 74.31 654 VAL A CA 1
ATOM 5283 C C . VAL A 1 654 ? 20.344 -13.179 -29.552 1.00 74.31 654 VAL A C 1
ATOM 5285 O O . VAL A 1 654 ? 21.120 -12.243 -29.684 1.00 74.31 654 VAL A O 1
ATOM 5288 N N . VAL A 1 655 ? 19.019 -13.010 -29.649 1.00 68.88 655 VAL A N 1
ATOM 5289 C CA . VAL A 1 655 ? 18.337 -11.703 -29.830 1.00 68.88 655 VAL A CA 1
ATOM 5290 C C . VAL A 1 655 ? 16.979 -11.654 -29.100 1.00 68.88 655 VAL A C 1
ATOM 5292 O O . VAL A 1 655 ? 16.401 -12.710 -28.854 1.00 68.88 655 VAL A O 1
ATOM 5295 N N . PRO A 1 656 ? 16.409 -10.467 -28.800 1.00 61.12 656 PRO A N 1
ATOM 5296 C CA . PRO A 1 656 ? 15.061 -10.343 -28.230 1.00 61.12 656 PRO A CA 1
ATOM 5297 C C . PRO A 1 656 ? 13.944 -10.744 -29.211 1.00 61.12 656 PRO A C 1
ATOM 5299 O O . PRO A 1 656 ? 13.968 -10.368 -30.387 1.00 61.12 656 PRO A O 1
ATOM 5302 N N . ASN A 1 657 ? 12.909 -11.433 -28.724 1.00 57.94 657 ASN A N 1
ATOM 5303 C CA . ASN A 1 657 ? 11.774 -11.894 -29.531 1.00 57.94 657 ASN A CA 1
ATOM 5304 C C . ASN A 1 657 ? 10.746 -10.774 -29.852 1.00 57.94 657 ASN A C 1
ATOM 5306 O O . ASN A 1 657 ? 9.776 -10.572 -29.115 1.00 57.94 657 ASN A O 1
ATOM 5310 N N . HIS A 1 658 ? 10.912 -10.061 -30.980 1.00 52.50 658 HIS A N 1
ATOM 5311 C CA . HIS A 1 658 ? 9.932 -9.089 -31.512 1.00 52.50 658 HIS A CA 1
ATOM 5312 C C . HIS A 1 658 ? 9.745 -9.212 -33.044 1.00 52.50 658 HIS A C 1
ATOM 5314 O O . HIS A 1 658 ? 10.391 -8.534 -33.843 1.00 52.50 658 HIS A O 1
ATOM 5320 N N . ARG A 1 659 ? 8.815 -10.077 -33.473 1.00 43.56 659 ARG A N 1
ATOM 5321 C CA . ARG A 1 659 ? 8.652 -10.576 -34.860 1.00 43.56 659 ARG A CA 1
ATOM 5322 C C . ARG A 1 659 ? 8.307 -9.596 -36.009 1.00 43.56 659 ARG A C 1
ATOM 5324 O O . ARG A 1 659 ? 8.244 -10.068 -37.135 1.00 43.56 659 ARG A O 1
ATOM 5331 N N . PHE A 1 660 ? 8.103 -8.287 -35.814 1.00 41.03 660 PHE A N 1
ATOM 5332 C CA . PHE A 1 660 ? 7.750 -7.369 -36.934 1.00 41.03 660 PHE A CA 1
ATOM 5333 C C . PHE A 1 660 ? 8.591 -6.092 -37.052 1.00 41.03 660 PHE A C 1
ATOM 5335 O O . PHE A 1 660 ? 8.623 -5.473 -38.113 1.00 41.03 660 PHE A O 1
ATOM 5342 N N . GLU A 1 661 ? 9.305 -5.705 -36.001 1.00 49.97 661 GLU A N 1
ATOM 5343 C CA . GLU A 1 661 ? 10.209 -4.550 -36.027 1.00 49.97 661 GLU A CA 1
ATOM 5344 C C . GLU A 1 661 ? 11.640 -4.966 -36.421 1.00 49.97 661 GLU A C 1
ATOM 5346 O O . GLU A 1 661 ? 12.443 -4.139 -36.850 1.00 49.97 661 GLU A O 1
ATOM 5351 N N . SER A 1 662 ? 11.951 -6.263 -36.348 1.00 54.75 662 SER A N 1
ATOM 5352 C CA . SER A 1 662 ? 13.319 -6.770 -36.422 1.00 54.75 662 SER A CA 1
ATOM 5353 C C . SER A 1 662 ? 14.018 -6.528 -37.762 1.00 54.75 662 SER A C 1
ATOM 5355 O O . SER A 1 662 ? 15.202 -6.231 -37.746 1.00 54.75 662 SER A O 1
ATOM 5357 N N . ASP A 1 663 ? 13.350 -6.590 -38.916 1.00 58.44 663 ASP A N 1
ATOM 5358 C CA . ASP A 1 663 ? 14.067 -6.572 -40.205 1.00 58.44 663 ASP A CA 1
ATOM 5359 C C . ASP A 1 663 ? 14.497 -5.175 -40.677 1.00 58.44 663 ASP A C 1
ATOM 5361 O O . ASP A 1 663 ? 15.551 -5.031 -41.304 1.00 58.44 663 ASP A O 1
ATOM 5365 N N . ILE A 1 664 ? 13.716 -4.134 -40.363 1.00 59.94 664 ILE A N 1
ATOM 5366 C CA . ILE A 1 664 ? 14.098 -2.745 -40.654 1.00 59.94 664 ILE A CA 1
ATOM 5367 C C . ILE A 1 664 ? 15.129 -2.244 -39.641 1.00 59.94 664 ILE A C 1
ATOM 5369 O O . ILE A 1 664 ? 16.101 -1.609 -40.041 1.00 59.94 664 ILE A O 1
ATOM 5373 N N . TRP A 1 665 ? 14.983 -2.600 -38.357 1.00 57.00 665 TRP A N 1
ATOM 5374 C CA . TRP A 1 665 ? 15.989 -2.287 -37.343 1.00 57.00 665 TRP A CA 1
ATOM 5375 C C . TRP A 1 665 ? 17.277 -3.070 -37.559 1.00 57.00 665 TRP A C 1
ATOM 5377 O O . TRP A 1 665 ? 18.332 -2.475 -37.438 1.00 57.00 665 TRP A O 1
ATOM 5387 N N . LYS A 1 666 ? 17.228 -4.329 -38.014 1.00 57.56 666 LYS A N 1
ATOM 5388 C CA . LYS A 1 666 ? 18.427 -5.062 -38.458 1.00 57.56 666 LYS A CA 1
ATOM 5389 C C . LYS A 1 666 ? 19.154 -4.323 -39.577 1.00 57.56 666 LYS A C 1
ATOM 5391 O O . LYS A 1 666 ? 20.370 -4.222 -39.517 1.00 57.56 666 LYS A O 1
ATOM 5396 N N . ALA A 1 667 ? 18.441 -3.792 -40.575 1.00 61.88 667 ALA A N 1
ATOM 5397 C CA . ALA A 1 667 ? 19.070 -3.017 -41.649 1.00 61.88 667 ALA A CA 1
ATOM 5398 C C . ALA A 1 667 ? 19.697 -1.704 -41.134 1.00 61.88 667 ALA A C 1
ATOM 5400 O O . ALA A 1 667 ? 20.806 -1.356 -41.539 1.00 61.88 667 ALA A O 1
ATOM 5401 N N . ILE A 1 668 ? 19.022 -1.016 -40.206 1.00 57.19 668 ILE A N 1
ATOM 5402 C CA . ILE A 1 668 ? 19.511 0.215 -39.562 1.00 57.19 668 ILE A CA 1
ATOM 5403 C C . ILE A 1 668 ? 20.736 -0.074 -38.673 1.00 57.19 668 ILE A C 1
ATOM 5405 O O . ILE A 1 668 ? 21.749 0.617 -38.788 1.00 57.19 668 ILE A O 1
ATOM 5409 N N . ASP A 1 669 ? 20.679 -1.121 -37.847 1.00 55.75 669 ASP A N 1
ATOM 5410 C CA . ASP A 1 669 ? 21.743 -1.567 -36.936 1.00 55.75 669 ASP A CA 1
ATOM 5411 C C . ASP A 1 669 ? 22.975 -2.050 -37.716 1.00 55.75 669 ASP A C 1
ATOM 5413 O O . ASP A 1 669 ? 24.110 -1.732 -37.360 1.00 55.75 669 ASP A O 1
ATOM 5417 N N . GLN A 1 670 ? 22.762 -2.742 -38.842 1.00 63.19 670 GLN A N 1
ATOM 5418 C CA . GLN A 1 670 ? 23.819 -3.154 -39.774 1.00 63.19 670 GLN A CA 1
ATOM 5419 C C . GLN A 1 670 ? 24.389 -1.987 -40.592 1.00 63.19 670 GLN A C 1
ATOM 5421 O O . GLN A 1 670 ? 25.349 -2.179 -41.337 1.00 63.19 670 GLN A O 1
ATOM 5426 N N . ARG A 1 671 ? 23.815 -0.779 -40.468 1.00 57.28 671 ARG A N 1
ATOM 5427 C CA . ARG A 1 671 ? 24.122 0.395 -41.302 1.00 57.28 671 ARG A CA 1
ATOM 5428 C C . ARG A 1 671 ? 24.046 0.090 -42.801 1.00 57.28 671 ARG A C 1
ATOM 5430 O O . ARG A 1 671 ? 24.737 0.722 -43.600 1.00 57.28 671 ARG A O 1
ATOM 5437 N N . ASP A 1 672 ? 23.199 -0.864 -43.177 1.00 73.19 672 ASP A N 1
ATOM 5438 C CA . ASP A 1 672 ? 22.942 -1.222 -44.564 1.00 73.19 672 ASP A CA 1
ATOM 5439 C C . ASP A 1 672 ? 22.055 -0.132 -45.162 1.00 73.19 672 ASP A C 1
ATOM 5441 O O . ASP A 1 672 ? 20.821 -0.147 -45.052 1.00 73.19 672 ASP A O 1
ATOM 5445 N N . LEU A 1 673 ? 22.717 0.888 -45.708 1.00 72.62 673 LEU A N 1
ATOM 5446 C CA . LEU A 1 673 ? 22.052 2.070 -46.222 1.00 72.62 673 LEU A CA 1
ATOM 5447 C C . LEU A 1 673 ? 21.144 1.702 -47.396 1.00 72.62 673 LEU A C 1
ATOM 5449 O O . LEU A 1 673 ? 20.005 2.151 -47.422 1.00 72.62 673 LEU A O 1
ATOM 5453 N N . ASP A 1 674 ? 21.577 0.836 -48.308 1.00 75.81 674 ASP A N 1
ATOM 5454 C CA . ASP A 1 674 ? 20.776 0.448 -49.472 1.00 75.81 674 ASP A CA 1
ATOM 5455 C C . ASP A 1 674 ? 19.510 -0.310 -49.060 1.00 75.81 674 ASP A C 1
ATOM 5457 O O . ASP A 1 674 ? 18.409 -0.011 -49.535 1.00 75.81 674 ASP A O 1
ATOM 5461 N N . LYS A 1 675 ? 19.621 -1.230 -48.097 1.00 76.56 675 LYS A N 1
ATOM 5462 C CA . LYS A 1 675 ? 18.470 -1.962 -47.559 1.00 76.56 675 LYS A CA 1
ATOM 5463 C C . LYS A 1 675 ? 17.560 -1.066 -46.730 1.00 76.56 675 LYS A C 1
ATOM 5465 O O . LYS A 1 675 ? 16.343 -1.153 -46.884 1.00 76.56 675 LYS A O 1
ATOM 5470 N N . THR A 1 676 ? 18.109 -0.157 -45.926 1.00 74.31 676 THR A N 1
ATOM 5471 C CA . THR A 1 676 ? 17.332 0.850 -45.180 1.00 74.31 676 THR A CA 1
ATOM 5472 C C . THR A 1 676 ? 16.574 1.775 -46.136 1.00 74.31 676 THR A C 1
ATOM 5474 O O . THR A 1 676 ? 15.376 2.010 -45.964 1.00 74.31 676 THR A O 1
ATOM 5477 N N . LEU A 1 677 ? 17.234 2.242 -47.199 1.00 76.50 677 LEU A N 1
ATOM 5478 C CA . LEU A 1 677 ? 16.640 3.084 -48.235 1.00 76.50 677 LEU A CA 1
ATOM 5479 C C . LEU A 1 677 ? 15.611 2.323 -49.084 1.00 76.50 677 LEU A C 1
ATOM 5481 O O . LEU A 1 677 ? 14.637 2.928 -49.533 1.00 76.50 677 LEU A O 1
ATOM 5485 N N . SER A 1 678 ? 15.739 1.002 -49.247 1.00 80.62 678 SER A N 1
ATOM 5486 C CA . SER A 1 678 ? 14.744 0.185 -49.962 1.00 80.62 678 SER A CA 1
ATOM 5487 C C . SER A 1 678 ? 13.344 0.275 -49.331 1.00 80.62 678 SER A C 1
ATOM 5489 O O . SER A 1 678 ? 12.329 0.259 -50.039 1.00 80.62 678 SER A O 1
ATOM 5491 N N . TYR A 1 679 ? 13.271 0.481 -48.009 1.00 79.00 679 TYR A N 1
ATOM 5492 C CA . TYR A 1 679 ? 12.015 0.659 -47.279 1.00 79.00 679 TYR A CA 1
ATOM 5493 C C . TYR A 1 679 ? 11.356 2.027 -47.521 1.00 79.00 679 TYR A C 1
ATOM 5495 O O . TYR A 1 679 ? 10.165 2.184 -47.248 1.00 79.00 679 TYR A O 1
ATOM 5503 N N . LEU A 1 680 ? 12.054 2.992 -48.137 1.00 74.12 680 LEU A N 1
ATOM 5504 C CA . LEU A 1 680 ? 11.471 4.277 -48.557 1.00 74.12 680 LEU A CA 1
ATOM 5505 C C . LEU A 1 680 ? 10.438 4.134 -49.688 1.00 74.12 680 LEU A C 1
ATOM 5507 O O . LEU A 1 680 ? 9.657 5.053 -49.954 1.00 74.12 680 LEU A O 1
ATOM 5511 N N . SER A 1 681 ? 10.389 2.966 -50.331 1.00 73.50 681 SER A N 1
ATOM 5512 C CA . SER A 1 681 ? 9.369 2.604 -51.320 1.00 73.50 681 SER A CA 1
ATOM 5513 C C . SER A 1 681 ? 8.101 1.979 -50.711 1.00 73.50 681 SER A C 1
ATOM 5515 O O . SER A 1 681 ? 7.122 1.793 -51.430 1.00 73.50 681 SER A O 1
ATOM 5517 N N . LYS A 1 682 ? 8.093 1.665 -49.405 1.00 77.69 682 LYS A N 1
ATOM 5518 C CA . LYS A 1 682 ? 7.036 0.885 -48.722 1.00 77.69 682 LYS A CA 1
ATOM 5519 C C . LYS A 1 682 ? 5.953 1.778 -48.088 1.00 77.69 682 LYS A C 1
ATOM 5521 O O . LYS A 1 682 ? 5.721 2.876 -48.577 1.00 77.69 682 LYS A O 1
ATOM 5526 N N . SER A 1 683 ? 5.222 1.321 -47.067 1.00 71.81 683 SER A N 1
ATOM 5527 C CA . SER A 1 683 ? 4.155 2.114 -46.423 1.00 71.81 683 SER A CA 1
ATOM 5528 C C . SER A 1 683 ? 4.700 3.354 -45.708 1.00 71.81 683 SER A C 1
ATOM 5530 O O . SER A 1 683 ? 5.859 3.372 -45.305 1.00 71.81 683 SER A O 1
ATOM 5532 N N . ASP A 1 684 ? 3.874 4.381 -45.497 1.00 67.31 684 ASP A N 1
ATOM 5533 C CA . ASP A 1 684 ? 4.290 5.615 -44.813 1.00 67.31 684 ASP A CA 1
ATOM 5534 C C . ASP A 1 684 ? 4.847 5.368 -43.400 1.00 67.31 684 ASP A C 1
ATOM 5536 O O . ASP A 1 684 ? 5.795 6.044 -42.994 1.00 67.31 684 ASP A O 1
ATOM 5540 N N . GLU A 1 685 ? 4.321 4.379 -42.670 1.00 61.31 685 GLU A N 1
ATOM 5541 C CA . GLU A 1 685 ? 4.892 3.903 -41.406 1.00 61.31 685 GLU A CA 1
ATOM 5542 C C . GLU A 1 685 ? 6.322 3.370 -41.582 1.00 61.31 685 GLU A C 1
ATOM 5544 O O . GLU A 1 685 ? 7.226 3.809 -40.871 1.00 61.31 685 GLU A O 1
ATOM 5549 N N . MET A 1 686 ? 6.558 2.487 -42.558 1.00 65.56 686 MET A N 1
ATOM 5550 C CA . MET A 1 686 ? 7.891 1.933 -42.828 1.00 65.56 686 MET A CA 1
ATOM 5551 C C . MET A 1 686 ? 8.862 2.995 -43.348 1.00 65.56 686 MET A C 1
ATOM 5553 O O . MET A 1 686 ? 10.014 3.028 -42.920 1.00 65.56 686 MET A O 1
ATOM 5557 N N . LYS A 1 687 ? 8.397 3.923 -44.196 1.00 74.75 687 LYS A N 1
ATOM 5558 C CA . LYS A 1 687 ? 9.192 5.076 -44.648 1.00 74.75 687 LYS A CA 1
ATOM 5559 C C . LYS A 1 687 ? 9.594 5.958 -43.475 1.00 74.75 687 LYS A C 1
ATOM 5561 O O . LYS A 1 687 ? 10.741 6.376 -43.389 1.00 74.75 687 LYS A O 1
ATOM 5566 N N . ALA A 1 688 ? 8.667 6.254 -42.564 1.00 68.94 688 ALA A N 1
ATOM 5567 C CA . ALA A 1 688 ? 8.951 7.089 -41.404 1.00 68.94 688 ALA A CA 1
ATOM 5568 C C . ALA A 1 688 ? 9.945 6.425 -40.436 1.00 68.94 688 ALA A C 1
ATOM 5570 O O . ALA A 1 688 ? 10.759 7.133 -39.846 1.00 68.94 688 ALA A O 1
ATOM 5571 N N . ILE A 1 689 ? 9.898 5.096 -40.285 1.00 65.94 689 ILE A N 1
ATOM 5572 C CA . ILE A 1 689 ? 10.859 4.327 -39.479 1.00 65.94 689 ILE A CA 1
ATOM 5573 C C . ILE A 1 689 ? 12.234 4.308 -40.159 1.00 65.94 689 ILE A C 1
ATOM 5575 O O . ILE A 1 689 ? 13.214 4.688 -39.523 1.00 65.94 689 ILE A O 1
ATOM 5579 N N . ALA A 1 690 ? 12.298 3.987 -41.457 1.00 74.31 690 ALA A N 1
ATOM 5580 C CA . ALA A 1 690 ? 13.532 4.026 -42.247 1.00 74.31 690 ALA A CA 1
ATOM 5581 C C . ALA A 1 690 ? 14.208 5.401 -42.173 1.00 74.31 690 ALA A C 1
ATOM 5583 O O . ALA A 1 690 ? 15.391 5.497 -41.866 1.00 74.31 690 ALA A O 1
ATOM 5584 N N . LEU A 1 691 ? 13.444 6.480 -42.380 1.00 75.62 691 LEU A N 1
ATOM 5585 C CA . LEU A 1 691 ? 13.958 7.848 -42.314 1.00 75.62 691 LEU A CA 1
ATOM 5586 C C . LEU A 1 691 ? 14.489 8.205 -40.923 1.00 75.62 691 LEU A C 1
ATOM 5588 O O . LEU A 1 691 ? 15.533 8.837 -40.828 1.00 75.62 691 LEU A O 1
ATOM 5592 N N . ARG A 1 692 ? 13.835 7.774 -39.837 1.00 66.75 692 ARG A N 1
ATOM 5593 C CA . ARG A 1 692 ? 14.378 7.981 -38.483 1.00 66.75 692 ARG A CA 1
ATOM 5594 C C . ARG A 1 692 ? 15.654 7.178 -38.243 1.00 66.75 692 ARG A C 1
ATOM 5596 O O . ARG A 1 692 ? 16.557 7.700 -37.599 1.00 66.75 692 ARG A O 1
ATOM 5603 N N . GLY A 1 693 ? 15.732 5.965 -38.787 1.00 64.69 693 GLY A N 1
ATOM 5604 C CA . GLY A 1 693 ? 16.926 5.120 -38.757 1.00 64.69 693 GLY A CA 1
ATOM 5605 C C . GLY A 1 693 ? 18.106 5.686 -39.547 1.00 64.69 693 GLY A C 1
ATOM 5606 O O . GLY A 1 693 ? 19.251 5.480 -39.175 1.00 64.69 693 GLY A O 1
ATOM 5607 N N . VAL A 1 694 ? 17.857 6.487 -40.587 1.00 68.25 694 VAL A N 1
ATOM 5608 C CA . VAL A 1 694 ? 18.931 7.215 -41.286 1.00 68.25 694 VAL A CA 1
ATOM 5609 C C . VAL A 1 694 ? 19.595 8.260 -40.378 1.00 68.25 694 VAL A C 1
ATOM 5611 O O . VAL A 1 694 ? 20.774 8.545 -40.552 1.00 68.25 694 VAL A O 1
ATOM 5614 N N . GLY A 1 695 ? 18.893 8.774 -39.360 1.00 59.66 695 GLY A N 1
ATOM 5615 C CA . GLY A 1 695 ? 19.425 9.753 -38.402 1.00 59.66 695 GLY A CA 1
ATOM 5616 C C . GLY A 1 695 ? 20.626 9.282 -37.569 1.00 59.66 695 GLY A C 1
ATOM 5617 O O . GLY A 1 695 ? 21.308 10.115 -36.979 1.00 59.66 695 GLY A O 1
ATOM 5618 N N . SER A 1 696 ? 20.902 7.974 -37.524 1.00 58.06 696 SER A N 1
ATOM 5619 C CA . SER A 1 696 ? 22.076 7.390 -36.856 1.00 58.06 696 SER A CA 1
ATOM 5620 C C . SER A 1 696 ? 23.290 7.197 -37.779 1.00 58.06 696 SER A C 1
ATOM 5622 O O . SER A 1 696 ? 24.309 6.653 -37.350 1.00 58.06 696 SER A O 1
ATOM 5624 N N . ILE A 1 697 ? 23.207 7.626 -39.044 1.00 62.50 697 ILE A N 1
ATOM 5625 C CA . ILE A 1 697 ? 24.298 7.537 -40.025 1.00 62.50 697 ILE A CA 1
ATOM 5626 C C . ILE A 1 697 ? 25.263 8.718 -39.852 1.00 62.50 697 ILE A C 1
ATOM 5628 O O . ILE A 1 697 ? 24.867 9.819 -39.468 1.00 62.50 697 ILE A O 1
ATOM 5632 N N . GLN A 1 698 ? 26.553 8.490 -40.116 1.00 59.12 698 GLN A N 1
ATOM 5633 C CA . GLN A 1 698 ? 27.568 9.543 -40.048 1.00 59.12 698 GLN A CA 1
ATOM 5634 C C . GLN A 1 698 ? 27.260 10.670 -41.055 1.00 59.12 698 GLN A C 1
ATOM 5636 O O . GLN A 1 698 ? 26.881 10.368 -42.189 1.00 59.12 698 GLN A O 1
ATOM 5641 N N . PRO A 1 699 ? 27.485 11.948 -40.686 1.00 60.94 699 PRO A N 1
ATOM 5642 C CA . PRO A 1 699 ? 27.279 13.114 -41.555 1.00 60.94 699 PRO A CA 1
ATOM 5643 C C . PRO A 1 699 ? 27.817 12.956 -42.982 1.00 60.94 699 PRO A C 1
ATOM 5645 O O . PRO A 1 699 ? 27.147 13.312 -43.947 1.00 60.94 699 PRO A O 1
ATOM 5648 N N . ASP A 1 700 ? 29.008 12.367 -43.109 1.00 62.88 700 ASP A N 1
ATOM 5649 C CA . ASP A 1 700 ? 29.759 12.244 -44.363 1.00 62.88 700 ASP A CA 1
ATOM 5650 C C . ASP A 1 700 ? 29.159 11.195 -45.328 1.00 62.88 700 ASP A C 1
ATOM 5652 O O . ASP A 1 700 ? 29.528 11.132 -46.498 1.00 62.88 700 ASP A O 1
ATOM 5656 N N . SER A 1 701 ? 28.211 10.377 -44.855 1.00 65.06 701 SER A N 1
ATOM 5657 C CA . SER A 1 701 ? 27.511 9.336 -45.627 1.00 65.06 701 SER A CA 1
ATOM 5658 C C . SER A 1 701 ? 26.014 9.626 -45.783 1.00 65.06 701 SER A C 1
ATOM 5660 O O . SER A 1 701 ? 25.240 8.735 -46.134 1.00 65.06 701 SER A O 1
ATOM 5662 N N . PHE A 1 702 ? 25.585 10.860 -45.501 1.00 72.38 702 PHE A N 1
ATOM 5663 C CA . PHE A 1 702 ? 24.182 11.248 -45.570 1.00 72.38 702 PHE A CA 1
ATOM 5664 C C . PHE A 1 702 ? 23.666 11.237 -47.028 1.00 72.38 702 PHE A C 1
ATOM 5666 O O . PHE A 1 702 ? 24.170 11.990 -47.868 1.00 72.38 702 PHE A O 1
ATOM 5673 N N . PRO A 1 703 ? 22.646 10.426 -47.367 1.00 73.50 703 PRO A N 1
ATOM 5674 C CA . PRO A 1 703 ? 22.182 10.288 -48.744 1.00 73.50 703 PRO A CA 1
ATOM 5675 C C . PRO A 1 703 ? 21.335 11.492 -49.172 1.00 73.50 703 PRO A C 1
ATOM 5677 O O . PRO A 1 703 ? 20.190 11.650 -48.753 1.00 73.50 703 PRO A O 1
ATOM 5680 N N . ALA A 1 704 ? 21.851 12.317 -50.085 1.00 70.06 704 ALA A N 1
ATOM 5681 C CA . ALA A 1 704 ? 21.128 13.488 -50.594 1.00 70.06 704 ALA A CA 1
ATOM 5682 C C . ALA A 1 704 ? 19.770 13.144 -51.247 1.00 70.06 704 ALA A C 1
ATOM 5684 O O . ALA A 1 704 ? 18.870 13.984 -51.285 1.00 70.06 704 ALA A O 1
ATOM 5685 N N . SER A 1 705 ? 19.587 11.904 -51.715 1.00 70.19 705 SER A N 1
ATOM 5686 C CA . SER A 1 705 ? 18.341 11.416 -52.319 1.00 70.19 705 SER A CA 1
ATOM 5687 C C . SER A 1 705 ? 17.139 11.473 -51.372 1.00 70.19 705 SER A C 1
ATOM 5689 O O . SER A 1 705 ? 16.024 11.700 -51.838 1.00 70.19 705 SER A O 1
ATOM 5691 N N . ILE A 1 706 ? 17.330 11.355 -50.051 1.00 77.44 706 ILE A N 1
ATOM 5692 C CA . ILE A 1 706 ? 16.205 11.387 -49.102 1.00 77.44 706 ILE A CA 1
ATOM 5693 C C . ILE A 1 706 ? 15.634 12.793 -48.921 1.00 77.44 706 ILE A C 1
ATOM 5695 O O . ILE A 1 706 ? 14.483 12.936 -48.513 1.00 77.44 706 ILE A O 1
ATOM 5699 N N . LEU A 1 707 ? 16.398 13.835 -49.272 1.00 71.00 707 LEU A N 1
ATOM 5700 C CA . LEU A 1 707 ? 15.986 15.237 -49.151 1.00 71.00 707 LEU A CA 1
ATOM 5701 C C . LEU A 1 707 ? 14.737 15.543 -49.994 1.00 71.00 707 LEU A C 1
ATOM 5703 O O . LEU A 1 707 ? 13.973 16.445 -49.652 1.00 71.00 707 LEU A O 1
ATOM 5707 N N . VAL A 1 708 ? 14.448 14.739 -51.028 1.00 73.88 708 VAL A N 1
ATOM 5708 C CA . VAL A 1 708 ? 13.196 14.822 -51.801 1.00 73.88 708 VAL A CA 1
ATOM 5709 C C . VAL A 1 708 ? 11.950 14.634 -50.920 1.00 73.88 708 VAL A C 1
ATOM 5711 O O . VAL A 1 708 ? 10.902 15.231 -51.176 1.00 73.88 708 VAL A O 1
ATOM 5714 N N . HIS A 1 709 ? 12.057 13.864 -49.831 1.00 78.69 709 HIS A N 1
ATOM 5715 C CA . HIS A 1 709 ? 10.947 13.569 -48.924 1.00 78.69 709 HIS A CA 1
ATOM 5716 C C . HIS A 1 709 ? 10.588 14.727 -47.985 1.00 78.69 709 HIS A C 1
ATOM 5718 O O . HIS A 1 709 ? 9.528 14.676 -47.356 1.00 78.69 709 HIS A O 1
ATOM 5724 N N . ILE A 1 710 ? 11.383 15.807 -47.956 1.00 70.69 710 ILE A N 1
ATOM 5725 C CA . ILE A 1 710 ? 11.003 17.071 -47.299 1.00 70.69 710 ILE A CA 1
ATOM 5726 C C . ILE A 1 710 ? 9.690 17.601 -47.904 1.00 70.69 710 ILE A C 1
ATOM 5728 O O . ILE A 1 710 ? 8.837 18.116 -47.184 1.00 70.69 710 ILE A O 1
ATOM 5732 N N . GLY A 1 711 ? 9.482 17.400 -49.212 1.00 64.62 711 GLY A N 1
ATOM 5733 C CA . GLY A 1 711 ? 8.261 17.780 -49.933 1.00 64.62 711 GLY A CA 1
ATOM 5734 C C . GLY A 1 711 ? 7.121 16.752 -49.890 1.00 64.62 711 GLY A C 1
ATOM 5735 O O . GLY A 1 711 ? 6.133 16.924 -50.602 1.00 64.62 711 GLY A O 1
ATOM 5736 N N . SER A 1 712 ? 7.236 15.670 -49.108 1.00 77.31 712 SER A N 1
ATOM 5737 C CA . SER A 1 712 ? 6.205 14.620 -49.034 1.00 77.31 712 SER A CA 1
ATOM 5738 C C . SER A 1 712 ? 4.858 15.171 -48.553 1.00 77.31 712 SER A C 1
ATOM 5740 O O . SER A 1 712 ? 4.822 16.033 -47.678 1.00 77.31 712 SER A O 1
ATOM 5742 N N . LYS A 1 713 ? 3.728 14.638 -49.046 1.00 72.00 713 LYS A N 1
ATOM 5743 C CA . LYS A 1 713 ? 2.380 14.967 -48.530 1.00 72.00 713 LYS A CA 1
ATOM 5744 C C . LYS A 1 713 ? 2.102 14.356 -47.146 1.00 72.00 713 LYS A C 1
ATOM 5746 O O . LYS A 1 713 ? 1.279 14.896 -46.408 1.00 72.00 713 LYS A O 1
ATOM 5751 N N . SER A 1 714 ? 2.841 13.319 -46.752 1.00 73.75 714 SER A N 1
ATOM 5752 C CA . SER A 1 714 ? 2.700 12.634 -45.462 1.00 73.75 714 SER A CA 1
ATOM 5753 C C . SER A 1 714 ? 3.487 13.324 -44.346 1.00 73.75 714 SER A C 1
ATOM 5755 O O . SER A 1 714 ? 4.707 13.477 -44.421 1.00 73.75 714 SER A O 1
ATOM 5757 N N . GLU A 1 715 ? 2.796 13.732 -43.279 1.00 63.50 715 GLU A N 1
ATOM 5758 C CA . GLU A 1 715 ? 3.409 14.445 -42.151 1.00 63.50 715 GLU A CA 1
ATOM 5759 C C . GLU A 1 715 ? 4.420 13.582 -41.384 1.00 63.50 715 GLU A C 1
ATOM 5761 O O . GLU A 1 715 ? 5.479 14.078 -40.996 1.00 63.50 715 GLU A O 1
ATOM 5766 N N . LYS A 1 716 ? 4.138 12.282 -41.215 1.00 63.84 716 LYS A N 1
ATOM 5767 C CA . LYS A 1 716 ? 5.048 11.331 -40.553 1.00 63.84 716 LYS A CA 1
ATOM 5768 C C . LYS A 1 716 ? 6.373 11.204 -41.312 1.00 63.84 716 LYS A C 1
ATOM 5770 O O . LYS A 1 716 ? 7.430 11.164 -40.687 1.00 63.84 716 LYS A O 1
ATOM 5775 N N . VAL A 1 717 ? 6.312 11.203 -42.645 1.00 74.31 717 VAL A N 1
ATOM 5776 C CA . VAL A 1 717 ? 7.476 11.120 -43.542 1.00 74.31 717 VAL A CA 1
ATOM 5777 C C . VAL A 1 717 ? 8.278 12.425 -43.523 1.00 74.31 717 VAL A C 1
ATOM 5779 O O . VAL A 1 717 ? 9.494 12.380 -43.351 1.00 74.31 717 VAL A O 1
ATOM 5782 N N . ARG A 1 718 ? 7.612 13.590 -43.596 1.00 75.06 718 ARG A N 1
ATOM 5783 C CA . ARG A 1 718 ? 8.280 14.902 -43.464 1.00 75.06 718 ARG A CA 1
ATOM 5784 C C . ARG A 1 718 ? 9.008 15.038 -42.124 1.00 75.06 718 ARG A C 1
ATOM 5786 O O . ARG A 1 718 ? 10.176 15.415 -42.092 1.00 75.06 718 ARG A O 1
ATOM 5793 N N . LYS A 1 719 ? 8.346 14.676 -41.019 1.00 64.81 719 LYS A N 1
ATOM 5794 C CA . LYS A 1 719 ? 8.952 14.665 -39.675 1.00 64.81 719 LYS A CA 1
ATOM 5795 C C . LYS A 1 719 ? 10.117 13.679 -39.582 1.00 64.81 719 LYS A C 1
ATOM 5797 O O . LYS A 1 719 ? 11.121 14.003 -38.960 1.00 64.81 719 LYS A O 1
ATOM 5802 N N . GLY A 1 720 ? 9.997 12.511 -40.213 1.00 70.44 720 GLY A N 1
ATOM 5803 C CA . GLY A 1 720 ? 11.059 11.506 -40.271 1.00 70.44 720 GLY A CA 1
ATOM 5804 C C . GLY A 1 720 ? 12.330 12.029 -40.942 1.00 70.44 720 GLY A C 1
ATOM 5805 O O . GLY A 1 720 ? 13.406 11.885 -40.375 1.00 70.44 720 GLY A O 1
ATOM 5806 N N . VAL A 1 721 ? 12.212 12.691 -42.099 1.00 77.19 721 VAL A N 1
ATOM 5807 C CA . VAL A 1 721 ? 13.380 13.212 -42.833 1.00 77.19 721 VAL A CA 1
ATOM 5808 C C . VAL A 1 721 ? 14.058 14.370 -42.091 1.00 77.19 721 VAL A C 1
ATOM 5810 O O . VAL A 1 721 ? 15.281 14.429 -42.022 1.00 77.19 721 VAL A O 1
ATOM 5813 N N . LEU A 1 722 ? 13.276 15.275 -41.492 1.00 68.44 722 LEU A N 1
ATOM 5814 C CA . LEU A 1 722 ? 13.812 16.420 -40.749 1.00 68.44 722 LEU A CA 1
ATOM 5815 C C . LEU A 1 722 ? 14.470 15.974 -39.442 1.00 68.44 722 LEU A C 1
ATOM 5817 O O . LEU A 1 722 ? 15.512 16.507 -39.072 1.00 68.44 722 LEU A O 1
ATOM 5821 N N . PHE A 1 723 ? 13.909 14.955 -38.784 1.00 67.00 723 PHE A N 1
ATOM 5822 C CA . PHE A 1 723 ? 14.554 14.289 -37.657 1.00 67.00 723 PHE A CA 1
ATOM 5823 C C . PHE A 1 723 ? 15.880 13.649 -38.078 1.00 67.00 723 PHE A C 1
ATOM 5825 O O . PHE A 1 723 ? 16.872 13.850 -37.390 1.00 67.00 723 PHE A O 1
ATOM 5832 N N . ALA A 1 724 ? 15.929 12.956 -39.221 1.00 70.75 724 ALA A N 1
ATOM 5833 C CA . ALA A 1 724 ? 17.160 12.355 -39.738 1.00 70.75 724 ALA A CA 1
ATOM 5834 C C . ALA A 1 724 ? 18.275 13.393 -39.929 1.00 70.75 724 ALA A C 1
ATOM 5836 O O . ALA A 1 724 ? 19.385 13.205 -39.443 1.00 70.75 724 ALA A O 1
ATOM 5837 N N . ILE A 1 725 ? 17.957 14.522 -40.575 1.00 68.94 725 ILE A N 1
ATOM 5838 C CA . ILE A 1 725 ? 18.906 15.623 -40.795 1.00 68.94 725 ILE A CA 1
ATOM 5839 C C . ILE A 1 725 ? 19.344 16.216 -39.450 1.00 68.94 725 ILE A C 1
ATOM 5841 O O . ILE A 1 725 ? 20.533 16.382 -39.203 1.00 68.94 725 ILE A O 1
ATOM 5845 N N . SER A 1 726 ? 18.398 16.496 -38.550 1.00 61.75 726 SER A N 1
ATOM 5846 C CA . SER A 1 726 ? 18.720 17.004 -37.216 1.00 61.75 726 SER A CA 1
ATOM 5847 C C . SER A 1 726 ? 19.672 16.063 -36.478 1.00 61.75 726 SER A C 1
ATOM 5849 O O . SER A 1 726 ? 20.670 16.540 -35.954 1.00 61.75 726 SER A O 1
ATOM 5851 N N . GLN A 1 727 ? 19.376 14.760 -36.426 1.00 63.19 727 GLN A N 1
ATOM 5852 C CA . GLN A 1 727 ? 20.155 13.795 -35.650 1.00 63.19 727 GLN A CA 1
ATOM 5853 C C . GLN A 1 727 ? 21.538 13.544 -36.247 1.00 63.19 727 GLN A C 1
ATOM 5855 O O . GLN A 1 727 ? 22.516 13.581 -35.501 1.00 63.19 727 GLN A O 1
ATOM 5860 N N . CYS A 1 728 ? 21.641 13.378 -37.570 1.00 66.12 728 CYS A N 1
ATOM 5861 C CA . CYS A 1 728 ? 22.929 13.185 -38.233 1.00 66.12 728 CYS A CA 1
ATOM 5862 C C . CYS A 1 728 ? 23.876 14.354 -37.952 1.00 66.12 728 CYS A C 1
ATOM 5864 O O . CYS A 1 728 ? 25.037 14.139 -37.621 1.00 66.12 728 CYS A O 1
ATOM 5866 N N . PHE A 1 729 ? 23.381 15.592 -38.013 1.00 62.78 729 PHE A N 1
ATOM 5867 C CA . PHE A 1 729 ? 24.207 16.795 -37.888 1.00 62.78 729 PHE A CA 1
ATOM 5868 C C . PHE A 1 729 ? 24.204 17.400 -36.471 1.00 62.78 729 PHE A C 1
ATOM 5870 O O . PHE A 1 729 ? 24.669 18.514 -36.270 1.00 62.78 729 PHE A O 1
ATOM 5877 N N . LEU A 1 730 ? 23.743 16.669 -35.444 1.00 58.41 730 LEU A N 1
ATOM 5878 C CA . LEU A 1 730 ? 23.776 17.126 -34.043 1.00 58.41 730 LEU A CA 1
ATOM 5879 C C . LEU A 1 730 ? 25.198 17.288 -33.481 1.00 58.41 730 LEU A C 1
ATOM 5881 O O . LEU A 1 730 ? 25.349 17.965 -32.465 1.00 58.41 730 LEU A O 1
ATOM 5885 N N . THR A 1 731 ? 26.212 16.636 -34.052 1.00 52.16 731 THR A N 1
ATOM 5886 C CA . THR A 1 731 ? 27.583 16.563 -33.498 1.00 52.16 731 THR A CA 1
ATOM 5887 C C . THR A 1 731 ? 28.659 17.129 -34.425 1.00 52.16 731 THR A C 1
ATOM 5889 O O . THR A 1 731 ? 29.770 17.383 -33.964 1.00 52.16 731 THR A O 1
ATOM 5892 N N . LYS A 1 732 ? 28.336 17.375 -35.700 1.00 57.19 732 LYS A N 1
ATOM 5893 C CA . LYS A 1 732 ? 29.192 18.075 -36.663 1.00 57.19 732 LYS A CA 1
ATOM 5894 C C . LYS A 1 732 ? 28.388 19.179 -37.361 1.00 57.19 732 LYS A C 1
ATOM 5896 O O . LYS A 1 732 ? 27.220 18.944 -37.666 1.00 57.19 732 LYS A O 1
ATOM 5901 N N . PRO A 1 733 ? 28.998 20.343 -37.643 1.00 59.59 733 PRO A N 1
ATOM 5902 C CA . PRO A 1 733 ? 28.349 21.396 -38.417 1.00 59.59 733 PRO A CA 1
ATOM 5903 C C . PRO A 1 733 ? 27.945 20.883 -39.809 1.00 59.59 733 PRO A C 1
ATOM 5905 O O . PRO A 1 733 ? 28.591 19.986 -40.357 1.00 59.59 733 PRO A O 1
ATOM 5908 N N . LEU A 1 734 ? 26.879 21.446 -40.386 1.00 66.31 734 LEU A N 1
ATOM 5909 C CA . LEU A 1 734 ? 26.537 21.193 -41.786 1.00 66.31 734 LEU A CA 1
ATOM 5910 C C . LEU A 1 734 ? 27.651 21.801 -42.654 1.00 66.31 734 LEU A C 1
ATOM 5912 O O . LEU A 1 734 ? 28.092 22.918 -42.400 1.00 66.31 734 LEU A O 1
ATOM 5916 N N . THR A 1 735 ? 28.129 21.075 -43.665 1.00 60.97 735 THR A N 1
ATOM 5917 C CA . THR A 1 735 ? 29.168 21.576 -44.578 1.00 60.97 735 THR A CA 1
ATOM 5918 C C . THR A 1 735 ? 28.796 21.308 -46.039 1.00 60.97 735 THR A C 1
ATOM 5920 O O . THR A 1 735 ? 28.169 20.302 -46.377 1.00 60.97 735 THR A O 1
ATOM 5923 N N . GLY A 1 736 ? 29.169 22.231 -46.931 1.00 69.62 736 GLY A N 1
ATOM 5924 C CA . GLY A 1 736 ? 29.076 22.043 -48.383 1.00 69.62 736 GLY A CA 1
ATOM 5925 C C . GLY A 1 736 ? 27.643 21.940 -48.932 1.00 69.62 736 GLY A C 1
ATOM 5926 O O . GLY A 1 736 ? 26.790 22.781 -48.664 1.00 69.62 736 GLY A O 1
ATOM 5927 N N . ALA A 1 737 ? 27.377 20.913 -49.746 1.00 66.25 737 ALA A N 1
ATOM 5928 C CA . ALA A 1 737 ? 26.177 20.817 -50.587 1.00 66.25 737 ALA A CA 1
ATOM 5929 C C . ALA A 1 737 ? 24.845 20.666 -49.820 1.00 66.25 737 ALA A C 1
ATOM 5931 O O . ALA A 1 737 ? 23.796 21.064 -50.328 1.00 66.25 737 ALA A O 1
ATOM 5932 N N . ILE A 1 738 ? 24.860 20.095 -48.610 1.00 70.69 738 ILE A N 1
ATOM 5933 C CA . ILE A 1 738 ? 23.644 19.886 -47.802 1.00 70.69 738 ILE A CA 1
ATOM 5934 C C . ILE A 1 738 ? 23.178 21.212 -47.194 1.00 70.69 738 ILE A C 1
ATOM 5936 O O . ILE A 1 738 ? 21.985 21.515 -47.224 1.00 70.69 738 ILE A O 1
ATOM 5940 N N . GLU A 1 739 ? 24.116 22.027 -46.706 1.00 74.06 739 GLU A N 1
ATOM 5941 C CA . GLU A 1 739 ? 23.840 23.390 -46.247 1.00 74.06 739 GLU A CA 1
ATOM 5942 C C . GLU A 1 739 ? 23.240 24.228 -47.385 1.00 74.06 739 GLU A C 1
ATOM 5944 O O . GLU A 1 739 ? 22.204 24.865 -47.199 1.00 74.06 739 GLU A O 1
ATOM 5949 N N . ASP A 1 740 ? 23.811 24.139 -48.590 1.00 74.06 740 ASP A N 1
ATOM 5950 C CA . ASP A 1 740 ? 23.331 24.852 -49.782 1.00 74.06 740 ASP A CA 1
ATOM 5951 C C . ASP A 1 740 ? 21.910 24.457 -50.173 1.00 74.06 740 ASP A C 1
ATOM 5953 O O . ASP A 1 740 ? 21.095 25.303 -50.549 1.00 74.06 740 ASP A O 1
ATOM 5957 N N . LEU A 1 741 ? 21.586 23.171 -50.050 1.00 73.06 741 LEU A N 1
ATOM 5958 C CA . LEU A 1 741 ? 20.267 22.646 -50.373 1.00 73.06 741 LEU A CA 1
ATOM 5959 C C . LEU A 1 741 ? 19.227 23.037 -49.316 1.00 73.06 741 LEU A C 1
ATOM 5961 O O . LEU A 1 741 ? 18.107 23.399 -49.678 1.00 73.06 741 LEU A O 1
ATOM 5965 N N . LEU A 1 742 ? 19.594 23.034 -48.031 1.00 75.38 742 LEU A N 1
ATOM 5966 C CA . LEU A 1 742 ? 18.737 23.518 -46.944 1.00 75.38 742 LEU A CA 1
ATOM 5967 C C . LEU A 1 742 ? 18.494 25.027 -47.046 1.00 75.38 742 LEU A C 1
ATOM 5969 O O . LEU A 1 742 ? 17.354 25.461 -46.887 1.00 75.38 742 LEU A O 1
ATOM 5973 N N . VAL A 1 743 ? 19.522 25.813 -47.382 1.00 78.56 743 VAL A N 1
ATOM 5974 C CA . VAL A 1 743 ? 19.408 27.255 -47.649 1.00 78.56 743 VAL A CA 1
ATOM 5975 C C . VAL A 1 743 ? 18.489 27.510 -48.846 1.00 78.56 743 VAL A C 1
ATOM 5977 O O . VAL A 1 743 ? 17.520 28.257 -48.720 1.00 78.56 743 VAL A O 1
ATOM 5980 N N . LYS A 1 744 ? 18.716 26.831 -49.975 1.00 78.50 744 LYS A N 1
ATOM 5981 C CA . LYS A 1 744 ? 17.874 26.950 -51.176 1.00 78.50 744 LYS A CA 1
ATOM 5982 C C . LYS A 1 744 ? 16.432 26.508 -50.916 1.00 78.50 744 LYS A C 1
ATOM 5984 O O . LYS A 1 744 ? 15.489 27.106 -51.429 1.00 78.50 744 LYS A O 1
ATOM 5989 N N . ARG A 1 745 ? 16.220 25.462 -50.110 1.00 76.75 745 ARG A N 1
ATOM 5990 C CA . ARG A 1 745 ? 14.873 25.007 -49.742 1.00 76.75 745 ARG A CA 1
ATOM 5991 C C . ARG A 1 745 ? 14.186 25.987 -48.800 1.00 76.75 745 ARG A C 1
ATOM 5993 O O . ARG A 1 745 ? 13.001 26.231 -48.984 1.00 76.75 745 ARG A O 1
ATOM 6000 N N . LEU A 1 746 ? 14.908 26.559 -47.839 1.00 77.75 746 LEU A N 1
ATOM 6001 C CA . LEU A 1 746 ? 14.382 27.585 -46.941 1.00 77.75 746 LEU A CA 1
ATOM 6002 C C . LEU A 1 746 ? 13.873 28.810 -47.723 1.00 77.75 746 LEU A C 1
ATOM 6004 O O . LEU A 1 746 ? 12.817 29.345 -47.386 1.00 77.75 746 LEU A O 1
ATOM 6008 N N . GLU A 1 747 ? 14.580 29.213 -48.784 1.00 76.62 747 GLU A N 1
ATOM 6009 C CA . GLU A 1 747 ? 14.170 30.304 -49.684 1.00 76.62 747 GLU A CA 1
ATOM 6010 C C . GLU A 1 747 ? 12.876 29.998 -50.448 1.00 76.62 747 GLU A C 1
ATOM 6012 O O . GLU A 1 747 ? 12.024 30.874 -50.590 1.00 76.62 747 GLU A O 1
ATOM 6017 N N . LEU A 1 748 ? 12.723 28.759 -50.923 1.00 76.38 748 LEU A N 1
ATOM 6018 C CA . LEU A 1 748 ? 11.601 28.335 -51.767 1.00 76.38 748 LEU A CA 1
ATOM 6019 C C . LEU A 1 748 ? 10.378 27.839 -50.982 1.00 76.38 748 LEU A C 1
ATOM 6021 O O . LEU A 1 748 ? 9.299 27.695 -51.554 1.00 76.38 748 LEU A O 1
ATOM 6025 N N . GLU A 1 749 ? 10.534 27.515 -49.699 1.00 76.12 749 GLU A N 1
ATOM 6026 C CA . GLU A 1 749 ? 9.452 26.970 -48.884 1.00 76.12 749 GLU A CA 1
ATOM 6027 C C . GLU A 1 749 ? 8.365 28.030 -48.652 1.00 76.12 749 GLU A C 1
ATOM 6029 O O . GLU A 1 749 ? 8.647 29.214 -48.470 1.00 76.12 749 GLU A O 1
ATOM 6034 N N . LEU A 1 750 ? 7.100 27.617 -48.647 1.00 70.81 750 LEU A N 1
ATOM 6035 C CA . LEU A 1 750 ? 5.963 28.499 -48.354 1.00 70.81 750 LEU A CA 1
ATOM 6036 C C . LEU A 1 750 ? 5.292 28.116 -47.031 1.00 70.81 750 LEU A C 1
ATOM 6038 O O . LEU A 1 750 ? 4.635 28.947 -46.408 1.00 70.81 750 LEU A O 1
ATOM 6042 N N . ASN A 1 751 ? 5.498 26.883 -46.557 1.00 72.50 751 ASN A N 1
ATOM 6043 C CA . ASN A 1 751 ? 4.960 26.423 -45.288 1.00 72.50 751 ASN A CA 1
ATOM 6044 C C . ASN A 1 751 ? 5.781 26.956 -44.099 1.00 72.50 751 ASN A C 1
ATOM 6046 O O . ASN A 1 751 ? 6.945 26.598 -43.913 1.00 72.50 751 ASN A O 1
ATOM 6050 N N . VAL A 1 752 ? 5.145 27.771 -43.255 1.00 68.69 752 VAL A N 1
ATOM 6051 C CA . VAL A 1 752 ? 5.766 28.397 -42.074 1.00 68.69 752 VAL A CA 1
ATOM 6052 C C . VAL A 1 752 ? 6.323 27.357 -41.091 1.00 68.69 752 VAL A C 1
ATOM 6054 O O . VAL A 1 752 ? 7.446 27.508 -40.616 1.00 68.69 752 VAL A O 1
ATOM 6057 N N . GLY A 1 753 ? 5.605 26.258 -40.842 1.00 62.53 753 GLY A N 1
ATOM 6058 C CA . GLY A 1 753 ? 6.059 25.194 -39.938 1.00 62.53 753 GLY A CA 1
ATOM 6059 C C . GLY A 1 753 ? 7.321 24.479 -40.431 1.00 62.53 753 GLY A C 1
ATOM 6060 O O . GLY A 1 753 ? 8.206 24.155 -39.640 1.00 62.53 753 GLY A O 1
ATOM 6061 N N . VAL A 1 754 ? 7.442 24.291 -41.747 1.00 67.00 754 VAL A N 1
ATOM 6062 C CA . VAL A 1 754 ? 8.638 23.701 -42.366 1.00 67.00 754 VAL A CA 1
ATOM 6063 C C . VAL A 1 754 ? 9.801 24.697 -42.358 1.00 67.00 754 VAL A C 1
ATOM 6065 O O . VAL A 1 754 ? 10.925 24.299 -42.058 1.00 67.00 754 VAL A O 1
ATOM 6068 N N . LYS A 1 755 ? 9.550 25.997 -42.583 1.00 74.19 755 LYS A N 1
ATOM 6069 C CA . LYS A 1 755 ? 10.579 27.046 -42.435 1.00 74.19 755 LYS A CA 1
ATOM 6070 C C . LYS A 1 755 ? 11.178 27.080 -41.036 1.00 74.19 755 LYS A C 1
ATOM 6072 O O . LYS A 1 755 ? 12.395 27.142 -40.911 1.00 74.19 755 LYS A O 1
ATOM 6077 N N . ILE A 1 756 ? 10.345 26.994 -40.001 1.00 70.50 756 ILE A N 1
ATOM 6078 C CA . ILE A 1 756 ? 10.796 26.954 -38.602 1.00 70.50 756 ILE A CA 1
ATOM 6079 C C . ILE A 1 756 ? 11.734 25.764 -38.381 1.00 70.50 756 ILE A C 1
ATOM 6081 O O . ILE A 1 756 ? 12.831 25.920 -37.852 1.00 70.50 756 ILE A O 1
ATOM 6085 N N . GLN A 1 757 ? 11.351 24.578 -38.851 1.00 67.50 757 GLN A N 1
ATOM 6086 C CA . GLN A 1 757 ? 12.167 23.372 -38.694 1.00 67.50 757 GLN A CA 1
ATOM 6087 C C . GLN A 1 757 ? 13.489 23.450 -39.479 1.00 67.50 757 GLN A C 1
ATOM 6089 O O . GLN A 1 757 ? 14.528 23.023 -38.972 1.00 67.50 757 GLN A O 1
ATOM 6094 N N . LEU A 1 758 ? 13.482 24.049 -40.675 1.00 74.12 758 LEU A N 1
ATOM 6095 C CA . LEU A 1 758 ? 14.690 24.304 -41.467 1.00 74.12 758 LEU A CA 1
ATOM 6096 C C . LEU A 1 758 ? 15.623 25.319 -40.788 1.00 74.12 758 LEU A C 1
ATOM 6098 O O . LEU A 1 758 ? 16.828 25.088 -40.740 1.00 74.12 758 LEU A O 1
ATOM 6102 N N . LEU A 1 759 ? 15.083 26.395 -40.209 1.00 75.44 759 LEU A N 1
ATOM 6103 C CA . LEU A 1 759 ? 15.853 27.399 -39.464 1.00 75.44 759 LEU A CA 1
ATOM 6104 C C . LEU A 1 759 ? 16.523 26.802 -38.226 1.00 75.44 759 LEU A C 1
ATOM 6106 O O . LEU A 1 759 ? 17.706 27.057 -37.999 1.00 75.44 759 LEU A O 1
ATOM 6110 N N . HIS A 1 760 ? 15.805 25.974 -37.460 1.00 71.81 760 HIS A N 1
ATOM 6111 C CA . HIS A 1 760 ? 16.374 25.249 -36.318 1.00 71.81 760 HIS A CA 1
ATOM 6112 C C . HIS A 1 760 ? 17.511 24.326 -36.757 1.00 71.81 760 HIS A C 1
ATOM 6114 O O . HIS A 1 760 ? 18.561 24.290 -36.123 1.00 71.81 760 HIS A O 1
ATOM 6120 N N . THR A 1 761 ? 17.318 23.615 -37.868 1.00 72.44 761 THR A N 1
ATOM 6121 C CA . THR A 1 761 ? 18.311 22.680 -38.411 1.00 72.44 761 THR A CA 1
ATOM 6122 C C . THR A 1 761 ? 19.565 23.410 -38.903 1.00 72.44 761 THR A C 1
ATOM 6124 O O . THR A 1 761 ? 20.675 22.980 -38.608 1.00 72.44 761 THR A O 1
ATOM 6127 N N . LEU A 1 762 ? 19.415 24.556 -39.575 1.00 74.44 762 LEU A N 1
ATOM 6128 C CA . LEU A 1 762 ? 20.539 25.403 -39.992 1.00 74.44 762 LEU A CA 1
ATOM 6129 C C . LEU A 1 762 ? 21.282 26.026 -38.798 1.00 74.44 762 LEU A C 1
ATOM 6131 O O . LEU A 1 762 ? 22.502 26.158 -38.848 1.00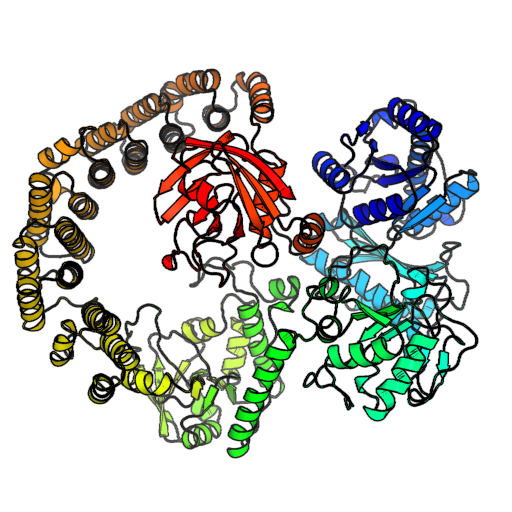 74.44 762 LEU A O 1
ATOM 6135 N N . GLY A 1 763 ? 20.580 26.337 -37.702 1.00 71.00 763 GLY A N 1
ATOM 6136 C CA . GLY A 1 763 ? 21.187 26.815 -36.453 1.00 71.00 763 GLY A CA 1
ATOM 6137 C C . GLY A 1 763 ? 22.147 25.811 -35.804 1.00 71.00 763 GLY A C 1
ATOM 6138 O O . GLY A 1 763 ? 23.065 26.208 -35.091 1.00 71.00 763 GLY A O 1
ATOM 6139 N N . VAL A 1 764 ? 21.988 24.514 -36.092 1.00 67.38 764 VAL A N 1
ATOM 6140 C CA . VAL A 1 764 ? 22.923 23.463 -35.652 1.00 67.38 764 VAL A CA 1
ATOM 6141 C C . VAL A 1 764 ? 24.267 23.551 -36.391 1.00 67.38 764 VAL A C 1
ATOM 6143 O O . VAL A 1 764 ? 25.288 23.165 -35.828 1.00 67.38 764 VAL A O 1
ATOM 6146 N N . SER A 1 765 ? 24.290 24.105 -37.611 1.00 68.12 765 SER A N 1
ATOM 6147 C CA . SER A 1 765 ? 25.512 24.261 -38.410 1.00 68.12 765 SER A CA 1
ATOM 6148 C C . SER A 1 765 ? 26.525 25.219 -37.787 1.00 68.12 765 SER A C 1
ATOM 6150 O O . SER A 1 765 ? 27.725 25.004 -37.898 1.00 68.12 765 SER A O 1
ATOM 6152 N N . ALA A 1 766 ? 26.052 26.310 -37.176 1.00 64.50 766 ALA A N 1
ATOM 6153 C CA . ALA A 1 766 ? 26.891 27.407 -36.679 1.00 64.50 766 ALA A CA 1
ATOM 6154 C C . ALA A 1 766 ? 27.931 27.957 -37.699 1.00 64.50 766 ALA A C 1
ATOM 6156 O O . ALA A 1 766 ? 28.899 28.611 -37.311 1.00 64.50 766 ALA A O 1
ATOM 6157 N N . SER A 1 767 ? 27.741 27.721 -39.003 1.00 70.50 767 SER A N 1
ATOM 6158 C CA . SER A 1 767 ? 28.607 28.182 -40.099 1.00 70.50 767 SER A CA 1
ATOM 6159 C C . SER A 1 767 ? 28.304 29.631 -40.491 1.00 70.50 767 SER A C 1
ATOM 6161 O O . SER A 1 767 ? 27.166 30.093 -40.408 1.00 70.50 767 SER A O 1
ATOM 6163 N N . GLU A 1 768 ? 29.308 30.363 -40.988 1.00 66.88 768 GLU A N 1
ATOM 6164 C CA . GLU A 1 768 ? 29.142 31.768 -41.401 1.00 66.88 768 GLU A CA 1
ATOM 6165 C C . GLU A 1 768 ? 28.066 31.942 -42.488 1.00 66.88 768 GLU A C 1
ATOM 6167 O O . GLU A 1 768 ? 27.280 32.890 -42.449 1.00 66.88 768 GLU A O 1
ATOM 6172 N N . LYS A 1 769 ? 27.965 30.978 -43.411 1.00 72.44 769 LYS A N 1
ATOM 6173 C CA . LYS A 1 769 ? 26.976 30.963 -44.494 1.00 72.44 769 LYS A CA 1
ATOM 6174 C C . LYS A 1 769 ? 25.545 30.756 -43.979 1.00 72.44 769 LYS A C 1
ATOM 6176 O O . LYS A 1 769 ? 24.675 31.570 -44.297 1.00 72.44 769 LYS A O 1
ATOM 6181 N N . ALA A 1 770 ? 25.295 29.738 -43.151 1.00 73.44 770 ALA A N 1
ATOM 6182 C CA . ALA A 1 770 ? 23.993 29.514 -42.522 1.00 73.44 770 ALA A CA 1
ATOM 6183 C C . ALA A 1 770 ? 23.570 30.701 -41.651 1.00 73.44 770 ALA A C 1
ATOM 6185 O O . ALA A 1 770 ? 22.426 31.141 -41.743 1.00 73.44 770 ALA A O 1
ATOM 6186 N N . MET A 1 771 ? 24.485 31.264 -40.857 1.00 71.25 771 MET A N 1
ATOM 6187 C CA . MET A 1 771 ? 24.171 32.388 -39.971 1.00 71.25 771 MET A CA 1
ATOM 6188 C C . MET A 1 771 ? 23.885 33.678 -40.743 1.00 71.25 771 MET A C 1
ATOM 6190 O O . MET A 1 771 ? 22.904 34.355 -40.441 1.00 71.25 771 MET A O 1
ATOM 6194 N N . SER A 1 772 ? 24.657 33.973 -41.796 1.00 70.88 772 SER A N 1
ATOM 6195 C CA . SER A 1 772 ? 24.369 35.079 -42.721 1.00 70.88 772 SER A CA 1
ATOM 6196 C C . SER A 1 772 ? 22.986 34.922 -43.362 1.00 70.88 772 SER A C 1
ATOM 6198 O O . SER A 1 772 ? 22.213 35.879 -43.465 1.00 70.88 772 SER A O 1
ATOM 6200 N N . LYS A 1 773 ? 22.601 33.686 -43.709 1.00 74.12 773 LYS A N 1
ATOM 6201 C CA . LYS A 1 773 ? 21.285 33.425 -44.291 1.00 74.12 773 LYS A CA 1
ATOM 6202 C C . LYS A 1 773 ? 20.140 33.530 -43.287 1.00 74.12 773 LYS A C 1
ATOM 6204 O O . LYS A 1 773 ? 19.132 34.159 -43.611 1.00 74.12 773 LYS A O 1
ATOM 6209 N N . ILE A 1 774 ? 20.303 32.967 -42.088 1.00 73.06 774 ILE A N 1
ATOM 6210 C CA . ILE A 1 774 ? 19.361 33.104 -40.968 1.00 73.06 774 ILE A CA 1
ATOM 6211 C C . ILE A 1 774 ? 19.136 34.593 -40.671 1.00 73.06 774 ILE A C 1
ATOM 6213 O O . ILE A 1 774 ? 17.988 34.994 -40.498 1.00 73.06 774 ILE A O 1
ATOM 6217 N N . ALA A 1 775 ? 20.190 35.415 -40.709 1.00 65.88 775 ALA A N 1
ATOM 6218 C CA . ALA A 1 775 ? 20.114 36.862 -40.514 1.00 65.88 775 ALA A CA 1
ATOM 6219 C C . ALA A 1 775 ? 19.391 37.608 -41.654 1.00 65.88 775 ALA A C 1
ATOM 6221 O O . ALA A 1 775 ? 18.699 38.586 -41.397 1.00 65.88 775 ALA A O 1
ATOM 6222 N N . SER A 1 776 ? 19.515 37.144 -42.905 1.00 67.19 776 SER A N 1
ATOM 6223 C CA . SER A 1 776 ? 18.961 37.816 -44.097 1.00 67.19 776 SER A CA 1
ATOM 6224 C C . SER A 1 776 ? 17.444 37.661 -44.314 1.00 67.19 776 SER A C 1
ATOM 6226 O O . SER A 1 776 ? 16.886 38.289 -45.216 1.00 67.19 776 SER A O 1
ATOM 6228 N N . PHE A 1 777 ? 16.766 36.792 -43.557 1.00 67.00 777 PHE A N 1
ATOM 6229 C CA . PHE A 1 777 ? 15.364 36.437 -43.811 1.00 67.00 777 PHE A CA 1
ATOM 6230 C C . PHE A 1 777 ? 14.380 37.468 -43.232 1.00 67.00 777 PHE A C 1
ATOM 6232 O O . PHE A 1 777 ? 14.516 37.887 -42.084 1.00 67.00 777 PHE A O 1
ATOM 6239 N N . SER A 1 778 ? 13.361 37.843 -44.018 1.00 58.75 778 SER A N 1
ATOM 6240 C CA . SER A 1 778 ? 12.392 38.889 -43.655 1.00 58.75 778 SER A CA 1
ATOM 6241 C C . SER A 1 778 ? 11.512 38.498 -42.462 1.00 58.75 778 SER A C 1
ATOM 6243 O O . SER A 1 778 ? 10.853 37.457 -42.462 1.00 58.75 778 SER A O 1
ATOM 6245 N N . TYR A 1 779 ? 11.448 39.397 -41.479 1.00 57.88 779 TYR A N 1
ATOM 6246 C CA . TYR A 1 779 ? 10.777 39.250 -40.181 1.00 57.88 779 TYR A CA 1
ATOM 6247 C C . TYR A 1 779 ? 9.243 39.379 -40.223 1.00 57.88 779 TYR A C 1
ATOM 6249 O O . TYR A 1 779 ? 8.619 39.717 -39.217 1.00 57.88 779 TYR A O 1
ATOM 6257 N N . GLY A 1 780 ? 8.619 39.174 -41.386 1.00 55.94 780 GLY A N 1
ATOM 6258 C CA . GLY A 1 780 ? 7.184 39.405 -41.591 1.00 55.94 780 GLY A CA 1
ATOM 6259 C C . GLY A 1 780 ? 6.255 38.446 -40.835 1.00 55.94 780 GLY A C 1
ATOM 6260 O O . GLY A 1 780 ? 5.051 38.678 -40.811 1.00 55.94 780 GLY A O 1
ATOM 6261 N N . VAL A 1 781 ? 6.796 37.384 -40.224 1.00 64.38 781 VAL A N 1
ATOM 6262 C CA . VAL A 1 781 ? 6.042 36.323 -39.538 1.00 64.38 781 VAL A CA 1
ATOM 6263 C C . VAL A 1 781 ? 6.664 36.077 -38.149 1.00 64.38 781 VAL A C 1
ATOM 6265 O O . VAL A 1 781 ? 7.832 35.679 -38.090 1.00 64.38 781 VAL A O 1
ATOM 6268 N N . PRO A 1 782 ? 5.945 36.317 -37.033 1.00 61.03 782 PRO A N 1
ATOM 6269 C CA . PRO A 1 782 ? 6.480 36.215 -35.668 1.00 61.03 782 PRO A CA 1
ATOM 6270 C C . PRO A 1 782 ? 7.154 34.874 -35.341 1.00 61.03 782 PRO A C 1
ATOM 6272 O O . PRO A 1 782 ? 8.199 34.838 -34.696 1.00 61.03 782 PRO A O 1
ATOM 6275 N N . GLU A 1 783 ? 6.614 33.767 -35.842 1.00 62.28 783 GLU A N 1
ATOM 6276 C CA . GLU A 1 783 ? 7.121 32.416 -35.597 1.00 62.28 783 GLU A CA 1
ATOM 6277 C C . GLU A 1 783 ? 8.485 32.164 -36.265 1.00 62.28 783 GLU A C 1
ATOM 6279 O O . GLU A 1 783 ? 9.279 31.353 -35.789 1.00 62.28 783 GLU A O 1
ATOM 6284 N N . ILE A 1 784 ? 8.793 32.892 -37.345 1.00 68.81 784 ILE A N 1
ATOM 6285 C CA . ILE A 1 784 ? 10.102 32.850 -38.011 1.00 68.81 784 ILE A CA 1
ATOM 6286 C C . ILE A 1 784 ? 11.151 33.595 -37.179 1.00 68.81 784 ILE A C 1
ATOM 6288 O O . ILE A 1 784 ? 12.275 33.111 -37.056 1.00 68.81 784 ILE A O 1
ATOM 6292 N N . ALA A 1 785 ? 10.780 34.716 -36.553 1.00 64.19 785 ALA A N 1
ATOM 6293 C CA . ALA A 1 785 ? 11.665 35.432 -35.635 1.00 64.19 785 ALA A CA 1
ATOM 6294 C C . ALA A 1 785 ? 12.007 34.565 -34.409 1.00 64.19 785 ALA A C 1
ATOM 6296 O O . ALA A 1 785 ? 13.182 34.448 -34.057 1.00 64.19 785 ALA A O 1
ATOM 6297 N N . VAL A 1 786 ? 11.009 33.865 -33.839 1.00 62.69 786 VAL A N 1
ATOM 6298 C CA . VAL A 1 786 ? 11.184 32.850 -32.771 1.00 62.69 786 VAL A CA 1
ATOM 6299 C C . VAL A 1 786 ? 12.235 31.818 -33.160 1.00 62.69 786 VAL A C 1
ATOM 6301 O O . VAL A 1 786 ? 13.213 31.616 -32.437 1.00 62.69 786 VAL A O 1
ATOM 6304 N N . ALA A 1 787 ? 12.075 31.223 -34.340 1.00 67.38 787 ALA A N 1
ATOM 6305 C CA . ALA A 1 787 ? 13.007 30.235 -34.861 1.00 67.38 787 ALA A CA 1
ATOM 6306 C C . ALA A 1 787 ? 14.427 30.802 -35.050 1.00 67.38 787 ALA A C 1
ATOM 6308 O O . ALA A 1 787 ? 15.395 30.148 -34.670 1.00 67.38 787 ALA A O 1
ATOM 6309 N N . GLN A 1 788 ? 14.570 32.027 -35.571 1.00 71.38 788 GLN A N 1
ATOM 6310 C CA . GLN A 1 788 ? 15.871 32.695 -35.725 1.00 71.38 788 GLN A CA 1
ATOM 6311 C C . GLN A 1 788 ? 16.573 32.898 -34.371 1.00 71.38 788 GLN A C 1
ATOM 6313 O O . GLN A 1 788 ? 17.751 32.567 -34.236 1.00 71.38 788 GLN A O 1
ATOM 6318 N N . GLY A 1 789 ? 15.853 33.384 -33.355 1.00 66.75 789 GLY A N 1
ATOM 6319 C CA . GLY A 1 789 ? 16.396 33.593 -32.008 1.00 66.75 789 GLY A CA 1
ATOM 6320 C C . GLY A 1 789 ? 16.817 32.292 -31.313 1.00 66.75 789 GLY A C 1
ATOM 6321 O O . GLY A 1 789 ? 17.878 32.233 -30.693 1.00 66.75 789 GLY A O 1
ATOM 6322 N N . MET A 1 790 ? 16.030 31.221 -31.457 1.00 65.44 790 MET A N 1
ATOM 6323 C CA . MET A 1 790 ? 16.379 29.901 -30.913 1.00 65.44 790 MET A CA 1
ATOM 6324 C C . MET A 1 790 ? 17.585 29.275 -31.624 1.00 65.44 790 MET A C 1
ATOM 6326 O O . MET A 1 790 ? 18.440 28.672 -30.972 1.00 65.44 790 MET A O 1
ATOM 6330 N N . SER A 1 791 ? 17.691 29.451 -32.942 1.00 72.62 791 SER A N 1
ATOM 6331 C CA . SER A 1 791 ? 18.853 29.012 -33.719 1.00 72.62 791 SER A CA 1
ATOM 6332 C C . SER A 1 791 ? 20.132 29.741 -33.306 1.00 72.62 791 SER A C 1
ATOM 6334 O O . SER A 1 791 ? 21.174 29.101 -33.172 1.00 72.62 791 SER A O 1
ATOM 6336 N N . LEU A 1 792 ? 20.047 31.045 -33.020 1.00 69.44 792 LEU A N 1
ATOM 6337 C CA . LEU A 1 792 ? 21.156 31.839 -32.477 1.00 69.44 792 LEU A CA 1
ATOM 6338 C C . LEU A 1 792 ? 21.596 31.335 -31.094 1.00 69.44 792 LEU A C 1
ATOM 6340 O O . LEU A 1 792 ? 22.783 31.098 -30.877 1.00 69.44 792 LEU A O 1
ATOM 6344 N N . ALA A 1 793 ? 20.654 31.085 -30.179 1.00 64.69 793 ALA A N 1
ATOM 6345 C CA . ALA A 1 793 ? 20.951 30.518 -28.858 1.00 64.69 793 ALA A CA 1
ATOM 6346 C C . ALA A 1 793 ? 21.622 29.133 -28.950 1.00 64.69 793 ALA A C 1
ATOM 6348 O O . ALA A 1 793 ? 22.580 28.845 -28.230 1.00 64.69 793 ALA A O 1
ATOM 6349 N N . SER A 1 794 ? 21.153 28.280 -29.869 1.00 66.75 794 SER A N 1
ATOM 6350 C CA . SER A 1 794 ? 21.758 26.969 -30.129 1.00 66.75 794 SER A CA 1
ATOM 6351 C C . SER A 1 794 ? 23.194 27.081 -30.648 1.00 66.75 794 SER A C 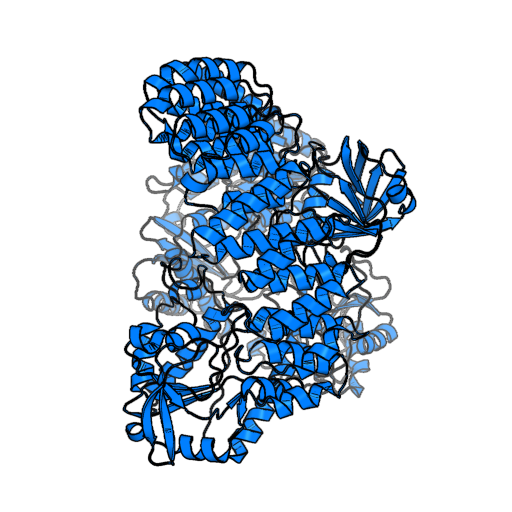1
ATOM 6353 O O . SER A 1 794 ? 24.023 26.239 -30.299 1.00 66.75 794 SER A O 1
ATOM 6355 N N . ALA A 1 795 ? 23.506 28.106 -31.446 1.00 66.56 795 ALA A N 1
ATOM 6356 C CA . ALA A 1 795 ? 24.873 28.376 -31.880 1.00 66.56 795 ALA A CA 1
ATOM 6357 C C . ALA A 1 795 ? 25.765 28.781 -30.689 1.00 66.56 795 ALA A C 1
ATOM 6359 O O . ALA A 1 795 ? 26.830 28.193 -30.506 1.00 66.56 795 ALA A O 1
ATOM 6360 N N . PHE A 1 796 ? 25.310 29.691 -29.815 1.00 64.06 796 PHE A N 1
ATOM 6361 C CA . PHE A 1 796 ? 26.067 30.107 -28.622 1.00 64.06 796 PHE A CA 1
ATOM 6362 C C . PHE A 1 796 ? 26.384 28.945 -27.669 1.00 64.06 796 PHE A C 1
ATOM 6364 O O . PHE A 1 796 ? 27.514 28.819 -27.201 1.00 64.06 796 PHE A O 1
ATOM 6371 N N . MET A 1 797 ? 25.421 28.049 -27.423 1.00 62.12 797 MET A N 1
ATOM 6372 C CA . MET A 1 797 ? 25.616 26.884 -26.545 1.00 62.12 797 MET A CA 1
ATOM 6373 C C . MET A 1 797 ? 26.635 25.865 -27.078 1.00 62.12 797 MET A C 1
ATOM 6375 O O . MET A 1 797 ? 27.129 25.038 -26.313 1.00 62.12 797 MET A O 1
ATOM 6379 N N . ARG A 1 798 ? 26.953 25.899 -28.378 1.00 62.84 798 ARG A N 1
ATOM 6380 C CA . ARG A 1 798 ? 27.862 24.948 -29.039 1.00 62.84 798 ARG A CA 1
ATOM 6381 C C . ARG A 1 798 ? 29.297 25.463 -29.167 1.00 62.84 798 ARG A C 1
ATOM 6383 O O . ARG A 1 798 ? 30.063 24.894 -29.936 1.00 62.84 798 ARG A O 1
ATOM 6390 N N . ASN A 1 799 ? 29.666 26.480 -28.378 1.00 54.19 799 ASN A N 1
ATOM 6391 C CA . ASN A 1 799 ? 31.010 27.063 -28.328 1.00 54.19 799 ASN A CA 1
ATOM 6392 C C . ASN A 1 799 ? 31.525 27.434 -29.722 1.00 54.19 799 ASN A C 1
ATOM 6394 O O . ASN A 1 799 ? 32.539 26.909 -30.186 1.00 54.19 799 ASN A O 1
ATOM 6398 N N . VAL A 1 800 ? 30.840 28.370 -30.383 1.00 59.88 800 VAL A N 1
ATOM 6399 C CA . VAL A 1 800 ? 31.453 29.112 -31.490 1.00 59.88 800 VAL A CA 1
ATOM 6400 C C . VAL A 1 800 ? 32.750 29.725 -30.952 1.00 59.88 800 VAL A C 1
ATOM 6402 O O . VAL A 1 800 ? 32.727 30.683 -30.191 1.00 59.88 800 VAL A O 1
ATOM 6405 N N . SER A 1 801 ? 33.886 29.122 -31.293 1.00 53.00 801 SER A N 1
ATOM 6406 C CA . SER A 1 801 ? 35.214 29.508 -30.802 1.00 53.00 801 SER A CA 1
ATOM 6407 C C . SER A 1 801 ? 35.791 30.712 -31.546 1.00 53.00 801 SER A C 1
ATOM 6409 O O . SER A 1 801 ? 36.827 31.246 -31.163 1.00 53.00 801 SER A O 1
ATOM 6411 N N . ASN A 1 802 ? 35.121 31.143 -32.615 1.00 66.00 802 ASN A N 1
ATOM 6412 C CA . ASN A 1 802 ? 35.497 32.306 -33.396 1.00 66.00 802 ASN A CA 1
ATOM 6413 C C . ASN A 1 802 ? 34.883 33.570 -32.778 1.00 66.00 802 ASN A C 1
ATOM 6415 O O . ASN A 1 802 ? 33.684 33.817 -32.913 1.00 66.00 802 ASN A O 1
ATOM 6419 N N . GLU A 1 803 ? 35.720 34.379 -32.135 1.00 64.69 803 GLU A N 1
ATOM 6420 C CA . GLU A 1 803 ? 35.352 35.638 -31.478 1.00 64.69 803 GLU A CA 1
ATOM 6421 C C . GLU A 1 803 ? 34.606 36.605 -32.415 1.00 64.69 803 GLU A C 1
ATOM 6423 O O . GLU A 1 803 ? 33.596 37.183 -32.021 1.00 64.69 803 GLU A O 1
ATOM 6428 N N . ALA A 1 804 ? 35.000 36.694 -33.693 1.00 65.62 804 ALA A N 1
ATOM 6429 C CA . ALA A 1 804 ? 34.318 37.533 -34.683 1.00 65.62 804 ALA A CA 1
ATOM 6430 C C . ALA A 1 804 ? 32.894 37.040 -34.999 1.00 65.62 804 ALA A C 1
ATOM 6432 O O . ALA A 1 804 ? 32.007 37.824 -35.332 1.00 65.62 804 ALA A O 1
ATOM 6433 N N . MET A 1 805 ? 32.654 35.734 -34.886 1.00 67.62 805 MET A N 1
ATOM 6434 C CA . MET A 1 805 ? 31.346 35.124 -35.113 1.00 67.62 805 MET A CA 1
ATOM 6435 C C . MET A 1 805 ? 30.440 35.248 -33.882 1.00 67.62 805 MET A C 1
ATOM 6437 O O . MET A 1 805 ? 29.244 35.503 -34.030 1.00 67.62 805 MET A O 1
ATOM 6441 N N . VAL A 1 806 ? 31.003 35.125 -32.674 1.00 69.81 806 VAL A N 1
ATOM 6442 C CA . VAL A 1 806 ? 30.297 35.441 -31.422 1.00 69.81 806 VAL A CA 1
ATOM 6443 C C . VAL A 1 806 ? 29.880 36.910 -31.432 1.00 69.81 806 VAL A C 1
ATOM 6445 O O . VAL A 1 806 ? 28.713 37.198 -31.180 1.00 69.81 806 VAL A O 1
ATOM 6448 N N . LEU A 1 807 ? 30.784 37.813 -31.828 1.00 73.62 807 LEU A N 1
ATOM 6449 C CA . LEU A 1 807 ? 30.497 39.237 -31.979 1.00 73.62 807 LEU A CA 1
ATOM 6450 C C . LEU A 1 807 ? 29.363 39.486 -32.985 1.00 73.62 807 LEU A C 1
ATOM 6452 O O . LEU A 1 807 ? 28.386 40.128 -32.624 1.00 73.62 807 LEU A O 1
ATOM 6456 N N . LYS A 1 808 ? 29.401 38.887 -34.186 1.00 70.12 808 LYS A N 1
ATOM 6457 C CA . LYS A 1 808 ? 28.296 38.983 -35.166 1.00 70.12 808 LYS A CA 1
ATOM 6458 C C . LYS A 1 808 ? 26.957 38.474 -34.619 1.00 70.12 808 LYS A C 1
ATOM 6460 O O . LYS A 1 808 ? 25.911 39.047 -34.911 1.00 70.12 808 LYS A O 1
ATOM 6465 N N . CYS A 1 809 ? 26.955 37.387 -33.845 1.00 72.88 809 CYS A N 1
ATOM 6466 C CA . CYS A 1 809 ? 25.727 36.855 -33.248 1.00 72.88 809 CYS A CA 1
ATOM 6467 C C . CYS A 1 809 ? 25.191 37.776 -32.144 1.00 72.88 809 CYS A C 1
ATOM 6469 O O . CYS A 1 809 ? 23.977 37.938 -32.022 1.00 72.88 809 CYS A O 1
ATOM 6471 N N . VAL A 1 810 ? 26.085 38.384 -31.360 1.00 77.75 810 VAL A N 1
ATOM 6472 C CA . VAL A 1 810 ? 25.754 39.392 -30.350 1.00 77.75 810 VAL A CA 1
ATOM 6473 C C . VAL A 1 810 ? 25.184 40.643 -31.031 1.00 77.75 810 VAL A C 1
ATOM 6475 O O . VAL A 1 810 ? 24.067 41.040 -30.707 1.00 77.75 810 VAL A O 1
ATOM 6478 N N . GLU A 1 811 ? 25.857 41.184 -32.051 1.00 76.44 811 GLU A N 1
ATOM 6479 C CA . GLU A 1 811 ? 25.386 42.304 -32.884 1.00 76.44 811 GLU A CA 1
ATOM 6480 C C . GLU A 1 811 ? 24.014 42.023 -33.512 1.00 76.44 811 GLU A C 1
ATOM 6482 O O . GLU A 1 811 ? 23.139 42.888 -33.512 1.00 76.44 811 GLU A O 1
ATOM 6487 N N . LEU A 1 812 ? 23.781 40.799 -34.000 1.00 73.25 812 LEU A N 1
ATOM 6488 C CA . LEU A 1 812 ? 22.489 40.399 -34.554 1.00 73.25 812 LEU A CA 1
ATOM 6489 C C . LEU A 1 812 ? 21.403 40.298 -33.478 1.00 73.25 812 LEU A C 1
ATOM 6491 O O . LEU A 1 812 ? 20.272 40.708 -33.727 1.00 73.25 812 LEU A O 1
ATOM 6495 N N . CYS A 1 813 ? 21.721 39.790 -32.283 1.00 78.06 813 CYS A N 1
ATOM 6496 C CA . CYS A 1 813 ? 20.783 39.812 -31.159 1.00 78.06 813 CYS A CA 1
ATOM 6497 C C . CYS A 1 813 ? 20.394 41.254 -30.818 1.00 78.06 813 CYS A C 1
ATOM 6499 O O . CYS A 1 813 ? 19.208 41.537 -30.677 1.00 78.06 813 CYS A O 1
ATOM 6501 N N . TYR A 1 814 ? 21.355 42.178 -30.784 1.00 79.44 814 TYR A N 1
ATOM 6502 C CA . TYR A 1 814 ? 21.089 43.603 -30.584 1.00 79.44 814 TYR A CA 1
ATOM 6503 C C . TYR A 1 814 ? 20.252 44.225 -31.700 1.00 79.44 814 TYR A C 1
ATOM 6505 O O . TYR A 1 814 ? 19.301 44.952 -31.422 1.00 79.44 814 TYR A O 1
ATOM 6513 N N . PHE A 1 815 ? 20.549 43.901 -32.956 1.00 75.50 815 PHE A N 1
ATOM 6514 C CA . PHE A 1 815 ? 19.755 44.345 -34.096 1.00 75.50 815 PHE A CA 1
ATOM 6515 C C . PHE A 1 815 ? 18.306 43.836 -34.020 1.00 75.50 815 PHE A C 1
ATOM 6517 O O . PHE A 1 815 ? 17.369 44.596 -34.262 1.00 75.50 815 PHE A O 1
ATOM 6524 N N . LEU A 1 816 ? 18.097 42.570 -33.640 1.00 71.81 816 LEU A N 1
ATOM 6525 C CA . LEU A 1 816 ? 16.764 41.990 -33.442 1.00 71.81 816 LEU A CA 1
ATOM 6526 C C . LEU A 1 816 ? 16.015 42.663 -32.288 1.00 71.81 816 LEU A C 1
ATOM 6528 O O . LEU A 1 816 ? 14.823 42.932 -32.422 1.00 71.81 816 LEU A O 1
ATOM 6532 N N . ILE A 1 817 ? 16.716 42.976 -31.197 1.00 80.31 817 ILE A N 1
ATOM 6533 C CA . ILE A 1 817 ? 16.175 43.716 -30.052 1.00 80.31 817 ILE A CA 1
ATOM 6534 C C . ILE A 1 817 ? 15.731 45.128 -30.473 1.00 80.31 817 ILE A C 1
ATOM 6536 O O . ILE A 1 817 ? 14.645 45.560 -30.098 1.00 80.31 817 ILE A O 1
ATOM 6540 N N . ASP A 1 818 ? 16.517 45.822 -31.303 1.00 76.31 818 ASP A N 1
ATOM 6541 C CA . ASP A 1 818 ? 16.185 47.161 -31.817 1.00 76.31 818 ASP A CA 1
ATOM 6542 C C . ASP A 1 818 ? 14.979 47.146 -32.777 1.00 76.31 818 ASP A C 1
ATOM 6544 O O . ASP A 1 818 ? 14.119 48.024 -32.726 1.00 76.31 818 ASP A O 1
ATOM 6548 N N . LYS A 1 819 ? 14.881 46.141 -33.659 1.00 70.75 819 LYS A N 1
ATOM 6549 C CA . LYS A 1 819 ? 13.811 46.062 -34.674 1.00 70.75 819 LYS A CA 1
ATOM 6550 C C . LYS A 1 819 ? 12.517 45.420 -34.187 1.00 70.75 819 LYS A C 1
ATOM 6552 O O . LYS A 1 819 ? 11.455 45.710 -34.744 1.00 70.75 819 LYS A O 1
ATOM 6557 N N . LYS A 1 820 ? 12.590 44.518 -33.209 1.00 70.25 820 LYS A N 1
ATOM 6558 C CA . LYS A 1 820 ? 11.459 43.757 -32.661 1.00 70.25 820 LYS A CA 1
ATOM 6559 C C . LYS A 1 820 ? 11.582 43.689 -31.129 1.00 70.25 820 LYS A C 1
ATOM 6561 O O . LYS A 1 820 ? 11.834 42.613 -30.592 1.00 70.25 820 LYS A O 1
ATOM 6566 N N . PRO A 1 821 ? 11.368 44.814 -30.424 1.00 67.12 821 PRO A N 1
ATOM 6567 C CA . PRO A 1 821 ? 11.520 44.900 -28.967 1.00 67.12 821 PRO A CA 1
ATOM 6568 C C . PRO A 1 821 ? 10.617 43.930 -28.186 1.00 67.12 821 PRO A C 1
ATOM 6570 O O . PRO A 1 821 ? 10.972 43.511 -27.087 1.00 67.12 821 PRO A O 1
ATOM 6573 N N . ASP A 1 822 ? 9.488 43.515 -28.770 1.00 64.25 822 ASP A N 1
ATOM 6574 C CA . ASP A 1 822 ? 8.537 42.574 -28.158 1.00 64.25 822 ASP A CA 1
ATOM 6575 C C . ASP A 1 822 ? 9.011 41.110 -28.171 1.00 64.25 822 ASP A C 1
ATOM 6577 O O . ASP A 1 822 ? 8.345 40.216 -27.645 1.00 64.25 822 ASP A O 1
ATOM 6581 N N . PHE A 1 823 ? 10.149 40.833 -28.807 1.00 72.44 823 PHE A N 1
ATOM 6582 C CA . PHE A 1 823 ? 10.622 39.483 -29.051 1.00 72.44 823 PHE A CA 1
ATOM 6583 C C . PHE A 1 823 ? 11.749 39.096 -28.082 1.00 72.44 823 PHE A C 1
ATOM 6585 O O . PHE A 1 823 ? 12.840 39.658 -28.107 1.00 72.44 823 PHE A O 1
ATOM 6592 N N . TYR A 1 824 ? 11.495 38.107 -27.218 1.00 74.25 824 TYR A N 1
ATOM 6593 C CA . TYR A 1 824 ? 12.358 37.815 -26.065 1.00 74.25 824 TYR A CA 1
ATOM 6594 C C . TYR A 1 824 ? 13.523 36.846 -26.339 1.00 74.25 824 TYR A C 1
ATOM 6596 O O . TYR A 1 824 ? 14.483 36.806 -25.568 1.00 74.25 824 TYR A O 1
ATOM 6604 N N . SER A 1 825 ? 13.474 36.032 -27.401 1.00 72.25 825 SER A N 1
ATOM 6605 C CA . SER A 1 825 ? 14.500 35.002 -27.649 1.00 72.25 825 SER A CA 1
ATOM 6606 C C . SER A 1 825 ? 15.930 35.538 -27.859 1.00 72.25 825 SER A C 1
ATOM 6608 O O . SER A 1 825 ? 16.858 34.840 -27.456 1.00 72.25 825 SER A O 1
ATOM 6610 N N . PRO A 1 826 ? 16.160 36.746 -28.414 1.00 78.00 826 PRO A N 1
ATOM 6611 C CA . PRO A 1 826 ? 17.486 37.365 -28.436 1.00 78.00 826 PRO A CA 1
ATOM 6612 C C . PRO A 1 826 ? 18.040 37.629 -27.029 1.00 78.00 826 PRO A C 1
ATOM 6614 O O . PRO A 1 826 ? 19.219 37.400 -26.785 1.00 78.00 826 PRO A O 1
ATOM 6617 N N . PHE A 1 827 ? 17.192 38.025 -26.074 1.00 83.88 827 PHE A N 1
ATOM 6618 C CA . PHE A 1 827 ? 17.598 38.210 -24.676 1.00 83.88 827 PHE A CA 1
ATOM 6619 C C . PHE A 1 827 ? 17.966 36.873 -24.017 1.00 83.88 827 PHE A C 1
ATOM 6621 O O . PHE A 1 827 ? 18.959 36.793 -23.297 1.00 83.88 827 PHE A O 1
ATOM 6628 N N . TYR A 1 828 ? 17.218 35.805 -24.319 1.00 80.75 828 TYR A N 1
ATOM 6629 C CA . TYR A 1 828 ? 17.568 34.440 -23.905 1.00 80.75 828 TYR A CA 1
ATOM 6630 C C . TYR A 1 828 ? 18.901 33.974 -24.507 1.00 80.75 828 TYR A C 1
ATOM 6632 O O . TYR A 1 828 ? 19.710 33.359 -23.820 1.00 80.75 828 TYR A O 1
ATOM 6640 N N . ALA A 1 829 ? 19.170 34.280 -25.777 1.00 75.50 829 ALA A N 1
ATOM 6641 C CA . ALA A 1 829 ? 20.452 33.959 -26.401 1.00 75.50 829 ALA A CA 1
ATOM 6642 C C . ALA A 1 829 ? 21.613 34.690 -25.699 1.00 75.50 829 ALA A C 1
ATOM 6644 O O . ALA A 1 829 ? 22.608 34.060 -25.339 1.00 75.50 829 ALA A O 1
ATOM 6645 N N . LEU A 1 830 ? 21.448 35.989 -25.419 1.00 81.69 830 LEU A N 1
ATOM 6646 C CA . LEU A 1 830 ? 22.443 36.798 -24.708 1.00 81.69 830 LEU A CA 1
ATOM 6647 C C . LEU A 1 830 ? 22.702 36.314 -23.273 1.00 81.69 830 LEU A C 1
ATOM 6649 O O . LEU A 1 830 ? 23.834 36.408 -22.809 1.00 81.69 830 LEU A O 1
ATOM 6653 N N . SER A 1 831 ? 21.717 35.728 -22.579 1.00 82.38 831 SER A N 1
ATOM 6654 C CA . SER A 1 831 ? 21.922 35.195 -21.218 1.00 82.38 831 SER A CA 1
ATOM 6655 C C . SER A 1 831 ? 22.892 34.009 -21.151 1.00 82.38 831 SER A C 1
ATOM 6657 O O . SER A 1 831 ? 23.319 33.627 -20.064 1.00 82.38 831 SER A O 1
ATOM 6659 N N . HIS A 1 832 ? 23.242 33.415 -22.296 1.00 77.69 832 HIS A N 1
ATOM 6660 C CA . HIS A 1 832 ? 24.205 32.315 -22.398 1.00 77.69 832 HIS A CA 1
ATOM 6661 C C . HIS A 1 832 ? 25.615 32.787 -22.779 1.00 77.69 832 HIS A C 1
ATOM 6663 O O . HIS A 1 832 ? 26.545 31.977 -22.799 1.00 77.69 832 HIS A O 1
ATOM 6669 N N . VAL A 1 833 ? 25.796 34.080 -23.061 1.00 77.12 833 VAL A N 1
ATOM 6670 C CA . VAL A 1 833 ? 27.105 34.671 -23.346 1.00 77.12 833 VAL A CA 1
ATOM 6671 C C . VAL A 1 833 ? 27.859 34.841 -22.029 1.00 77.12 833 VAL A C 1
ATOM 6673 O O . VAL A 1 833 ? 27.435 35.576 -21.140 1.00 77.12 833 VAL A O 1
ATOM 6676 N N . ARG A 1 834 ? 28.977 34.120 -21.888 1.00 72.38 834 ARG A N 1
ATOM 6677 C CA . ARG A 1 834 ? 29.788 34.125 -20.658 1.00 72.38 834 ARG A CA 1
ATOM 6678 C C . ARG A 1 834 ? 30.846 35.226 -20.624 1.00 72.38 834 ARG A C 1
ATOM 6680 O O . ARG A 1 834 ? 31.219 35.647 -19.535 1.00 72.38 834 ARG A O 1
ATOM 6687 N N . ASP A 1 835 ? 31.338 35.667 -21.782 1.00 78.50 835 ASP A N 1
ATOM 6688 C CA . ASP A 1 835 ? 32.303 36.766 -21.860 1.00 78.50 835 ASP A CA 1
ATOM 6689 C C . ASP A 1 835 ? 31.569 38.111 -21.867 1.00 78.50 835 ASP A C 1
ATOM 6691 O O . ASP A 1 835 ? 30.969 38.518 -22.865 1.00 78.50 835 ASP A O 1
ATOM 6695 N N . THR A 1 836 ? 31.597 38.798 -20.727 1.00 77.12 836 THR A N 1
ATOM 6696 C CA . THR A 1 836 ? 30.872 40.056 -20.527 1.00 77.12 836 THR A CA 1
ATOM 6697 C C . THR A 1 836 ? 31.440 41.209 -21.353 1.00 77.12 836 THR A C 1
ATOM 6699 O O . THR A 1 836 ? 30.698 42.147 -21.648 1.00 77.12 836 THR A O 1
ATOM 6702 N N . LYS A 1 837 ? 32.700 41.130 -21.811 1.00 79.94 837 LYS A N 1
ATOM 6703 C CA . LYS A 1 837 ? 33.344 42.180 -22.624 1.00 79.94 837 LYS A CA 1
ATOM 6704 C C . LYS A 1 837 ? 32.686 42.371 -23.987 1.00 79.94 837 LYS A C 1
ATOM 6706 O O . LYS A 1 837 ? 32.769 43.450 -24.560 1.00 79.94 837 LYS A O 1
ATOM 6711 N N . LEU A 1 838 ? 32.011 41.340 -24.496 1.00 79.25 838 LEU A N 1
ATOM 6712 C CA . LEU A 1 838 ? 31.265 41.400 -25.757 1.00 79.25 838 LEU A CA 1
ATOM 6713 C C . LEU A 1 838 ? 29.896 42.083 -25.600 1.00 79.25 838 LEU A C 1
ATOM 6715 O O . LEU A 1 838 ? 29.288 42.493 -26.583 1.00 79.25 838 LEU A O 1
ATOM 6719 N N . ILE A 1 839 ? 29.409 42.208 -24.364 1.00 81.69 839 ILE A N 1
ATOM 6720 C CA . ILE A 1 839 ? 28.103 42.789 -24.024 1.00 81.69 839 ILE A CA 1
ATOM 6721 C C . ILE A 1 839 ? 28.264 44.257 -23.594 1.00 81.69 839 ILE A C 1
ATOM 6723 O O . ILE A 1 839 ? 27.417 45.093 -23.907 1.00 81.69 839 ILE A O 1
ATOM 6727 N N . GLU A 1 840 ? 29.364 44.584 -22.907 1.00 80.69 840 GLU A N 1
ATOM 6728 C CA . GLU A 1 840 ? 29.674 45.926 -22.386 1.00 80.69 840 GLU A CA 1
ATOM 6729 C C . GLU A 1 840 ? 29.519 47.073 -23.413 1.00 80.69 840 GLU A C 1
ATOM 6731 O O . GLU A 1 840 ? 28.871 48.063 -23.067 1.00 80.69 840 GLU A O 1
ATOM 6736 N N . PRO A 1 841 ? 29.990 46.967 -24.676 1.00 83.00 841 PRO A N 1
ATOM 6737 C CA . PRO A 1 841 ? 29.844 48.037 -25.673 1.00 83.00 841 PRO A CA 1
ATOM 6738 C C . PRO A 1 841 ? 28.394 48.371 -26.047 1.00 83.00 841 PRO A C 1
ATOM 6740 O O . PRO A 1 841 ? 28.116 49.443 -26.579 1.00 83.00 841 PRO A O 1
ATOM 6743 N N . HIS A 1 842 ? 27.461 47.456 -25.785 1.00 81.38 842 HIS A N 1
ATOM 6744 C CA . HIS A 1 842 ? 26.057 47.569 -26.171 1.00 81.38 842 HIS A CA 1
ATOM 6745 C C . HIS A 1 842 ? 25.119 47.679 -24.961 1.00 81.38 842 HIS A C 1
ATOM 6747 O O . HIS A 1 842 ? 23.896 47.557 -25.097 1.00 81.38 842 HIS A O 1
ATOM 6753 N N . ILE A 1 843 ? 25.674 47.918 -23.771 1.00 83.31 843 ILE A N 1
ATOM 6754 C CA . ILE A 1 843 ? 24.934 47.918 -22.508 1.00 83.31 843 ILE A CA 1
ATOM 6755 C C . ILE A 1 843 ? 23.791 48.937 -22.500 1.00 83.31 843 ILE A C 1
ATOM 6757 O O . ILE A 1 843 ? 22.694 48.613 -22.051 1.00 83.31 843 ILE A O 1
ATOM 6761 N N . ASP A 1 844 ? 23.987 50.103 -23.121 1.00 82.12 844 ASP A N 1
ATOM 6762 C CA . ASP A 1 844 ? 22.966 51.149 -23.250 1.00 82.12 844 ASP A CA 1
ATOM 6763 C C . ASP A 1 844 ? 21.720 50.674 -24.006 1.00 82.12 844 ASP A C 1
ATOM 6765 O O . ASP A 1 844 ? 20.617 51.163 -23.764 1.00 82.12 844 ASP A O 1
ATOM 6769 N N . THR A 1 845 ? 21.873 49.700 -24.909 1.00 82.44 845 THR A N 1
ATOM 6770 C CA . THR A 1 845 ? 20.741 49.097 -25.623 1.00 82.44 845 THR A CA 1
ATOM 6771 C C . THR A 1 845 ? 19.948 48.186 -24.694 1.00 82.44 845 THR A C 1
ATOM 6773 O O . THR A 1 845 ? 18.724 48.255 -24.695 1.00 82.44 845 THR A O 1
ATOM 6776 N N . LEU A 1 846 ? 20.616 47.383 -23.855 1.00 85.75 846 LEU A N 1
ATOM 6777 C CA . LEU A 1 846 ? 19.953 46.494 -22.890 1.00 85.75 846 LEU A CA 1
ATOM 6778 C C . LEU A 1 846 ? 19.305 47.267 -21.740 1.00 85.75 846 LEU A C 1
ATOM 6780 O O . LEU A 1 846 ? 18.213 46.913 -21.300 1.00 85.75 846 LEU A O 1
ATOM 6784 N N . VAL A 1 847 ? 19.948 48.342 -21.278 1.00 85.00 847 VAL A N 1
ATOM 6785 C CA . VAL A 1 847 ? 19.463 49.169 -20.165 1.00 85.00 847 VAL A CA 1
ATOM 6786 C C . VAL A 1 847 ? 18.105 49.809 -20.483 1.00 85.00 847 VAL A C 1
ATOM 6788 O O . VAL A 1 847 ? 17.266 49.931 -19.593 1.00 85.00 847 VAL A O 1
ATOM 6791 N N . ARG A 1 848 ? 17.814 50.129 -21.753 1.00 84.12 848 ARG A N 1
ATOM 6792 C CA . ARG A 1 848 ? 16.490 50.638 -22.181 1.00 84.12 848 ARG A CA 1
ATOM 6793 C C . ARG A 1 848 ? 15.350 49.662 -21.896 1.00 84.12 848 ARG A C 1
ATOM 6795 O O . ARG A 1 848 ? 14.225 50.091 -21.651 1.00 84.12 848 ARG A O 1
ATOM 6802 N N . PHE A 1 849 ? 15.643 48.364 -21.900 1.00 85.12 849 PHE A N 1
ATOM 6803 C CA . PHE A 1 849 ? 14.655 47.320 -21.642 1.00 85.12 849 PHE A CA 1
ATOM 6804 C C . PHE A 1 849 ? 14.423 47.072 -20.153 1.00 85.12 849 PHE A C 1
ATOM 6806 O O . PHE A 1 849 ? 13.491 46.356 -19.809 1.00 85.12 849 PHE A O 1
ATOM 6813 N N . LEU A 1 850 ? 15.205 47.710 -19.271 1.00 84.06 850 LEU A N 1
ATOM 6814 C CA . LEU A 1 850 ? 14.977 47.698 -17.824 1.00 84.06 850 LEU A CA 1
ATOM 6815 C C . LEU A 1 850 ? 13.792 48.571 -17.400 1.00 84.06 850 LEU A C 1
ATOM 6817 O O . LEU A 1 850 ? 13.363 48.472 -16.253 1.00 84.06 850 LEU A O 1
ATOM 6821 N N . ASP A 1 851 ? 13.264 49.429 -18.285 1.00 82.38 851 ASP A N 1
ATOM 6822 C CA . ASP A 1 851 ? 12.026 50.160 -18.003 1.00 82.38 851 ASP A CA 1
ATOM 6823 C C . ASP A 1 851 ? 10.879 49.141 -17.817 1.00 82.38 851 ASP A C 1
ATOM 6825 O O . ASP A 1 851 ? 10.629 48.342 -18.731 1.00 82.38 851 ASP A O 1
ATOM 6829 N N . PRO A 1 852 ? 10.163 49.166 -16.673 1.00 77.75 852 PRO A N 1
ATOM 6830 C CA . PRO A 1 852 ? 9.031 48.281 -16.397 1.00 77.75 852 PRO A CA 1
ATOM 6831 C C . PRO A 1 852 ? 7.900 48.331 -17.436 1.00 77.75 852 PRO A C 1
ATOM 6833 O O . PRO A 1 852 ? 7.028 47.469 -17.423 1.00 77.75 852 PRO A O 1
ATOM 6836 N N . LYS A 1 853 ? 7.877 49.334 -18.325 1.00 80.56 853 LYS A N 1
ATOM 6837 C CA . LYS A 1 853 ? 6.936 49.420 -19.454 1.00 80.56 853 LYS A CA 1
ATOM 6838 C C . LYS A 1 853 ? 7.201 48.405 -20.568 1.00 80.56 853 LYS A C 1
ATOM 6840 O O . LYS A 1 853 ? 6.323 48.206 -21.404 1.00 80.56 853 LYS A O 1
ATOM 6845 N N . ASN A 1 854 ? 8.389 47.808 -20.620 1.00 82.62 854 ASN A N 1
ATOM 6846 C CA . ASN A 1 854 ? 8.715 46.786 -21.615 1.00 82.62 854 ASN A CA 1
ATOM 6847 C C . ASN A 1 854 ? 8.019 45.446 -21.283 1.00 82.62 854 ASN A C 1
ATOM 6849 O O . ASN A 1 854 ? 7.347 45.341 -20.259 1.00 82.62 854 ASN A O 1
ATOM 6853 N N . PRO A 1 855 ? 8.151 44.392 -22.105 1.00 81.00 855 PRO A N 1
ATOM 6854 C CA . PRO A 1 855 ? 7.680 43.050 -21.750 1.00 81.00 855 PRO A CA 1
ATOM 6855 C C . PRO A 1 855 ? 8.553 42.382 -20.676 1.00 81.00 855 PRO A C 1
ATOM 6857 O O . PRO A 1 855 ? 9.753 42.658 -20.572 1.00 81.00 855 PRO A O 1
ATOM 6860 N N . ALA A 1 856 ? 7.962 41.492 -19.880 1.00 80.38 856 ALA A N 1
ATOM 6861 C CA . ALA A 1 856 ? 8.608 40.868 -18.723 1.00 80.38 856 ALA A CA 1
ATOM 6862 C C . ALA A 1 856 ? 9.731 39.897 -19.092 1.00 80.38 856 ALA A C 1
ATOM 6864 O O . ALA A 1 856 ? 10.772 39.856 -18.441 1.00 80.38 856 ALA A O 1
ATOM 6865 N N . GLU A 1 857 ? 9.506 39.093 -20.130 1.00 80.56 857 GLU A N 1
ATOM 6866 C CA . GLU A 1 857 ? 10.395 38.019 -20.559 1.00 80.56 857 GLU A CA 1
ATOM 6867 C C . GLU A 1 857 ? 11.807 38.550 -20.887 1.00 80.56 857 GLU A C 1
ATOM 6869 O O . GLU A 1 857 ? 12.771 38.015 -20.335 1.00 80.56 857 GLU A O 1
ATOM 6874 N N . PRO A 1 858 ? 11.979 39.641 -21.667 1.00 84.88 858 PRO A N 1
ATOM 6875 C CA . PRO A 1 858 ? 13.259 40.338 -21.803 1.00 84.88 858 PRO A CA 1
ATOM 6876 C C . PRO A 1 858 ? 13.921 40.698 -20.469 1.00 84.88 858 PRO A C 1
ATOM 6878 O O . PRO A 1 858 ? 15.092 40.383 -20.262 1.00 84.88 858 PRO A O 1
ATOM 6881 N N . ARG A 1 859 ? 13.176 41.307 -19.536 1.00 86.88 859 ARG A N 1
ATOM 6882 C CA . ARG A 1 859 ? 13.706 41.752 -18.234 1.00 86.88 859 ARG A CA 1
ATOM 6883 C C . ARG A 1 859 ? 14.165 40.586 -17.360 1.00 86.88 859 ARG A C 1
ATOM 6885 O O . ARG A 1 859 ? 15.195 40.689 -16.698 1.00 86.88 859 ARG A O 1
ATOM 6892 N N . MET A 1 860 ? 13.463 39.453 -17.417 1.00 86.31 860 MET A N 1
ATOM 6893 C CA . MET A 1 860 ? 13.877 38.218 -16.742 1.00 86.31 860 MET A CA 1
ATOM 6894 C C . MET A 1 860 ? 15.217 37.696 -17.267 1.00 86.31 860 MET A C 1
ATOM 6896 O O . MET A 1 860 ? 16.095 37.354 -16.478 1.00 86.31 860 MET A O 1
ATOM 6900 N N . TYR A 1 861 ? 15.404 37.636 -18.588 1.00 86.69 861 TYR A N 1
ATOM 6901 C CA . TYR A 1 861 ? 16.672 37.169 -19.157 1.00 86.69 861 TYR A CA 1
ATOM 6902 C C . TYR A 1 861 ? 17.808 38.166 -18.923 1.00 86.69 861 TYR A C 1
ATOM 6904 O O . TYR A 1 861 ? 18.936 37.750 -18.657 1.00 86.69 861 TYR A O 1
ATOM 6912 N N . LEU A 1 862 ? 17.506 39.467 -18.925 1.00 87.88 862 LEU A N 1
ATOM 6913 C CA . LEU A 1 862 ? 18.460 40.507 -18.550 1.00 87.88 862 LEU A CA 1
ATOM 6914 C C . LEU A 1 862 ? 18.961 40.346 -17.115 1.00 87.88 862 LEU A C 1
ATOM 6916 O O . LEU A 1 862 ? 20.151 40.536 -16.885 1.00 87.88 862 LEU A O 1
ATOM 6920 N N . ALA A 1 863 ? 18.122 39.915 -16.168 1.00 86.19 863 ALA A N 1
ATOM 6921 C CA . ALA A 1 863 ? 18.585 39.603 -14.816 1.00 86.19 863 ALA A CA 1
ATOM 6922 C C . ALA A 1 863 ? 19.710 38.550 -14.819 1.00 86.19 863 ALA A C 1
ATOM 6924 O O . ALA A 1 863 ? 20.692 38.691 -14.091 1.00 86.19 863 ALA A O 1
ATOM 6925 N N . SER A 1 864 ? 19.616 37.537 -15.688 1.00 84.19 864 SER A N 1
ATOM 6926 C CA . SER A 1 864 ? 20.671 36.533 -15.860 1.00 84.19 864 SER A CA 1
ATOM 6927 C C . SER A 1 864 ? 21.907 37.100 -16.568 1.00 84.19 864 SER A C 1
ATOM 6929 O O . SER A 1 864 ? 23.019 36.861 -16.097 1.00 84.19 864 SER A O 1
ATOM 6931 N N . VAL A 1 865 ? 21.732 37.899 -17.629 1.00 86.31 865 VAL A N 1
ATOM 6932 C CA . VAL A 1 865 ? 22.839 38.589 -18.325 1.00 86.31 865 VAL A CA 1
ATOM 6933 C C . VAL A 1 865 ? 23.646 39.437 -17.342 1.00 86.31 865 VAL A C 1
ATOM 6935 O O . VAL A 1 865 ? 24.863 39.281 -17.236 1.00 86.31 865 VAL A O 1
ATOM 6938 N N . PHE A 1 866 ? 22.966 40.292 -16.578 1.00 87.94 866 PHE A N 1
ATOM 6939 C CA . PHE A 1 866 ? 23.622 41.181 -15.631 1.00 87.94 866 PHE A CA 1
ATOM 6940 C C . PHE A 1 866 ? 24.199 40.424 -14.438 1.00 87.94 866 PHE A C 1
ATOM 6942 O O . PHE A 1 866 ? 25.255 40.827 -13.977 1.00 87.94 866 PHE A O 1
ATOM 6949 N N . SER A 1 867 ? 23.615 39.299 -13.996 1.00 84.25 867 SER A N 1
ATOM 6950 C CA . SER A 1 867 ? 24.159 38.506 -12.871 1.00 84.25 867 SER A CA 1
ATOM 6951 C C . SER A 1 867 ? 25.567 37.957 -13.104 1.00 84.25 867 SER A C 1
ATOM 6953 O O . SER A 1 867 ? 26.309 37.728 -12.148 1.00 84.25 867 SER A O 1
ATOM 6955 N N . ASN A 1 868 ? 25.954 37.792 -14.371 1.00 80.69 868 ASN A N 1
ATOM 6956 C CA . ASN A 1 868 ? 27.304 37.390 -14.756 1.00 80.69 868 ASN A CA 1
ATOM 6957 C C . ASN A 1 868 ? 28.290 38.576 -14.776 1.00 80.69 868 ASN A C 1
ATOM 6959 O O . ASN A 1 868 ? 29.502 38.367 -14.749 1.00 80.69 868 ASN A O 1
ATOM 6963 N N . MET A 1 869 ? 27.799 39.821 -14.786 1.00 84.50 869 MET A N 1
ATOM 6964 C CA . MET A 1 869 ? 28.610 41.039 -14.735 1.00 84.50 869 MET A CA 1
ATOM 6965 C C . MET A 1 869 ? 28.859 41.454 -13.286 1.00 84.50 869 MET A C 1
ATOM 6967 O O . MET A 1 869 ? 28.140 42.288 -12.736 1.00 84.50 869 MET A O 1
ATOM 6971 N N . LEU A 1 870 ? 29.907 40.917 -12.658 1.00 79.94 870 LEU A N 1
ATOM 6972 C CA . LEU A 1 870 ? 30.302 41.239 -11.275 1.00 79.94 870 LEU A CA 1
ATOM 6973 C C . LEU A 1 870 ? 30.906 42.659 -11.120 1.00 79.94 870 LEU A C 1
ATOM 6975 O O . LEU A 1 870 ? 31.937 42.846 -10.479 1.00 79.94 870 LEU A O 1
ATOM 6979 N N . SER A 1 871 ? 30.271 43.666 -11.723 1.00 80.62 871 SER A N 1
ATOM 6980 C CA . SER A 1 871 ? 30.626 45.085 -11.693 1.00 80.62 871 SER A CA 1
ATOM 6981 C C . SER A 1 871 ? 29.505 45.917 -11.044 1.00 80.62 871 SER A C 1
ATOM 6983 O O . SER A 1 871 ? 28.361 45.456 -10.963 1.00 80.62 871 SER A O 1
ATOM 6985 N N . PRO A 1 872 ? 29.780 47.166 -10.612 1.00 80.12 872 PRO A N 1
ATOM 6986 C CA . PRO A 1 872 ? 28.742 48.069 -10.104 1.00 80.12 872 PRO A CA 1
ATOM 6987 C C . PRO A 1 872 ? 27.599 48.306 -11.100 1.00 80.12 872 PRO A C 1
ATOM 6989 O O . PRO A 1 872 ? 26.457 48.486 -10.692 1.00 80.12 872 PRO A O 1
ATOM 6992 N N . ILE A 1 873 ? 27.892 48.267 -12.404 1.00 82.06 873 ILE A N 1
ATOM 6993 C CA . ILE A 1 873 ? 26.892 48.432 -13.465 1.00 82.06 873 ILE A CA 1
ATOM 6994 C C . ILE A 1 873 ? 25.937 47.230 -13.488 1.00 82.06 873 ILE A C 1
ATOM 6996 O O . ILE A 1 873 ? 24.723 47.423 -13.507 1.00 82.06 873 ILE A O 1
ATOM 7000 N N . GLY A 1 874 ? 26.467 46.002 -13.411 1.00 84.62 874 GLY A N 1
ATOM 7001 C CA . GLY A 1 874 ? 25.651 44.786 -13.340 1.00 84.62 874 GLY A CA 1
ATOM 7002 C C . GLY A 1 874 ? 24.794 44.736 -12.075 1.00 84.62 874 GLY A C 1
ATOM 7003 O O . GLY A 1 874 ? 23.595 44.474 -12.153 1.00 84.62 874 GLY A O 1
ATOM 7004 N N . PHE A 1 875 ? 25.367 45.102 -10.923 1.00 85.88 875 PHE A N 1
ATOM 7005 C CA . PHE A 1 875 ? 24.602 45.204 -9.681 1.00 85.88 875 PHE A CA 1
ATOM 7006 C C . PHE A 1 875 ? 23.489 46.257 -9.767 1.00 85.88 875 PHE A C 1
ATOM 7008 O O . PHE A 1 875 ? 22.358 45.957 -9.400 1.00 85.88 875 PHE A O 1
ATOM 7015 N N . ASN A 1 876 ? 23.768 47.458 -10.285 1.00 85.56 876 ASN A N 1
ATOM 7016 C CA . ASN A 1 876 ? 22.762 48.516 -10.425 1.00 85.56 876 ASN A CA 1
ATOM 7017 C C . ASN A 1 876 ? 21.613 48.099 -11.353 1.00 85.56 876 ASN A C 1
ATOM 7019 O O . ASN A 1 876 ? 20.454 48.375 -11.047 1.00 85.56 876 ASN A O 1
ATOM 7023 N N . ALA A 1 877 ? 21.915 47.396 -12.448 1.00 85.75 877 ALA A N 1
ATOM 7024 C CA . ALA A 1 877 ? 20.900 46.872 -13.354 1.00 85.75 877 ALA A CA 1
ATOM 7025 C C . ALA A 1 877 ? 20.012 45.824 -12.663 1.00 85.75 877 ALA A C 1
ATOM 7027 O O . ALA A 1 877 ? 18.790 45.929 -12.708 1.00 85.75 877 ALA A O 1
ATOM 7028 N N . ILE A 1 878 ? 20.593 44.852 -11.953 1.00 86.25 878 ILE A N 1
ATOM 7029 C CA . ILE A 1 878 ? 19.819 43.841 -11.210 1.00 86.25 878 ILE A CA 1
ATOM 7030 C C . ILE A 1 878 ? 19.036 44.471 -10.061 1.00 86.25 878 ILE A C 1
ATOM 7032 O O . ILE A 1 878 ? 17.894 44.090 -9.822 1.00 86.25 878 ILE A O 1
ATOM 7036 N N . TYR A 1 879 ? 19.616 45.452 -9.371 1.00 85.31 879 TYR A N 1
ATOM 7037 C CA . TYR A 1 879 ? 18.941 46.223 -8.334 1.00 85.31 879 TYR A CA 1
ATOM 7038 C C . TYR A 1 879 ? 17.705 46.927 -8.908 1.00 85.31 879 TYR A C 1
ATOM 7040 O O . TYR A 1 879 ? 16.625 46.829 -8.332 1.00 85.31 879 TYR A O 1
ATOM 7048 N N . GLN A 1 880 ? 17.817 47.542 -10.087 1.00 85.50 880 GLN A N 1
ATOM 7049 C CA . GLN A 1 880 ? 16.680 48.142 -10.782 1.00 85.50 880 GLN A CA 1
ATOM 7050 C C . GLN A 1 880 ? 15.618 47.094 -11.173 1.00 85.50 880 GLN A C 1
ATOM 7052 O O . GLN A 1 880 ? 14.437 47.314 -10.919 1.00 85.50 880 GLN A O 1
ATOM 7057 N N . ILE A 1 881 ? 16.017 45.935 -11.714 1.00 85.69 881 ILE A N 1
ATOM 7058 C CA . ILE A 1 881 ? 15.086 44.842 -12.076 1.00 85.69 881 ILE A CA 1
ATOM 7059 C C . ILE A 1 881 ? 14.427 44.228 -10.830 1.00 85.69 881 ILE A C 1
ATOM 7061 O O . ILE A 1 881 ? 13.279 43.803 -10.869 1.00 85.69 881 ILE A O 1
ATOM 7065 N N . SER A 1 882 ? 15.115 44.193 -9.690 1.00 83.44 882 SER A N 1
ATOM 7066 C CA . SER A 1 882 ? 14.544 43.671 -8.443 1.00 83.44 882 SER A CA 1
ATOM 7067 C C . SER A 1 882 ? 13.383 44.523 -7.913 1.00 83.44 882 SER A C 1
ATOM 7069 O O . SER A 1 882 ? 12.586 44.035 -7.116 1.00 83.44 882 SER A O 1
ATOM 7071 N N . GLN A 1 883 ? 13.263 45.771 -8.383 1.00 80.50 883 GLN A N 1
ATOM 7072 C CA . GLN A 1 883 ? 12.163 46.690 -8.076 1.00 80.50 883 GLN A CA 1
ATOM 7073 C C . GLN A 1 883 ? 11.038 46.643 -9.122 1.00 80.50 883 GLN A C 1
ATOM 7075 O O . GLN A 1 883 ? 10.150 47.500 -9.118 1.00 80.50 883 GLN A O 1
ATOM 7080 N N . ASP A 1 884 ? 11.077 45.675 -10.040 1.00 83.62 884 ASP A N 1
ATOM 7081 C CA . ASP A 1 884 ? 10.055 45.533 -11.068 1.00 83.62 884 ASP A CA 1
ATOM 7082 C C . ASP A 1 884 ? 8.670 45.268 -10.465 1.00 83.62 884 ASP A C 1
ATOM 7084 O O . ASP A 1 884 ? 8.528 44.657 -9.404 1.00 83.62 884 ASP A O 1
ATOM 7088 N N . ARG A 1 885 ? 7.627 45.727 -11.163 1.00 77.12 885 ARG A N 1
ATOM 7089 C CA . ARG A 1 885 ? 6.236 45.532 -10.736 1.00 77.12 885 ARG A CA 1
ATOM 7090 C C . ARG A 1 885 ? 5.742 44.112 -10.999 1.00 77.12 885 ARG A C 1
ATOM 7092 O O . ARG A 1 885 ? 4.733 43.719 -10.422 1.00 77.12 885 ARG A O 1
ATOM 7099 N N . GLU A 1 886 ? 6.405 43.367 -11.881 1.00 80.44 886 GLU A N 1
ATOM 7100 C CA . GLU A 1 886 ? 6.094 41.967 -12.141 1.00 80.44 886 GLU A CA 1
ATOM 7101 C C . GLU A 1 886 ? 6.899 41.034 -11.232 1.00 80.44 886 GLU A C 1
ATOM 7103 O O . GLU A 1 886 ? 8.113 40.885 -11.376 1.00 80.44 886 GLU A O 1
ATOM 7108 N N . ASP A 1 887 ? 6.197 40.318 -10.355 1.00 79.62 887 ASP A N 1
ATOM 7109 C CA . ASP A 1 887 ? 6.776 39.407 -9.361 1.00 79.62 887 ASP A CA 1
ATOM 7110 C C . ASP A 1 887 ? 7.806 38.426 -9.937 1.00 79.62 887 ASP A C 1
ATOM 7112 O O . ASP A 1 887 ? 8.880 38.246 -9.373 1.00 79.62 887 ASP A O 1
ATOM 7116 N N . ARG A 1 888 ? 7.519 37.813 -11.094 1.00 76.75 888 ARG A N 1
ATOM 7117 C CA . ARG A 1 888 ? 8.426 36.855 -11.756 1.00 76.75 888 ARG A CA 1
ATOM 7118 C C . ARG A 1 888 ? 9.749 37.486 -12.206 1.00 76.75 888 ARG A C 1
ATOM 7120 O O . ARG A 1 888 ? 10.781 36.817 -12.185 1.00 76.75 888 ARG A O 1
ATOM 7127 N N . VAL A 1 889 ? 9.718 38.763 -12.591 1.00 82.00 889 VAL A N 1
ATOM 7128 C CA . VAL A 1 889 ? 10.887 39.543 -13.019 1.00 82.00 889 VAL A CA 1
ATOM 7129 C C . VAL A 1 889 ? 11.718 39.922 -11.799 1.00 82.00 889 VAL A C 1
ATOM 7131 O O . VAL A 1 889 ? 12.916 39.635 -11.751 1.00 82.00 889 VAL A O 1
ATOM 7134 N N . ALA A 1 890 ? 11.059 40.477 -10.780 1.00 81.81 890 ALA A N 1
ATOM 7135 C CA . ALA A 1 890 ? 11.689 40.855 -9.524 1.00 81.81 890 ALA A CA 1
ATOM 7136 C C . ALA A 1 890 ? 12.327 39.643 -8.824 1.00 81.81 890 ALA A C 1
ATOM 7138 O O . ALA A 1 890 ? 13.488 39.701 -8.425 1.00 81.81 890 ALA A O 1
ATOM 7139 N N . THR A 1 891 ? 11.628 38.506 -8.745 1.00 80.75 891 THR A N 1
ATOM 7140 C CA . THR A 1 891 ? 12.156 37.265 -8.154 1.00 80.75 891 THR A CA 1
ATOM 7141 C C . THR A 1 891 ? 13.373 36.729 -8.914 1.00 80.75 891 THR A C 1
ATOM 7143 O O . THR A 1 891 ? 14.356 36.348 -8.274 1.00 80.75 891 THR A O 1
ATOM 7146 N N . ALA A 1 892 ? 13.357 36.733 -10.253 1.00 79.12 892 ALA A N 1
ATOM 7147 C CA . ALA A 1 892 ? 14.512 36.314 -11.054 1.00 79.12 892 ALA A CA 1
ATOM 7148 C C . ALA A 1 892 ? 15.742 37.201 -10.787 1.00 79.12 892 ALA A C 1
ATOM 7150 O O . ALA A 1 892 ? 16.852 36.692 -10.618 1.00 79.12 892 ALA A O 1
ATOM 7151 N N . ALA A 1 893 ? 15.541 38.516 -10.661 1.00 84.19 893 ALA A N 1
ATOM 7152 C CA . ALA A 1 893 ? 16.598 39.450 -10.283 1.00 84.19 893 ALA A CA 1
ATOM 7153 C C . ALA A 1 893 ? 17.111 39.222 -8.859 1.00 84.19 893 ALA A C 1
ATOM 7155 O O . ALA A 1 893 ? 18.320 39.129 -8.675 1.00 84.19 893 ALA A O 1
ATOM 7156 N N . ILE A 1 894 ? 16.232 39.035 -7.869 1.00 84.31 894 ILE A N 1
ATOM 7157 C CA . ILE A 1 894 ? 16.621 38.760 -6.474 1.00 84.31 894 ILE A CA 1
ATOM 7158 C C . ILE A 1 894 ? 17.488 37.494 -6.378 1.00 84.31 894 ILE A C 1
ATOM 7160 O O . ILE A 1 894 ? 18.474 37.465 -5.640 1.00 84.31 894 ILE A O 1
ATOM 7164 N N . GLN A 1 895 ? 17.184 36.457 -7.163 1.00 80.50 895 GLN A N 1
ATOM 7165 C CA . GLN A 1 895 ? 18.029 35.261 -7.253 1.00 80.50 895 GLN A CA 1
ATOM 7166 C C . GLN A 1 895 ? 19.386 35.555 -7.911 1.00 80.50 895 GLN A C 1
ATOM 7168 O O . GLN A 1 895 ? 20.415 35.067 -7.437 1.00 80.50 895 GLN A O 1
ATOM 7173 N N . GLY A 1 896 ? 19.398 36.403 -8.943 1.00 80.44 896 GLY A N 1
ATOM 7174 C CA . GLY A 1 896 ? 20.603 36.896 -9.616 1.00 80.44 896 GLY A CA 1
ATOM 7175 C C . GLY A 1 896 ? 21.522 37.764 -8.746 1.00 80.44 896 GLY A C 1
ATOM 7176 O O . GLY A 1 896 ? 22.666 37.990 -9.128 1.00 80.44 896 GLY A O 1
ATOM 7177 N N . ILE A 1 897 ? 21.077 38.206 -7.561 1.00 84.25 897 ILE A N 1
ATOM 7178 C CA . ILE A 1 897 ? 21.897 38.964 -6.594 1.00 84.25 897 ILE A CA 1
ATOM 7179 C C . ILE A 1 897 ? 22.823 38.053 -5.781 1.00 84.25 897 ILE A C 1
ATOM 7181 O O . ILE A 1 897 ? 23.870 38.498 -5.309 1.00 84.25 897 ILE A O 1
ATOM 7185 N N . ARG A 1 898 ? 22.498 36.760 -5.640 1.00 81.06 898 ARG A N 1
ATOM 7186 C CA . ARG A 1 898 ? 23.271 35.816 -4.810 1.00 81.06 898 ARG A CA 1
ATOM 7187 C C . ARG A 1 898 ? 24.781 35.797 -5.118 1.00 81.06 898 ARG A C 1
ATOM 7189 O O . ARG A 1 898 ? 25.548 35.810 -4.154 1.00 81.06 898 ARG A O 1
ATOM 7196 N N . PRO A 1 899 ? 25.255 35.827 -6.381 1.00 80.81 899 PRO A N 1
ATOM 7197 C CA . PRO A 1 899 ? 26.687 35.905 -6.692 1.00 80.81 899 PRO A CA 1
ATOM 7198 C C . PRO A 1 899 ? 27.384 37.148 -6.110 1.00 80.81 899 PRO A C 1
ATOM 7200 O O . PRO A 1 899 ? 28.544 37.062 -5.709 1.00 80.81 899 PRO A O 1
ATOM 7203 N N . TYR A 1 900 ? 26.673 38.276 -5.978 1.00 81.19 900 TYR A N 1
ATOM 7204 C CA . TYR A 1 900 ? 27.206 39.530 -5.427 1.00 81.19 900 TYR A CA 1
ATOM 7205 C C . TYR A 1 900 ? 27.305 39.540 -3.903 1.00 81.19 900 TYR A C 1
ATOM 7207 O O . TYR A 1 900 ? 27.985 40.403 -3.353 1.00 81.19 900 TYR A O 1
ATOM 7215 N N . SER A 1 901 ? 26.693 38.576 -3.204 1.00 73.88 901 SER A N 1
ATOM 7216 C CA . SER A 1 901 ? 26.761 38.487 -1.734 1.00 73.88 901 SER A CA 1
ATOM 7217 C C . SER A 1 901 ? 28.197 38.405 -1.192 1.00 73.88 901 SER A C 1
ATOM 7219 O O . SER A 1 901 ? 28.448 38.776 -0.047 1.00 73.88 901 SER A O 1
ATOM 7221 N N . ARG A 1 902 ? 29.144 37.959 -2.032 1.00 70.31 902 ARG A N 1
ATOM 7222 C CA . ARG A 1 902 ? 30.580 37.843 -1.736 1.00 70.31 902 ARG A CA 1
ATOM 7223 C C . ARG A 1 902 ? 31.406 39.085 -2.095 1.00 70.31 902 ARG A C 1
ATOM 7225 O O . ARG A 1 902 ? 32.597 39.091 -1.806 1.00 70.31 902 ARG A O 1
ATOM 7232 N N . VAL A 1 903 ? 30.816 40.110 -2.719 1.00 80.81 903 VAL A N 1
ATOM 7233 C CA . VAL A 1 903 ? 31.500 41.357 -3.106 1.00 80.81 903 VAL A CA 1
ATOM 7234 C C . VAL A 1 903 ? 31.393 42.367 -1.953 1.00 80.81 903 VAL A C 1
ATOM 7236 O O . VAL A 1 903 ? 30.311 42.916 -1.726 1.00 80.81 903 VAL A O 1
ATOM 7239 N N . PRO A 1 904 ? 32.481 42.648 -1.205 1.00 75.94 904 PRO A N 1
ATOM 7240 C CA . PRO A 1 904 ? 32.398 43.408 0.045 1.00 75.94 904 PRO A CA 1
ATOM 7241 C C . PRO A 1 904 ? 31.823 44.820 -0.116 1.00 75.94 904 PRO A C 1
ATOM 7243 O O . PRO A 1 904 ? 31.077 45.278 0.745 1.00 75.94 904 PRO A O 1
ATOM 7246 N N . GLN A 1 905 ? 32.113 45.491 -1.237 1.00 80.75 905 GLN A N 1
ATOM 7247 C CA . GLN A 1 905 ? 31.665 46.861 -1.518 1.00 80.75 905 GLN A CA 1
ATOM 7248 C C . GLN A 1 905 ? 30.147 46.972 -1.753 1.00 80.75 905 GLN A C 1
ATOM 7250 O O . GLN A 1 905 ? 29.604 48.072 -1.730 1.00 80.75 905 GLN A O 1
ATOM 7255 N N . ILE A 1 906 ? 29.461 45.848 -1.988 1.00 81.50 906 ILE A N 1
ATOM 7256 C CA . ILE A 1 906 ? 28.043 45.793 -2.378 1.00 81.50 906 ILE A CA 1
ATOM 7257 C C . ILE A 1 906 ? 27.166 45.218 -1.243 1.00 81.50 906 ILE A C 1
ATOM 7259 O O . ILE A 1 906 ? 25.939 45.261 -1.305 1.00 81.50 906 ILE A O 1
ATOM 7263 N N . LYS A 1 907 ? 27.775 44.769 -0.136 1.00 82.25 907 LYS A N 1
ATOM 7264 C CA . LYS A 1 907 ? 27.077 44.197 1.028 1.00 82.25 907 LYS A CA 1
ATOM 7265 C C . LYS A 1 907 ? 26.020 45.132 1.628 1.00 82.25 907 LYS A C 1
ATOM 7267 O O . LYS A 1 907 ? 24.879 44.723 1.818 1.00 82.25 907 LYS A O 1
ATOM 7272 N N . GLU A 1 908 ? 26.380 46.377 1.931 1.00 82.88 908 GLU A N 1
ATOM 7273 C CA . GLU A 1 908 ? 25.438 47.354 2.497 1.00 82.88 908 GLU A CA 1
ATOM 7274 C C . GLU A 1 908 ? 24.300 47.707 1.512 1.00 82.88 908 GLU A C 1
ATOM 7276 O O . GLU A 1 908 ? 23.138 47.676 1.926 1.00 82.88 908 GLU A O 1
ATOM 7281 N N . PRO A 1 909 ? 24.569 47.947 0.209 1.00 84.12 909 PRO A N 1
ATOM 7282 C CA . PRO A 1 909 ? 23.521 48.042 -0.808 1.00 84.12 909 PRO A CA 1
ATOM 7283 C C . PRO A 1 909 ? 22.561 46.842 -0.865 1.00 84.12 909 PRO A C 1
ATOM 7285 O O . PRO A 1 909 ? 21.359 47.045 -1.014 1.00 84.12 909 PRO A O 1
ATOM 7288 N N . ILE A 1 910 ? 23.049 45.603 -0.711 1.00 85.31 910 ILE A N 1
ATOM 7289 C CA . ILE A 1 910 ? 22.199 44.397 -0.688 1.00 85.31 910 ILE A CA 1
ATOM 7290 C C . ILE A 1 910 ? 21.298 44.379 0.551 1.00 85.31 910 ILE A C 1
ATOM 7292 O O . ILE A 1 910 ? 20.112 44.082 0.436 1.00 85.31 910 ILE A O 1
ATOM 7296 N N . LEU A 1 911 ? 21.821 44.730 1.729 1.00 86.25 911 LEU A N 1
ATOM 7297 C CA . LEU A 1 911 ? 21.014 44.787 2.953 1.00 86.25 911 LEU A CA 1
ATOM 7298 C C . LEU A 1 911 ? 19.925 45.867 2.868 1.00 86.25 911 LEU A C 1
ATOM 7300 O O . LEU A 1 911 ? 18.783 45.608 3.240 1.00 86.25 911 LEU A O 1
ATOM 7304 N N . LYS A 1 912 ? 20.247 47.038 2.302 1.00 84.50 912 LYS A N 1
ATOM 7305 C CA . LYS A 1 912 ? 19.270 48.103 2.006 1.00 84.50 912 LYS A CA 1
ATOM 7306 C C . LYS A 1 912 ? 18.236 47.673 0.966 1.00 84.50 912 LYS A C 1
ATOM 7308 O O . LYS A 1 912 ? 17.065 48.032 1.078 1.00 84.50 912 LYS A O 1
ATOM 7313 N N . LEU A 1 913 ? 18.634 46.871 -0.024 1.00 84.25 913 LEU A N 1
ATOM 7314 C CA . LEU A 1 913 ? 17.684 46.277 -0.958 1.00 84.25 913 LEU A CA 1
ATOM 7315 C C . LEU A 1 913 ? 16.733 45.319 -0.237 1.00 84.25 913 LEU A C 1
ATOM 7317 O O . LEU A 1 913 ? 15.528 45.424 -0.423 1.00 84.25 913 LEU A O 1
ATOM 7321 N N . ILE A 1 914 ? 17.248 44.407 0.592 1.00 87.19 914 ILE A N 1
ATOM 7322 C CA . ILE A 1 914 ? 16.415 43.473 1.363 1.00 87.19 914 ILE A CA 1
ATOM 7323 C C . ILE A 1 914 ? 15.433 44.258 2.240 1.00 87.19 914 ILE A C 1
ATOM 7325 O O . ILE A 1 914 ? 14.239 43.971 2.224 1.00 87.19 914 ILE A O 1
ATOM 7329 N N . GLU A 1 915 ? 15.899 45.297 2.935 1.00 87.19 915 GLU A N 1
ATOM 7330 C CA . GLU A 1 915 ? 15.047 46.195 3.723 1.00 87.19 915 GLU A CA 1
ATOM 7331 C C . GLU A 1 915 ? 13.923 46.828 2.880 1.00 87.19 915 GLU A C 1
ATOM 7333 O O . GLU A 1 915 ? 12.759 46.870 3.299 1.00 87.19 915 GLU A O 1
ATOM 7338 N N . HIS A 1 916 ? 14.247 47.284 1.667 1.00 84.31 916 HIS A N 1
ATOM 7339 C CA . HIS A 1 916 ? 13.269 47.819 0.727 1.00 84.31 916 HIS A CA 1
ATOM 7340 C C . HIS A 1 916 ? 12.255 46.751 0.285 1.00 84.31 916 HIS A C 1
ATOM 7342 O O . HIS A 1 916 ? 11.048 46.978 0.394 1.00 84.31 916 HIS A O 1
ATOM 7348 N N . LEU A 1 917 ? 12.722 45.571 -0.135 1.00 83.94 917 LEU A N 1
ATOM 7349 C CA . LEU A 1 917 ? 11.895 44.462 -0.627 1.00 83.94 917 LEU A CA 1
ATOM 7350 C C . LEU A 1 917 ? 10.976 43.877 0.451 1.00 83.94 917 LEU A C 1
ATOM 7352 O O . LEU A 1 917 ? 9.870 43.441 0.140 1.00 83.94 917 LEU A O 1
ATOM 7356 N N . LEU A 1 918 ? 11.373 43.948 1.724 1.00 84.50 918 LEU A N 1
ATOM 7357 C CA . LEU A 1 918 ? 10.516 43.618 2.868 1.00 84.50 918 LEU A CA 1
ATOM 7358 C C . LEU A 1 918 ? 9.313 44.567 3.020 1.00 84.50 918 LEU A C 1
ATOM 7360 O O . LEU A 1 918 ? 8.417 44.311 3.817 1.00 84.50 918 LEU A O 1
ATOM 7364 N N . SER A 1 919 ? 9.263 45.660 2.258 1.00 82.06 919 SER A N 1
ATOM 7365 C CA . SER A 1 919 ? 8.082 46.528 2.150 1.00 82.06 919 SER A CA 1
ATOM 7366 C C . SER A 1 919 ? 7.123 46.107 1.033 1.00 82.06 919 SER A C 1
ATOM 7368 O O . SER A 1 919 ? 6.088 46.751 0.863 1.00 82.06 919 SER A O 1
ATOM 7370 N N . SER A 1 920 ? 7.468 45.086 0.242 1.00 78.94 920 SER A N 1
ATOM 7371 C CA . SER A 1 920 ? 6.646 44.640 -0.881 1.00 78.94 920 SER A CA 1
ATOM 7372 C C . SER A 1 920 ? 5.340 44.016 -0.396 1.00 78.94 920 SER A C 1
ATOM 7374 O O . SER A 1 920 ? 5.289 43.368 0.645 1.00 78.94 920 SER A O 1
ATOM 7376 N N . SER A 1 921 ? 4.270 44.197 -1.170 1.00 73.19 921 SER A N 1
ATOM 7377 C CA . SER A 1 921 ? 2.996 43.499 -0.951 1.00 73.19 921 SER A CA 1
ATOM 7378 C C . SER A 1 921 ? 2.944 42.132 -1.646 1.00 73.19 921 SER A C 1
ATOM 7380 O O . SER A 1 921 ? 2.040 41.345 -1.367 1.00 73.19 921 SER A O 1
ATOM 7382 N N . SER A 1 922 ? 3.917 41.827 -2.514 1.00 76.75 922 SER A N 1
ATOM 7383 C CA . SER A 1 922 ? 4.029 40.535 -3.192 1.00 76.75 922 SER A CA 1
ATOM 7384 C C . SER A 1 922 ? 4.618 39.472 -2.268 1.00 76.75 922 SER A C 1
ATOM 7386 O O . SER A 1 922 ? 5.725 39.614 -1.744 1.00 76.75 922 SER A O 1
ATOM 7388 N N . TYR A 1 923 ? 3.906 38.350 -2.142 1.00 72.88 923 TYR A N 1
ATOM 7389 C CA . TYR A 1 923 ? 4.373 37.184 -1.397 1.00 72.88 923 TYR A CA 1
ATOM 7390 C C . TYR A 1 923 ? 5.679 36.608 -1.967 1.00 72.88 923 TYR A C 1
ATOM 7392 O O . TYR A 1 923 ? 6.572 36.252 -1.201 1.00 72.88 923 TYR A O 1
ATOM 7400 N N . HIS A 1 924 ? 5.817 36.532 -3.294 1.00 69.69 924 HIS A N 1
ATOM 7401 C CA . HIS A 1 924 ? 7.001 35.954 -3.936 1.00 69.69 924 HIS A CA 1
ATOM 7402 C C . HIS A 1 924 ? 8.244 36.821 -3.716 1.00 69.69 924 HIS A C 1
ATOM 7404 O O . HIS A 1 924 ? 9.307 36.290 -3.397 1.00 69.69 924 HIS A O 1
ATOM 7410 N N . ILE A 1 925 ? 8.095 38.147 -3.789 1.00 80.00 925 ILE A N 1
ATOM 7411 C CA . ILE A 1 925 ? 9.177 39.097 -3.504 1.00 80.00 925 ILE A CA 1
ATOM 7412 C C . ILE A 1 925 ? 9.559 39.049 -2.022 1.00 80.00 925 ILE A C 1
ATOM 7414 O O . ILE A 1 925 ? 10.743 38.955 -1.703 1.00 80.00 925 ILE A O 1
ATOM 7418 N N . LEU A 1 926 ? 8.573 39.043 -1.117 1.00 78.50 926 LEU A N 1
ATOM 7419 C CA . LEU A 1 926 ? 8.809 38.922 0.324 1.00 78.50 926 LEU A CA 1
ATOM 7420 C C . LEU A 1 926 ? 9.535 37.621 0.671 1.00 78.50 926 LEU A C 1
ATOM 7422 O O . LEU A 1 926 ? 10.519 37.643 1.406 1.00 78.50 926 LEU A O 1
ATOM 7426 N N . LYS A 1 927 ? 9.099 36.494 0.103 1.00 76.56 927 LYS A N 1
ATOM 7427 C CA . LYS A 1 927 ? 9.745 35.196 0.305 1.00 76.56 927 LYS A CA 1
ATOM 7428 C C . LYS A 1 927 ? 11.183 35.201 -0.214 1.00 76.56 927 LYS A C 1
ATOM 7430 O O . LYS A 1 927 ? 12.085 34.804 0.515 1.00 76.56 927 LYS A O 1
ATOM 7435 N N . SER A 1 928 ? 11.421 35.692 -1.431 1.00 77.12 928 SER A N 1
ATOM 7436 C CA . SER A 1 928 ? 12.776 35.773 -1.991 1.00 77.12 928 SER A CA 1
ATOM 7437 C C . SER A 1 928 ? 13.685 36.736 -1.217 1.00 77.12 928 SER A C 1
ATOM 7439 O O . SER A 1 928 ? 14.872 36.455 -1.077 1.00 77.12 928 SER A O 1
ATOM 7441 N N . ALA A 1 929 ? 13.148 37.830 -0.667 1.00 82.88 929 ALA A N 1
ATOM 7442 C CA . ALA A 1 929 ? 13.887 38.742 0.206 1.00 82.88 929 ALA A CA 1
ATOM 7443 C C . ALA A 1 929 ? 14.267 38.081 1.543 1.00 82.88 929 ALA A C 1
ATOM 7445 O O . ALA A 1 929 ? 15.404 38.218 1.992 1.00 82.88 929 ALA A O 1
ATOM 7446 N N . LEU A 1 930 ? 13.348 37.317 2.145 1.00 81.62 930 LEU A N 1
ATOM 7447 C CA . LEU A 1 930 ? 13.600 36.535 3.361 1.00 81.62 930 LEU A CA 1
ATOM 7448 C C . LEU A 1 930 ? 14.631 35.416 3.123 1.00 81.62 930 LEU A C 1
ATOM 7450 O O . LEU A 1 930 ? 15.496 35.205 3.964 1.00 81.62 930 LEU A O 1
ATOM 7454 N N . GLU A 1 931 ? 14.600 34.746 1.968 1.00 80.44 931 GLU A N 1
ATOM 7455 C CA . GLU A 1 931 ? 15.618 33.754 1.579 1.00 80.44 931 GLU A CA 1
ATOM 7456 C C . GLU A 1 931 ? 16.991 34.389 1.309 1.00 80.44 931 GLU A C 1
ATOM 7458 O O . GLU A 1 931 ? 18.023 33.798 1.624 1.00 80.44 931 GLU A O 1
ATOM 7463 N N . LEU A 1 932 ? 17.036 35.589 0.717 1.00 80.69 932 LEU A N 1
ATOM 7464 C CA . LEU A 1 932 ? 18.292 36.317 0.511 1.00 80.69 932 LEU A CA 1
ATOM 7465 C C . LEU A 1 932 ? 18.893 36.774 1.852 1.00 80.69 932 LEU A C 1
ATOM 7467 O O . LEU A 1 932 ? 20.114 36.783 2.002 1.00 80.69 932 LEU A O 1
ATOM 7471 N N . MET A 1 933 ? 18.043 37.094 2.834 1.00 80.81 933 MET A N 1
ATOM 7472 C CA . MET A 1 933 ? 18.451 37.422 4.203 1.00 80.81 933 MET A CA 1
ATOM 7473 C C . MET A 1 933 ? 19.133 36.245 4.911 1.00 80.81 933 MET A C 1
ATOM 7475 O O . MET A 1 933 ? 20.061 36.474 5.684 1.00 80.81 933 MET A O 1
ATOM 7479 N N . ASP A 1 934 ? 18.727 35.001 4.630 1.00 78.56 934 ASP A N 1
ATOM 7480 C CA . ASP A 1 934 ? 19.299 33.806 5.270 1.00 78.56 934 ASP A CA 1
ATOM 7481 C C . ASP A 1 934 ? 20.830 33.713 5.044 1.00 78.56 934 ASP A C 1
ATOM 7483 O O . ASP A 1 934 ? 21.553 33.190 5.897 1.00 78.56 934 ASP A O 1
ATOM 7487 N N . LEU A 1 935 ? 21.351 34.314 3.960 1.00 76.12 935 LEU A N 1
ATOM 7488 C CA . LEU A 1 935 ? 22.792 34.427 3.666 1.00 76.12 935 LEU A CA 1
ATOM 7489 C C . LEU A 1 935 ? 23.573 35.317 4.652 1.00 76.12 935 LEU A C 1
ATOM 7491 O O . LEU A 1 935 ? 24.799 35.242 4.692 1.00 76.12 935 LEU A O 1
ATOM 7495 N N . TYR A 1 936 ? 22.882 36.149 5.433 1.00 77.56 936 TYR A N 1
ATOM 7496 C CA . TYR A 1 936 ? 23.451 37.107 6.389 1.00 77.56 936 TYR A CA 1
ATOM 7497 C C . TYR A 1 936 ? 23.075 36.772 7.844 1.00 77.56 936 TYR A C 1
ATOM 7499 O O . TYR A 1 936 ? 23.054 37.645 8.713 1.00 77.56 936 TYR A O 1
ATOM 7507 N N . SER A 1 937 ? 22.766 35.501 8.122 1.00 68.50 937 SER A N 1
ATOM 7508 C CA . SER A 1 937 ? 22.443 35.015 9.469 1.00 68.50 937 SER A CA 1
ATOM 7509 C C . SER A 1 937 ? 23.579 35.310 10.460 1.00 68.50 937 SER A C 1
ATOM 7511 O O . SER A 1 937 ? 24.729 34.950 10.215 1.00 68.50 937 SER A O 1
ATOM 7513 N N . GLY A 1 938 ? 23.261 35.962 11.583 1.00 63.81 938 GLY A N 1
ATOM 7514 C CA . GLY A 1 938 ? 24.244 36.352 12.605 1.00 63.81 938 GLY A CA 1
ATOM 7515 C C . GLY A 1 938 ? 25.090 37.590 12.267 1.00 63.81 938 GLY A C 1
ATOM 7516 O O . GLY A 1 938 ? 25.992 37.932 13.030 1.00 63.81 938 GLY A O 1
ATOM 7517 N N . ASP A 1 939 ? 24.816 38.280 11.154 1.00 77.25 939 ASP A N 1
ATOM 7518 C CA . ASP A 1 939 ? 25.535 39.493 10.763 1.00 77.25 939 ASP A CA 1
ATOM 7519 C C . ASP A 1 939 ? 25.041 40.730 11.538 1.00 77.25 939 ASP A C 1
ATOM 7521 O O . ASP A 1 939 ? 23.853 41.066 11.537 1.00 77.25 939 ASP A O 1
ATOM 7525 N N . SER A 1 940 ? 25.965 41.442 12.190 1.00 77.81 940 SER A N 1
ATOM 7526 C CA . SER A 1 940 ? 25.640 42.600 13.033 1.00 77.81 940 SER A CA 1
ATOM 7527 C C . SER A 1 940 ? 25.034 43.767 12.249 1.00 77.81 940 SER A C 1
ATOM 7529 O O . SER A 1 940 ? 24.162 44.461 12.771 1.00 77.81 940 SER A O 1
ATOM 7531 N N . LEU A 1 941 ? 25.436 43.964 10.988 1.00 79.81 941 LEU A N 1
ATOM 7532 C CA . LEU A 1 941 ? 24.902 45.021 10.131 1.00 79.81 941 LEU A CA 1
ATOM 7533 C C . LEU A 1 941 ? 23.494 44.666 9.632 1.00 79.81 941 LEU A C 1
ATOM 7535 O O . LEU A 1 941 ? 22.625 45.536 9.585 1.00 79.81 941 LEU A O 1
ATOM 7539 N N . ALA A 1 942 ? 23.234 43.387 9.335 1.00 79.31 942 ALA A N 1
ATOM 7540 C CA . ALA A 1 942 ? 21.890 42.906 9.005 1.00 79.31 942 ALA A CA 1
ATOM 7541 C C . ALA A 1 942 ? 20.916 43.084 10.182 1.00 79.31 942 ALA A C 1
ATOM 7543 O O . ALA A 1 942 ? 19.774 43.494 9.978 1.00 79.31 942 ALA A O 1
ATOM 7544 N N . ASN A 1 943 ? 21.375 42.861 11.417 1.00 77.31 943 ASN A N 1
ATOM 7545 C CA . ASN A 1 943 ? 20.560 43.071 12.613 1.00 77.31 943 ASN A CA 1
ATOM 7546 C C . ASN A 1 943 ? 20.204 44.556 12.830 1.00 77.31 943 ASN A C 1
ATOM 7548 O O . ASN A 1 943 ? 19.107 44.864 13.278 1.00 77.31 943 ASN A O 1
ATOM 7552 N N . ILE A 1 944 ? 21.092 45.487 12.466 1.00 81.06 944 ILE A N 1
ATOM 7553 C CA . ILE A 1 944 ? 20.822 46.933 12.561 1.00 81.06 944 ILE A CA 1
ATOM 7554 C C . ILE A 1 944 ? 19.830 47.390 11.480 1.00 81.06 944 ILE A C 1
ATOM 7556 O O . ILE A 1 944 ? 18.914 48.155 11.772 1.00 81.06 944 ILE A O 1
ATOM 7560 N N . ILE A 1 945 ? 20.008 46.926 10.240 1.00 82.00 945 ILE A N 1
ATOM 7561 C CA . ILE A 1 945 ? 19.250 47.420 9.079 1.00 82.00 945 ILE A CA 1
ATOM 7562 C C . ILE A 1 945 ? 17.882 46.724 8.946 1.00 82.00 945 ILE A C 1
ATOM 7564 O O . ILE A 1 945 ? 16.873 47.374 8.691 1.00 82.00 945 ILE A O 1
ATOM 7568 N N . ILE A 1 946 ? 17.814 45.401 9.126 1.00 84.62 946 ILE A N 1
ATOM 7569 C CA . ILE A 1 946 ? 16.652 44.595 8.710 1.00 84.62 946 ILE A CA 1
ATOM 7570 C C . ILE A 1 946 ? 15.687 44.301 9.868 1.00 84.62 946 ILE A C 1
ATOM 7572 O O . ILE A 1 946 ? 14.468 44.283 9.668 1.00 84.62 946 ILE A O 1
ATOM 7576 N N . ARG A 1 947 ? 16.190 44.100 11.094 1.00 80.88 947 ARG A N 1
ATOM 7577 C CA . ARG A 1 947 ? 15.359 43.723 12.256 1.00 80.88 947 ARG A CA 1
ATOM 7578 C C . ARG A 1 947 ? 14.189 44.682 12.518 1.00 80.88 947 ARG A C 1
ATOM 7580 O O . ARG A 1 947 ? 13.069 44.179 12.622 1.00 80.88 947 ARG A O 1
ATOM 7587 N N . PRO A 1 948 ? 14.368 46.022 12.569 1.00 82.75 948 PRO A N 1
ATOM 7588 C CA . PRO A 1 948 ? 13.255 46.934 12.855 1.00 82.75 948 PRO A CA 1
ATOM 7589 C C . PRO A 1 948 ? 12.123 46.803 11.829 1.00 82.75 948 PRO A C 1
ATOM 7591 O O . PRO A 1 948 ? 10.940 46.972 12.137 1.00 82.75 948 PRO A O 1
ATOM 7594 N N . LYS A 1 949 ? 12.485 46.468 10.586 1.00 83.62 949 LYS A N 1
ATOM 7595 C CA . LYS A 1 949 ? 11.536 46.264 9.501 1.00 83.62 949 LYS A CA 1
ATOM 7596 C C . LYS A 1 949 ? 10.744 44.973 9.673 1.00 83.62 949 LYS A C 1
ATOM 7598 O O . LYS A 1 949 ? 9.527 45.004 9.510 1.00 83.62 949 LYS A O 1
ATOM 7603 N N . LEU A 1 950 ? 11.403 43.874 10.041 1.00 81.75 950 LEU A N 1
ATOM 7604 C CA . LEU A 1 950 ? 10.754 42.588 10.314 1.00 81.75 950 LEU A CA 1
ATOM 7605 C C . LEU A 1 950 ? 9.800 42.667 11.513 1.00 81.75 950 LEU A C 1
ATOM 7607 O O . LEU A 1 950 ? 8.682 42.167 11.422 1.00 81.75 950 LEU A O 1
ATOM 7611 N N . GLU A 1 951 ? 10.191 43.354 12.589 1.00 80.00 951 GLU A N 1
ATOM 7612 C CA . GLU A 1 951 ? 9.345 43.570 13.776 1.00 80.00 951 GLU A CA 1
ATOM 7613 C C . GLU A 1 951 ? 8.088 44.396 13.445 1.00 80.00 951 GLU A C 1
ATOM 7615 O O . GLU A 1 951 ? 6.987 44.100 13.908 1.00 80.00 951 GLU A O 1
ATOM 7620 N N . LYS A 1 952 ? 8.207 45.397 12.567 1.00 80.50 952 LYS A N 1
ATOM 7621 C CA . LYS A 1 952 ? 7.046 46.155 12.080 1.00 80.50 952 LYS A CA 1
ATOM 7622 C C . LYS A 1 952 ? 6.182 45.342 11.110 1.00 80.50 952 LYS A C 1
ATOM 7624 O O . LYS A 1 952 ? 4.957 45.477 11.105 1.00 80.50 952 LYS A O 1
ATOM 7629 N N . LEU A 1 953 ? 6.804 44.520 10.265 1.00 77.19 953 LEU A N 1
ATOM 7630 C CA . LEU A 1 953 ? 6.121 43.735 9.240 1.00 77.19 953 LEU A CA 1
ATOM 7631 C C . LEU A 1 953 ? 5.334 42.569 9.845 1.00 77.19 953 LEU A C 1
ATOM 7633 O O . LEU A 1 953 ? 4.207 42.336 9.424 1.00 77.19 953 LEU A O 1
ATOM 7637 N N . ILE A 1 954 ? 5.864 41.885 10.864 1.00 74.88 954 ILE A N 1
ATOM 7638 C CA . ILE A 1 954 ? 5.123 40.827 11.565 1.00 74.88 954 ILE A CA 1
ATOM 7639 C C . ILE A 1 954 ? 3.867 41.383 12.248 1.00 74.88 954 ILE A C 1
ATOM 7641 O O . ILE A 1 954 ? 2.802 40.787 12.119 1.00 74.88 954 ILE A O 1
ATOM 7645 N N . ALA A 1 955 ? 3.964 42.571 12.857 1.00 68.25 955 ALA A N 1
ATOM 7646 C CA . ALA A 1 955 ? 2.850 43.236 13.534 1.00 68.25 955 ALA A CA 1
ATOM 7647 C C . ALA A 1 955 ? 1.778 43.792 12.575 1.00 68.25 9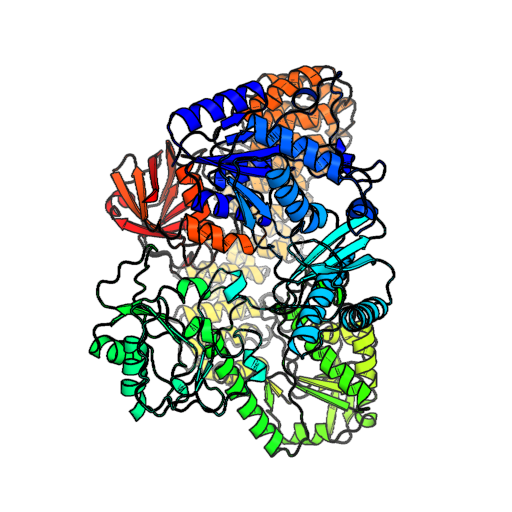55 ALA A C 1
ATOM 7649 O O . ALA A 1 955 ? 0.628 43.978 12.963 1.00 68.25 955 ALA A O 1
ATOM 7650 N N . SER A 1 956 ? 2.138 44.091 11.323 1.00 69.19 956 SER A N 1
ATOM 7651 C CA . SER A 1 956 ? 1.228 44.702 10.337 1.00 69.19 956 SER A CA 1
ATOM 7652 C C . SER A 1 956 ? 0.756 43.747 9.236 1.00 69.19 956 SER A C 1
ATOM 7654 O O . SER A 1 956 ? -0.255 44.016 8.581 1.00 69.19 956 SER A O 1
ATOM 7656 N N . SER A 1 957 ? 1.446 42.623 9.023 1.00 63.28 957 SER A N 1
ATOM 7657 C CA . SER A 1 957 ? 1.095 41.642 7.997 1.00 63.28 957 SER A CA 1
ATOM 7658 C C . SER A 1 957 ? -0.168 40.887 8.387 1.00 63.28 957 SER A C 1
ATOM 7660 O O . SER A 1 957 ? -0.237 40.265 9.443 1.00 63.28 957 SER A O 1
ATOM 7662 N N . LYS A 1 958 ? -1.169 40.877 7.502 1.00 56.78 958 LYS A N 1
ATOM 7663 C CA . LYS A 1 958 ? -2.388 40.065 7.661 1.00 56.78 958 LYS A CA 1
ATOM 7664 C C . LYS A 1 958 ? -2.182 38.610 7.230 1.00 56.78 958 LYS A C 1
ATOM 7666 O O . LYS A 1 958 ? -2.954 37.753 7.657 1.00 56.78 958 LYS A O 1
ATOM 7671 N N . SER A 1 959 ? -1.137 38.338 6.440 1.00 54.00 959 SER A N 1
ATOM 7672 C CA . SER A 1 959 ? -0.792 36.998 5.967 1.00 54.00 959 SER A CA 1
ATOM 7673 C C . SER A 1 959 ? -0.064 36.217 7.052 1.00 54.00 959 SER A C 1
ATOM 7675 O O . SER A 1 959 ? 1.032 36.564 7.490 1.00 54.00 959 SER A O 1
ATOM 7677 N N . VAL A 1 960 ? -0.715 35.145 7.467 1.00 50.66 960 VAL A N 1
ATOM 7678 C CA . VAL A 1 960 ? -0.270 34.205 8.485 1.00 50.66 960 VAL A CA 1
ATOM 7679 C C . VAL A 1 960 ? 1.057 33.526 8.107 1.00 50.66 960 VAL A C 1
ATOM 7681 O O . VAL A 1 960 ? 1.966 33.489 8.934 1.00 50.66 960 VAL A O 1
ATOM 7684 N N . ASP A 1 961 ? 1.200 33.067 6.861 1.00 48.91 961 ASP A N 1
ATOM 7685 C CA . ASP A 1 961 ? 2.427 32.427 6.363 1.00 48.91 961 ASP A CA 1
ATOM 7686 C C . ASP A 1 961 ? 3.620 33.390 6.395 1.00 48.91 961 ASP A C 1
ATOM 7688 O O . ASP A 1 961 ? 4.735 33.023 6.761 1.00 48.91 961 ASP A O 1
ATOM 7692 N N . ILE A 1 962 ? 3.374 34.661 6.072 1.00 62.25 962 ILE A N 1
ATOM 7693 C CA . ILE A 1 962 ? 4.394 35.713 6.119 1.00 62.25 962 ILE A CA 1
ATOM 7694 C C . ILE A 1 962 ? 4.775 36.009 7.572 1.00 62.25 962 ILE A C 1
ATOM 7696 O O . ILE A 1 962 ? 5.960 36.108 7.879 1.00 62.25 962 ILE A O 1
ATOM 7700 N N . ARG A 1 963 ? 3.801 36.086 8.493 1.00 64.94 963 ARG A N 1
ATOM 7701 C CA . ARG A 1 963 ? 4.087 36.238 9.930 1.00 64.94 963 ARG A CA 1
ATOM 7702 C C . ARG A 1 963 ? 4.919 35.069 10.469 1.00 64.94 963 ARG A C 1
ATOM 7704 O O . ARG A 1 963 ? 5.838 35.303 11.247 1.00 64.94 963 ARG A O 1
ATOM 7711 N N . TYR A 1 964 ? 4.652 33.843 10.018 1.00 59.94 964 TYR A N 1
ATOM 7712 C CA . TYR A 1 964 ? 5.428 32.656 10.385 1.00 59.94 964 TYR A CA 1
ATOM 7713 C C . TYR A 1 964 ? 6.872 32.713 9.862 1.00 59.94 964 TYR A C 1
ATOM 7715 O O . TYR A 1 964 ? 7.818 32.551 10.637 1.00 59.94 964 TYR A O 1
ATOM 7723 N N . GLU A 1 965 ? 7.063 33.003 8.572 1.00 61.22 965 GLU A N 1
ATOM 7724 C CA . GLU A 1 965 ? 8.403 33.065 7.975 1.00 61.22 965 GLU A CA 1
ATOM 7725 C C . GLU A 1 965 ? 9.245 34.228 8.526 1.00 61.22 965 GLU A C 1
ATOM 7727 O O . GLU A 1 965 ? 10.467 34.090 8.644 1.00 61.22 965 GLU A O 1
ATOM 7732 N N . ILE A 1 966 ? 8.606 35.336 8.926 1.00 71.75 966 ILE A N 1
ATOM 7733 C CA . ILE A 1 966 ? 9.251 36.451 9.636 1.00 71.75 966 ILE A CA 1
ATOM 7734 C C . ILE A 1 966 ? 9.616 36.053 11.072 1.00 71.75 966 ILE A C 1
ATOM 7736 O O . ILE A 1 966 ? 10.743 36.303 11.498 1.00 71.75 966 ILE A O 1
ATOM 7740 N N . ALA A 1 967 ? 8.712 35.395 11.809 1.00 66.38 967 ALA A N 1
ATOM 7741 C CA . ALA A 1 967 ? 8.967 34.947 13.182 1.00 66.38 967 ALA A CA 1
ATOM 7742 C C . ALA A 1 967 ? 10.185 34.014 13.259 1.00 66.38 967 ALA A C 1
ATOM 7744 O O . ALA A 1 967 ? 11.054 34.189 14.114 1.00 66.38 967 ALA A O 1
ATOM 7745 N N . LYS A 1 968 ? 10.300 33.077 12.307 1.00 66.81 968 LYS A N 1
ATOM 7746 C CA . LYS A 1 968 ? 11.450 32.168 12.175 1.00 66.81 968 LYS A CA 1
ATOM 7747 C C . LYS A 1 968 ? 12.783 32.909 12.016 1.00 66.81 968 LYS A C 1
ATOM 7749 O O . LYS A 1 968 ? 13.809 32.441 12.494 1.00 66.81 968 LYS A O 1
ATOM 7754 N N . ARG A 1 969 ? 12.781 34.057 11.342 1.00 71.38 969 ARG A N 1
ATOM 7755 C CA . ARG A 1 969 ? 13.988 34.817 10.984 1.00 71.38 969 ARG A CA 1
ATOM 7756 C C . ARG A 1 969 ? 14.360 35.879 12.008 1.00 71.38 969 ARG A C 1
ATOM 7758 O O . ARG A 1 969 ? 15.544 36.092 12.244 1.00 71.38 969 ARG A O 1
ATOM 7765 N N . LEU A 1 970 ? 13.378 36.439 12.713 1.00 70.88 970 LEU A N 1
ATOM 7766 C CA . LEU A 1 970 ? 13.617 37.198 13.943 1.00 70.88 970 LEU A CA 1
ATOM 7767 C C . LEU A 1 970 ? 14.338 36.339 14.999 1.00 70.88 970 LEU A C 1
ATOM 7769 O O . LEU A 1 970 ? 15.266 36.825 15.642 1.00 70.88 970 LEU A O 1
ATOM 7773 N N . LEU A 1 971 ? 13.988 35.048 15.099 1.00 63.59 971 LEU A N 1
ATOM 7774 C CA . LEU A 1 971 ? 14.680 34.071 15.955 1.00 63.59 971 LEU A CA 1
ATOM 7775 C C . LEU A 1 971 ? 16.148 33.841 15.551 1.00 63.59 971 LEU A C 1
ATOM 7777 O O . LEU A 1 971 ? 16.991 33.652 16.424 1.00 63.59 971 LEU A O 1
ATOM 7781 N N . LEU A 1 972 ? 16.461 33.869 14.249 1.00 62.34 972 LEU A N 1
ATOM 7782 C CA . LEU A 1 972 ? 17.832 33.712 13.739 1.00 62.34 972 LEU A CA 1
ATOM 7783 C C . LEU A 1 972 ? 18.697 34.968 13.949 1.00 62.34 972 LEU A C 1
ATOM 7785 O O . LEU A 1 972 ? 19.917 34.851 14.036 1.00 62.34 972 LEU A O 1
ATOM 7789 N N . LEU A 1 973 ? 18.086 36.158 14.024 1.00 64.94 973 LEU A N 1
ATOM 7790 C CA . LEU A 1 973 ? 18.796 37.433 14.188 1.00 64.94 973 LEU A CA 1
ATOM 7791 C C . LEU A 1 973 ? 19.174 37.737 15.644 1.00 64.94 973 LEU A C 1
ATOM 7793 O O . LEU A 1 973 ? 20.252 38.276 15.878 1.00 64.94 973 LEU A O 1
ATOM 7797 N N . ASP A 1 974 ? 18.320 37.418 16.625 1.00 62.12 974 ASP A N 1
ATOM 7798 C CA . ASP A 1 974 ? 18.770 37.247 18.014 1.00 62.12 974 ASP A CA 1
ATOM 7799 C C . ASP A 1 974 ? 17.807 36.339 18.831 1.00 62.12 974 ASP A C 1
ATOM 7801 O O . ASP A 1 974 ? 16.646 36.708 19.061 1.00 62.12 974 ASP A O 1
ATOM 7805 N N . PRO A 1 975 ? 18.282 35.163 19.293 1.00 51.41 975 PRO A N 1
ATOM 7806 C CA . PRO A 1 975 ? 17.478 34.174 20.020 1.00 51.41 975 PRO A CA 1
ATOM 7807 C C . PRO A 1 975 ? 16.960 34.609 21.400 1.00 51.41 975 PRO A C 1
ATOM 7809 O O . PRO A 1 975 ? 16.178 33.876 22.002 1.00 51.41 975 PRO A O 1
ATOM 7812 N N . SER A 1 976 ? 17.405 35.748 21.942 1.00 49.66 976 SER A N 1
ATOM 7813 C CA . SER A 1 976 ? 17.161 36.158 23.335 1.00 49.66 976 SER A CA 1
ATOM 7814 C C . SER A 1 976 ? 16.069 37.224 23.514 1.00 49.66 976 SER A C 1
ATOM 7816 O O . SER A 1 976 ? 15.793 37.657 24.636 1.00 49.66 976 SER A O 1
ATOM 7818 N N . SER A 1 977 ? 15.410 37.656 22.433 1.00 49.78 977 SER A N 1
ATOM 7819 C CA . SER A 1 977 ? 14.479 38.789 22.495 1.00 49.78 977 SER A CA 1
ATOM 7820 C C . SER A 1 977 ? 13.118 38.476 23.163 1.00 49.78 977 SER A C 1
ATOM 7822 O O . SER A 1 977 ? 12.445 37.482 22.884 1.00 49.78 977 SER A O 1
ATOM 7824 N N . LYS A 1 978 ? 12.668 39.393 24.039 1.00 42.03 978 LYS A N 1
ATOM 7825 C CA . LYS A 1 978 ? 11.393 39.359 24.797 1.00 42.03 978 LYS A CA 1
ATOM 7826 C C . LYS A 1 978 ? 10.065 39.307 23.993 1.00 42.03 978 LYS A C 1
ATOM 7828 O O . LYS A 1 978 ? 9.070 38.916 24.605 1.00 42.03 978 LYS A O 1
ATOM 7833 N N . PRO A 1 979 ? 9.971 39.600 22.675 1.00 43.16 979 PRO A N 1
ATOM 7834 C CA . PRO A 1 979 ? 8.749 39.369 21.887 1.00 43.16 979 PRO A CA 1
ATOM 7835 C C . PRO A 1 979 ? 8.374 37.887 21.696 1.00 43.16 979 PRO A C 1
ATOM 7837 O O . PRO A 1 979 ? 7.356 37.592 21.071 1.00 43.16 979 PRO A O 1
ATOM 7840 N N . TYR A 1 980 ? 9.155 36.948 22.237 1.00 42.81 980 TYR A N 1
ATOM 7841 C CA . TYR A 1 980 ? 8.887 35.508 22.205 1.00 42.81 980 TYR A CA 1
ATOM 7842 C C . TYR A 1 980 ? 7.544 35.115 22.854 1.00 42.81 980 TYR A C 1
ATOM 7844 O O . TYR A 1 980 ? 6.829 34.275 22.320 1.00 42.81 980 TYR A O 1
ATOM 7852 N N . GLN A 1 981 ? 7.139 35.747 23.962 1.00 40.62 981 GLN A N 1
ATOM 7853 C CA . GLN A 1 981 ? 5.938 35.316 24.700 1.00 40.62 981 GLN A CA 1
ATOM 7854 C C . GLN A 1 981 ? 4.620 35.905 24.171 1.00 40.62 981 GLN A C 1
ATOM 7856 O O . GLN A 1 981 ? 3.592 35.237 24.247 1.00 40.62 981 GLN A O 1
ATOM 7861 N N . GLN A 1 982 ? 4.638 37.103 23.574 1.00 40.03 982 GLN A N 1
ATOM 7862 C CA . GLN A 1 982 ? 3.449 37.698 22.938 1.00 40.03 982 GLN A CA 1
ATOM 7863 C C . GLN A 1 982 ? 3.229 37.211 21.494 1.00 40.03 982 GLN A C 1
ATOM 7865 O O . GLN A 1 982 ? 2.093 37.153 21.029 1.00 40.03 982 GLN A O 1
ATOM 7870 N N . SER A 1 983 ? 4.281 36.776 20.793 1.00 42.12 983 SER A N 1
ATOM 7871 C CA . SER A 1 983 ? 4.158 36.279 19.410 1.00 42.12 983 SER A CA 1
ATOM 7872 C C . SER A 1 983 ? 3.698 34.815 19.334 1.00 42.12 983 SER A C 1
ATOM 7874 O O . SER A 1 983 ? 3.194 34.380 18.301 1.00 42.12 983 SER A O 1
ATOM 7876 N N . ILE A 1 984 ? 3.803 34.045 20.427 1.00 42.44 984 ILE A N 1
ATOM 7877 C CA . ILE A 1 984 ? 3.266 32.673 20.511 1.00 42.44 984 ILE A CA 1
ATOM 7878 C C . ILE A 1 984 ? 1.733 32.676 20.528 1.00 42.44 984 ILE A C 1
ATOM 7880 O O . ILE A 1 984 ? 1.115 31.810 19.910 1.00 42.44 984 ILE A O 1
ATOM 7884 N N . SER A 1 985 ? 1.092 33.667 21.157 1.00 40.16 985 SER A N 1
ATOM 7885 C CA . SER A 1 985 ? -0.366 33.808 21.082 1.00 40.16 985 SER A CA 1
ATOM 7886 C C . SER A 1 985 ? -0.839 34.168 19.672 1.00 40.16 985 SER A C 1
ATOM 7888 O O . SER A 1 985 ? -1.874 33.665 19.248 1.00 40.16 985 SER A O 1
ATOM 7890 N N . GLU A 1 986 ? -0.060 34.934 18.900 1.00 39.19 986 GLU A N 1
ATOM 7891 C CA . GLU A 1 986 ? -0.360 35.197 17.486 1.00 39.19 986 GLU A CA 1
ATOM 7892 C C . GLU A 1 986 ? -0.046 34.011 16.569 1.00 39.19 986 GLU A C 1
ATOM 7894 O O . GLU A 1 986 ? -0.822 33.765 15.654 1.00 39.19 986 GLU A O 1
ATOM 7899 N N . LEU A 1 987 ? 1.007 33.225 16.828 1.00 40.06 987 LEU A N 1
ATOM 7900 C CA . LEU A 1 987 ? 1.266 31.945 16.143 1.00 40.06 987 LEU A CA 1
ATOM 7901 C C . LEU A 1 987 ? 0.162 30.907 16.422 1.00 40.06 987 LEU A C 1
ATOM 7903 O O . LEU A 1 987 ? -0.169 30.095 15.557 1.00 40.06 987 LEU A O 1
ATOM 7907 N N . ASN A 1 988 ? -0.466 30.974 17.596 1.00 38.56 988 ASN A N 1
ATOM 7908 C CA . ASN A 1 988 ? -1.641 30.174 17.932 1.00 38.56 988 ASN A CA 1
ATOM 7909 C C . ASN A 1 988 ? -2.939 30.739 17.317 1.00 38.56 988 ASN A C 1
ATOM 7911 O O . ASN A 1 988 ? -3.794 29.956 16.907 1.00 38.56 988 ASN A O 1
ATOM 7915 N N . LEU A 1 989 ? -3.068 32.063 17.147 1.00 35.19 989 LEU A N 1
ATOM 7916 C CA . LEU A 1 989 ? -4.182 32.697 16.418 1.00 35.19 989 LEU A CA 1
ATOM 7917 C C . LEU A 1 989 ? -4.095 32.443 14.900 1.00 35.19 989 LEU A C 1
ATOM 7919 O O . LEU A 1 989 ? -5.093 32.200 14.233 1.00 35.19 989 LEU A O 1
ATOM 7923 N N . VAL A 1 990 ? -2.881 32.429 14.355 1.00 34.59 990 VAL A N 1
ATOM 7924 C CA . VAL A 1 990 ? -2.512 32.008 12.994 1.00 34.59 990 VAL A CA 1
ATOM 7925 C C . VAL A 1 990 ? -3.010 30.592 12.687 1.00 34.59 990 VAL A C 1
ATOM 7927 O O . VAL A 1 990 ? -3.549 30.354 11.607 1.00 34.59 990 VAL A O 1
ATOM 7930 N N . ARG A 1 991 ? -2.918 29.678 13.661 1.00 34.78 991 ARG A N 1
ATOM 7931 C CA . ARG A 1 991 ? -3.499 28.328 13.574 1.00 34.78 991 ARG A CA 1
ATOM 7932 C C . ARG A 1 991 ? -5.030 28.309 13.636 1.00 34.78 991 ARG A C 1
ATOM 7934 O O . ARG A 1 991 ? -5.621 27.334 13.191 1.00 34.78 991 ARG A O 1
ATOM 7941 N N . GLN A 1 992 ? -5.667 29.354 14.165 1.00 32.69 992 GLN A N 1
ATOM 7942 C CA . GLN A 1 992 ? -7.126 29.456 14.305 1.00 32.69 992 GLN A CA 1
ATOM 7943 C C . GLN A 1 992 ? -7.813 30.261 13.182 1.00 32.69 992 GLN A C 1
ATOM 7945 O O . GLN A 1 992 ? -9.008 30.088 12.969 1.00 32.69 992 GLN A O 1
ATOM 7950 N N . VAL A 1 993 ? -7.092 31.116 12.441 1.00 32.09 993 VAL A N 1
ATOM 7951 C CA . VAL A 1 993 ? -7.665 32.041 11.434 1.00 32.09 993 VAL A CA 1
ATOM 7952 C C . VAL A 1 993 ? -7.497 31.556 9.978 1.00 32.09 993 VAL A C 1
ATOM 7954 O O . VAL A 1 993 ? -8.014 32.196 9.069 1.00 32.09 993 VAL A O 1
ATOM 7957 N N . HIS A 1 994 ? -6.850 30.413 9.713 1.00 35.56 994 HIS A N 1
ATOM 7958 C CA . HIS A 1 994 ? -6.808 29.785 8.378 1.00 35.56 994 HIS A CA 1
ATOM 7959 C C . HIS A 1 994 ? -7.955 28.779 8.178 1.00 35.56 994 HIS A C 1
ATOM 7961 O O . HIS A 1 994 ? -7.818 27.629 8.591 1.00 35.56 994 HIS A O 1
ATOM 7967 N N . PRO A 1 995 ? -9.056 29.107 7.474 1.00 33.38 995 PRO A N 1
ATOM 7968 C CA . PRO A 1 995 ? -10.182 28.187 7.344 1.00 33.38 995 PRO A CA 1
ATOM 7969 C C . PRO A 1 995 ? -10.021 27.196 6.181 1.00 33.38 995 PRO A C 1
ATOM 7971 O O . PRO A 1 995 ? -11.002 26.565 5.805 1.00 33.38 995 PRO A O 1
ATOM 7974 N N . ARG A 1 996 ? -8.840 27.075 5.549 1.00 38.56 996 ARG A N 1
ATOM 7975 C CA . ARG A 1 996 ? -8.635 26.179 4.388 1.00 38.56 996 ARG A CA 1
ATOM 7976 C C . ARG A 1 996 ? -7.252 25.523 4.302 1.00 38.56 996 ARG A C 1
ATOM 7978 O O . ARG A 1 996 ? -6.823 25.169 3.211 1.00 38.56 996 ARG A O 1
ATOM 7985 N N . GLN A 1 997 ? -6.562 25.314 5.423 1.00 35.94 997 GLN A N 1
ATOM 7986 C CA . GLN A 1 997 ? -5.638 24.177 5.482 1.00 35.94 997 GLN A CA 1
ATOM 7987 C C . GLN A 1 997 ? -6.436 22.983 5.984 1.00 35.94 997 GLN A C 1
ATOM 7989 O O . GLN A 1 997 ? -6.768 22.881 7.164 1.00 35.94 997 GLN A O 1
ATOM 7994 N N . VAL A 1 998 ? -6.785 22.103 5.053 1.00 36.97 998 VAL A N 1
ATOM 7995 C CA . VAL A 1 998 ? -7.328 20.795 5.392 1.00 36.97 998 VAL A CA 1
ATOM 7996 C C . VAL A 1 998 ? -6.208 20.008 6.061 1.00 36.97 998 VAL A C 1
ATOM 7998 O O . VAL A 1 998 ? -5.194 19.722 5.425 1.00 36.97 998 VAL A O 1
ATOM 8001 N N . LYS A 1 999 ? -6.381 19.646 7.337 1.00 38.00 999 LYS A N 1
ATOM 8002 C CA . LYS A 1 999 ? -5.614 18.546 7.928 1.00 38.00 999 LYS A CA 1
ATOM 8003 C C . LYS A 1 999 ? -6.065 17.264 7.238 1.00 38.00 999 LYS A C 1
ATOM 8005 O O . LYS A 1 999 ? -7.041 16.645 7.647 1.00 38.00 999 LYS A O 1
ATOM 8010 N N . LEU A 1 1000 ? -5.374 16.901 6.169 1.00 38.91 1000 LEU A N 1
ATOM 8011 C CA . LEU A 1 1000 ? -5.426 15.551 5.646 1.00 38.91 1000 LEU A CA 1
ATOM 8012 C C . LEU A 1 1000 ? -4.418 14.715 6.433 1.00 38.91 1000 LEU A C 1
ATOM 8014 O O . LEU A 1 1000 ? -3.277 15.127 6.640 1.00 38.91 1000 LEU A O 1
ATOM 8018 N N . ASP A 1 1001 ? -4.902 13.584 6.930 1.00 35.31 1001 ASP A N 1
ATOM 8019 C CA . ASP A 1 1001 ? -4.151 12.616 7.719 1.00 35.31 1001 ASP A CA 1
ATOM 8020 C C . ASP A 1 1001 ? -2.834 12.246 7.011 1.00 35.31 1001 ASP A C 1
ATOM 8022 O O . ASP A 1 1001 ? -2.827 11.937 5.817 1.00 35.31 1001 ASP A O 1
ATOM 8026 N N . THR A 1 1002 ? -1.707 12.275 7.726 1.00 33.41 1002 THR A N 1
ATOM 8027 C CA . THR A 1 1002 ? -0.363 11.973 7.192 1.00 33.41 1002 THR A CA 1
ATOM 8028 C C . THR A 1 1002 ? -0.166 10.490 6.853 1.00 33.41 1002 THR A C 1
ATOM 8030 O O . THR A 1 1002 ? 0.911 10.096 6.410 1.00 33.41 1002 THR A O 1
ATOM 8033 N N . ALA A 1 1003 ? -1.221 9.676 6.949 1.00 37.25 1003 ALA A N 1
ATOM 8034 C CA . ALA A 1 1003 ? -1.326 8.294 6.474 1.00 37.25 1003 ALA A CA 1
ATOM 8035 C C . ALA A 1 1003 ? -1.259 8.133 4.931 1.00 37.25 1003 ALA A C 1
ATOM 8037 O O . ALA A 1 1003 ? -1.716 7.138 4.376 1.00 37.25 1003 ALA A O 1
ATOM 8038 N N . PHE A 1 1004 ? -0.674 9.096 4.213 1.00 34.34 1004 PHE A N 1
ATOM 8039 C CA . PHE A 1 1004 ? -0.562 9.149 2.749 1.00 34.34 1004 PHE A CA 1
ATOM 8040 C C . PHE A 1 1004 ? 0.345 8.070 2.121 1.00 34.34 1004 PHE A C 1
ATOM 8042 O O . PHE A 1 1004 ? 0.455 8.015 0.897 1.00 34.34 1004 PHE A O 1
ATOM 8049 N N . LEU A 1 1005 ? 1.018 7.243 2.930 1.00 33.31 1005 LEU A N 1
ATOM 8050 C CA . LEU A 1 1005 ? 2.118 6.368 2.502 1.00 33.31 1005 LEU A CA 1
ATOM 8051 C C . LEU A 1 1005 ? 1.926 4.876 2.833 1.00 33.31 1005 LEU A C 1
ATOM 8053 O O . LEU A 1 1005 ? 2.878 4.118 2.676 1.00 33.31 1005 LEU A O 1
ATOM 8057 N N . SER A 1 1006 ? 0.740 4.432 3.270 1.00 34.19 1006 SER A N 1
ATOM 8058 C CA . SER A 1 1006 ? 0.459 2.998 3.461 1.00 34.19 1006 SER A CA 1
ATOM 8059 C C . SER A 1 1006 ? -0.595 2.470 2.482 1.00 34.19 1006 SER A C 1
ATOM 8061 O O . SER A 1 1006 ? -1.663 3.059 2.305 1.00 34.19 1006 SER A O 1
ATOM 8063 N N . ASP A 1 1007 ? -0.303 1.326 1.858 1.00 34.69 1007 ASP A N 1
ATOM 8064 C CA . ASP A 1 1007 ? -1.194 0.657 0.896 1.00 34.69 1007 ASP A CA 1
ATOM 8065 C C . ASP A 1 1007 ? -2.497 0.134 1.549 1.00 34.69 1007 ASP A C 1
ATOM 8067 O O . ASP A 1 1007 ? -3.541 0.074 0.894 1.00 34.69 1007 ASP A O 1
ATOM 8071 N N . ASP A 1 1008 ? -2.483 -0.116 2.867 1.00 38.22 1008 ASP A N 1
ATOM 8072 C CA . ASP A 1 1008 ? -3.645 -0.526 3.683 1.00 38.22 1008 ASP A CA 1
ATOM 8073 C C . ASP A 1 1008 ? -4.762 0.537 3.765 1.00 38.22 1008 ASP A C 1
ATOM 8075 O O . ASP A 1 1008 ? -5.888 0.249 4.180 1.00 38.22 1008 ASP A O 1
ATOM 8079 N N . PHE A 1 1009 ? -4.482 1.778 3.355 1.00 37.19 1009 PHE A N 1
ATOM 8080 C CA . PHE A 1 1009 ? -5.429 2.893 3.414 1.00 37.19 1009 PHE A CA 1
ATOM 8081 C C . PHE A 1 1009 ? -6.493 2.824 2.299 1.00 37.19 1009 PHE A C 1
ATOM 8083 O O . PHE A 1 1009 ? -7.599 3.342 2.453 1.00 37.19 1009 PHE A O 1
ATOM 8090 N N . THR A 1 1010 ? -6.208 2.128 1.195 1.00 40.12 1010 THR A N 1
ATOM 8091 C CA . THR A 1 1010 ? -7.027 2.103 -0.033 1.00 40.12 1010 THR A CA 1
ATOM 8092 C C . THR A 1 1010 ? -8.398 1.433 0.170 1.00 40.12 1010 THR A C 1
ATOM 8094 O O . THR A 1 1010 ? -9.414 1.938 -0.311 1.00 40.12 1010 THR A O 1
ATOM 8097 N N . THR A 1 1011 ? -8.468 0.362 0.971 1.00 40.59 1011 THR A N 1
ATOM 8098 C CA . THR A 1 1011 ? -9.698 -0.421 1.223 1.00 40.59 1011 THR A CA 1
ATOM 8099 C C . THR A 1 1011 ? -10.704 0.314 2.119 1.00 40.59 1011 THR A C 1
ATOM 8101 O O . THR A 1 1011 ? -11.914 0.282 1.873 1.00 40.59 1011 THR A O 1
ATOM 8104 N N . ALA A 1 1012 ? -10.225 1.036 3.137 1.00 40.84 1012 ALA A N 1
ATOM 8105 C CA . ALA A 1 1012 ? -11.072 1.851 4.015 1.00 40.84 1012 ALA A CA 1
ATOM 8106 C C . ALA A 1 1012 ? -11.669 3.062 3.271 1.00 40.84 1012 ALA A C 1
ATOM 8108 O O . ALA A 1 1012 ? -12.808 3.461 3.521 1.00 40.84 1012 ALA A O 1
ATOM 8109 N N . LEU A 1 1013 ? -10.921 3.613 2.311 1.00 43.12 1013 LEU A N 1
ATOM 8110 C CA . LEU A 1 1013 ? -11.335 4.746 1.482 1.00 43.12 1013 LEU A CA 1
ATOM 8111 C C . LEU A 1 1013 ? -12.303 4.346 0.377 1.00 43.12 1013 LEU A C 1
ATOM 8113 O O . LEU A 1 1013 ? -13.289 5.053 0.170 1.00 43.12 1013 LEU A O 1
ATOM 8117 N N . TYR A 1 1014 ? -12.064 3.203 -0.276 1.00 42.34 1014 TYR A N 1
ATOM 8118 C CA . TYR A 1 1014 ? -13.036 2.588 -1.177 1.00 42.34 1014 TYR A CA 1
ATOM 8119 C C . TYR A 1 1014 ? -14.351 2.359 -0.434 1.00 42.34 1014 TYR A C 1
ATOM 8121 O O . TYR A 1 1014 ? -15.381 2.857 -0.855 1.00 42.34 1014 TYR A O 1
ATOM 8129 N N . THR A 1 1015 ? -14.332 1.753 0.753 1.00 48.19 1015 THR A N 1
ATOM 8130 C CA . THR A 1 1015 ? -15.566 1.509 1.523 1.00 48.19 1015 THR A CA 1
ATOM 8131 C C . THR A 1 1015 ? -16.315 2.797 1.906 1.00 48.19 1015 THR A C 1
ATOM 8133 O O . THR A 1 1015 ? -17.541 2.802 1.907 1.00 48.19 1015 THR A O 1
ATOM 8136 N N . LYS A 1 1016 ? -15.608 3.900 2.195 1.00 51.03 1016 LYS A N 1
ATOM 8137 C CA . LYS A 1 1016 ? -16.211 5.187 2.595 1.00 51.03 1016 LYS A CA 1
ATOM 8138 C C . LYS A 1 1016 ? -16.802 5.990 1.426 1.00 51.03 1016 LYS A C 1
ATOM 8140 O O . LYS A 1 1016 ? -17.727 6.775 1.639 1.00 51.03 1016 LYS A O 1
ATOM 8145 N N . TYR A 1 1017 ? -16.256 5.836 0.218 1.00 51.78 1017 TYR A N 1
ATOM 8146 C CA . TYR A 1 1017 ? -16.574 6.699 -0.927 1.00 51.78 1017 TYR A CA 1
ATOM 8147 C C . TYR A 1 1017 ? -16.986 5.951 -2.211 1.00 51.78 1017 TYR A C 1
ATOM 8149 O O . TYR A 1 1017 ? -17.374 6.615 -3.168 1.00 51.78 1017 TYR A O 1
ATOM 8157 N N . LYS A 1 1018 ? -16.980 4.608 -2.248 1.00 51.56 1018 LYS A N 1
ATOM 8158 C CA . LYS A 1 1018 ? -17.367 3.794 -3.426 1.00 51.56 1018 LYS A CA 1
ATOM 8159 C C . LYS A 1 1018 ? -18.791 4.070 -3.912 1.00 51.56 1018 LYS A C 1
ATOM 8161 O O . LYS A 1 1018 ? -19.036 4.065 -5.114 1.00 51.56 1018 LYS A O 1
ATOM 8166 N N . ASP A 1 1019 ? -19.708 4.370 -2.993 1.00 57.03 1019 ASP A N 1
ATOM 8167 C CA . ASP A 1 1019 ? -21.115 4.632 -3.318 1.00 57.03 1019 ASP A CA 1
ATOM 8168 C C . ASP A 1 1019 ? -21.330 6.090 -3.767 1.00 57.03 1019 ASP A C 1
ATOM 8170 O O . ASP A 1 1019 ? -22.389 6.449 -4.280 1.00 57.03 1019 ASP A O 1
ATOM 8174 N N . LYS A 1 1020 ? -20.299 6.941 -3.634 1.00 64.56 1020 LYS A N 1
ATOM 8175 C CA . LYS A 1 1020 ? -20.289 8.350 -4.047 1.00 64.56 1020 LYS A CA 1
ATOM 8176 C C . LYS A 1 1020 ? -19.852 8.498 -5.496 1.00 64.56 1020 LYS A C 1
ATOM 8178 O O . LYS A 1 1020 ? -18.811 9.073 -5.810 1.00 64.56 1020 LYS A O 1
ATOM 8183 N N . LYS A 1 1021 ? -20.668 7.950 -6.393 1.00 75.00 1021 LYS A N 1
ATOM 8184 C CA . LYS A 1 1021 ? -20.378 7.895 -7.830 1.00 75.00 1021 LYS A CA 1
ATOM 8185 C C . LYS A 1 1021 ? -20.593 9.232 -8.541 1.00 75.00 1021 LYS A C 1
ATOM 8187 O O . LYS A 1 1021 ? -19.974 9.478 -9.576 1.00 75.00 1021 LYS A O 1
ATOM 8192 N N . TYR A 1 1022 ? -21.441 10.101 -7.992 1.00 86.00 1022 TYR A N 1
ATOM 8193 C CA . TYR A 1 1022 ? -21.800 11.367 -8.623 1.00 86.00 1022 TYR A CA 1
ATOM 8194 C C . TYR A 1 1022 ? 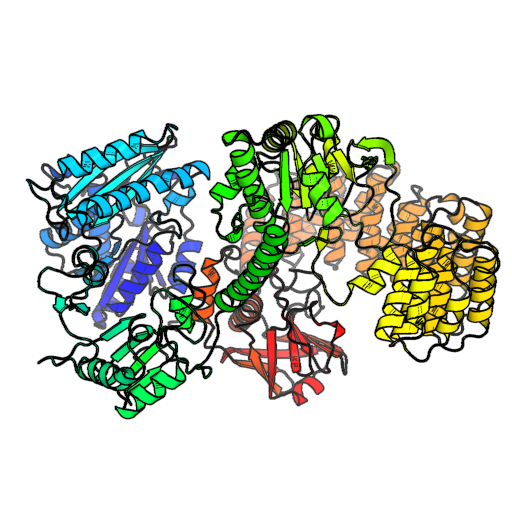-21.515 12.564 -7.718 1.00 86.00 1022 TYR A C 1
ATOM 8196 O O . TYR A 1 1022 ? -21.561 12.495 -6.492 1.00 86.00 1022 TYR A O 1
ATOM 8204 N N . SER A 1 1023 ? -21.248 13.707 -8.335 1.00 91.00 1023 SER A N 1
ATOM 8205 C CA . SER A 1 1023 ? -21.136 14.989 -7.649 1.00 91.00 1023 SER A CA 1
ATOM 8206 C C . SER A 1 1023 ? -21.860 16.065 -8.446 1.00 91.00 1023 SER A C 1
ATOM 8208 O O . SER A 1 1023 ? -21.848 16.060 -9.676 1.00 91.00 1023 SER A O 1
ATOM 8210 N N . VAL A 1 1024 ? -22.519 16.985 -7.748 1.00 95.69 1024 VAL A N 1
ATOM 8211 C CA . VAL A 1 1024 ? -23.160 18.153 -8.352 1.00 95.69 1024 VAL A CA 1
ATOM 8212 C C . VAL A 1 1024 ? -22.392 19.398 -7.953 1.00 95.69 1024 VAL A C 1
ATOM 8214 O O . VAL A 1 1024 ? -22.366 19.775 -6.782 1.00 95.69 1024 VAL A O 1
ATOM 8217 N N . ILE A 1 1025 ? -21.807 20.052 -8.949 1.00 96.44 1025 ILE A N 1
ATOM 8218 C CA . ILE A 1 1025 ? -21.136 21.341 -8.831 1.00 96.44 1025 ILE A CA 1
ATOM 8219 C C . ILE A 1 1025 ? -22.170 22.418 -9.157 1.00 96.44 1025 ILE A C 1
ATOM 8221 O O . ILE A 1 1025 ? -22.609 22.563 -10.298 1.00 96.44 1025 ILE A O 1
ATOM 8225 N N . GLU A 1 1026 ? -22.596 23.162 -8.143 1.00 96.62 1026 GLU A N 1
ATOM 8226 C CA . GLU A 1 1026 ? -23.493 24.302 -8.301 1.00 96.62 1026 GLU A CA 1
ATOM 8227 C C . GLU A 1 1026 ? -22.650 25.553 -8.552 1.00 96.62 1026 GLU A C 1
ATOM 8229 O O . GLU A 1 1026 ? -21.771 25.882 -7.758 1.00 96.62 1026 GLU A O 1
ATOM 8234 N N . THR A 1 1027 ? -22.886 26.235 -9.672 1.00 96.31 1027 THR A N 1
ATOM 8235 C CA . THR A 1 1027 ? -22.141 27.431 -10.090 1.00 96.31 1027 THR A CA 1
ATOM 8236 C C . THR A 1 1027 ? -23.070 28.632 -10.232 1.00 96.31 1027 THR A C 1
ATOM 8238 O O . THR A 1 1027 ? -24.292 28.482 -10.273 1.00 96.31 1027 THR A O 1
ATOM 8241 N N . THR A 1 1028 ? -22.505 29.829 -10.391 1.00 92.31 1028 THR A N 1
ATOM 8242 C CA . THR A 1 1028 ? -23.258 31.055 -10.717 1.00 92.31 1028 THR A CA 1
ATOM 8243 C C . THR A 1 1028 ? -24.055 30.972 -12.023 1.00 92.31 1028 THR A C 1
ATOM 8245 O O . THR A 1 1028 ? -25.003 31.736 -12.192 1.00 92.31 1028 THR A O 1
ATOM 8248 N N . LYS A 1 1029 ? -23.719 30.046 -12.933 1.00 94.44 1029 LYS A N 1
ATOM 8249 C CA . LYS A 1 1029 ? -24.394 29.873 -14.233 1.00 94.44 1029 LYS A CA 1
ATOM 8250 C C . LYS A 1 1029 ? -25.349 28.676 -14.283 1.00 94.44 1029 LYS A C 1
ATOM 8252 O O . LYS A 1 1029 ? -26.097 28.552 -15.248 1.00 94.44 1029 LYS A O 1
ATOM 8257 N N . GLY A 1 1030 ? -25.351 27.808 -13.270 1.00 93.25 1030 GLY A N 1
ATOM 8258 C CA . GLY A 1 1030 ? -26.188 26.605 -13.224 1.00 93.25 1030 GLY A CA 1
ATOM 8259 C C . GLY A 1 1030 ? -25.502 25.411 -12.560 1.00 93.25 1030 GLY A C 1
ATOM 8260 O O . GLY A 1 1030 ? -24.405 25.525 -12.012 1.00 93.25 1030 GLY A O 1
ATOM 8261 N N . LYS A 1 1031 ? -26.163 24.251 -12.595 1.00 96.38 1031 LYS A N 1
ATOM 8262 C CA . LYS A 1 1031 ? -25.675 23.005 -11.984 1.00 96.38 1031 LYS A CA 1
ATOM 8263 C C . LYS A 1 1031 ? -25.000 22.124 -13.028 1.00 96.38 1031 LYS A C 1
ATOM 8265 O O . LYS A 1 1031 ? -25.537 21.945 -14.115 1.00 96.38 1031 LYS A O 1
ATOM 8270 N N . ILE A 1 1032 ? -23.857 21.556 -12.663 1.00 97.06 1032 ILE A N 1
ATOM 8271 C CA . ILE A 1 1032 ? -23.108 20.587 -13.464 1.00 97.06 1032 ILE A CA 1
ATOM 8272 C C . ILE A 1 1032 ? -23.063 19.288 -12.667 1.00 97.06 1032 ILE A C 1
ATOM 8274 O O . ILE A 1 1032 ? -22.604 19.278 -11.526 1.00 97.06 1032 ILE A O 1
ATOM 8278 N N . GLU A 1 1033 ? -23.541 18.197 -13.251 1.00 96.06 1033 GLU A N 1
ATOM 8279 C CA . GLU A 1 1033 ? -23.453 16.869 -12.646 1.00 96.06 1033 GLU A CA 1
ATOM 8280 C C . GLU A 1 1033 ? -22.290 16.104 -13.267 1.00 96.06 1033 GLU A C 1
ATOM 8282 O O . GLU A 1 1033 ? -22.180 16.032 -14.492 1.00 96.06 1033 GLU A O 1
ATOM 8287 N N . ILE A 1 1034 ? -21.424 15.543 -12.425 1.00 96.69 1034 ILE A N 1
ATOM 8288 C CA . ILE A 1 1034 ? -20.249 14.770 -12.826 1.00 96.69 1034 ILE A CA 1
ATOM 8289 C C . ILE A 1 1034 ? -20.300 13.358 -12.237 1.00 96.69 1034 ILE A C 1
ATOM 8291 O O . ILE A 1 1034 ? -20.769 13.163 -11.119 1.00 96.69 1034 ILE A O 1
ATOM 8295 N N . GLU A 1 1035 ? -19.793 12.383 -12.983 1.00 94.12 1035 GLU A N 1
ATOM 8296 C CA . GLU A 1 1035 ? -19.490 11.025 -12.534 1.00 94.12 1035 GLU A CA 1
ATOM 8297 C C . GLU A 1 1035 ? -17.998 10.936 -12.214 1.00 94.12 1035 GLU A C 1
ATOM 8299 O O . GLU A 1 1035 ? -17.165 11.314 -13.042 1.00 94.12 1035 GLU A O 1
ATOM 8304 N N . LEU A 1 1036 ? -17.665 10.444 -11.025 1.00 92.50 1036 LEU A N 1
ATOM 8305 C CA . LEU A 1 1036 ? -16.299 10.331 -10.520 1.00 92.50 1036 LEU A CA 1
ATOM 8306 C C . LEU A 1 1036 ? -15.699 8.962 -10.886 1.00 92.50 1036 LEU A C 1
ATOM 8308 O O . LEU A 1 1036 ? -16.341 7.928 -10.710 1.00 92.50 1036 LEU A O 1
ATOM 8312 N N . PHE A 1 1037 ? -14.451 8.934 -11.356 1.00 89.88 1037 PHE A N 1
ATOM 8313 C CA . PHE A 1 1037 ? -13.745 7.711 -11.762 1.00 89.88 1037 PHE A CA 1
ATOM 8314 C C . PHE A 1 1037 ? -12.979 7.079 -10.596 1.00 89.88 1037 PHE A C 1
ATOM 8316 O O . PHE A 1 1037 ? -11.763 6.909 -10.657 1.00 89.88 1037 PHE A O 1
ATOM 8323 N N . PHE A 1 1038 ? -13.684 6.756 -9.509 1.00 77.38 1038 PHE A N 1
ATOM 8324 C CA . PHE A 1 1038 ? -13.052 6.277 -8.272 1.00 77.38 1038 PHE A CA 1
ATOM 8325 C C . PHE A 1 1038 ? -12.196 5.017 -8.488 1.00 77.38 1038 PHE A C 1
ATOM 8327 O O . PHE A 1 1038 ? -11.135 4.897 -7.893 1.00 77.38 1038 PHE A O 1
ATOM 8334 N N . GLU A 1 1039 ? -12.619 4.106 -9.367 1.00 71.75 1039 GLU A N 1
ATOM 8335 C CA . GLU A 1 1039 ? -11.893 2.860 -9.666 1.00 71.75 1039 GLU A CA 1
ATOM 8336 C C . GLU A 1 1039 ? -10.593 3.085 -10.458 1.00 71.75 1039 GLU A C 1
ATOM 8338 O O . GLU A 1 1039 ? -9.655 2.304 -10.340 1.00 71.75 1039 GLU A O 1
ATOM 8343 N N . GLU A 1 1040 ? -10.517 4.152 -11.261 1.00 78.19 1040 GLU A N 1
ATOM 8344 C CA . GLU A 1 1040 ? -9.355 4.442 -12.113 1.00 78.19 1040 GLU A CA 1
ATOM 8345 C C . GLU A 1 1040 ? -8.377 5.429 -11.456 1.00 78.19 1040 GLU A C 1
ATOM 8347 O O . GLU A 1 1040 ? -7.171 5.345 -11.684 1.00 78.19 1040 GLU A O 1
ATOM 8352 N N . THR A 1 1041 ? -8.893 6.371 -10.659 1.00 86.50 1041 THR A N 1
ATOM 8353 C CA . THR A 1 1041 ? -8.116 7.433 -9.995 1.00 86.50 1041 THR A CA 1
ATOM 8354 C C . THR A 1 1041 ? -8.572 7.644 -8.535 1.00 86.50 1041 THR A C 1
ATOM 8356 O O . THR A 1 1041 ? -9.104 8.715 -8.197 1.00 86.50 1041 THR A O 1
ATOM 8359 N N . PRO A 1 1042 ? -8.459 6.624 -7.663 1.00 76.19 1042 PRO A N 1
ATOM 8360 C CA . PRO A 1 1042 ? -8.995 6.656 -6.299 1.00 76.19 1042 PRO A CA 1
ATOM 8361 C C . PRO A 1 1042 ? -8.415 7.773 -5.421 1.00 76.19 1042 PRO A C 1
ATOM 8363 O O . PRO A 1 1042 ? -9.159 8.397 -4.659 1.00 76.19 1042 PRO A O 1
ATOM 8366 N N . TYR A 1 1043 ? -7.117 8.079 -5.523 1.00 74.69 1043 TYR A N 1
ATOM 8367 C CA . TYR A 1 1043 ? -6.496 9.111 -4.681 1.00 74.69 1043 TYR A CA 1
ATOM 8368 C C . TYR A 1 1043 ? -6.946 10.521 -5.087 1.00 74.69 1043 TYR A C 1
ATOM 8370 O O . TYR A 1 1043 ? -7.220 11.363 -4.227 1.00 74.69 1043 TYR A O 1
ATOM 8378 N N . THR A 1 1044 ? -7.100 10.766 -6.387 1.00 88.50 1044 THR A N 1
ATOM 8379 C CA . THR A 1 1044 ? -7.523 12.054 -6.947 1.00 88.50 1044 THR A CA 1
ATOM 8380 C C . THR A 1 1044 ? -8.998 12.322 -6.691 1.00 88.50 1044 THR A C 1
ATOM 8382 O O . THR A 1 1044 ? -9.361 13.427 -6.277 1.00 88.50 1044 THR A O 1
ATOM 8385 N N . VAL A 1 1045 ? -9.852 11.307 -6.868 1.00 87.81 1045 VAL A N 1
ATOM 8386 C CA . VAL A 1 1045 ? -11.286 11.408 -6.568 1.00 87.81 1045 VAL A CA 1
ATOM 8387 C C . VAL A 1 1045 ? -11.518 11.623 -5.077 1.00 87.81 1045 VAL A C 1
ATOM 8389 O O . VAL A 1 1045 ? -12.297 12.502 -4.708 1.00 87.81 1045 VAL A O 1
ATOM 8392 N N . ARG A 1 1046 ? -10.816 10.884 -4.210 1.00 79.75 1046 ARG A N 1
ATOM 8393 C CA . ARG A 1 1046 ? -10.883 11.098 -2.761 1.00 79.75 1046 ARG A CA 1
ATOM 8394 C C . ARG A 1 1046 ? -10.518 12.530 -2.394 1.00 79.75 1046 ARG A C 1
ATOM 8396 O O . ARG A 1 1046 ? -11.272 13.182 -1.679 1.00 79.75 1046 ARG A O 1
ATOM 8403 N N . ASN A 1 1047 ? -9.371 13.005 -2.869 1.00 84.31 1047 ASN A N 1
ATOM 8404 C CA . ASN A 1 1047 ? -8.894 14.351 -2.585 1.00 84.31 1047 ASN A CA 1
ATOM 8405 C C . ASN A 1 1047 ? -9.934 15.412 -2.995 1.00 84.31 1047 ASN A C 1
ATOM 8407 O O . ASN A 1 1047 ? -10.263 16.298 -2.209 1.00 84.31 1047 ASN A O 1
ATOM 8411 N N . PHE A 1 1048 ? -10.545 15.262 -4.174 1.00 91.69 1048 PHE A N 1
ATOM 8412 C CA . PHE A 1 1048 ? -11.639 16.126 -4.618 1.00 91.69 1048 PHE A CA 1
ATOM 8413 C C . PHE A 1 1048 ? -12.878 16.043 -3.702 1.00 91.69 1048 PHE A C 1
ATOM 8415 O O . PHE A 1 1048 ? -13.436 17.074 -3.323 1.00 91.69 1048 PHE A O 1
ATOM 8422 N N . ILE A 1 1049 ? -13.306 14.838 -3.307 1.00 83.69 1049 ILE A N 1
ATOM 8423 C CA . ILE A 1 1049 ? -14.452 14.632 -2.406 1.00 83.69 1049 ILE A CA 1
ATOM 8424 C C . ILE A 1 1049 ? -14.201 15.262 -1.033 1.00 83.69 1049 ILE A C 1
ATOM 8426 O O . ILE A 1 1049 ? -15.073 15.950 -0.508 1.00 83.69 1049 ILE A O 1
ATOM 8430 N N . GLU A 1 1050 ? -13.031 15.045 -0.436 1.00 77.69 1050 GLU A N 1
ATOM 8431 C CA . GLU A 1 1050 ? -12.722 15.549 0.903 1.00 77.69 1050 GLU A CA 1
ATOM 8432 C C . GLU A 1 1050 ? -12.643 17.076 0.928 1.00 77.69 1050 GLU A C 1
ATOM 8434 O O . GLU A 1 1050 ? -13.198 17.702 1.834 1.00 77.69 1050 GLU A O 1
ATOM 8439 N N . LEU A 1 1051 ? -12.048 17.684 -0.101 1.00 82.38 1051 LEU A N 1
ATOM 8440 C CA . LEU A 1 1051 ? -12.056 19.134 -0.276 1.00 82.38 1051 LEU A CA 1
ATOM 8441 C C . LEU A 1 1051 ? -13.489 19.663 -0.474 1.00 82.38 1051 LEU A C 1
ATOM 8443 O O . LEU A 1 1051 ? -13.869 20.667 0.133 1.00 82.38 1051 LEU A O 1
ATOM 8447 N N . ALA A 1 1052 ? -14.329 18.973 -1.248 1.00 84.25 1052 ALA A N 1
ATOM 8448 C CA . ALA A 1 1052 ? -15.733 19.345 -1.430 1.00 84.25 1052 ALA A CA 1
ATOM 8449 C C . ALA A 1 1052 ? -16.553 19.256 -0.131 1.00 84.25 1052 ALA A C 1
ATOM 8451 O O . ALA A 1 1052 ? -17.256 20.205 0.210 1.00 84.25 1052 ALA A O 1
ATOM 8452 N N . VAL A 1 1053 ? -16.425 18.165 0.634 1.00 76.44 1053 VAL A N 1
ATOM 8453 C CA . VAL A 1 1053 ? -17.114 17.972 1.926 1.00 76.44 1053 VAL A CA 1
ATOM 8454 C C . VAL A 1 1053 ? -16.713 19.047 2.936 1.00 76.44 1053 VAL A C 1
ATOM 8456 O O . VAL A 1 1053 ? -17.558 19.549 3.677 1.00 76.44 1053 VAL A O 1
ATOM 8459 N N . GLN A 1 1054 ? -15.446 19.461 2.922 1.00 71.69 1054 GLN A N 1
ATOM 8460 C CA . GLN A 1 1054 ? -14.930 20.535 3.772 1.00 71.69 1054 GLN A CA 1
ATOM 8461 C C . GLN A 1 1054 ? -15.283 21.937 3.264 1.00 71.69 1054 GLN A C 1
ATOM 8463 O O . GLN A 1 1054 ? -14.792 22.930 3.803 1.00 71.69 1054 GLN A O 1
ATOM 8468 N N . LYS A 1 1055 ? -16.126 22.042 2.226 1.00 81.50 1055 LYS A N 1
ATOM 8469 C CA . LYS A 1 1055 ? -16.519 23.313 1.602 1.00 81.50 1055 LYS A CA 1
ATOM 8470 C C . LYS A 1 1055 ? -15.310 24.134 1.147 1.00 81.50 1055 LYS A C 1
ATOM 8472 O O . LYS A 1 1055 ? -15.350 25.368 1.091 1.00 81.50 1055 LYS A O 1
ATOM 8477 N N . TYR A 1 1056 ? -14.214 23.451 0.813 1.00 82.69 1056 TYR A N 1
ATOM 8478 C CA . TYR A 1 1056 ? -12.990 24.080 0.332 1.00 82.69 1056 TYR A CA 1
ATOM 8479 C C . TYR A 1 1056 ? -13.238 24.780 -1.008 1.00 82.69 1056 TYR A C 1
ATOM 8481 O O . TYR A 1 1056 ? -12.722 25.869 -1.247 1.00 82.69 1056 TYR A O 1
ATOM 8489 N N . TYR A 1 1057 ? -14.075 24.179 -1.858 1.00 90.81 1057 TYR A N 1
ATOM 8490 C CA . TYR A 1 1057 ? -14.424 24.711 -3.174 1.00 90.81 1057 TYR A CA 1
ATOM 8491 C C . TYR A 1 1057 ? -15.489 25.812 -3.152 1.00 90.81 1057 TYR A C 1
ATOM 8493 O O . TYR A 1 1057 ? -15.610 26.547 -4.134 1.00 90.81 1057 TYR A O 1
ATOM 8501 N N . ASP A 1 1058 ? -16.225 25.975 -2.051 1.00 88.12 1058 ASP A N 1
ATOM 8502 C CA . ASP A 1 1058 ? -17.289 26.974 -1.950 1.00 88.12 1058 ASP A CA 1
ATOM 8503 C C . ASP A 1 1058 ? -16.716 28.387 -2.161 1.00 88.12 1058 ASP A C 1
ATOM 8505 O O . ASP A 1 1058 ? -15.688 28.771 -1.599 1.00 88.12 1058 ASP A O 1
ATOM 8509 N N . SER A 1 1059 ? -17.381 29.187 -2.987 1.00 85.88 1059 SER A N 1
ATOM 8510 C CA . SER A 1 1059 ? -16.969 30.536 -3.401 1.00 85.88 1059 SER A CA 1
ATOM 8511 C C . SER A 1 1059 ? -15.633 30.647 -4.151 1.00 85.88 1059 SER A C 1
ATOM 8513 O O . SER A 1 1059 ? -15.207 31.770 -4.430 1.00 85.88 1059 SER A O 1
ATOM 8515 N N . THR A 1 1060 ? -14.978 29.536 -4.511 1.00 89.31 1060 THR A N 1
ATOM 8516 C CA . THR A 1 1060 ? -13.808 29.581 -5.406 1.00 89.31 1060 THR A CA 1
ATOM 8517 C C . THR A 1 1060 ? -14.235 29.966 -6.819 1.00 89.31 1060 THR A C 1
ATOM 8519 O O . THR A 1 1060 ? -15.355 29.667 -7.242 1.00 89.31 1060 THR A O 1
ATOM 8522 N N . ILE A 1 1061 ? -13.361 30.666 -7.543 1.00 90.50 1061 ILE A N 1
ATOM 8523 C CA . ILE A 1 1061 ? -13.664 31.152 -8.892 1.00 90.50 1061 ILE A CA 1
ATOM 8524 C C . ILE A 1 1061 ? -13.083 30.227 -9.964 1.00 90.50 1061 ILE A C 1
ATOM 8526 O O . ILE A 1 1061 ? -12.038 29.594 -9.772 1.00 90.50 1061 ILE A O 1
ATOM 8530 N N . PHE A 1 1062 ? -13.715 30.216 -11.133 1.00 94.25 1062 PHE A N 1
ATOM 8531 C CA . PHE A 1 1062 ? -13.077 29.777 -12.367 1.00 94.25 1062 PHE A CA 1
ATOM 8532 C C . PHE A 1 1062 ? -12.134 30.887 -12.835 1.00 94.25 1062 PHE A C 1
ATOM 8534 O O . PHE A 1 1062 ? -12.555 31.884 -13.417 1.00 94.25 1062 PHE A O 1
ATOM 8541 N N . HIS A 1 1063 ? -10.850 30.754 -12.509 1.00 90.88 1063 HIS A N 1
ATOM 8542 C CA . HIS A 1 1063 ? -9.839 31.786 -12.764 1.00 90.88 1063 HIS A CA 1
ATOM 8543 C C . HIS A 1 1063 ? -9.263 31.716 -14.183 1.00 90.88 1063 HIS A C 1
ATOM 8545 O O . HIS A 1 1063 ? -8.628 32.662 -14.643 1.00 90.88 1063 HIS A O 1
ATOM 8551 N N . ARG A 1 1064 ? -9.480 30.603 -14.895 1.00 93.25 1064 ARG A N 1
ATOM 8552 C CA . ARG A 1 1064 ? -9.010 30.423 -16.268 1.00 93.25 1064 ARG A CA 1
ATOM 8553 C C . ARG A 1 1064 ? -10.075 29.732 -17.105 1.00 93.25 1064 ARG A C 1
ATOM 8555 O O . ARG A 1 1064 ? -10.373 28.560 -16.901 1.00 93.25 1064 ARG A O 1
ATOM 8562 N N . VAL A 1 1065 ? -10.592 30.453 -18.093 1.00 92.19 1065 VAL A N 1
ATOM 8563 C CA . VAL A 1 1065 ? -11.524 29.927 -19.091 1.00 92.19 1065 VAL A CA 1
ATOM 8564 C C . VAL A 1 1065 ? -10.950 30.173 -20.475 1.00 92.19 1065 VAL A C 1
ATOM 8566 O O . VAL A 1 1065 ? -10.729 31.314 -20.872 1.00 92.19 1065 VAL A O 1
ATOM 8569 N N . VAL A 1 1066 ? -10.679 29.093 -21.203 1.00 89.00 1066 VAL A N 1
ATOM 8570 C CA . VAL A 1 1066 ? -10.187 29.125 -22.580 1.00 89.00 1066 VAL A CA 1
ATOM 8571 C C . VAL A 1 1066 ? -11.181 28.366 -23.451 1.00 89.00 1066 VAL A C 1
ATOM 8573 O O . VAL A 1 1066 ? -11.354 27.151 -23.310 1.00 89.00 1066 VAL A O 1
ATOM 8576 N N . SER A 1 1067 ? -11.845 29.096 -24.348 1.00 80.06 1067 SER A N 1
ATOM 8577 C CA . SER A 1 1067 ? -12.834 28.530 -25.270 1.00 80.06 1067 SER A CA 1
ATOM 8578 C C . SER A 1 1067 ? -12.230 27.390 -26.098 1.00 80.06 1067 SER A C 1
ATOM 8580 O O . SER A 1 1067 ? -11.082 27.476 -26.534 1.00 80.06 1067 SER A O 1
ATOM 8582 N N . ASN A 1 1068 ? -12.996 26.311 -26.290 1.00 81.44 1068 ASN A N 1
ATOM 8583 C CA . ASN A 1 1068 ? -12.577 25.081 -26.981 1.00 81.44 1068 ASN A CA 1
ATOM 8584 C C . ASN A 1 1068 ? -11.307 24.411 -26.423 1.00 81.44 1068 ASN A C 1
ATOM 8586 O O . ASN A 1 1068 ? -10.664 23.621 -27.116 1.00 81.44 1068 ASN A O 1
ATOM 8590 N N . PHE A 1 1069 ? -10.933 24.706 -25.180 1.00 85.25 1069 PHE A N 1
ATOM 8591 C CA . PHE A 1 1069 ? -9.806 24.080 -24.507 1.00 85.25 1069 PHE A CA 1
ATOM 8592 C C . PHE A 1 1069 ? -10.167 23.650 -23.081 1.00 85.25 1069 PHE A C 1
ATOM 8594 O O . PHE A 1 1069 ? -10.545 22.494 -22.882 1.00 85.25 1069 PHE A O 1
ATOM 8601 N N . VAL A 1 1070 ? -10.075 24.553 -22.098 1.00 89.56 1070 VAL A N 1
ATOM 8602 C CA . VAL A 1 1070 ? -10.222 24.222 -20.671 1.00 89.56 1070 VAL A CA 1
ATOM 8603 C C . VAL A 1 1070 ? -10.995 25.284 -19.893 1.00 89.56 1070 VAL A C 1
ATOM 8605 O O . VAL A 1 1070 ? -10.842 26.479 -20.140 1.00 89.56 1070 VAL A O 1
ATOM 8608 N N . VAL A 1 1071 ? -11.773 24.846 -18.905 1.00 95.50 1071 VAL A N 1
ATOM 8609 C CA . VAL A 1 1071 ? -12.379 25.695 -17.864 1.00 95.50 1071 VAL A CA 1
ATOM 8610 C C . VAL A 1 1071 ? -11.824 25.233 -16.521 1.00 95.50 1071 VAL A C 1
ATOM 8612 O O . VAL A 1 1071 ? -12.146 24.135 -16.082 1.00 95.50 1071 VAL A O 1
ATOM 8615 N N . GLN A 1 1072 ? -10.957 26.021 -15.890 1.00 96.25 1072 GLN A N 1
ATOM 8616 C CA . GLN A 1 1072 ? -10.190 25.640 -14.700 1.00 96.25 1072 GLN A CA 1
ATOM 8617 C C . GLN A 1 1072 ? -10.617 26.449 -13.469 1.00 96.25 1072 GLN A C 1
ATOM 8619 O O . GLN A 1 1072 ? -10.774 27.671 -13.525 1.00 96.25 1072 GLN A O 1
ATOM 8624 N N . GLY A 1 1073 ? -10.791 25.745 -12.350 1.00 91.94 1073 GLY A N 1
ATOM 8625 C CA . GLY A 1 1073 ? -11.235 26.278 -11.064 1.00 91.94 1073 GLY A CA 1
ATOM 8626 C C . GLY A 1 1073 ? -10.657 25.486 -9.888 1.00 91.94 1073 GLY A C 1
ATOM 8627 O O . GLY A 1 1073 ? -9.710 24.717 -10.044 1.00 91.94 1073 GLY A O 1
ATOM 8628 N N . GLY A 1 1074 ? -11.204 25.695 -8.692 1.00 87.00 1074 GLY A N 1
ATOM 8629 C CA . GLY A 1 1074 ? -10.752 25.007 -7.476 1.00 87.00 1074 GLY A CA 1
ATOM 8630 C C . GLY A 1 1074 ? -9.515 25.611 -6.802 1.00 87.00 1074 GLY A C 1
ATOM 8631 O O . GLY A 1 1074 ? -8.992 25.034 -5.851 1.00 87.00 1074 GLY A O 1
ATOM 8632 N N . ASP A 1 1075 ? -9.077 26.786 -7.259 1.00 86.69 1075 ASP A N 1
ATOM 8633 C CA . ASP A 1 1075 ? -8.058 27.590 -6.586 1.00 86.69 1075 ASP A CA 1
ATOM 8634 C C . ASP A 1 1075 ? -8.718 28.478 -5.504 1.00 86.69 1075 ASP A C 1
ATOM 8636 O O . ASP A 1 1075 ? -9.544 29.329 -5.855 1.00 86.69 1075 ASP A O 1
ATOM 8640 N N . PRO A 1 1076 ? -8.366 28.338 -4.207 1.00 70.88 1076 PRO A N 1
ATOM 8641 C CA . PRO A 1 1076 ? -8.893 29.189 -3.137 1.00 70.88 1076 PRO A CA 1
ATOM 8642 C C . PRO A 1 1076 ? -8.487 30.666 -3.249 1.00 70.88 1076 PRO A C 1
ATOM 8644 O O . PRO A 1 1076 ? -9.182 31.519 -2.701 1.00 70.88 1076 PRO A O 1
ATOM 8647 N N . LEU A 1 1077 ? -7.378 30.969 -3.926 1.00 68.81 1077 LEU A N 1
ATOM 8648 C CA . LEU A 1 1077 ? -6.882 32.325 -4.167 1.00 68.81 1077 LEU A CA 1
ATOM 8649 C C . LEU A 1 1077 ? -7.426 32.909 -5.477 1.00 68.81 1077 LEU A C 1
ATOM 8651 O O . LEU A 1 1077 ? -7.443 34.126 -5.644 1.00 68.81 1077 LEU A O 1
ATOM 8655 N N . GLY A 1 1078 ? -7.879 32.054 -6.399 1.00 69.06 1078 GLY A N 1
ATOM 8656 C CA . GLY A 1 1078 ? -8.366 32.464 -7.716 1.00 69.06 1078 GLY A CA 1
ATOM 8657 C C . GLY A 1 1078 ? -7.279 33.009 -8.652 1.00 69.06 1078 GLY A C 1
ATOM 8658 O O . GLY A 1 1078 ? -7.606 33.711 -9.604 1.00 69.06 1078 GLY A O 1
ATOM 8659 N N . THR A 1 1079 ? -6.003 32.714 -8.392 1.00 72.56 1079 THR A N 1
ATOM 8660 C CA . THR A 1 1079 ? -4.834 33.258 -9.112 1.00 72.56 1079 THR A CA 1
ATOM 8661 C C . THR A 1 1079 ? -4.148 32.242 -10.032 1.00 72.56 1079 THR A C 1
ATOM 8663 O O . THR A 1 1079 ? -3.222 32.591 -10.758 1.00 72.56 1079 THR A O 1
ATOM 8666 N N . GLY A 1 1080 ? -4.575 30.981 -10.001 1.00 67.19 1080 GLY A N 1
ATOM 8667 C CA . GLY A 1 1080 ? -3.898 29.823 -10.586 1.00 67.19 1080 GLY A CA 1
ATOM 8668 C C . GLY A 1 1080 ? -2.778 29.241 -9.717 1.00 67.19 1080 GLY A C 1
ATOM 8669 O O . GLY A 1 1080 ? -2.155 28.258 -10.116 1.00 67.19 1080 GLY A O 1
ATOM 8670 N N . THR A 1 1081 ? -2.511 29.800 -8.532 1.00 68.00 1081 THR A N 1
ATOM 8671 C CA . THR A 1 1081 ? -1.375 29.417 -7.668 1.00 68.00 1081 THR A CA 1
ATOM 8672 C C . THR A 1 1081 ? -1.779 28.895 -6.292 1.00 68.00 1081 THR A C 1
ATOM 8674 O O . THR A 1 1081 ? -0.925 28.374 -5.573 1.00 68.00 1081 THR A O 1
ATOM 8677 N N . GLY A 1 1082 ? -3.051 29.001 -5.900 1.00 62.09 1082 GLY A N 1
ATOM 8678 C CA . GLY A 1 1082 ? -3.503 28.441 -4.631 1.00 62.09 1082 GLY A CA 1
ATOM 8679 C C . GLY A 1 1082 ? -3.671 26.926 -4.700 1.00 62.09 1082 GLY A C 1
ATOM 8680 O O . GLY A 1 1082 ? -3.996 26.336 -5.730 1.00 62.09 1082 GLY A O 1
ATOM 8681 N N . TRP A 1 1083 ? -3.401 26.283 -3.574 1.00 73.06 1083 TRP A N 1
ATOM 8682 C CA . TRP A 1 1083 ? -3.326 24.834 -3.430 1.00 73.06 1083 TRP A CA 1
ATOM 8683 C C . TRP A 1 1083 ? -3.691 24.470 -1.976 1.00 73.06 1083 TRP A C 1
ATOM 8685 O O . TRP A 1 1083 ? -3.805 25.367 -1.134 1.00 73.06 1083 TRP A O 1
ATOM 8695 N N . PRO A 1 1084 ? -3.935 23.192 -1.639 1.00 66.44 1084 PRO A N 1
ATOM 8696 C CA . PRO A 1 1084 ? -4.526 22.821 -0.353 1.00 66.44 1084 PRO A CA 1
ATOM 8697 C C . PRO A 1 1084 ? -3.507 22.652 0.788 1.00 66.44 1084 PRO A C 1
ATOM 8699 O O . PRO A 1 1084 ? -3.901 22.311 1.901 1.00 66.44 1084 PRO A O 1
ATOM 8702 N N . GLY A 1 1085 ? -2.217 22.911 0.543 1.00 57.09 1085 GLY A N 1
ATOM 8703 C CA . GLY A 1 1085 ? -1.145 22.749 1.534 1.00 57.09 1085 GLY A CA 1
ATOM 8704 C C . GLY A 1 1085 ? -0.438 21.386 1.496 1.00 57.09 1085 GLY A C 1
ATOM 8705 O O . GLY A 1 1085 ? 0.496 21.170 2.262 1.00 57.09 1085 GLY A O 1
ATOM 8706 N N . TYR A 1 1086 ? -0.832 20.497 0.581 1.00 65.94 1086 TYR A N 1
ATOM 8707 C CA . TYR A 1 1086 ? -0.158 19.234 0.254 1.00 65.94 1086 TYR A CA 1
ATOM 8708 C C . TYR A 1 1086 ? -0.277 18.937 -1.255 1.00 65.94 1086 TYR A C 1
ATOM 8710 O O . TYR A 1 1086 ? -1.072 19.571 -1.955 1.00 65.94 1086 TYR A O 1
ATOM 8718 N N . ALA A 1 1087 ? 0.516 17.979 -1.743 1.00 66.19 1087 ALA A N 1
ATOM 8719 C CA . ALA A 1 1087 ? 0.422 17.441 -3.099 1.00 66.19 1087 ALA A CA 1
ATOM 8720 C C . ALA A 1 1087 ? 0.033 15.958 -3.060 1.00 66.19 1087 ALA A C 1
ATOM 8722 O O . ALA A 1 1087 ? 0.373 15.254 -2.107 1.00 66.19 1087 ALA A O 1
ATOM 8723 N N . ILE A 1 1088 ? -0.668 15.491 -4.090 1.00 72.19 1088 ILE A N 1
ATOM 8724 C CA . ILE A 1 1088 ? -1.034 14.083 -4.265 1.00 72.19 1088 ILE A CA 1
ATOM 8725 C C . ILE A 1 1088 ? -0.318 13.485 -5.480 1.00 72.19 1088 ILE A C 1
ATOM 8727 O O . ILE A 1 1088 ? 0.084 14.206 -6.394 1.00 72.19 1088 ILE A O 1
ATOM 8731 N N . ARG A 1 1089 ? -0.161 12.155 -5.489 1.00 71.12 1089 ARG A N 1
ATOM 8732 C CA . ARG A 1 1089 ? 0.452 11.427 -6.608 1.00 71.12 1089 ARG A CA 1
ATOM 8733 C C . ARG A 1 1089 ? -0.403 11.518 -7.878 1.00 71.12 1089 ARG A C 1
ATOM 8735 O O . ARG A 1 1089 ? -1.629 11.469 -7.792 1.00 71.12 1089 ARG A O 1
ATOM 8742 N N . SER A 1 1090 ? 0.236 11.550 -9.043 1.00 80.12 1090 SER A N 1
ATOM 8743 C CA . SER A 1 1090 ? -0.441 11.455 -10.337 1.00 80.12 1090 SER A CA 1
ATOM 8744 C C . SER A 1 1090 ? -0.945 10.029 -10.585 1.00 80.12 1090 SER A C 1
ATOM 8746 O O . SER A 1 1090 ? -0.191 9.061 -10.458 1.00 80.12 1090 SER A O 1
ATOM 8748 N N . GLU A 1 1091 ? -2.197 9.885 -11.016 1.00 82.94 1091 GLU A N 1
ATOM 8749 C CA . GLU A 1 1091 ? -2.806 8.602 -11.387 1.00 82.94 1091 GLU A CA 1
ATOM 8750 C C . GLU A 1 1091 ? -3.067 8.584 -12.894 1.00 82.94 1091 GLU A C 1
ATOM 8752 O O . GLU A 1 1091 ? -4.165 8.854 -13.377 1.00 82.94 1091 GLU A O 1
ATOM 8757 N N . PHE A 1 1092 ? -2.021 8.318 -13.678 1.00 80.94 1092 PHE A N 1
ATOM 8758 C CA . PHE A 1 1092 ? -2.161 8.277 -15.132 1.00 80.94 1092 PHE A CA 1
ATOM 8759 C C . PHE A 1 1092 ? -2.939 7.037 -15.574 1.00 80.94 1092 PHE A C 1
ATOM 8761 O O . PHE A 1 1092 ? -2.549 5.909 -15.276 1.00 80.94 1092 PHE A O 1
ATOM 8768 N N . THR A 1 1093 ? -3.994 7.252 -16.356 1.00 73.88 1093 THR A N 1
ATOM 8769 C CA . THR A 1 1093 ? -4.843 6.190 -16.903 1.00 73.88 1093 THR A CA 1
ATOM 8770 C C . THR A 1 1093 ? -4.861 6.270 -18.435 1.00 73.88 1093 THR A C 1
ATOM 8772 O O . THR A 1 1093 ? -4.559 7.323 -19.009 1.00 73.88 1093 THR A O 1
ATOM 8775 N N . PRO A 1 1094 ? -5.206 5.181 -19.149 1.00 70.69 1094 PRO A N 1
ATOM 8776 C CA . PRO A 1 1094 ? -5.371 5.216 -20.604 1.00 70.69 1094 PRO A CA 1
ATOM 8777 C C . PRO A 1 1094 ? -6.598 6.030 -21.059 1.00 70.69 1094 PRO A C 1
ATOM 8779 O O . PRO A 1 1094 ? -6.831 6.160 -22.263 1.00 70.69 1094 PRO A O 1
ATOM 8782 N N . ARG A 1 1095 ? -7.394 6.578 -20.130 1.00 80.44 1095 ARG A N 1
ATOM 8783 C CA . ARG A 1 1095 ? -8.607 7.333 -20.439 1.00 80.44 1095 ARG A CA 1
ATOM 8784 C C . ARG A 1 1095 ? -8.261 8.655 -21.148 1.00 80.44 1095 ARG A C 1
ATOM 8786 O O . ARG A 1 1095 ? -7.471 9.445 -20.633 1.00 80.44 1095 ARG A O 1
ATOM 8793 N N . PRO A 1 1096 ? -8.847 8.932 -22.327 1.00 79.25 1096 PRO A N 1
ATOM 8794 C CA . PRO A 1 1096 ? -8.550 10.149 -23.073 1.00 79.25 1096 PRO A CA 1
ATOM 8795 C C . PRO A 1 1096 ? -9.273 11.381 -22.504 1.00 79.25 1096 PRO A C 1
ATOM 8797 O O . PRO A 1 1096 ? -10.427 11.298 -22.085 1.00 79.25 1096 PRO A O 1
ATOM 8800 N N . PHE A 1 1097 ? -8.637 12.553 -22.591 1.00 88.06 1097 PHE A N 1
ATOM 8801 C CA . PHE A 1 1097 ? -9.254 13.856 -22.316 1.00 88.06 1097 PHE A CA 1
ATOM 8802 C C . PHE A 1 1097 ? -10.203 14.268 -23.449 1.00 88.06 1097 PHE A C 1
ATOM 8804 O O . PHE A 1 1097 ? -9.854 15.048 -24.335 1.00 88.06 1097 PHE A O 1
ATOM 8811 N N . LEU A 1 1098 ? -11.410 13.705 -23.443 1.00 88.44 1098 LEU A N 1
ATOM 8812 C CA . LEU A 1 1098 ? -12.503 14.080 -24.344 1.00 88.44 1098 LEU A CA 1
ATOM 8813 C C . LEU A 1 1098 ? -13.302 15.262 -23.776 1.00 88.44 1098 LEU A C 1
ATOM 8815 O O . LEU A 1 1098 ? -13.229 15.547 -22.582 1.00 88.44 1098 LEU A O 1
ATOM 8819 N N . ARG A 1 1099 ? -14.096 15.938 -24.617 1.00 92.56 1099 ARG A N 1
ATOM 8820 C CA . ARG A 1 1099 ? -15.043 16.971 -24.157 1.00 92.56 1099 ARG A CA 1
ATOM 8821 C C . ARG A 1 1099 ? -15.902 16.439 -22.998 1.00 92.56 1099 ARG A C 1
ATOM 8823 O O . ARG A 1 1099 ? -16.448 15.342 -23.088 1.00 92.56 1099 ARG A O 1
ATOM 8830 N N . GLY A 1 1100 ? -15.998 17.217 -21.921 1.00 87.44 1100 GLY A N 1
ATOM 8831 C CA . GLY A 1 1100 ? -16.700 16.849 -20.691 1.00 87.44 1100 GLY A CA 1
ATOM 8832 C C . GLY A 1 1100 ? -15.878 16.030 -19.689 1.00 87.44 1100 GLY A C 1
ATOM 8833 O O . GLY A 1 1100 ? -16.355 15.808 -18.586 1.00 87.44 1100 GLY A O 1
ATOM 8834 N N . VAL A 1 1101 ? -14.653 15.596 -20.002 1.00 95.44 1101 VAL A N 1
ATOM 8835 C CA . VAL A 1 1101 ? -13.759 14.960 -19.014 1.00 95.44 1101 VAL A CA 1
ATOM 8836 C C . VAL A 1 1101 ? -13.130 16.027 -18.116 1.00 95.44 1101 VAL A C 1
ATOM 8838 O O . VAL A 1 1101 ? -12.758 17.103 -18.590 1.00 95.44 1101 VAL A O 1
ATOM 8841 N N . LEU A 1 1102 ? -13.009 15.730 -16.823 1.00 97.12 1102 LEU A N 1
ATOM 8842 C CA . LEU A 1 1102 ? -12.308 16.563 -15.856 1.00 97.12 1102 LEU A CA 1
ATOM 8843 C C . LEU A 1 1102 ? -10.912 16.008 -15.592 1.00 97.12 1102 LEU A C 1
ATOM 8845 O O . LEU A 1 1102 ? -10.732 14.798 -15.450 1.00 97.12 1102 LEU A O 1
ATOM 8849 N N . GLY A 1 1103 ? -9.939 16.907 -15.480 1.00 95.50 1103 GLY A N 1
ATOM 8850 C CA . GLY A 1 1103 ? -8.583 16.583 -15.055 1.00 95.50 1103 GLY A CA 1
ATOM 8851 C C . GLY A 1 1103 ? -8.168 17.375 -13.832 1.00 95.50 1103 GLY A C 1
ATOM 8852 O O . GLY A 1 1103 ? -8.620 18.504 -13.629 1.00 95.50 1103 GLY A O 1
ATOM 8853 N N . MET A 1 1104 ? -7.302 16.782 -13.018 1.00 95.38 1104 MET A N 1
ATOM 8854 C CA . MET A 1 1104 ? -6.655 17.501 -11.927 1.00 95.38 1104 MET A CA 1
ATOM 8855 C C . MET A 1 1104 ? -5.487 18.316 -12.490 1.00 95.38 1104 MET A C 1
ATOM 8857 O O . MET A 1 1104 ? -4.694 17.809 -13.288 1.00 95.38 1104 MET A O 1
ATOM 8861 N N . ALA A 1 1105 ? -5.402 19.595 -12.125 1.00 91.31 1105 ALA A N 1
ATOM 8862 C CA . ALA A 1 1105 ? -4.319 20.463 -12.561 1.00 91.31 1105 ALA A CA 1
ATOM 8863 C C . ALA A 1 1105 ? -3.013 20.075 -11.858 1.00 91.31 1105 ALA A C 1
ATOM 8865 O O . ALA A 1 1105 ? -2.999 19.698 -10.688 1.00 91.31 1105 ALA A O 1
ATOM 8866 N N . SER A 1 1106 ? -1.914 20.177 -12.598 1.00 83.88 1106 SER A N 1
ATOM 8867 C CA . SER A 1 1106 ? -0.582 19.758 -12.173 1.00 83.88 1106 SER A CA 1
ATOM 8868 C C . SER A 1 1106 ? 0.481 20.664 -12.808 1.00 83.88 1106 SER A C 1
ATOM 8870 O O . SER A 1 1106 ? 0.318 21.144 -13.936 1.00 83.88 1106 SER A O 1
ATOM 8872 N N . SER A 1 1107 ? 1.570 20.892 -12.075 1.00 72.81 1107 SER A N 1
ATOM 8873 C CA . SER A 1 1107 ? 2.788 21.586 -12.528 1.00 72.81 1107 SER A CA 1
ATOM 8874 C C . SER A 1 1107 ? 3.948 20.621 -12.831 1.00 72.81 1107 SER A C 1
ATOM 8876 O O . SER A 1 1107 ? 5.053 21.047 -13.163 1.00 72.81 1107 SER A O 1
ATOM 8878 N N . GLY A 1 1108 ? 3.689 19.314 -12.750 1.00 57.84 1108 GLY A N 1
ATOM 8879 C CA . GLY A 1 1108 ? 4.658 18.227 -12.863 1.00 57.84 1108 GLY A CA 1
ATOM 8880 C C . GLY A 1 1108 ? 4.132 16.951 -12.198 1.00 57.84 1108 GLY A C 1
ATOM 8881 O O . GLY A 1 1108 ? 3.159 16.992 -11.449 1.00 57.84 1108 GLY A O 1
ATOM 8882 N N . LYS A 1 1109 ? 4.756 15.801 -12.464 1.00 61.66 1109 LYS A N 1
ATOM 8883 C CA . LYS A 1 1109 ? 4.331 14.533 -11.848 1.00 61.66 1109 LYS A CA 1
ATOM 8884 C C . LYS A 1 1109 ? 4.265 14.671 -10.314 1.00 61.66 1109 LYS A C 1
ATOM 8886 O O . LYS A 1 1109 ? 5.215 15.184 -9.728 1.00 61.66 1109 LYS A O 1
ATOM 8891 N N . ASP A 1 1110 ? 3.177 14.192 -9.714 1.00 71.19 1110 ASP A N 1
ATOM 8892 C CA . ASP A 1 1110 ? 2.914 14.177 -8.269 1.00 71.19 1110 ASP A CA 1
ATOM 8893 C C . ASP A 1 1110 ? 2.832 15.589 -7.635 1.00 71.19 1110 ASP A C 1
ATOM 8895 O O . ASP A 1 1110 ? 3.343 15.830 -6.541 1.00 71.19 1110 ASP A O 1
ATOM 8899 N N . THR A 1 1111 ? 2.217 16.548 -8.343 1.00 72.50 1111 THR A N 1
ATOM 8900 C CA . THR A 1 1111 ? 2.023 17.946 -7.877 1.00 72.50 1111 THR A CA 1
ATOM 8901 C C . THR A 1 1111 ? 0.558 18.386 -7.854 1.00 72.50 1111 THR A C 1
ATOM 8903 O O . THR A 1 1111 ? 0.253 19.563 -7.653 1.00 72.50 1111 THR A O 1
ATOM 8906 N N . GLU A 1 1112 ? -0.357 17.453 -8.091 1.00 83.12 1112 GLU A N 1
ATOM 8907 C CA . GLU A 1 1112 ? -1.795 17.656 -8.023 1.00 83.12 1112 GLU A CA 1
ATOM 8908 C C . GLU A 1 1112 ? -2.242 18.061 -6.609 1.00 83.12 1112 GLU A C 1
ATOM 8910 O O . GLU A 1 1112 ? -1.623 17.701 -5.610 1.00 83.12 1112 GLU A O 1
ATOM 8915 N N . GLY A 1 1113 ? -3.350 18.796 -6.512 1.00 86.62 1113 GLY A N 1
ATOM 8916 C CA . GLY A 1 1113 ? -3.868 19.301 -5.242 1.00 86.62 1113 GLY A CA 1
ATOM 8917 C C . GLY A 1 1113 ? -5.350 19.624 -5.356 1.00 86.62 1113 GLY A C 1
ATOM 8918 O O . GLY A 1 1113 ? -6.158 18.741 -5.597 1.00 86.62 1113 GLY A O 1
ATOM 8919 N N . SER A 1 1114 ? -5.737 20.886 -5.199 1.00 89.31 1114 SER A N 1
ATOM 8920 C CA . SER A 1 1114 ? -7.149 21.283 -5.204 1.00 89.31 1114 SER A CA 1
ATOM 8921 C C . SER A 1 1114 ? -7.673 21.727 -6.570 1.00 89.31 1114 SER A C 1
ATOM 8923 O O . SER A 1 1114 ? -8.867 21.594 -6.832 1.00 89.31 1114 SER A O 1
ATOM 8925 N N . GLN A 1 1115 ? -6.814 22.242 -7.448 1.00 94.69 1115 GLN A N 1
ATOM 8926 C CA . GLN A 1 1115 ? -7.234 22.823 -8.722 1.00 94.69 1115 GLN A CA 1
ATOM 8927 C C . GLN A 1 1115 ? -7.594 21.755 -9.759 1.00 94.69 1115 GLN A C 1
ATOM 8929 O O . GLN A 1 1115 ? -6.798 20.862 -10.033 1.00 94.69 1115 GLN A O 1
ATOM 8934 N N . PHE A 1 1116 ? -8.742 21.899 -10.417 1.00 96.62 1116 PHE A N 1
ATOM 8935 C CA . PHE A 1 1116 ? -9.213 20.987 -11.463 1.00 96.62 1116 PHE A CA 1
ATOM 8936 C C . PHE A 1 1116 ? -9.744 21.756 -12.675 1.00 96.62 1116 PHE A C 1
ATOM 8938 O O . PHE A 1 1116 ? -10.032 22.953 -12.600 1.00 96.62 1116 PHE A O 1
ATOM 8945 N N . PHE A 1 1117 ? -9.883 21.072 -13.808 1.00 96.75 1117 PHE A N 1
ATOM 8946 C CA . PHE A 1 1117 ? -10.369 21.668 -15.048 1.00 96.75 1117 PHE A CA 1
ATOM 8947 C C . PHE A 1 1117 ? -11.368 20.773 -15.786 1.00 96.75 1117 PHE A C 1
ATOM 8949 O O . PHE A 1 1117 ? -11.248 19.552 -15.756 1.00 96.75 1117 PHE A O 1
ATOM 8956 N N . PHE A 1 1118 ? -12.316 21.383 -16.499 1.00 96.12 1118 PHE A N 1
ATOM 8957 C CA . PHE A 1 1118 ? -13.205 20.733 -17.464 1.00 96.12 1118 PHE A CA 1
ATOM 8958 C C . PHE A 1 1118 ? -12.645 20.851 -18.881 1.00 96.12 1118 PHE A C 1
ATOM 8960 O O . PHE A 1 1118 ? -12.180 21.921 -19.280 1.00 96.12 1118 PHE A O 1
ATOM 8967 N N . MET A 1 1119 ? -12.767 19.790 -19.676 1.00 95.25 1119 MET A N 1
ATOM 8968 C CA . MET A 1 1119 ? -12.559 19.846 -21.124 1.00 95.25 1119 MET A CA 1
ATOM 8969 C C . MET A 1 1119 ? -13.768 20.458 -21.832 1.00 95.25 1119 MET A C 1
ATOM 8971 O O . MET A 1 1119 ? -14.823 19.825 -21.912 1.00 95.25 1119 MET A O 1
ATOM 8975 N N . SER A 1 1120 ? -13.606 21.641 -22.429 1.00 85.62 1120 SER A N 1
ATOM 8976 C CA . SER A 1 1120 ? -14.605 22.196 -23.357 1.00 85.62 1120 SER A CA 1
ATOM 8977 C C . SER A 1 1120 ? -14.436 21.654 -24.784 1.00 85.62 1120 SER A C 1
ATOM 8979 O O . SER A 1 1120 ? -15.367 21.702 -25.576 1.00 85.62 1120 SER A O 1
ATOM 8981 N N . ALA A 1 1121 ? -13.309 21.026 -25.118 1.00 84.50 1121 ALA A N 1
ATOM 8982 C CA . ALA A 1 1121 ? -13.160 20.199 -26.319 1.00 84.50 1121 ALA A CA 1
ATOM 8983 C C . ALA A 1 1121 ? -12.189 19.042 -26.051 1.00 84.50 1121 ALA A C 1
ATOM 8985 O O . ALA A 1 1121 ? -11.490 19.046 -25.043 1.00 84.50 1121 ALA A O 1
ATOM 8986 N N . SER A 1 1122 ? -12.132 18.048 -26.938 1.00 86.69 1122 SER A N 1
ATOM 8987 C CA . SER A 1 1122 ? -11.194 16.927 -26.797 1.00 86.69 1122 SER A CA 1
ATOM 8988 C C . SER A 1 1122 ? -9.740 17.382 -26.979 1.00 86.69 1122 SER A C 1
ATOM 8990 O O . SER A 1 1122 ? -9.419 18.016 -27.982 1.00 86.69 1122 SER A O 1
ATOM 8992 N N . GLN A 1 1123 ? -8.850 17.014 -26.052 1.00 85.19 1123 GLN A N 1
ATOM 8993 C CA . GLN A 1 1123 ? -7.439 17.423 -26.020 1.00 85.19 1123 GLN A CA 1
ATOM 8994 C C . GLN A 1 1123 ? -6.485 16.227 -25.833 1.00 85.19 1123 GLN A C 1
ATOM 8996 O O . GLN A 1 1123 ? -5.911 16.041 -24.759 1.00 85.19 1123 GLN A O 1
ATOM 9001 N N . PRO A 1 1124 ? -6.234 15.420 -26.884 1.00 75.50 1124 PRO A N 1
ATOM 9002 C CA . PRO A 1 1124 ? -5.420 14.203 -26.776 1.00 75.50 1124 PRO A CA 1
ATOM 9003 C C . PRO A 1 1124 ? -3.973 14.429 -26.312 1.00 75.50 1124 PRO A C 1
ATOM 9005 O O . PRO A 1 1124 ? -3.338 13.511 -25.803 1.00 75.50 1124 PRO A O 1
ATOM 9008 N N . HIS A 1 1125 ? -3.438 15.643 -26.472 1.00 78.00 1125 HIS A N 1
ATOM 9009 C CA . HIS A 1 1125 ? -2.085 15.998 -26.037 1.00 78.00 1125 HIS A CA 1
ATOM 9010 C C . HIS A 1 1125 ? -1.924 16.056 -24.503 1.00 78.00 1125 HIS A C 1
ATOM 9012 O O . HIS A 1 1125 ? -0.792 16.113 -24.020 1.00 78.00 1125 HIS A O 1
ATOM 9018 N N . LEU A 1 1126 ? -3.034 16.046 -23.751 1.00 82.25 1126 LEU A N 1
ATOM 9019 C CA . LEU A 1 1126 ? -3.056 15.960 -22.287 1.00 82.25 1126 LEU A CA 1
ATOM 9020 C C . LEU A 1 1126 ? -3.053 14.505 -21.778 1.00 82.25 1126 LEU A C 1
ATOM 9022 O O . LEU A 1 1126 ? -2.793 14.273 -20.595 1.00 82.25 1126 LEU A O 1
ATOM 9026 N N . ASN A 1 1127 ? -3.303 13.520 -22.652 1.00 81.69 1127 ASN A N 1
ATOM 9027 C CA . ASN A 1 1127 ? -3.356 12.102 -22.285 1.00 81.69 1127 ASN A CA 1
ATOM 9028 C C . ASN A 1 1127 ? -2.003 11.633 -21.730 1.00 81.69 1127 ASN A C 1
ATOM 9030 O O . ASN A 1 1127 ? -0.954 11.895 -22.323 1.00 81.69 1127 ASN A O 1
ATOM 9034 N N . GLY A 1 1128 ? -2.030 10.941 -20.588 1.00 71.12 1128 GLY A N 1
ATOM 9035 C CA . GLY A 1 1128 ? -0.821 10.480 -19.898 1.00 71.12 1128 GLY A CA 1
ATOM 9036 C C . GLY A 1 1128 ? 0.036 11.597 -19.286 1.00 71.12 1128 GLY A C 1
ATOM 9037 O O . GLY A 1 1128 ? 1.175 11.333 -18.910 1.00 71.12 1128 GLY A O 1
ATOM 9038 N N . ARG A 1 1129 ? -0.476 12.838 -19.216 1.00 77.69 1129 ARG A N 1
ATOM 9039 C CA . ARG A 1 1129 ? 0.194 13.988 -18.574 1.00 77.69 1129 ARG A CA 1
ATOM 9040 C C . ARG A 1 1129 ? -0.569 14.568 -17.387 1.00 77.69 1129 ARG A C 1
ATOM 9042 O O . ARG A 1 1129 ? 0.059 15.144 -16.510 1.00 77.69 1129 ARG A O 1
ATOM 9049 N N . TYR A 1 1130 ? -1.889 14.419 -17.372 1.00 85.94 1130 TYR A N 1
ATOM 9050 C CA . TYR A 1 1130 ? -2.770 14.849 -16.287 1.00 85.94 1130 TYR A CA 1
ATOM 9051 C C . TYR A 1 1130 ? -3.678 13.691 -15.879 1.00 85.94 1130 TYR A C 1
ATOM 9053 O O . TYR A 1 1130 ? -3.939 12.806 -16.693 1.00 85.94 1130 TYR A O 1
ATOM 9061 N N . THR A 1 1131 ? -4.159 13.708 -14.638 1.00 93.44 1131 THR A N 1
ATOM 9062 C CA . THR A 1 1131 ? -5.004 12.651 -14.066 1.00 93.44 1131 THR A CA 1
ATOM 9063 C C . THR A 1 1131 ? -6.486 12.897 -14.406 1.00 93.44 1131 THR A C 1
ATOM 9065 O O . THR A 1 1131 ? -7.046 13.880 -13.906 1.00 93.44 1131 THR A O 1
ATOM 9068 N N . PRO A 1 1132 ? -7.137 12.080 -15.265 1.00 93.44 1132 PRO A N 1
ATOM 9069 C CA . PRO A 1 1132 ? -8.550 12.239 -15.604 1.00 93.44 1132 PRO A CA 1
ATOM 9070 C C . PRO A 1 1132 ? -9.424 11.571 -14.535 1.00 93.44 1132 PRO A C 1
ATOM 9072 O O . PRO A 1 1132 ? -9.508 10.349 -14.497 1.00 93.44 1132 PRO A O 1
ATOM 9075 N N . PHE A 1 1133 ? -10.083 12.357 -13.677 1.00 94.56 1133 PHE A N 1
ATOM 9076 C CA . PHE A 1 1133 ? -10.731 11.826 -12.465 1.00 94.56 1133 PHE A CA 1
ATOM 9077 C C . PHE A 1 1133 ? -12.264 11.876 -12.462 1.00 94.56 1133 PHE A C 1
ATOM 9079 O O . PHE A 1 1133 ? -12.896 11.317 -11.567 1.00 94.56 1133 PHE A O 1
ATOM 9086 N N . ALA A 1 1134 ? -12.890 12.535 -13.442 1.00 95.62 1134 ALA A N 1
ATOM 9087 C CA . ALA A 1 1134 ? -14.348 12.570 -13.569 1.00 95.62 1134 ALA A CA 1
ATOM 9088 C C . ALA A 1 1134 ? -14.805 12.865 -15.009 1.00 95.62 1134 ALA A C 1
ATOM 9090 O O . ALA A 1 1134 ? -14.010 13.293 -15.850 1.00 95.62 1134 ALA A O 1
ATOM 9091 N N . ARG A 1 1135 ? -16.101 12.701 -15.298 1.00 96.00 1135 ARG A N 1
ATOM 9092 C CA . ARG A 1 1135 ? -16.758 13.223 -16.514 1.00 96.00 1135 ARG A CA 1
ATOM 9093 C C . ARG A 1 1135 ? -18.082 13.901 -16.214 1.00 96.00 1135 ARG A C 1
ATOM 9095 O O . ARG A 1 1135 ? -18.781 13.512 -15.293 1.00 96.00 1135 ARG A O 1
ATOM 9102 N N . VAL A 1 1136 ? -18.461 14.858 -17.046 1.00 95.25 1136 VAL A N 1
ATOM 9103 C CA . VAL A 1 1136 ? -19.766 15.519 -17.025 1.00 95.25 1136 VAL A CA 1
ATOM 9104 C C . VAL A 1 1136 ? -20.842 14.560 -17.528 1.00 95.25 1136 VAL A C 1
ATOM 9106 O O . VAL A 1 1136 ? -20.715 13.972 -18.600 1.00 95.25 1136 VAL A O 1
ATOM 9109 N N . VAL A 1 1137 ? -21.904 14.428 -16.741 1.00 92.19 1137 VAL A N 1
ATOM 9110 C CA . VAL A 1 1137 ? -23.105 13.631 -17.025 1.00 92.19 1137 VAL A CA 1
ATOM 9111 C C . VAL A 1 1137 ? -24.226 14.536 -17.532 1.00 92.19 1137 VAL A C 1
ATOM 9113 O O . VAL A 1 1137 ? -24.921 14.186 -18.481 1.00 92.19 1137 VAL A O 1
ATOM 9116 N N . SER A 1 1138 ? -24.373 15.729 -16.944 1.00 93.12 1138 SER A N 1
ATOM 9117 C CA . SER A 1 1138 ? -25.294 16.775 -17.411 1.00 93.12 1138 SER A CA 1
ATOM 9118 C C . SER A 1 1138 ? -24.766 18.173 -17.063 1.00 93.12 1138 SER A C 1
ATOM 9120 O O . SER A 1 1138 ? -23.974 18.317 -16.128 1.00 93.12 1138 SER A O 1
ATOM 9122 N N . GLY A 1 1139 ? -25.199 19.202 -17.798 1.00 91.50 1139 GLY A N 1
ATOM 9123 C CA . GLY A 1 1139 ? -24.759 20.587 -17.586 1.00 91.50 1139 GLY A CA 1
ATOM 9124 C C . GLY A 1 1139 ? -23.569 21.005 -18.456 1.00 91.50 1139 GLY A C 1
ATOM 9125 O O . GLY A 1 1139 ? -22.823 21.914 -18.091 1.00 91.50 1139 GLY A O 1
ATOM 9126 N N . MET A 1 1140 ? -23.360 20.360 -19.609 1.00 94.25 1140 MET A N 1
ATOM 9127 C CA . MET A 1 1140 ? -22.269 20.718 -20.527 1.00 94.25 1140 MET A CA 1
ATOM 9128 C C . MET A 1 1140 ? -22.464 22.126 -21.119 1.00 94.25 1140 MET A C 1
ATOM 9130 O O . MET A 1 1140 ? -21.511 22.882 -21.276 1.00 94.25 1140 MET A O 1
ATOM 9134 N N . GLU A 1 1141 ? -23.712 22.511 -21.366 1.00 92.06 1141 GLU A N 1
ATOM 9135 C CA . GLU A 1 1141 ? -24.131 23.847 -21.788 1.00 92.06 1141 GLU A CA 1
ATOM 9136 C C . GLU A 1 1141 ? -23.884 24.928 -20.726 1.00 92.06 1141 GLU A C 1
ATOM 9138 O O . GLU A 1 1141 ? -23.842 26.112 -21.059 1.00 92.06 1141 GLU A O 1
ATOM 9143 N N . ILE A 1 1142 ? -23.730 24.539 -19.455 1.00 94.75 1142 ILE A N 1
ATOM 9144 C CA . ILE A 1 1142 ? -23.325 25.448 -18.377 1.00 94.75 1142 ILE A CA 1
ATOM 9145 C C . ILE A 1 1142 ? -21.823 25.703 -18.471 1.00 94.75 1142 ILE A C 1
ATOM 9147 O O . ILE A 1 1142 ? -21.408 26.853 -18.390 1.00 94.75 1142 ILE A O 1
ATOM 9151 N N . ILE A 1 1143 ? -21.023 24.661 -18.725 1.00 92.06 1143 ILE A N 1
ATOM 9152 C CA . ILE A 1 1143 ? -19.567 24.780 -18.905 1.00 92.06 1143 ILE A CA 1
ATOM 9153 C C . ILE A 1 1143 ? -19.230 25.718 -20.065 1.00 92.06 1143 ILE A C 1
ATOM 9155 O O . ILE A 1 1143 ? -18.339 26.550 -19.928 1.00 92.06 1143 ILE A O 1
ATOM 9159 N N . ASP A 1 1144 ? -19.971 25.640 -21.174 1.00 89.75 1144 ASP A N 1
ATOM 9160 C CA . ASP A 1 1144 ? -19.777 26.530 -22.328 1.00 89.75 1144 ASP A CA 1
ATOM 9161 C C . ASP A 1 1144 ? -20.127 28.004 -22.037 1.00 89.75 1144 ASP A C 1
ATOM 9163 O O . ASP A 1 1144 ? -19.711 28.890 -22.781 1.00 89.75 1144 ASP A O 1
ATOM 9167 N N . LYS A 1 1145 ? -20.902 28.269 -20.976 1.00 92.19 1145 LYS A N 1
ATOM 9168 C CA . LYS A 1 1145 ? -21.336 29.611 -20.549 1.00 92.19 1145 LYS A CA 1
ATOM 9169 C C . LYS A 1 1145 ? -20.533 30.172 -19.373 1.00 92.19 1145 LYS A C 1
ATOM 9171 O O . LYS A 1 1145 ? -20.795 31.308 -18.978 1.00 92.19 1145 LYS A O 1
ATOM 9176 N N . LEU A 1 1146 ? -19.633 29.384 -18.780 1.00 93.06 1146 LEU A N 1
ATOM 9177 C CA . LEU A 1 1146 ? -18.782 29.844 -17.684 1.00 93.06 1146 LEU A CA 1
ATOM 9178 C C . LEU A 1 1146 ? -17.758 30.851 -18.210 1.00 93.06 1146 LEU A C 1
ATOM 9180 O O . LEU A 1 1146 ? -17.116 30.632 -19.235 1.00 93.06 1146 LEU A O 1
ATOM 9184 N N . GLU A 1 1147 ? -17.586 31.941 -17.477 1.00 91.50 1147 GLU A N 1
ATOM 9185 C CA . GLU A 1 1147 ? -16.642 33.019 -17.758 1.00 91.50 1147 GLU A CA 1
ATOM 9186 C C . GLU A 1 1147 ? -15.640 33.151 -16.602 1.00 91.50 1147 GLU A C 1
ATOM 9188 O O . GLU A 1 1147 ? -15.850 32.645 -15.496 1.00 91.50 1147 GLU A O 1
ATOM 9193 N N . ILE A 1 1148 ? -14.515 33.831 -16.846 1.00 91.50 1148 ILE A N 1
ATOM 9194 C CA . ILE A 1 1148 ? -13.540 34.100 -15.781 1.00 91.50 1148 ILE A CA 1
ATOM 9195 C C . ILE A 1 1148 ? -14.225 34.906 -14.670 1.00 91.50 1148 ILE A C 1
ATOM 9197 O O . ILE A 1 1148 ? -14.809 35.957 -14.927 1.00 91.50 1148 ILE A O 1
ATOM 9201 N N . GLY A 1 1149 ? -14.125 34.423 -13.430 1.00 82.38 1149 GLY A N 1
ATOM 9202 C CA . GLY A 1 1149 ? -14.730 35.054 -12.252 1.00 82.38 1149 GLY A CA 1
ATOM 9203 C C . GLY A 1 1149 ? -16.079 34.467 -11.826 1.00 82.38 1149 GLY A C 1
ATOM 9204 O O . GLY A 1 1149 ? -16.525 34.753 -10.710 1.00 82.38 1149 GLY A O 1
ATOM 9205 N N . ASP A 1 1150 ? -16.693 33.603 -12.642 1.00 92.12 1150 ASP A N 1
ATOM 9206 C CA . ASP A 1 1150 ? -17.818 32.782 -12.193 1.00 92.12 1150 ASP A CA 1
ATOM 9207 C C . ASP A 1 1150 ? -17.406 31.885 -11.027 1.00 92.12 1150 ASP A C 1
ATOM 9209 O O . ASP A 1 1150 ? -16.259 31.442 -10.932 1.00 92.12 1150 ASP A O 1
ATOM 9213 N N . LYS A 1 1151 ? -18.346 31.624 -10.116 1.00 91.44 1151 LYS A N 1
ATOM 9214 C CA . LYS A 1 1151 ? -18.045 30.978 -8.834 1.00 91.44 1151 LYS A CA 1
ATOM 9215 C C . LYS A 1 1151 ? -18.642 29.591 -8.748 1.00 91.44 1151 LYS A C 1
ATOM 9217 O O . LYS A 1 1151 ? -19.775 29.366 -9.175 1.00 91.44 1151 LYS A O 1
ATOM 9222 N N . ILE A 1 1152 ? -17.916 28.701 -8.086 1.00 95.38 1152 ILE A N 1
ATOM 9223 C CA . ILE A 1 1152 ? -18.476 27.493 -7.495 1.00 95.38 1152 ILE A CA 1
ATOM 9224 C C . ILE A 1 1152 ? -19.232 27.934 -6.240 1.00 95.38 1152 ILE A C 1
ATOM 9226 O O . ILE A 1 1152 ? -18.637 28.436 -5.293 1.00 95.38 1152 ILE A O 1
ATOM 9230 N N . ILE A 1 1153 ? -20.554 27.799 -6.239 1.00 92.75 1153 ILE A N 1
ATOM 9231 C CA . ILE A 1 1153 ? -21.399 28.100 -5.081 1.00 92.75 1153 ILE A CA 1
ATOM 9232 C C . ILE A 1 1153 ? -21.196 27.010 -4.032 1.00 92.75 1153 ILE A C 1
ATOM 9234 O O . ILE A 1 1153 ? -20.891 27.315 -2.883 1.00 92.75 1153 ILE A O 1
ATOM 9238 N N . THR A 1 1154 ? -21.337 25.746 -4.440 1.00 90.06 1154 THR A N 1
ATOM 9239 C CA . THR A 1 1154 ? -21.076 24.584 -3.588 1.00 90.06 1154 THR A CA 1
ATOM 9240 C C . THR A 1 1154 ? -20.893 23.315 -4.419 1.00 90.06 1154 THR A C 1
ATOM 9242 O O . THR A 1 1154 ? -21.357 23.243 -5.560 1.00 90.06 1154 THR A O 1
ATOM 9245 N N . ILE A 1 1155 ? -20.239 22.302 -3.852 1.00 94.06 1155 ILE A N 1
ATOM 9246 C CA . ILE A 1 1155 ? -20.117 20.968 -4.451 1.00 94.06 1155 ILE A CA 1
ATOM 9247 C C . ILE A 1 1155 ? -20.782 19.950 -3.525 1.00 94.06 1155 ILE A C 1
ATOM 9249 O O . ILE A 1 1155 ? -20.400 19.807 -2.366 1.00 94.06 1155 ILE A O 1
ATOM 9253 N N . LYS A 1 1156 ? -21.782 19.228 -4.038 1.00 88.81 1156 LYS A N 1
ATOM 9254 C CA . LYS A 1 1156 ? -22.535 18.214 -3.289 1.00 88.81 1156 LYS A CA 1
ATOM 9255 C C . LYS A 1 1156 ? -22.191 16.825 -3.800 1.00 88.81 1156 LYS A C 1
ATOM 9257 O O . LYS A 1 1156 ? -22.455 16.514 -4.957 1.00 88.81 1156 LYS A O 1
ATOM 9262 N N . ILE A 1 1157 ? -21.658 15.988 -2.920 1.00 86.25 1157 ILE A N 1
ATOM 9263 C CA . ILE A 1 1157 ? -21.327 14.594 -3.216 1.00 86.25 1157 ILE A CA 1
ATOM 9264 C C . ILE A 1 1157 ? -22.593 13.742 -3.043 1.00 86.25 1157 ILE A C 1
ATOM 9266 O O . ILE A 1 1157 ? -23.187 13.749 -1.960 1.00 86.25 1157 ILE A O 1
ATOM 9270 N N . LYS A 1 1158 ? -23.029 13.061 -4.107 1.00 74.38 1158 LYS A N 1
ATOM 9271 C CA . LYS A 1 1158 ? -24.243 12.234 -4.132 1.00 74.38 1158 LYS A CA 1
ATOM 9272 C C . LYS A 1 1158 ? -23.904 10.785 -3.843 1.00 74.38 1158 LYS A C 1
ATOM 9274 O O . LYS A 1 1158 ? -23.065 10.228 -4.580 1.00 74.38 1158 LYS A O 1
#

Secondary structure (DSSP, 8-state):
--S--EEE--HHHHHHHHHHHHHTTPPEEEEEE-S---HHHHHHHHHHHHH-SEEEEEE---GGGS-TTS-GGGS---HHHHHHHHHHTT-SEEE---HHHHS-TT--------GGGGGSHHHHHSTTHHHHHHHHHHHHHHHH--SEEEEETTSHHHHHHHHHHHHHTT---EEEEEPPPB-TTSPBP-GGGGG--HHHHHHTHHHHHHHHHHHHHHHTT---HHHHHHHHHHHHHT---TTEEEEEEEEEETTT-PPPSSS--GGGEEEEEEEEETT--EEEEEEETT--HHHHTT-----EEE-TTS-HHHHTTT--TT-EEE--TTS----SS-BS-EEEES-GGGS-GGGHHHHHHHHHHHBSEEEEE-PPTT---TT------HHHHHHHHHTTTEEEE--SHHHHTT-TTS-HHHHHH-EEEEETT---SS--------S---HHHHHHHHHHHHHHHHHHHHHTTT----------GGGS-HHHHHHHB-S-TTSSTT-SPPPHHHHHHHHHHHHHHHHHHHTT-SEEEEE-TTEEES-HHHHHHHTT--TTTTTT-SEEES------TT-------EEEEEE-TTSPEEEEESS--S--SEEEEEHHHHHHHHHHHSSB-S-HHHHHHTGGGGT--EEEESS-SEEE--TTTHHHHHHHHTT-HHHHHHGGGS-HHHHHHHHHHHTTS-GGG--GGGGGGGG-S-HHHHHHHHHHHHHHTTSS---THHHHHHHHHHHH---HHHHHHHHHHHHTT--HHHHHHHHHS---SHHHHHHHHHHHHHHHHTT---HHHHHHHHHHHHHHHHH-TT--HHHHHHTT---GGGTGGGHHHHHGGGSTTS-HHHHHHHHHHHHT--SHHHHHHHHHHHT-SSHHHHHHHHHHTGGGGG-GGGHHHHHHHHHHHTT-S-HHHHHHHHHHHGGGTT-HHHHHHTHHHHHHHHHH---HHHHHHHHHHHHHH-TT-TTHHHHHHHHHHHHHH-TT-----S-TT-TTHHHHHHHHHTT--EEEEEETTEEEEEEE-TTT-HHHHHHHHHHHHTTSSTT-B--EEETTTEEEE-BSSSSS----SS-B-----S----TTEEEE--SSTT-B-S-EEEESS--GGGTTTSEEEEEEEE-HHHHTT--TT-BEEEEEE-